Protein AF-0000000073464641 (afdb_homodimer)

Sequence (784 aa):
MRIISDEQVKSQILGRITLSALLHSQAIALQCLLTSQDLSSGQVGAQCPPRLALRTPMHTQLLMPARTTTSDSVIKIVSVPLATSQTRSGVIGTNLVLDDATASVSHVVGSSCLTALRTAAGSLISSILALGDQKHKVHQCLVFGDGAQALFHVWLHLRYFTNLTDVVLVVGNHRHLTLEQLKQKEDTFRNQLRELCQLSPDRIASWQIQCIHAQNQDQLQQALQQSTLVFTCTPSTTPLFAYEYLGDRTRKHICAVGSYTGQMCELPRELVLVASESSCALMVDSIDACCHEAGCLLQAIPDTDQLRQTCVELAKLAPLANSDQNDAQSYLDRLDKLVAQQSHASKHNAHAMLHRSVGVSVFKSVGVALQDVEVTKLVVSLAGDVGTDVSFMRIISDEQVKSQILGRITLSALLHSQAIALQCLLTSQDLSSGQVGAQCPPRLALRTPMHTQLLMPARTTTSDSVIKIVSVPLATSQTRSGVIGTNLVLDDATASVSHVVGSSCLTALRTAAGSLISSILALGDQKHKVHQCLVFGDGAQALFHVWLHLRYFTNLTDVVLVVGNHRHLTLEQLKQKEDTFRNQLRELCQLSPDRIASWQIQCIHAQNQDQLQQALQQSTLVFTCTPSTTPLFAYEYLGDRTRKHICAVGSYTGQMCELPRELVLVASESSCALMVDSIDACCHEAGCLLQAIPDTDQLRQTCVELAKLAPLANSDQNDAQSYLDRLDKLVAQQSHASKHNAHAMLHRSVGVSVFKSVGVALQDVEVTKLVVSLAGDVGTDVSF

Solvent-accessible surface area (backbone atoms only — not comparable to full-atom values): 39806 Å² total; per-residue (Å²): 61,37,40,32,21,36,65,50,39,64,73,67,33,54,37,70,58,48,69,25,45,50,43,30,32,41,36,41,25,39,42,39,71,71,54,72,57,76,48,81,73,91,48,59,42,39,43,68,62,83,67,47,77,46,70,50,94,40,30,40,35,38,40,34,53,21,25,44,73,57,88,40,36,25,37,38,35,37,24,38,56,38,89,84,40,84,64,75,87,62,57,42,29,41,31,36,33,30,34,61,90,76,50,41,64,47,34,41,33,36,33,49,59,48,60,25,45,44,52,24,39,53,45,45,55,52,44,39,67,62,41,48,75,48,35,81,72,33,37,26,37,33,30,34,35,81,50,62,46,31,50,34,36,53,53,56,45,33,58,68,30,60,50,35,30,40,38,38,34,32,38,46,82,88,47,90,68,52,73,65,53,45,51,50,52,40,51,51,48,49,52,54,49,50,55,52,55,69,40,39,77,57,83,59,58,78,66,50,78,44,64,44,53,53,78,42,54,68,61,47,32,52,49,40,46,64,24,31,35,36,36,38,43,37,78,29,66,49,50,75,55,62,60,79,33,46,60,84,84,57,54,29,40,34,35,37,56,24,25,58,35,60,73,20,13,44,50,33,49,65,50,55,53,57,14,41,70,38,60,60,16,21,25,21,59,43,61,73,57,39,71,66,21,25,10,40,54,40,71,57,39,68,53,57,68,57,42,56,69,32,42,32,42,47,45,78,77,46,71,87,58,65,96,47,69,68,47,24,72,41,32,47,59,52,45,52,50,50,30,53,48,31,74,70,47,61,92,82,39,60,61,19,47,45,59,68,51,85,38,59,30,35,37,43,34,64,76,59,56,35,36,54,34,31,47,50,51,49,51,60,70,64,34,80,79,64,55,47,80,40,88,96,60,36,39,32,22,37,64,50,39,63,74,66,33,53,36,70,58,47,68,24,44,51,43,29,31,40,36,42,26,37,42,40,71,71,54,71,58,75,48,81,73,92,49,57,41,39,44,67,61,82,68,46,77,46,73,50,95,39,27,39,34,36,39,34,52,19,25,46,72,56,88,40,37,26,37,38,35,36,24,38,56,38,89,83,39,86,64,74,87,63,57,43,28,39,31,35,34,31,33,61,89,76,49,41,64,47,33,42,32,36,33,48,61,49,61,25,46,45,53,26,38,54,43,43,55,51,44,39,69,59,40,48,75,48,36,82,73,33,38,26,34,33,28,35,33,80,50,61,47,32,50,34,35,51,54,56,44,33,58,69,30,61,49,36,29,40,38,37,34,31,40,47,82,90,47,91,66,52,73,66,53,45,50,48,52,39,51,52,47,50,54,53,48,49,54,52,54,69,41,40,75,56,82,60,58,78,64,48,78,46,65,44,54,52,77,41,55,68,61,49,31,54,49,40,46,63,27,30,37,36,36,38,42,36,78,30,65,48,50,75,55,62,63,79,35,47,60,86,85,59,56,30,40,35,35,39,54,24,25,57,34,59,74,20,14,42,50,32,49,66,50,54,53,57,13,41,71,38,61,60,16,22,25,23,61,42,61,72,58,38,71,66,21,25,12,40,53,40,73,57,40,68,50,57,68,58,42,58,68,33,42,33,42,47,45,79,76,48,71,87,57,64,93,45,69,69,47,23,72,41,32,49,59,53,45,52,50,52,29,54,48,30,73,71,46,62,89,82,38,59,59,19,44,46,58,65,48,85,36,60,31,35,35,44,32,64,75,58,56,35,36,55,33,32,48,48,50,49,51,60,70,63,33,79,79,63,56,46,80,43,87,96

Structure (mmCIF, N/CA/C/O backbone):
data_AF-0000000073464641-model_v1
#
loop_
_entity.id
_entity.type
_entity.pdbx_description
1 polymer 'Ornithine cyclodeaminase'
#
loop_
_atom_site.group_PDB
_atom_site.id
_atom_site.type_symbol
_atom_site.label_atom_id
_atom_site.label_alt_id
_atom_site.label_comp_id
_atom_site.label_asym_id
_atom_site.label_entity_id
_atom_site.label_seq_id
_atom_site.pdbx_PDB_ins_code
_atom_site.Cartn_x
_atom_site.Cartn_y
_atom_site.Cartn_z
_atom_site.occupancy
_atom_site.B_iso_or_equiv
_atom_site.auth_seq_id
_atom_site.auth_comp_id
_atom_site.auth_asym_id
_atom_site.auth_atom_id
_atom_site.pdbx_PDB_model_num
ATOM 1 N N . MET A 1 1 ? 11.312 -6.488 13.234 1 95.69 1 MET A N 1
ATOM 2 C CA . MET A 1 1 ? 10.242 -5.535 12.977 1 95.69 1 MET A CA 1
ATOM 3 C C . MET A 1 1 ? 9.625 -5.035 14.281 1 95.69 1 MET A C 1
ATOM 5 O O . MET A 1 1 ? 9.359 -5.828 15.188 1 95.69 1 MET A O 1
ATOM 9 N N . ARG A 1 2 ? 9.523 -3.764 14.391 1 97.38 2 ARG A N 1
ATOM 10 C CA . ARG A 1 2 ? 8.922 -3.176 15.586 1 97.38 2 ARG A CA 1
ATOM 11 C C . ARG A 1 2 ? 7.504 -2.691 15.312 1 97.38 2 ARG A C 1
ATOM 13 O O . ARG A 1 2 ? 7.254 -2.037 14.297 1 97.38 2 ARG A O 1
ATOM 20 N N . ILE A 1 3 ? 6.566 -3.041 16.25 1 98.06 3 ILE A N 1
ATOM 21 C CA . ILE A 1 3 ? 5.172 -2.641 16.125 1 98.06 3 ILE A CA 1
ATOM 22 C C . ILE A 1 3 ? 4.855 -1.576 17.188 1 98.06 3 ILE A C 1
ATOM 24 O O . ILE A 1 3 ? 5.039 -1.803 18.375 1 98.06 3 ILE A O 1
ATOM 28 N N . ILE A 1 4 ? 4.43 -0.449 16.75 1 98.31 4 ILE A N 1
ATOM 29 C CA . ILE A 1 4 ? 4.047 0.644 17.625 1 98.31 4 ILE A CA 1
ATOM 30 C C . ILE A 1 4 ? 2.564 0.962 17.438 1 98.31 4 ILE A C 1
ATOM 32 O O . ILE A 1 4 ? 2.152 1.438 16.391 1 98.31 4 ILE A O 1
ATOM 36 N N . SER A 1 5 ? 1.74 0.779 18.453 1 97.19 5 SER A N 1
ATOM 37 C CA . SER A 1 5 ? 0.292 0.923 18.344 1 97.19 5 SER A CA 1
ATOM 38 C C . SER A 1 5 ? -0.118 2.393 18.328 1 97.19 5 SER A C 1
ATOM 40 O O . SER A 1 5 ? 0.674 3.264 18.703 1 97.19 5 SER A O 1
ATOM 42 N N . ASP A 1 6 ? -1.385 2.604 17.969 1 95.75 6 ASP A N 1
ATOM 43 C CA . ASP A 1 6 ? -1.958 3.943 18.016 1 95.75 6 ASP A CA 1
ATOM 44 C C . ASP A 1 6 ? -1.901 4.52 19.422 1 95.75 6 ASP A C 1
ATOM 46 O O . ASP A 1 6 ? -1.571 5.691 19.609 1 95.75 6 ASP A O 1
ATOM 50 N N . GLU A 1 7 ? -2.23 3.729 20.328 1 95.88 7 GLU A N 1
ATOM 51 C CA . GLU A 1 7 ? -2.236 4.16 21.734 1 95.88 7 GLU A CA 1
ATOM 52 C C . GLU A 1 7 ? -0.834 4.551 22.188 1 95.88 7 GLU A C 1
ATOM 54 O O . GLU A 1 7 ? -0.664 5.539 22.906 1 95.88 7 GLU A O 1
ATOM 59 N N . GLN A 1 8 ? 0.157 3.738 21.828 1 97.56 8 GLN A N 1
ATOM 60 C CA . GLN A 1 8 ? 1.536 4.023 22.203 1 97.56 8 GLN A CA 1
ATOM 61 C C . GLN A 1 8 ? 2.031 5.312 21.562 1 97.56 8 GLN A C 1
ATOM 63 O O . GLN A 1 8 ? 2.752 6.09 22.188 1 97.56 8 GLN A O 1
ATOM 68 N N . VAL A 1 9 ? 1.638 5.547 20.297 1 97.69 9 VAL A N 1
ATOM 69 C CA . VAL A 1 9 ? 1.994 6.801 19.641 1 97.69 9 VAL A CA 1
ATOM 70 C C . VAL A 1 9 ? 1.404 7.977 20.422 1 97.69 9 VAL A C 1
ATOM 72 O O . VAL A 1 9 ? 2.115 8.93 20.75 1 97.69 9 VAL A O 1
ATOM 75 N N . LYS A 1 10 ? 0.16 7.914 20.766 1 95.38 10 LYS A N 1
ATOM 76 C CA . LYS A 1 10 ? -0.578 9.008 21.391 1 95.38 10 LYS A CA 1
ATOM 77 C C . LYS A 1 10 ? -0.089 9.258 22.828 1 95.38 10 LYS A C 1
ATOM 79 O O . LYS A 1 10 ? 0.117 10.398 23.219 1 95.38 10 LYS A O 1
ATOM 84 N N . SER A 1 11 ? 0.167 8.18 23.562 1 95.06 11 SER A N 1
ATOM 85 C CA . SER A 1 11 ? 0.391 8.32 25 1 95.06 11 SER A CA 1
ATOM 86 C C . SER A 1 11 ? 1.88 8.383 25.312 1 95.06 11 SER A C 1
ATOM 88 O O . SER A 1 11 ? 2.273 8.938 26.344 1 95.06 11 SER A O 1
ATOM 90 N N . GLN A 1 12 ? 2.734 7.84 24.438 1 95.94 12 GLN A N 1
ATOM 91 C CA . GLN A 1 12 ? 4.121 7.684 24.859 1 95.94 12 GLN A CA 1
ATOM 92 C C . GLN A 1 12 ? 5.066 8.461 23.938 1 95.94 12 GLN A C 1
ATOM 94 O O . GLN A 1 12 ? 6.195 8.766 24.328 1 95.94 12 GLN A O 1
ATOM 99 N N . ILE A 1 13 ? 4.594 8.789 22.75 1 97.06 13 ILE A N 1
ATOM 100 C CA . ILE A 1 13 ? 5.57 9.336 21.812 1 97.06 13 ILE A CA 1
ATOM 101 C C . ILE A 1 13 ? 5.234 10.789 21.5 1 97.06 13 ILE A C 1
ATOM 103 O O . ILE A 1 13 ? 6.129 11.625 21.375 1 97.06 13 ILE A O 1
ATOM 107 N N . LEU A 1 14 ? 3.965 11.141 21.344 1 96.19 14 LEU A N 1
ATOM 108 C CA . LEU A 1 14 ? 3.559 12.492 20.984 1 96.19 14 LEU A CA 1
ATOM 109 C C . LEU A 1 14 ? 4.199 13.516 21.906 1 96.19 14 LEU A C 1
ATOM 111 O O . LEU A 1 14 ? 4.656 14.57 21.453 1 96.19 14 LEU A O 1
ATOM 115 N N . GLY A 1 15 ? 4.273 13.227 23.203 1 94.56 15 GLY A N 1
ATOM 116 C CA . GLY A 1 15 ? 4.812 14.148 24.188 1 94.56 15 GLY A CA 1
ATOM 117 C C . GLY A 1 15 ? 6.305 14.375 24.031 1 94.56 15 GLY A C 1
ATOM 118 O O . GLY A 1 15 ? 6.852 15.328 24.609 1 94.56 15 GLY A O 1
ATOM 119 N N . ARG A 1 16 ? 6.973 13.555 23.219 1 96 16 ARG A N 1
ATOM 120 C CA . ARG A 1 16 ? 8.414 13.664 23.016 1 96 16 ARG A CA 1
ATOM 121 C C . ARG A 1 16 ? 8.727 14.586 21.844 1 96 16 ARG A C 1
ATOM 123 O O . ARG A 1 16 ? 9.883 14.969 21.641 1 96 16 ARG A O 1
ATOM 130 N N . ILE A 1 17 ? 7.73 14.984 21.109 1 96.88 17 ILE A N 1
ATOM 131 C CA . ILE A 1 17 ? 7.949 15.734 19.875 1 96.88 17 ILE A CA 1
ATOM 132 C C . ILE A 1 17 ? 8.023 17.219 20.172 1 96.88 17 ILE A C 1
ATOM 134 O O . ILE A 1 17 ? 7.008 17.859 20.484 1 96.88 17 ILE A O 1
ATOM 138 N N . THR A 1 18 ? 9.227 17.812 20.031 1 97.06 18 THR A N 1
ATOM 139 C CA . THR A 1 18 ? 9.359 19.266 20.156 1 97.06 18 THR A CA 1
ATOM 140 C C . THR A 1 18 ? 8.812 19.953 18.906 1 97.06 18 THR A C 1
ATOM 142 O O . THR A 1 18 ? 8.734 19.359 17.844 1 97.06 18 THR A O 1
ATOM 145 N N . LEU A 1 19 ? 8.43 21.219 19.047 1 97.25 19 LEU A N 1
ATOM 146 C CA . LEU A 1 19 ? 7.977 21.969 17.891 1 97.25 19 LEU A CA 1
ATOM 147 C C . LEU A 1 19 ? 9.062 22.031 16.828 1 97.25 19 LEU A C 1
ATOM 149 O O . LEU A 1 19 ? 8.781 21.859 15.633 1 97.25 19 LEU A O 1
ATOM 153 N N . SER A 1 20 ? 10.281 22.234 17.266 1 97.94 20 SER A N 1
ATOM 154 C CA . SER A 1 20 ? 11.391 22.375 16.328 1 97.94 20 SER A CA 1
ATOM 155 C C . SER A 1 20 ? 11.547 21.109 15.484 1 97.94 20 SER A C 1
ATOM 157 O O . SER A 1 20 ? 11.648 21.188 14.258 1 97.94 20 SER A O 1
ATOM 159 N N . ALA A 1 21 ? 11.531 19.953 16.141 1 97.56 21 ALA A N 1
ATOM 160 C CA . ALA A 1 21 ? 11.703 18.688 15.43 1 97.56 21 ALA A CA 1
ATOM 161 C C . ALA A 1 21 ? 10.539 18.438 14.477 1 97.56 21 ALA A C 1
ATOM 163 O O . ALA A 1 21 ? 10.734 17.938 13.367 1 97.56 21 ALA A O 1
ATOM 164 N N . LEU A 1 22 ? 9.344 18.719 14.953 1 98.12 22 LEU A N 1
ATOM 165 C CA . LEU A 1 22 ? 8.156 18.484 14.148 1 98.12 22 LEU A CA 1
ATOM 166 C C . LEU A 1 22 ? 8.148 19.391 12.914 1 98.12 22 LEU A C 1
ATOM 168 O O . LEU A 1 22 ? 7.895 18.938 11.805 1 98.12 22 LEU A O 1
ATOM 172 N N . LEU A 1 23 ? 8.438 20.703 13.094 1 98.56 23 LEU A N 1
ATOM 173 C CA . LEU A 1 23 ? 8.445 21.641 11.977 1 98.56 23 LEU A CA 1
ATOM 174 C C . LEU A 1 23 ? 9.578 21.328 11.008 1 98.56 23 LEU A C 1
ATOM 176 O O . LEU A 1 23 ? 9.414 21.453 9.789 1 98.56 23 LEU A O 1
ATOM 180 N N . HIS A 1 24 ? 10.711 20.906 11.547 1 98.44 24 HIS A N 1
ATOM 181 C CA . HIS A 1 24 ? 11.828 20.469 10.727 1 98.44 24 HIS A CA 1
ATOM 182 C C . HIS A 1 24 ? 11.43 19.281 9.844 1 98.44 24 HIS A C 1
ATOM 184 O O . HIS A 1 24 ? 11.711 19.281 8.641 1 98.44 24 HIS A O 1
ATOM 190 N N . SER A 1 25 ? 10.797 18.312 10.445 1 97.94 25 SER A N 1
ATOM 191 C CA . SER A 1 25 ? 10.312 17.125 9.734 1 97.94 25 SER A CA 1
ATOM 192 C C . SER A 1 25 ? 9.414 17.531 8.57 1 97.94 25 SER A C 1
ATOM 194 O O . SER A 1 25 ? 9.586 17.031 7.449 1 97.94 25 SER A O 1
ATOM 196 N N . GLN A 1 26 ? 8.492 18.422 8.781 1 98 26 GLN A N 1
ATOM 197 C CA . GLN A 1 26 ? 7.551 18.828 7.746 1 98 26 GLN A CA 1
ATOM 198 C C . GLN A 1 26 ? 8.219 19.719 6.711 1 98 26 GLN A C 1
ATOM 200 O O . GLN A 1 26 ? 7.879 19.672 5.527 1 98 26 GLN A O 1
ATOM 205 N N . ALA A 1 27 ? 9.203 20.5 7.133 1 97.5 27 ALA A N 1
ATOM 206 C CA . ALA A 1 27 ? 9.969 21.297 6.18 1 97.5 27 ALA A CA 1
ATOM 207 C C . ALA A 1 27 ? 10.688 20.406 5.168 1 97.5 27 ALA A C 1
ATOM 209 O O . ALA A 1 27 ? 10.703 20.719 3.973 1 97.5 27 ALA A O 1
ATOM 210 N N . ILE A 1 28 ? 11.25 19.312 5.645 1 96.44 28 ILE A N 1
ATOM 211 C CA . ILE A 1 28 ? 11.914 18.375 4.754 1 96.44 28 ILE A CA 1
ATOM 212 C C . ILE A 1 28 ? 10.906 17.828 3.746 1 96.44 28 ILE A C 1
ATOM 214 O O . ILE A 1 28 ? 11.188 17.781 2.543 1 96.44 28 ILE A O 1
ATOM 218 N N . ALA A 1 29 ? 9.773 17.438 4.227 1 96.88 29 ALA A N 1
ATOM 219 C CA . ALA A 1 29 ? 8.742 16.859 3.365 1 96.88 29 ALA A CA 1
ATOM 220 C C . ALA A 1 29 ? 8.32 17.859 2.285 1 96.88 29 ALA A C 1
ATOM 222 O O . ALA A 1 29 ? 8.266 17.5 1.103 1 96.88 29 ALA A O 1
ATOM 223 N N . LEU A 1 30 ? 8.055 19.062 2.697 1 96.06 30 LEU A N 1
ATOM 224 C CA . LEU A 1 30 ? 7.527 20.062 1.779 1 96.06 30 LEU A CA 1
ATOM 225 C C . LEU A 1 30 ? 8.594 20.5 0.779 1 96.06 30 LEU A C 1
ATOM 227 O O . LEU A 1 30 ? 8.281 20.797 -0.377 1 96.06 30 LEU A O 1
ATOM 231 N N . GLN A 1 31 ? 9.859 20.531 1.19 1 94.94 31 GLN A N 1
ATOM 232 C CA . GLN A 1 31 ? 10.969 20.891 0.305 1 94.94 31 GLN A CA 1
ATOM 233 C C . GLN A 1 31 ? 11.125 19.859 -0.814 1 94.94 31 GLN A C 1
ATOM 235 O O . GLN A 1 31 ? 11.5 20.219 -1.935 1 94.94 31 GLN A O 1
ATOM 240 N N . CYS A 1 32 ? 10.773 18.672 -0.508 1 93.5 32 CYS A N 1
ATOM 241 C CA . CYS A 1 32 ? 10.898 17.578 -1.479 1 93.5 32 CYS A CA 1
ATOM 242 C C . CYS A 1 32 ? 9.922 17.766 -2.633 1 93.5 32 CYS A C 1
ATOM 244 O O . CYS A 1 32 ? 10.109 17.203 -3.713 1 93.5 32 CYS A O 1
ATOM 246 N N . LEU A 1 33 ? 8.922 18.547 -2.418 1 90.56 33 LEU A N 1
ATOM 247 C CA . LEU A 1 33 ? 7.914 18.781 -3.447 1 90.56 33 LEU A CA 1
ATOM 248 C C . LEU A 1 33 ? 8.438 19.766 -4.5 1 90.56 33 LEU A C 1
ATOM 250 O O . LEU A 1 33 ? 7.879 19.859 -5.598 1 90.56 33 LEU A O 1
ATOM 254 N N . LEU A 1 34 ? 9.438 20.609 -4.082 1 86.5 34 LEU A N 1
ATOM 255 C CA . LEU A 1 34 ? 9.992 21.609 -4.98 1 86.5 34 LEU A CA 1
ATOM 256 C C . LEU A 1 34 ? 10.914 20.969 -6.012 1 86.5 34 LEU A C 1
ATOM 258 O O . LEU A 1 34 ? 11.141 21.547 -7.082 1 86.5 34 LEU A O 1
ATOM 262 N N . THR A 1 35 ? 11.703 19.922 -5.547 1 68.44 35 THR A N 1
ATOM 263 C CA . THR A 1 35 ? 12.75 19.328 -6.375 1 68.44 35 THR A CA 1
ATOM 264 C C . THR A 1 35 ? 12.156 18.297 -7.34 1 68.44 35 THR A C 1
ATOM 266 O O . THR A 1 35 ? 11.297 17.5 -6.961 1 68.44 35 THR A O 1
ATOM 269 N N . SER A 1 36 ? 12.016 18.781 -8.586 1 55.25 36 SER A N 1
ATOM 270 C CA . SER A 1 36 ? 11.602 17.875 -9.664 1 55.25 36 SER A CA 1
ATOM 271 C C . SER A 1 36 ? 12.312 16.531 -9.555 1 55.25 36 SER A C 1
ATOM 273 O O . SER A 1 36 ? 13.375 16.422 -8.938 1 55.25 36 SER A O 1
ATOM 275 N N . GLN A 1 37 ? 11.602 15.359 -9.891 1 50.12 37 GLN A N 1
ATOM 276 C CA . GLN A 1 37 ? 11.852 13.922 -9.898 1 50.12 37 GLN A CA 1
ATOM 277 C C . GLN A 1 37 ? 13.305 13.617 -10.25 1 50.12 37 GLN A C 1
ATOM 279 O O . GLN A 1 37 ? 13.875 12.648 -9.742 1 50.12 37 GLN A O 1
ATOM 284 N N . ASP A 1 38 ? 13.711 14.164 -11.453 1 47.28 38 ASP A N 1
ATOM 285 C CA . ASP A 1 38 ? 14.781 13.43 -12.133 1 47.28 38 ASP A CA 1
ATOM 286 C C . ASP A 1 38 ? 16.141 13.789 -11.555 1 47.28 38 ASP A C 1
ATOM 288 O O . ASP A 1 38 ? 16.625 14.906 -11.734 1 47.28 38 ASP A O 1
ATOM 292 N N . LEU A 1 39 ? 16.281 13.555 -10.297 1 45.78 39 LEU A N 1
ATOM 293 C CA . LEU A 1 39 ? 17.656 13.898 -9.914 1 45.78 39 LEU A CA 1
ATOM 294 C C . LEU A 1 39 ? 18.672 13.211 -10.82 1 45.78 39 LEU A C 1
ATOM 296 O O . LEU A 1 39 ? 18.484 12.055 -11.203 1 45.78 39 LEU A O 1
ATOM 300 N N . SER A 1 40 ? 19.312 14 -11.492 1 40.72 40 SER A N 1
ATOM 301 C CA . SER A 1 40 ? 20.391 13.578 -12.383 1 40.72 40 SER A CA 1
ATOM 302 C C . SER A 1 40 ? 21.125 12.367 -11.828 1 40.72 40 SER A C 1
ATOM 304 O O . SER A 1 40 ? 21.5 11.461 -12.586 1 40.72 40 SER A O 1
ATOM 306 N N . SER A 1 41 ? 21.875 12.602 -10.742 1 41.78 41 SER A N 1
ATOM 307 C CA . SER A 1 41 ? 23.047 11.828 -10.336 1 41.78 41 SER A CA 1
ATOM 308 C C . SER A 1 41 ? 22.641 10.664 -9.43 1 41.78 41 SER A C 1
ATOM 310 O O . SER A 1 41 ? 22.547 10.82 -8.211 1 41.78 41 SER A O 1
ATOM 312 N N . GLY A 1 42 ? 22.25 9.539 -9.945 1 52.88 42 GLY A N 1
ATOM 313 C CA . GLY A 1 42 ? 22.219 8.258 -9.25 1 52.88 42 GLY A CA 1
ATOM 314 C C . GLY A 1 42 ? 21.375 8.281 -7.992 1 52.88 42 GLY A C 1
ATOM 315 O O . GLY A 1 42 ? 21.172 7.25 -7.348 1 52.88 42 GLY A O 1
ATOM 316 N N . GLN A 1 43 ? 21.062 9.5 -7.414 1 63.75 43 GLN A N 1
ATOM 317 C CA . GLN A 1 43 ? 20.297 9.578 -6.18 1 63.75 43 GLN A CA 1
ATOM 318 C C . GLN A 1 43 ? 18.797 9.484 -6.453 1 63.75 43 GLN A C 1
ATOM 320 O O . GLN A 1 43 ? 18.312 10.031 -7.445 1 63.75 43 GLN A O 1
ATOM 325 N N . VAL A 1 44 ? 18.188 8.547 -5.656 1 78.56 44 VAL A N 1
ATOM 326 C CA . VAL A 1 44 ? 16.75 8.359 -5.809 1 78.56 44 VAL A CA 1
ATOM 327 C C . VAL A 1 44 ? 16.016 9.57 -5.238 1 78.56 44 VAL A C 1
ATOM 329 O O . VAL A 1 44 ? 16.234 9.953 -4.086 1 78.56 44 VAL A O 1
ATOM 332 N N . GLY A 1 45 ? 15.391 10.367 -5.992 1 87.06 45 GLY A N 1
ATOM 333 C CA . GLY A 1 45 ? 14.625 11.539 -5.594 1 87.06 45 GLY A CA 1
ATOM 334 C C . GLY A 1 45 ? 13.336 11.195 -4.875 1 87.06 45 GLY A C 1
ATOM 335 O O . GLY A 1 45 ? 13.016 10.016 -4.691 1 87.06 45 GLY A O 1
ATOM 336 N N . ALA A 1 46 ? 12.68 12.242 -4.387 1 93.88 46 ALA A N 1
ATOM 337 C CA . ALA A 1 46 ? 11.391 12.07 -3.73 1 93.88 46 ALA A CA 1
ATOM 338 C C . ALA A 1 46 ? 10.359 11.492 -4.695 1 93.88 46 ALA A C 1
ATOM 340 O O . ALA A 1 46 ? 10.375 11.805 -5.887 1 93.88 46 ALA A O 1
ATOM 341 N N . GLN A 1 47 ? 9.594 10.617 -4.242 1 94.5 47 GLN A N 1
ATOM 342 C CA . GLN A 1 47 ? 8.539 9.961 -5.016 1 94.5 47 GLN A CA 1
ATOM 343 C C . GLN A 1 47 ? 7.211 9.984 -4.27 1 94.5 47 GLN A C 1
ATOM 345 O O . GLN A 1 47 ? 7.145 9.625 -3.09 1 94.5 47 GLN A O 1
ATOM 350 N N . CYS A 1 48 ? 6.195 10.422 -4.918 1 93.25 48 CYS A N 1
ATOM 351 C CA . CYS A 1 48 ? 4.863 10.523 -4.332 1 93.25 48 CYS A CA 1
ATOM 352 C C . CYS A 1 48 ? 3.787 10.18 -5.355 1 93.25 48 CYS A C 1
ATOM 354 O O . CYS A 1 48 ? 3.018 11.039 -5.773 1 93.25 48 CYS A O 1
ATOM 356 N N . PRO A 1 49 ? 3.686 8.914 -5.711 1 92.62 49 PRO A N 1
ATOM 357 C CA . PRO A 1 49 ? 2.664 8.547 -6.691 1 92.62 49 PRO A CA 1
ATOM 358 C C . PRO A 1 49 ? 1.244 8.789 -6.188 1 92.62 49 PRO A C 1
ATOM 360 O O . PRO A 1 49 ? 1.032 8.961 -4.984 1 92.62 49 PRO A O 1
ATOM 363 N N . PRO A 1 50 ? 0.281 8.898 -7.148 1 89.12 50 PRO A N 1
ATOM 364 C CA . PRO A 1 50 ? -1.11 9.078 -6.73 1 89.12 50 PRO A CA 1
ATOM 365 C C . PRO A 1 50 ? -1.6 7.965 -5.809 1 89.12 50 PRO A C 1
ATOM 367 O O . PRO A 1 50 ? -1.16 6.816 -5.938 1 89.12 50 PRO A O 1
ATOM 370 N N . ARG A 1 51 ? -2.5 8.266 -5.027 1 90.94 51 ARG A N 1
ATOM 371 C CA . ARG A 1 51 ? -3.037 7.289 -4.078 1 90.94 51 ARG A CA 1
ATOM 372 C C . ARG A 1 51 ? -3.865 6.227 -4.797 1 90.94 51 ARG A C 1
ATOM 374 O O . ARG A 1 51 ? -4.418 6.484 -5.867 1 90.94 51 ARG A O 1
ATOM 381 N N . LEU A 1 52 ? -3.902 5.039 -4.242 1 94.12 52 LEU A N 1
ATOM 382 C CA . LEU A 1 52 ? -4.84 3.996 -4.648 1 94.12 52 LEU A CA 1
ATOM 383 C C . LEU A 1 52 ? -5.988 3.883 -3.652 1 94.12 52 LEU A C 1
ATOM 385 O O . LEU A 1 52 ? -5.824 4.191 -2.469 1 94.12 52 LEU A O 1
ATOM 389 N N . ALA A 1 53 ? -7.141 3.506 -4.191 1 93.62 53 ALA A N 1
ATOM 390 C CA . ALA A 1 53 ? -8.312 3.379 -3.326 1 93.62 53 ALA A CA 1
ATOM 391 C C . ALA A 1 53 ? -8.992 2.029 -3.523 1 93.62 53 ALA A C 1
ATOM 393 O O . ALA A 1 53 ? -9.102 1.538 -4.652 1 93.62 53 ALA A O 1
ATOM 394 N N . LEU A 1 54 ? -9.312 1.372 -2.449 1 94.81 54 LEU A N 1
ATOM 395 C CA . LEU A 1 54 ? -10.227 0.238 -2.428 1 94.81 54 LEU A CA 1
ATOM 396 C C . LEU A 1 54 ? -11.523 0.597 -1.699 1 94.81 54 LEU A C 1
ATOM 398 O O . LEU A 1 54 ? -11.484 1.256 -0.658 1 94.81 54 LEU A O 1
ATOM 402 N N . ARG A 1 55 ? -12.602 0.236 -2.242 1 92.88 55 ARG A N 1
ATOM 403 C CA . ARG A 1 55 ? -13.891 0.397 -1.582 1 92.88 55 ARG A CA 1
ATOM 404 C C . ARG A 1 55 ? -14.281 -0.872 -0.834 1 92.88 55 ARG A C 1
ATOM 406 O O . ARG A 1 55 ? -14.242 -1.969 -1.396 1 92.88 55 ARG A O 1
ATOM 413 N N . THR A 1 56 ? -14.555 -0.744 0.378 1 92.5 56 THR A N 1
ATOM 414 C CA . THR A 1 56 ? -15.078 -1.83 1.199 1 92.5 56 THR A CA 1
ATOM 415 C C . THR A 1 56 ? -16.5 -1.53 1.644 1 92.5 56 THR A C 1
ATOM 417 O O . THR A 1 56 ? -17.016 -0.438 1.398 1 92.5 56 THR A O 1
ATOM 420 N N . PRO A 1 57 ? -17.203 -2.484 2.246 1 88.5 57 PRO A N 1
ATOM 421 C CA . PRO A 1 57 ? -18.609 -2.252 2.639 1 88.5 57 PRO A CA 1
ATOM 422 C C . PRO A 1 57 ? -18.75 -1.07 3.594 1 88.5 57 PRO A C 1
ATOM 424 O O . PRO A 1 57 ? -19.781 -0.375 3.562 1 88.5 57 PRO A O 1
ATOM 427 N N . MET A 1 58 ? -17.719 -0.785 4.383 1 89.88 58 MET A N 1
ATOM 428 C CA . MET A 1 58 ? -17.906 0.197 5.445 1 89.88 58 MET A CA 1
ATOM 429 C C . MET A 1 58 ? -16.875 1.325 5.332 1 89.88 58 MET A C 1
ATOM 431 O O . MET A 1 58 ? -17.016 2.352 6.004 1 89.88 58 MET A O 1
ATOM 435 N N . HIS A 1 59 ? -15.891 1.163 4.473 1 91.12 59 HIS A N 1
ATOM 436 C CA . HIS A 1 59 ? -14.805 2.127 4.43 1 91.12 59 HIS A CA 1
ATOM 437 C C . HIS A 1 59 ? -14.281 2.303 3.006 1 91.12 59 HIS A C 1
ATOM 439 O O . HIS A 1 59 ? -14.562 1.478 2.131 1 91.12 59 HIS A O 1
ATOM 445 N N . THR A 1 60 ? -13.695 3.406 2.801 1 91.94 60 THR A N 1
ATOM 446 C CA . THR A 1 60 ? -12.742 3.555 1.71 1 91.94 60 THR A CA 1
ATOM 447 C C . THR A 1 60 ? -11.305 3.43 2.223 1 91.94 60 THR A C 1
ATOM 449 O O . THR A 1 60 ? -10.914 4.133 3.156 1 91.94 60 THR A O 1
ATOM 452 N N . GLN A 1 61 ? -10.609 2.514 1.631 1 94.38 61 GLN A N 1
ATOM 453 C CA . GLN A 1 61 ? -9.227 2.295 2.027 1 94.38 61 GLN A CA 1
ATOM 454 C C . GLN A 1 61 ? -8.266 2.969 1.054 1 94.38 61 GLN A C 1
ATOM 456 O O . GLN A 1 61 ? -8.305 2.705 -0.15 1 94.38 61 GLN A O 1
ATOM 461 N N . LEU A 1 62 ? -7.449 3.826 1.603 1 94.5 62 LEU A N 1
ATOM 462 C CA . LEU A 1 62 ? -6.508 4.578 0.775 1 94.5 62 LEU A CA 1
ATOM 463 C C . LEU A 1 62 ? -5.074 4.133 1.044 1 94.5 62 LEU A C 1
ATOM 465 O O . LEU A 1 62 ? -4.695 3.916 2.195 1 94.5 62 LEU A O 1
ATOM 469 N N . LEU A 1 63 ? -4.328 3.939 -0.022 1 96.62 63 LEU A N 1
ATOM 470 C CA . LEU A 1 63 ? -2.922 3.559 0.047 1 96.62 63 LEU A CA 1
ATOM 471 C C . LEU A 1 63 ? -2.037 4.621 -0.597 1 96.62 63 LEU A C 1
ATOM 473 O O . LEU A 1 63 ? -2.229 4.969 -1.765 1 96.62 63 LEU A O 1
ATOM 477 N N . MET A 1 64 ? -1.091 5.062 0.196 1 96.19 64 MET A N 1
ATOM 478 C CA . MET A 1 64 ? -0.238 6.164 -0.24 1 96.19 64 MET A CA 1
ATOM 479 C C . MET A 1 64 ? 1.229 5.859 0.043 1 96.19 64 MET A C 1
ATOM 481 O O . MET A 1 64 ? 1.802 6.383 1 1 96.19 64 MET A O 1
ATOM 485 N N . PRO A 1 65 ? 1.882 5.121 -0.87 1 97.69 65 PRO A N 1
ATOM 486 C CA . PRO A 1 65 ? 3.332 4.961 -0.731 1 97.69 65 PRO A CA 1
ATOM 487 C C . PRO A 1 65 ? 4.105 6.207 -1.155 1 97.69 65 PRO A C 1
ATOM 489 O O . PRO A 1 65 ? 3.717 6.887 -2.109 1 97.69 65 PRO A O 1
ATOM 492 N N . ALA A 1 66 ? 5.141 6.473 -0.432 1 97.56 66 ALA A N 1
ATOM 493 C CA . ALA A 1 66 ? 5.957 7.629 -0.792 1 97.56 66 ALA A CA 1
ATOM 494 C C . ALA A 1 66 ? 7.348 7.531 -0.175 1 97.56 66 ALA A C 1
ATOM 496 O O . ALA A 1 66 ? 7.598 6.68 0.684 1 97.56 66 ALA A O 1
ATOM 497 N N . ARG A 1 67 ? 8.227 8.281 -0.667 1 96.44 67 ARG A N 1
ATOM 498 C CA . ARG A 1 67 ? 9.562 8.43 -0.101 1 96.44 67 ARG A CA 1
ATOM 499 C C . ARG A 1 67 ? 10.109 9.836 -0.35 1 96.44 67 ARG A C 1
ATOM 501 O O . ARG A 1 67 ? 9.867 10.422 -1.407 1 96.44 67 ARG A O 1
ATOM 508 N N . THR A 1 68 ? 10.719 10.375 0.618 1 94.69 68 THR A N 1
ATOM 509 C CA . THR A 1 68 ? 11.43 11.633 0.477 1 94.69 68 THR A CA 1
ATOM 510 C C . THR A 1 68 ? 12.875 11.398 0.057 1 94.69 68 THR A C 1
ATOM 512 O O . THR A 1 68 ? 13.227 10.297 -0.385 1 94.69 68 THR A O 1
ATOM 515 N N . THR A 1 69 ? 13.711 12.422 0.082 1 90.06 69 THR A N 1
ATOM 516 C CA . THR A 1 69 ? 15.109 12.289 -0.297 1 90.06 69 THR A CA 1
ATOM 517 C C . THR A 1 69 ? 15.906 11.602 0.809 1 90.06 69 THR A C 1
ATOM 519 O O . THR A 1 69 ? 17.062 11.227 0.606 1 90.06 69 THR A O 1
ATOM 522 N N . THR A 1 70 ? 15.258 11.477 1.975 1 89.56 70 THR A N 1
ATOM 523 C CA . THR A 1 70 ? 15.898 10.758 3.066 1 89.56 70 THR A CA 1
ATOM 524 C C . THR A 1 70 ? 15.648 9.258 2.953 1 89.56 70 THR A C 1
ATOM 526 O O . THR A 1 70 ? 14.812 8.828 2.154 1 89.56 70 THR A O 1
ATOM 529 N N . SER A 1 71 ? 16.328 8.484 3.746 1 92.56 71 SER A N 1
ATOM 530 C CA . SER A 1 71 ? 16.281 7.031 3.646 1 92.56 71 SER A CA 1
ATOM 531 C C . SER A 1 71 ? 14.906 6.5 4.031 1 92.56 71 SER A C 1
ATOM 533 O O . SER A 1 71 ? 14.188 7.125 4.812 1 92.56 71 SER A O 1
ATOM 535 N N . ASP A 1 72 ? 14.539 5.309 3.389 1 96 72 ASP A N 1
ATOM 536 C CA . ASP A 1 72 ? 13.391 4.469 3.697 1 96 72 ASP A CA 1
ATOM 537 C C . ASP A 1 72 ? 12.117 5.027 3.068 1 96 72 ASP A C 1
ATOM 539 O O . ASP A 1 72 ? 12.016 6.234 2.828 1 96 72 ASP A O 1
ATOM 543 N N . SER A 1 73 ? 11.305 4.199 2.711 1 97.5 73 SER A N 1
ATOM 544 C CA . SER A 1 73 ? 9.977 4.512 2.184 1 97.5 73 SER A CA 1
ATOM 545 C C . SER A 1 73 ? 8.898 4.277 3.232 1 97.5 73 SER A C 1
ATOM 547 O O . SER A 1 73 ? 9.094 3.516 4.18 1 97.5 73 SER A O 1
ATOM 549 N N . VAL A 1 74 ? 7.855 5.02 3.117 1 98.5 74 VAL A N 1
ATOM 550 C CA . VAL A 1 74 ? 6.711 4.824 4.004 1 98.5 74 VAL A CA 1
ATOM 551 C C . VAL A 1 74 ? 5.457 4.555 3.178 1 98.5 74 VAL A C 1
ATOM 553 O O . VAL A 1 74 ? 5.227 5.203 2.156 1 98.5 74 VAL A O 1
ATOM 556 N N . ILE A 1 75 ? 4.715 3.572 3.578 1 98.19 75 ILE A N 1
ATOM 557 C CA . ILE A 1 75 ? 3.4 3.297 3.008 1 98.19 75 ILE A CA 1
ATOM 558 C C . ILE A 1 75 ? 2.312 3.662 4.016 1 98.19 75 ILE A C 1
ATOM 560 O O . ILE A 1 75 ? 2.172 3.01 5.051 1 98.19 75 ILE A O 1
ATOM 564 N N . LYS A 1 76 ? 1.595 4.66 3.682 1 97.94 76 LYS A N 1
ATOM 565 C CA . LYS A 1 76 ? 0.449 5.02 4.516 1 97.94 76 LYS A CA 1
ATOM 566 C C . LYS A 1 76 ? -0.815 4.305 4.047 1 97.94 76 LYS A C 1
ATOM 568 O O . LYS A 1 76 ? -1.16 4.352 2.863 1 97.94 76 LYS A O 1
ATOM 573 N N . ILE A 1 77 ? -1.443 3.66 4.977 1 97.25 77 ILE A N 1
ATOM 574 C CA . ILE A 1 77 ? -2.729 3.012 4.742 1 97.25 77 ILE A CA 1
ATOM 575 C C . ILE A 1 77 ? -3.781 3.605 5.68 1 97.25 77 ILE A C 1
ATOM 577 O O . ILE A 1 77 ? -3.627 3.564 6.902 1 97.25 77 ILE A O 1
ATOM 581 N N . VAL A 1 78 ? -4.848 4.145 5.109 1 95.38 78 VAL A N 1
ATOM 582 C CA . VAL A 1 78 ? -5.895 4.707 5.957 1 95.38 78 VAL A CA 1
ATOM 583 C C . VAL A 1 78 ? -7.258 4.188 5.508 1 95.38 78 VAL A C 1
ATOM 585 O O . VAL A 1 78 ? -7.492 3.984 4.312 1 95.38 78 VAL A O 1
ATOM 588 N N . SER A 1 79 ? -8.062 3.908 6.406 1 93.94 79 SER A N 1
ATOM 589 C CA . SER A 1 79 ? -9.461 3.551 6.168 1 93.94 79 SER A CA 1
ATOM 590 C C . SER A 1 79 ? -10.398 4.66 6.625 1 93.94 79 SER A C 1
ATOM 592 O O . SER A 1 79 ? -10.469 4.973 7.816 1 93.94 79 SER A O 1
ATOM 594 N N . VAL A 1 80 ? -11.102 5.285 5.676 1 88.94 80 VAL A N 1
ATOM 595 C CA . VAL A 1 80 ? -12.039 6.371 5.938 1 88.94 80 VAL A CA 1
ATOM 596 C C . VAL A 1 80 ? -13.461 5.824 5.969 1 88.94 80 VAL A C 1
ATOM 598 O O . VAL A 1 80 ? -13.945 5.258 4.984 1 88.94 80 VAL A O 1
ATOM 601 N N . PRO A 1 81 ? -14.148 5.961 7.07 1 87.94 81 PRO A N 1
ATOM 602 C CA . PRO A 1 81 ? -15.516 5.449 7.133 1 87.94 81 PRO A CA 1
ATOM 603 C C . PRO A 1 81 ? -16.438 6.09 6.098 1 87.94 81 PRO A C 1
ATOM 605 O O . PRO A 1 81 ? -16.312 7.285 5.812 1 87.94 81 PRO A O 1
ATOM 608 N N . LEU A 1 82 ? -17.281 5.238 5.531 1 83.62 82 LEU A N 1
ATOM 609 C CA . LEU A 1 82 ? -18.312 5.773 4.656 1 83.62 82 LEU A CA 1
ATOM 610 C C . LEU A 1 82 ? -19.375 6.52 5.461 1 83.62 82 LEU A C 1
ATOM 612 O O . LEU A 1 82 ? -19.609 6.207 6.629 1 83.62 82 LEU A O 1
ATOM 616 N N . ALA A 1 83 ? -19.953 7.551 4.852 1 72.75 83 ALA A N 1
ATOM 617 C CA . ALA A 1 83 ? -20.969 8.352 5.516 1 72.75 83 ALA A CA 1
ATOM 618 C C . ALA A 1 83 ? -22.125 7.48 6.008 1 72.75 83 ALA A C 1
ATOM 620 O O . ALA A 1 83 ? -22.734 7.777 7.031 1 72.75 83 ALA A O 1
ATOM 621 N N . THR A 1 84 ? -22.391 6.453 5.305 1 66.94 84 THR A N 1
ATOM 622 C CA . THR A 1 84 ? -23.531 5.602 5.586 1 66.94 84 THR A CA 1
ATOM 623 C C . THR A 1 84 ? -23.219 4.621 6.715 1 66.94 84 THR A C 1
ATOM 625 O O . THR A 1 84 ? -24.125 3.979 7.258 1 66.94 84 THR A O 1
ATOM 628 N N . SER A 1 85 ? -21.984 4.535 6.965 1 61.97 85 SER A N 1
ATOM 629 C CA . SER A 1 85 ? -21.609 3.518 7.945 1 61.97 85 SER A CA 1
ATOM 630 C C . SER A 1 85 ? -21.844 4.008 9.367 1 61.97 85 SER A C 1
ATOM 632 O O . SER A 1 85 ? -21.625 5.184 9.672 1 61.97 85 SER A O 1
ATOM 634 N N . GLN A 1 86 ? -22.797 3.449 10.117 1 56.69 86 GLN A N 1
ATOM 635 C CA . GLN A 1 86 ? -23.062 3.764 11.516 1 56.69 86 GLN A CA 1
ATOM 636 C C . GLN A 1 86 ? -21.828 3.477 12.383 1 56.69 86 GLN A C 1
ATOM 638 O O . GLN A 1 86 ? -21.859 3.676 13.594 1 56.69 86 GLN A O 1
ATOM 643 N N . THR A 1 87 ? -20.922 2.869 11.773 1 50.78 87 THR A N 1
ATOM 644 C CA . THR A 1 87 ? -19.828 2.375 12.609 1 50.78 87 THR A CA 1
ATOM 645 C C . THR A 1 87 ? -19 3.531 13.156 1 50.78 87 THR A C 1
ATOM 647 O O . THR A 1 87 ? -19.359 4.699 12.992 1 50.78 87 THR A O 1
ATOM 650 N N . ARG A 1 88 ? -17.625 3.15 13.484 1 55.09 88 ARG A N 1
ATOM 651 C CA . ARG A 1 88 ? -16.609 3.877 14.242 1 55.09 88 ARG A CA 1
ATOM 652 C C . ARG A 1 88 ? -16.281 5.203 13.57 1 55.09 88 ARG A C 1
ATOM 654 O O . ARG A 1 88 ? -16.25 5.297 12.344 1 55.09 88 ARG A O 1
ATOM 661 N N . SER A 1 89 ? -16.312 6.281 14.398 1 62.12 89 SER A N 1
ATOM 662 C CA . SER A 1 89 ? -15.93 7.656 14.086 1 62.12 89 SER A CA 1
ATOM 663 C C . SER A 1 89 ? -14.422 7.793 13.906 1 62.12 89 SER A C 1
ATOM 665 O O . SER A 1 89 ? -13.656 7.051 14.516 1 62.12 89 SER A O 1
ATOM 667 N N . GLY A 1 90 ? -13.953 8.031 12.742 1 75.31 90 GLY A N 1
ATOM 668 C CA . GLY A 1 90 ? -12.617 8.562 12.523 1 75.31 90 GLY A CA 1
ATOM 669 C C . GLY A 1 90 ? -11.781 7.719 11.578 1 75.31 90 GLY A C 1
ATOM 670 O O . GLY A 1 90 ? -12.109 6.555 11.336 1 75.31 90 GLY A O 1
ATOM 671 N N . VAL A 1 91 ? -10.844 8.172 11.148 1 85.5 91 VAL A N 1
ATOM 672 C CA . VAL A 1 91 ? -9.914 7.562 10.203 1 85.5 91 VAL A CA 1
ATOM 673 C C . VAL A 1 91 ? -8.977 6.602 10.945 1 85.5 91 VAL A C 1
ATOM 675 O O . VAL A 1 91 ? -8.469 6.926 12.023 1 85.5 91 VAL A O 1
ATOM 678 N N . ILE A 1 92 ? -8.891 5.363 10.508 1 91.94 92 ILE A N 1
ATOM 679 C CA . ILE A 1 92 ? -7.941 4.391 11.039 1 91.94 92 ILE A CA 1
ATOM 680 C C . ILE A 1 92 ? -6.707 4.332 10.141 1 91.94 92 ILE A C 1
ATOM 682 O O . ILE A 1 92 ? -6.824 4.109 8.93 1 91.94 92 ILE A O 1
ATOM 686 N N . GLY A 1 93 ? -5.602 4.547 10.789 1 95.75 93 GLY A N 1
ATOM 687 C CA . GLY A 1 93 ? -4.402 4.625 9.977 1 95.75 93 GLY A CA 1
ATOM 688 C C . GLY A 1 93 ? -3.305 3.684 10.43 1 95.75 93 GLY A C 1
ATOM 689 O O . GLY A 1 93 ? -3.135 3.455 11.633 1 95.75 93 GLY A O 1
ATOM 690 N N . THR A 1 94 ? -2.574 3.088 9.477 1 97.88 94 THR A N 1
ATOM 691 C CA . THR A 1 94 ? -1.374 2.283 9.68 1 97.88 94 THR A CA 1
ATOM 692 C C . THR A 1 94 ? -0.288 2.676 8.68 1 97.88 94 THR A C 1
ATOM 694 O O . THR A 1 94 ? -0.542 2.754 7.477 1 97.88 94 THR A O 1
ATOM 697 N N . ASN A 1 95 ? 0.867 2.979 9.203 1 98.62 95 ASN A N 1
ATOM 698 C CA . ASN A 1 95 ? 2.01 3.256 8.344 1 98.62 95 ASN A CA 1
ATOM 699 C C . ASN A 1 95 ? 3.064 2.158 8.438 1 98.62 95 ASN A C 1
ATOM 701 O O . ASN A 1 95 ? 3.357 1.668 9.531 1 98.62 95 ASN A O 1
ATOM 705 N N . LEU A 1 96 ? 3.594 1.779 7.305 1 98.56 96 LEU A N 1
ATOM 706 C CA . LEU A 1 96 ? 4.738 0.875 7.258 1 98.56 96 LEU A CA 1
ATOM 707 C C . LEU A 1 96 ? 6.004 1.623 6.859 1 98.56 96 LEU A C 1
ATOM 709 O O . LEU A 1 96 ? 5.973 2.477 5.969 1 98.56 96 LEU A O 1
ATOM 713 N N . VAL A 1 97 ? 7.062 1.279 7.555 1 98.5 97 VAL A N 1
ATOM 714 C CA . VAL A 1 97 ? 8.367 1.785 7.152 1 98.5 97 VAL A CA 1
ATOM 715 C C . VAL A 1 97 ? 9.164 0.673 6.473 1 98.5 97 VAL A C 1
ATOM 717 O O . VAL A 1 97 ? 9.367 -0.396 7.055 1 98.5 97 VAL A O 1
ATOM 720 N N . LEU A 1 98 ? 9.578 0.898 5.266 1 97.62 98 LEU A N 1
ATOM 721 C CA . LEU A 1 98 ? 10.391 -0.054 4.523 1 97.62 98 LEU A CA 1
ATOM 722 C C . LEU A 1 98 ? 11.859 0.366 4.527 1 97.62 98 LEU A C 1
ATOM 724 O O . LEU A 1 98 ? 12.203 1.438 4.023 1 97.62 98 LEU A O 1
ATOM 728 N N . ASP A 1 99 ? 12.641 -0.513 5.027 1 95.88 99 ASP A N 1
ATOM 729 C CA . ASP A 1 99 ? 14.062 -0.249 5.184 1 95.88 99 ASP A CA 1
ATOM 730 C C . ASP A 1 99 ? 14.789 -0.346 3.844 1 95.88 99 ASP A C 1
ATOM 732 O O . ASP A 1 99 ? 14.648 -1.339 3.127 1 95.88 99 ASP A O 1
ATOM 736 N N . ASP A 1 100 ? 15.586 0.665 3.475 1 92.12 100 ASP A N 1
ATOM 737 C CA . ASP A 1 100 ? 16.281 0.697 2.191 1 92.12 100 ASP A CA 1
ATOM 738 C C . ASP A 1 100 ? 17.312 -0.425 2.1 1 92.12 100 ASP A C 1
ATOM 740 O O . ASP A 1 100 ? 17.516 -0.994 1.027 1 92.12 100 ASP A O 1
ATOM 744 N N . ALA A 1 101 ? 17.984 -0.702 3.184 1 89.31 101 ALA A N 1
ATOM 745 C CA . ALA A 1 101 ? 19.094 -1.647 3.168 1 89.31 101 ALA A CA 1
ATOM 746 C C . ALA A 1 101 ? 18.594 -3.084 3.049 1 89.31 101 ALA A C 1
ATOM 748 O O . ALA A 1 101 ? 19.172 -3.889 2.314 1 89.31 101 ALA A O 1
ATOM 749 N N . THR A 1 102 ? 17.516 -3.414 3.725 1 89.44 102 THR A N 1
ATOM 750 C CA . THR A 1 102 ? 17.062 -4.801 3.795 1 89.44 102 THR A CA 1
ATOM 751 C C . THR A 1 102 ? 15.812 -5.004 2.947 1 89.44 102 THR A C 1
ATOM 753 O O . THR A 1 102 ? 15.43 -6.137 2.656 1 89.44 102 THR A O 1
ATOM 756 N N . ALA A 1 103 ? 15.109 -3.898 2.607 1 90.69 103 ALA A N 1
ATOM 757 C CA . ALA A 1 103 ? 13.852 -3.91 1.865 1 90.69 103 ALA A CA 1
ATOM 758 C C . ALA A 1 103 ? 12.711 -4.465 2.721 1 90.69 103 ALA A C 1
ATOM 760 O O . ALA A 1 103 ? 11.57 -4.543 2.268 1 90.69 103 ALA A O 1
ATOM 761 N N . SER A 1 104 ? 13.055 -4.812 3.924 1 92.94 104 SER A N 1
ATOM 762 C CA . SER A 1 104 ? 12.039 -5.363 4.82 1 92.94 104 SER A CA 1
ATOM 763 C C . SER A 1 104 ? 11.266 -4.258 5.527 1 92.94 104 SER A C 1
ATOM 765 O O . SER A 1 104 ? 11.734 -3.117 5.602 1 92.94 104 SER A O 1
ATOM 767 N N . VAL A 1 105 ? 10.094 -4.609 5.996 1 96.69 105 VAL A N 1
ATOM 768 C CA . VAL A 1 105 ? 9.344 -3.711 6.867 1 96.69 105 VAL A CA 1
ATOM 769 C C . VAL A 1 105 ? 10.031 -3.617 8.227 1 96.69 105 VAL A C 1
ATOM 771 O O . VAL A 1 105 ? 10.133 -4.613 8.953 1 96.69 105 VAL A O 1
ATOM 774 N N . SER A 1 106 ? 10.484 -2.453 8.555 1 97.19 106 SER A N 1
ATOM 775 C CA . SER A 1 106 ? 11.18 -2.283 9.828 1 97.19 106 SER A CA 1
ATOM 776 C C . SER A 1 106 ? 10.195 -1.919 10.938 1 97.19 106 SER A C 1
ATOM 778 O O . SER A 1 106 ? 10.398 -2.297 12.094 1 97.19 106 SER A O 1
ATOM 780 N N . HIS A 1 107 ? 9.156 -1.152 10.555 1 98.06 107 HIS A N 1
ATOM 781 C CA . HIS A 1 107 ? 8.188 -0.71 11.555 1 98.06 107 HIS A CA 1
ATOM 782 C C . HIS A 1 107 ? 6.77 -0.763 11.008 1 98.06 107 HIS A C 1
ATOM 784 O O . HIS A 1 107 ? 6.543 -0.496 9.828 1 98.06 107 HIS A O 1
ATOM 790 N N . VAL A 1 108 ? 5.836 -1.146 11.781 1 98.31 108 VAL A N 1
ATOM 791 C CA . VAL A 1 108 ? 4.402 -0.937 11.617 1 98.31 108 VAL A CA 1
ATOM 792 C C . VAL A 1 108 ? 3.895 0.016 12.695 1 98.31 108 VAL A C 1
ATOM 794 O O . VAL A 1 108 ? 3.982 -0.283 13.891 1 98.31 108 VAL A O 1
ATOM 797 N N . VAL A 1 109 ? 3.336 1.146 12.273 1 98.56 109 VAL A N 1
ATOM 798 C CA . VAL A 1 109 ? 3.035 2.227 13.211 1 98.56 109 VAL A CA 1
ATOM 799 C C . VAL A 1 109 ? 1.562 2.613 13.094 1 98.56 109 VAL A C 1
ATOM 801 O O . VAL A 1 109 ? 1.082 2.932 12 1 98.56 109 VAL A O 1
ATOM 804 N N . GLY A 1 110 ? 0.871 2.514 14.297 1 97.56 110 GLY A N 1
ATOM 805 C CA . GLY A 1 110 ? -0.424 3.176 14.297 1 97.56 110 GLY A CA 1
ATOM 806 C C . GLY A 1 110 ? -0.336 4.656 13.969 1 97.56 110 GLY A C 1
ATOM 807 O O . GLY A 1 110 ? 0.429 5.391 14.602 1 97.56 110 GLY A O 1
ATOM 808 N N . SER A 1 111 ? -1.136 5.098 12.969 1 96.81 111 SER A N 1
ATOM 809 C CA . SER A 1 111 ? -0.892 6.438 12.445 1 96.81 111 SER A CA 1
ATOM 810 C C . SER A 1 111 ? -2.182 7.25 12.383 1 96.81 111 SER A C 1
ATOM 812 O O . SER A 1 111 ? -2.273 8.219 11.625 1 96.81 111 SER A O 1
ATOM 814 N N . SER A 1 112 ? -3.158 6.957 13.164 1 93.25 112 SER A N 1
ATOM 815 C CA . SER A 1 112 ? -4.469 7.594 13.078 1 93.25 112 SER A CA 1
ATOM 816 C C . SER A 1 112 ? -4.371 9.086 13.359 1 93.25 112 SER A C 1
ATOM 818 O O . SER A 1 112 ? -5.102 9.883 12.758 1 93.25 112 SER A O 1
ATOM 820 N N . CYS A 1 113 ? -3.457 9.453 14.219 1 95.56 113 CYS A N 1
ATOM 821 C CA . CYS A 1 113 ? -3.396 10.867 14.578 1 95.56 113 CYS A CA 1
ATOM 822 C C . CYS A 1 113 ? -2.301 11.586 13.797 1 95.56 113 CYS A C 1
ATOM 824 O O . CYS A 1 113 ? -2.186 12.805 13.859 1 95.56 113 CYS A O 1
ATOM 826 N N . LEU A 1 114 ? -1.527 10.836 13.023 1 97.5 114 LEU A N 1
ATOM 827 C CA . LEU A 1 114 ? -0.341 11.422 12.414 1 97.5 114 LEU A CA 1
ATOM 828 C C . LEU A 1 114 ? -0.725 12.328 11.25 1 97.5 114 LEU A C 1
ATOM 830 O O . LEU A 1 114 ? -0.026 13.305 10.961 1 97.5 114 LEU A O 1
ATOM 834 N N . THR A 1 115 ? -1.88 12.008 10.617 1 95.38 115 THR A N 1
ATOM 835 C CA . THR A 1 115 ? -2.35 12.891 9.547 1 95.38 115 THR A CA 1
ATOM 836 C C . THR A 1 115 ? -2.684 14.273 10.094 1 95.38 115 THR A C 1
ATOM 838 O O . THR A 1 115 ? -2.281 15.289 9.523 1 95.38 115 THR A O 1
ATOM 841 N N . ALA A 1 116 ? -3.375 14.258 11.211 1 96.75 116 ALA A N 1
ATOM 842 C CA . ALA A 1 116 ? -3.732 15.531 11.844 1 96.75 116 ALA A CA 1
ATOM 843 C C . ALA A 1 116 ? -2.49 16.266 12.32 1 96.75 116 ALA A C 1
ATOM 845 O O . ALA A 1 116 ? -2.375 17.484 12.141 1 96.75 116 ALA A O 1
ATOM 846 N N . LEU A 1 117 ? -1.557 15.531 12.875 1 98.25 117 LEU A N 1
ATOM 847 C CA . LEU A 1 117 ? -0.338 16.109 13.43 1 98.25 117 LEU A CA 1
ATOM 848 C C . LEU A 1 117 ? 0.476 16.797 12.344 1 98.25 117 LEU A C 1
ATOM 850 O O . LEU A 1 117 ? 0.82 17.984 12.469 1 98.25 117 LEU A O 1
ATOM 854 N N . ARG A 1 118 ? 0.731 16.078 11.289 1 98.31 118 ARG A N 1
ATOM 855 C CA . ARG A 1 118 ? 1.588 16.641 10.25 1 98.31 118 ARG A CA 1
ATOM 856 C C . ARG A 1 118 ? 0.881 17.766 9.508 1 98.31 118 ARG A C 1
ATOM 858 O O . ARG A 1 118 ? 1.52 18.719 9.078 1 98.31 118 ARG A O 1
ATOM 865 N N . THR A 1 119 ? -0.463 17.672 9.305 1 98 119 THR A N 1
ATOM 866 C CA . THR A 1 119 ? -1.224 18.75 8.672 1 98 119 THR A CA 1
ATOM 867 C C . THR A 1 119 ? -1.146 20.031 9.508 1 98 119 THR A C 1
ATOM 869 O O . THR A 1 119 ? -0.88 21.109 8.969 1 98 119 THR A O 1
ATOM 872 N N . ALA A 1 120 ? -1.323 19.859 10.781 1 98.75 120 ALA A N 1
ATOM 873 C CA . ALA A 1 120 ? -1.265 21 11.688 1 98.75 120 ALA A CA 1
ATOM 874 C C . ALA A 1 120 ? 0.133 21.609 11.711 1 98.75 120 ALA A C 1
ATOM 876 O O . ALA A 1 120 ? 0.283 22.828 11.859 1 98.75 120 ALA A O 1
ATOM 877 N N . ALA A 1 121 ? 1.112 20.781 11.594 1 98.75 121 ALA A N 1
ATOM 878 C CA . ALA A 1 121 ? 2.488 21.266 11.586 1 98.75 121 ALA A CA 1
ATOM 879 C C . ALA A 1 121 ? 2.746 22.156 10.367 1 98.75 121 ALA A C 1
ATOM 881 O O . ALA A 1 121 ? 3.396 23.188 10.477 1 98.75 121 ALA A O 1
ATOM 882 N N . GLY A 1 122 ? 2.262 21.703 9.227 1 98.56 122 GLY A N 1
ATOM 883 C CA . GLY A 1 122 ? 2.34 22.562 8.055 1 98.56 122 GLY A CA 1
ATOM 884 C C . GLY A 1 122 ? 1.632 23.891 8.242 1 98.56 122 GLY A C 1
ATOM 885 O O . GLY A 1 122 ? 2.166 24.953 7.879 1 98.56 122 GLY A O 1
ATOM 886 N N . SER A 1 123 ? 0.476 23.844 8.781 1 98.75 123 SER A N 1
ATOM 887 C CA . SER A 1 123 ? -0.281 25.062 9.086 1 98.75 123 SER A CA 1
ATOM 888 C C . SER A 1 123 ? 0.488 25.969 10.039 1 98.75 123 SER A C 1
ATOM 890 O O . SER A 1 123 ? 0.472 27.188 9.883 1 98.75 123 SER A O 1
ATOM 892 N N . LEU A 1 124 ? 1.155 25.391 10.992 1 98.81 124 LEU A N 1
ATOM 893 C CA . LEU A 1 124 ? 1.896 26.188 11.961 1 98.81 124 LEU A CA 1
ATOM 894 C C . LEU A 1 124 ? 3.064 26.906 11.297 1 98.81 124 LEU A C 1
ATOM 896 O O . LEU A 1 124 ? 3.332 28.078 11.586 1 98.81 124 LEU A O 1
ATOM 900 N N . ILE A 1 125 ? 3.768 26.203 10.391 1 98.44 125 ILE A N 1
ATOM 901 C CA . ILE A 1 125 ? 4.836 26.859 9.656 1 98.44 125 ILE A CA 1
ATOM 902 C C . ILE A 1 125 ? 4.289 28.094 8.945 1 98.44 125 ILE A C 1
ATOM 904 O O . ILE A 1 125 ? 4.867 29.188 9.047 1 98.44 125 ILE A O 1
ATOM 908 N N . SER A 1 126 ? 3.162 27.969 8.32 1 97.88 126 SER A N 1
ATOM 909 C CA . SER A 1 126 ? 2.559 29.094 7.598 1 97.88 126 SER A CA 1
ATOM 910 C C . SER A 1 126 ? 2.148 30.203 8.555 1 97.88 126 SER A C 1
ATOM 912 O O . SER A 1 126 ? 2.318 31.391 8.242 1 97.88 126 SER A O 1
ATOM 914 N N . SER A 1 127 ? 1.615 29.859 9.688 1 97.88 127 SER A N 1
ATOM 915 C CA . SER A 1 127 ? 1.187 30.828 10.68 1 97.88 127 SER A CA 1
ATOM 916 C C . SER A 1 127 ? 2.373 31.609 11.234 1 97.88 127 SER A C 1
ATOM 918 O O . SER A 1 127 ? 2.266 32.812 11.492 1 97.88 127 SER A O 1
ATOM 920 N N . ILE A 1 128 ? 3.467 30.906 11.453 1 97.12 128 ILE A N 1
ATOM 921 C CA . ILE A 1 128 ? 4.668 31.578 11.953 1 97.12 128 ILE A CA 1
ATOM 922 C C . ILE A 1 128 ? 5.188 32.562 10.914 1 97.12 128 ILE A C 1
ATOM 924 O O . ILE A 1 128 ? 5.516 33.688 11.234 1 97.12 128 ILE A O 1
ATOM 928 N N . LEU A 1 129 ? 5.199 32.156 9.695 1 95.31 129 LEU A N 1
ATOM 929 C CA . LEU A 1 129 ? 5.645 33.031 8.617 1 95.31 129 LEU A CA 1
ATOM 930 C C . LEU A 1 129 ? 4.746 34.25 8.508 1 95.31 129 LEU A C 1
ATOM 932 O O . LEU A 1 129 ? 5.23 35.375 8.25 1 95.31 129 LEU A O 1
ATOM 936 N N . ALA A 1 130 ? 3.467 34.062 8.766 1 94.25 130 ALA A N 1
ATOM 937 C CA . ALA A 1 130 ? 2.482 35.125 8.547 1 94.25 130 ALA A CA 1
ATOM 938 C C . ALA A 1 130 ? 2.387 36.031 9.758 1 94.25 130 ALA A C 1
ATOM 940 O O . ALA A 1 130 ? 2.191 37.25 9.609 1 94.25 130 ALA A O 1
ATOM 941 N N . LEU A 1 131 ? 2.502 35.469 10.977 1 93.81 131 LEU A N 1
ATOM 942 C CA . LEU A 1 131 ? 2.121 36.25 12.156 1 93.81 131 LEU A CA 1
ATOM 943 C C . LEU A 1 131 ? 3.223 36.188 13.211 1 93.81 131 LEU A C 1
ATOM 945 O O . LEU A 1 131 ? 3.084 36.781 14.281 1 93.81 131 LEU A O 1
ATOM 949 N N . GLY A 1 132 ? 4.328 35.562 12.945 1 92.56 132 GLY A N 1
ATOM 950 C CA . GLY A 1 132 ? 5.375 35.375 13.938 1 92.56 132 GLY A CA 1
ATOM 951 C C . GLY A 1 132 ? 5.98 36.688 14.414 1 92.56 132 GLY A C 1
ATOM 952 O O . GLY A 1 132 ? 6.477 36.75 15.539 1 92.56 132 GLY A O 1
ATOM 953 N N . ASP A 1 133 ? 5.98 37.688 13.586 1 89.62 133 ASP A N 1
ATOM 954 C CA . ASP A 1 133 ? 6.531 39 13.93 1 89.62 133 ASP A CA 1
ATOM 955 C C . ASP A 1 133 ? 5.645 39.719 14.953 1 89.62 133 ASP A C 1
ATOM 957 O O . ASP A 1 133 ? 6.09 40.656 15.625 1 89.62 133 ASP A O 1
ATOM 961 N N . GLN A 1 134 ? 4.438 39.344 15.094 1 90.31 134 GLN A N 1
ATOM 962 C CA . GLN A 1 134 ? 3.521 39.906 16.078 1 90.31 134 GLN A CA 1
ATOM 963 C C . GLN A 1 134 ? 2.943 38.812 16.984 1 90.31 134 GLN A C 1
ATOM 965 O O . GLN A 1 134 ? 1.747 38.812 17.281 1 90.31 134 GLN A O 1
ATOM 970 N N . LYS A 1 135 ? 3.764 37.906 17.297 1 92.62 135 LYS A N 1
ATOM 971 C CA . LYS A 1 135 ? 3.398 36.75 18.094 1 92.62 135 LYS A CA 1
ATOM 972 C C . LYS A 1 135 ? 2.611 37.156 19.344 1 92.62 135 LYS A C 1
ATOM 974 O O . LYS A 1 135 ? 1.657 36.5 19.734 1 92.62 135 LYS A O 1
ATOM 979 N N . HIS A 1 136 ? 2.916 38.25 19.953 1 93.31 136 HIS A N 1
ATOM 980 C CA . HIS A 1 136 ? 2.334 38.719 21.203 1 93.31 136 HIS A CA 1
ATOM 981 C C . HIS A 1 136 ? 0.922 39.25 21 1 93.31 136 HIS A C 1
ATOM 983 O O . HIS A 1 136 ? 0.16 39.406 21.953 1 93.31 136 HIS A O 1
ATOM 989 N N . LYS A 1 137 ? 0.536 39.469 19.688 1 93.44 137 LYS A N 1
ATOM 990 C CA . LYS A 1 137 ? -0.779 40.031 19.391 1 93.44 137 LYS A CA 1
ATOM 991 C C . LYS A 1 137 ? -1.782 38.906 19.062 1 93.44 137 LYS A C 1
ATOM 993 O O . LYS A 1 137 ? -2.967 39.188 18.844 1 93.44 137 LYS A O 1
ATOM 998 N N . VAL A 1 138 ? -1.319 37.719 19.016 1 96.62 138 VAL A N 1
ATOM 999 C CA . VAL A 1 138 ? -2.207 36.594 18.719 1 96.62 138 VAL A CA 1
ATOM 1000 C C . VAL A 1 138 ? -2.863 36.094 20 1 96.62 138 VAL A C 1
ATOM 1002 O O . VAL A 1 138 ? -2.236 35.375 20.781 1 96.62 138 VAL A O 1
ATOM 1005 N N . HIS A 1 139 ? -4.188 36.406 20.219 1 97.31 139 HIS A N 1
ATOM 1006 C CA . HIS A 1 139 ? -4.848 36.094 21.484 1 97.31 139 HIS A CA 1
ATOM 1007 C C . HIS A 1 139 ? -5.992 35.094 21.266 1 97.31 139 HIS A C 1
ATOM 1009 O O . HIS A 1 139 ? -6.383 34.375 22.188 1 97.31 139 HIS A O 1
ATOM 1015 N N . GLN A 1 140 ? -6.508 35.125 20.062 1 97.94 140 GLN A N 1
ATOM 1016 C CA . GLN A 1 140 ? -7.688 34.312 19.797 1 97.94 140 GLN A CA 1
ATOM 1017 C C . GLN A 1 140 ? -7.57 33.594 18.453 1 97.94 140 GLN A C 1
ATOM 1019 O O . GLN A 1 140 ? -7.113 34.156 17.469 1 97.94 140 GLN A O 1
ATOM 1024 N N . CYS A 1 141 ? -7.918 32.312 18.5 1 98.5 141 CYS A N 1
ATOM 1025 C CA . CYS A 1 141 ? -8.094 31.578 17.25 1 98.5 141 CYS A CA 1
ATOM 1026 C C . CYS A 1 141 ? -9.523 31.047 17.125 1 98.5 141 CYS A C 1
ATOM 1028 O O . CYS A 1 141 ? -10.195 30.844 18.141 1 98.5 141 CYS A O 1
ATOM 1030 N N . LEU A 1 142 ? -9.953 30.984 15.938 1 98.69 142 LEU A N 1
ATOM 1031 C CA . LEU A 1 142 ? -11.242 30.391 15.594 1 98.69 142 LEU A CA 1
ATOM 1032 C C . LEU A 1 142 ? -11.062 29.141 14.75 1 98.69 142 LEU A C 1
ATOM 1034 O O . LEU A 1 142 ? -10.312 29.156 13.766 1 98.69 142 LEU A O 1
ATOM 1038 N N . VAL A 1 143 ? -11.711 28.016 15.148 1 98.62 143 VAL A N 1
ATOM 1039 C CA . VAL A 1 143 ? -11.539 26.75 14.43 1 98.62 143 VAL A CA 1
ATOM 1040 C C . VAL A 1 143 ? -12.906 26.203 14.031 1 98.62 143 VAL A C 1
ATOM 1042 O O . VAL A 1 143 ? -13.797 26.062 14.875 1 98.62 143 VAL A O 1
ATOM 1045 N N . PHE A 1 144 ? -13.062 26.016 12.703 1 98 144 PHE A N 1
ATOM 1046 C CA . PHE A 1 144 ? -14.242 25.312 12.195 1 98 144 PHE A CA 1
ATOM 1047 C C . PHE A 1 144 ? -14.031 23.797 12.242 1 98 144 PHE A C 1
ATOM 1049 O O . PHE A 1 144 ? -13.164 23.266 11.555 1 98 144 PHE A O 1
ATOM 1056 N N . GLY A 1 145 ? -14.875 23.109 13 1 95.62 145 GLY A N 1
ATOM 1057 C CA . GLY A 1 145 ? -14.75 21.672 13.172 1 95.62 145 GLY A CA 1
ATOM 1058 C C . GLY A 1 145 ? -14.32 21.266 14.57 1 95.62 145 GLY A C 1
ATOM 1059 O O . GLY A 1 145 ? -13.781 22.094 15.32 1 95.62 145 GLY A O 1
ATOM 1060 N N . ASP A 1 146 ? -14.562 20.047 14.922 1 94.75 146 ASP A N 1
ATOM 1061 C CA . ASP A 1 146 ? -14.219 19.547 16.25 1 94.75 146 ASP A CA 1
ATOM 1062 C C . ASP A 1 146 ? -13.5 18.203 16.172 1 94.75 146 ASP A C 1
ATOM 1064 O O . ASP A 1 146 ? -13.453 17.469 17.156 1 94.75 146 ASP A O 1
ATOM 1068 N N . GLY A 1 147 ? -13 17.859 15.008 1 93.62 147 GLY A N 1
ATOM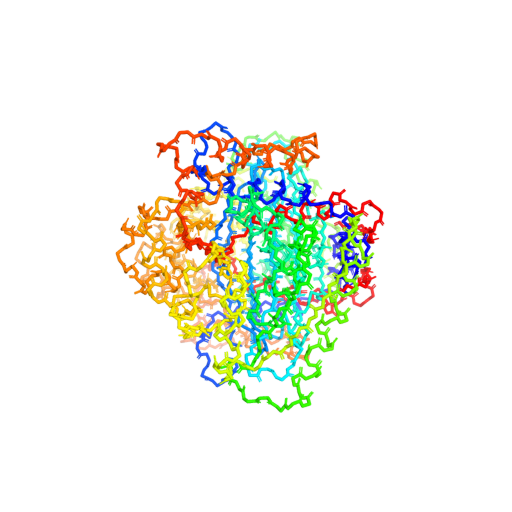 1069 C CA . GLY A 1 147 ? -12.297 16.594 14.836 1 93.62 147 GLY A CA 1
ATOM 1070 C C . GLY A 1 147 ? -10.805 16.703 15.125 1 93.62 147 GLY A C 1
ATOM 1071 O O . GLY A 1 147 ? -10.352 17.703 15.695 1 93.62 147 GLY A O 1
ATOM 1072 N N . ALA A 1 148 ? -10.086 15.703 14.664 1 95 148 ALA A N 1
ATOM 1073 C CA . ALA A 1 148 ? -8.656 15.586 14.945 1 95 148 ALA A CA 1
ATOM 1074 C C . ALA A 1 148 ? -7.879 16.75 14.328 1 95 148 ALA A C 1
ATOM 1076 O O . ALA A 1 148 ? -6.941 17.266 14.938 1 95 148 ALA A O 1
ATOM 1077 N N . GLN A 1 149 ? -8.266 17.141 13.133 1 96.44 149 GLN A N 1
ATOM 1078 C CA . GLN A 1 149 ? -7.586 18.266 12.492 1 96.44 149 GLN A CA 1
ATOM 1079 C C . GLN A 1 149 ? -7.711 19.531 13.336 1 96.44 149 GLN A C 1
ATOM 1081 O O . GLN A 1 149 ? -6.719 20.203 13.594 1 96.44 149 GLN A O 1
ATOM 1086 N N . ALA A 1 150 ? -8.898 19.797 13.781 1 97.81 150 ALA A N 1
ATOM 1087 C CA . ALA A 1 150 ? -9.133 20.953 14.633 1 97.81 150 ALA A CA 1
ATOM 1088 C C . ALA A 1 150 ? -8.305 20.875 15.914 1 97.81 150 ALA A C 1
ATOM 1090 O O . ALA A 1 150 ? -7.625 21.828 16.281 1 97.81 150 ALA A O 1
ATOM 1091 N N . LEU A 1 151 ? -8.305 19.75 16.5 1 98 151 LEU A N 1
ATOM 1092 C CA . LEU A 1 151 ? -7.652 19.516 17.781 1 98 151 LEU A CA 1
ATOM 1093 C C . LEU A 1 151 ? -6.148 19.75 17.672 1 98 151 LEU A C 1
ATOM 1095 O O . LEU A 1 151 ? -5.574 20.5 18.469 1 98 151 LEU A O 1
ATOM 1099 N N . PHE A 1 152 ? -5.535 19.219 16.734 1 98.44 152 PHE A N 1
ATOM 1100 C CA . PHE A 1 152 ? -4.082 19.297 16.594 1 98.44 152 PHE A CA 1
ATOM 1101 C C . PHE A 1 152 ? -3.66 20.688 16.125 1 98.44 152 PHE A C 1
ATOM 1103 O O . PHE A 1 152 ? -2.586 21.172 16.5 1 98.44 152 PHE A O 1
ATOM 1110 N N . HIS A 1 153 ? -4.496 21.312 15.32 1 98.75 153 HIS A N 1
ATOM 1111 C CA . HIS A 1 153 ? -4.203 22.703 14.945 1 98.75 153 HIS A CA 1
ATOM 1112 C C . HIS A 1 153 ? -4.164 23.609 16.172 1 98.75 153 HIS A C 1
ATOM 1114 O O . HIS A 1 153 ? -3.207 24.359 16.359 1 98.75 153 HIS A O 1
ATOM 1120 N N . VAL A 1 154 ? -5.168 23.469 17 1 98.69 154 VAL A N 1
ATOM 1121 C CA . VAL A 1 154 ? -5.219 24.297 18.188 1 98.69 154 VAL A CA 1
ATOM 1122 C C . VAL A 1 154 ? -4.043 23.953 19.109 1 98.69 154 VAL A C 1
ATOM 1124 O O . VAL A 1 154 ? -3.326 24.844 19.562 1 98.69 154 VAL A O 1
ATOM 1127 N N . TRP A 1 155 ? -3.76 22.703 19.281 1 98.44 155 TRP A N 1
ATOM 1128 C CA . TRP A 1 155 ? -2.721 22.234 20.203 1 98.44 155 TRP A CA 1
ATOM 1129 C C . TRP A 1 155 ? -1.354 22.766 19.797 1 98.44 155 TRP A C 1
ATOM 1131 O O . TRP A 1 155 ? -0.65 23.375 20.609 1 98.44 155 TRP A O 1
ATOM 1141 N N . LEU A 1 156 ? -1.035 22.641 18.562 1 98.25 156 LEU A N 1
ATOM 1142 C CA . LEU A 1 156 ? 0.291 23.047 18.109 1 98.25 156 LEU A CA 1
ATOM 1143 C C . LEU A 1 156 ? 0.432 24.562 18.156 1 98.25 156 LEU A C 1
ATOM 1145 O O . LEU A 1 156 ? 1.492 25.078 18.5 1 98.25 156 LEU A O 1
ATOM 1149 N N . HIS A 1 157 ? -0.615 25.281 17.797 1 98.5 157 HIS A N 1
ATOM 1150 C CA . HIS A 1 157 ? -0.528 26.734 17.781 1 98.5 157 HIS A CA 1
ATOM 1151 C C . HIS A 1 157 ? -0.469 27.312 19.188 1 98.5 157 HIS A C 1
ATOM 1153 O O . HIS A 1 157 ? 0.177 28.344 19.422 1 98.5 157 HIS A O 1
ATOM 1159 N N . LEU A 1 158 ? -1.105 26.609 20.172 1 98.06 158 LEU A N 1
ATOM 1160 C CA . LEU A 1 158 ? -0.986 27 21.578 1 98.06 158 LEU A CA 1
ATOM 1161 C C . LEU A 1 158 ? 0.455 26.875 22.062 1 98.06 158 LEU A C 1
ATOM 1163 O O . LEU A 1 158 ? 0.903 27.641 22.906 1 98.06 158 LEU A O 1
ATOM 1167 N N . ARG A 1 159 ? 1.16 25.938 21.5 1 97.31 159 ARG A N 1
ATOM 1168 C CA . ARG A 1 159 ? 2.535 25.672 21.922 1 97.31 159 ARG A CA 1
ATOM 1169 C C . ARG A 1 159 ? 3.475 26.766 21.422 1 97.31 159 ARG A C 1
ATOM 1171 O O . ARG A 1 159 ? 4.484 27.062 22.062 1 97.31 159 ARG A O 1
ATOM 1178 N N . TYR A 1 160 ? 3.137 27.375 20.328 1 97.31 160 TYR A N 1
ATOM 1179 C CA . TYR A 1 160 ? 4.012 28.391 19.75 1 97.31 160 TYR A CA 1
ATOM 1180 C C . TYR A 1 160 ? 3.561 29.797 20.156 1 97.31 160 TYR A C 1
ATOM 1182 O O . TYR A 1 160 ? 4.371 30.609 20.594 1 97.31 160 TYR A O 1
ATOM 1190 N N . PHE A 1 161 ? 2.273 30.109 19.906 1 97.44 161 PHE A N 1
ATOM 1191 C CA . PHE A 1 161 ? 1.719 31.422 20.266 1 97.44 161 PHE A CA 1
ATOM 1192 C C . PHE A 1 161 ? 1.31 31.438 21.734 1 97.44 161 PHE A C 1
ATOM 1194 O O . PHE A 1 161 ? 0.139 31.234 22.062 1 97.44 161 PHE A O 1
ATOM 1201 N N . THR A 1 162 ? 2.133 31.875 22.594 1 95.81 162 THR A N 1
ATOM 1202 C CA . THR A 1 162 ? 1.999 31.703 24.031 1 95.81 162 THR A CA 1
ATOM 1203 C C . THR A 1 162 ? 0.954 32.656 24.609 1 95.81 162 THR A C 1
ATOM 1205 O O . THR A 1 162 ? 0.498 32.5 25.734 1 95.81 162 THR A O 1
ATOM 1208 N N . ASN A 1 163 ? 0.559 33.688 23.844 1 97 163 ASN A N 1
ATOM 1209 C CA . ASN A 1 163 ? -0.49 34.594 24.281 1 97 163 ASN A CA 1
ATOM 1210 C C . ASN A 1 163 ? -1.857 34.188 23.766 1 97 163 ASN A C 1
ATOM 1212 O O . ASN A 1 163 ? -2.867 34.812 24.047 1 97 163 ASN A O 1
ATOM 1216 N N . LEU A 1 164 ? -1.826 33.125 22.953 1 97.81 164 LEU A N 1
ATOM 1217 C CA . LEU A 1 164 ? -3.092 32.562 22.5 1 97.81 164 LEU A CA 1
ATOM 1218 C C . LEU A 1 164 ? -3.838 31.891 23.641 1 97.81 164 LEU A C 1
ATOM 1220 O O . LEU A 1 164 ? -3.43 30.828 24.109 1 97.81 164 LEU A O 1
ATOM 1224 N N . THR A 1 165 ? -4.965 32.5 24.094 1 97.56 165 THR A N 1
ATOM 1225 C CA . THR A 1 165 ? -5.645 32 25.281 1 97.56 165 THR A CA 1
ATOM 1226 C C . THR A 1 165 ? -7.117 31.719 24.984 1 97.56 165 THR A C 1
ATOM 1228 O O . THR A 1 165 ? -7.789 31.031 25.75 1 97.56 165 THR A O 1
ATOM 1231 N N . ASP A 1 166 ? -7.613 32.281 23.906 1 98.44 166 ASP A N 1
ATOM 1232 C CA . ASP A 1 166 ? -9.031 32.125 23.578 1 98.44 166 ASP A CA 1
ATOM 1233 C C . ASP A 1 166 ? -9.219 31.266 22.328 1 98.44 166 ASP A C 1
ATOM 1235 O O . ASP A 1 166 ? -8.758 31.609 21.25 1 98.44 166 ASP A O 1
ATOM 1239 N N . VAL A 1 167 ? -9.867 30.156 22.516 1 98.62 167 VAL A N 1
ATOM 1240 C CA . VAL A 1 167 ? -10.172 29.25 21.422 1 98.62 167 VAL A CA 1
ATOM 1241 C C . VAL A 1 167 ? -11.68 29.219 21.172 1 98.62 167 VAL A C 1
ATOM 1243 O O . VAL A 1 167 ? -12.453 28.891 22.062 1 98.62 167 VAL A O 1
ATOM 1246 N N . VAL A 1 168 ? -12.078 29.625 19.969 1 98.69 168 VAL A N 1
ATOM 1247 C CA . VAL A 1 168 ? -13.492 29.562 19.609 1 98.69 168 VAL A CA 1
ATOM 1248 C C . VAL A 1 168 ? -13.719 28.406 18.625 1 98.69 168 VAL A C 1
ATOM 1250 O O . VAL A 1 168 ? -13.164 28.406 17.516 1 98.69 168 VAL A O 1
ATOM 1253 N N . LEU A 1 169 ? -14.523 27.484 19.031 1 98.31 169 LEU A N 1
ATOM 1254 C CA . LEU A 1 169 ? -14.883 26.328 18.234 1 98.31 169 LEU A CA 1
ATOM 1255 C C . LEU A 1 169 ? -16.219 26.547 17.531 1 98.31 169 LEU A C 1
ATOM 1257 O O . LEU A 1 169 ? -17.203 26.922 18.172 1 98.31 169 LEU A O 1
ATOM 1261 N N . VAL A 1 170 ? -16.219 26.375 16.234 1 98.12 170 VAL A N 1
ATOM 1262 C CA . VAL A 1 170 ? -17.453 26.484 15.461 1 98.12 170 VAL A CA 1
ATOM 1263 C C . VAL A 1 170 ? -17.891 25.109 14.984 1 98.12 170 VAL A C 1
ATOM 1265 O O . VAL A 1 170 ? -17.156 24.438 14.242 1 98.12 170 VAL A O 1
ATOM 1268 N N . VAL A 1 171 ? -19.109 24.656 15.391 1 96.44 171 VAL A N 1
ATOM 1269 C CA . VAL A 1 171 ? -19.609 23.328 15.039 1 96.44 171 VAL A CA 1
ATOM 1270 C C . VAL A 1 171 ? -21.031 23.438 14.508 1 96.44 171 VAL A C 1
ATOM 1272 O O . VAL A 1 171 ? -21.656 24.5 14.586 1 96.44 171 VAL A O 1
ATOM 1275 N N . GLY A 1 172 ? -21.5 22.359 13.859 1 90.75 172 GLY A N 1
ATOM 1276 C CA . GLY A 1 172 ? -22.875 22.312 13.383 1 90.75 172 GLY A CA 1
ATOM 1277 C C . GLY A 1 172 ? -23.062 22.984 12.047 1 90.75 172 GLY A C 1
ATOM 1278 O O . GLY A 1 172 ? -24.062 23.688 11.828 1 90.75 172 GLY A O 1
ATOM 1279 N N . ASN A 1 173 ? -22.094 22.828 11.219 1 83.88 173 ASN A N 1
ATOM 1280 C CA . ASN A 1 173 ? -22.172 23.422 9.891 1 83.88 173 ASN A CA 1
ATOM 1281 C C . ASN A 1 173 ? -23.25 22.766 9.031 1 83.88 173 ASN A C 1
ATOM 1283 O O . ASN A 1 173 ? -23.844 23.406 8.172 1 83.88 173 ASN A O 1
ATOM 1287 N N . HIS A 1 174 ? -23.406 21.5 9.281 1 79.25 174 HIS A N 1
ATOM 1288 C CA . HIS A 1 174 ? -24.297 20.766 8.398 1 79.25 174 HIS A CA 1
ATOM 1289 C C . HIS A 1 174 ? -25.531 20.266 9.148 1 79.25 174 HIS A C 1
ATOM 1291 O O . HIS A 1 174 ? -26.344 19.531 8.594 1 79.25 174 HIS A O 1
ATOM 1297 N N . ARG A 1 175 ? -25.656 20.609 10.383 1 83.31 175 ARG A N 1
ATOM 1298 C CA . ARG A 1 175 ? -26.812 20.172 11.148 1 83.31 175 ARG A CA 1
ATOM 1299 C C . ARG A 1 175 ? -27.078 21.078 12.336 1 83.31 175 ARG A C 1
ATOM 1301 O O . ARG A 1 175 ? -26.188 21.812 12.773 1 83.31 175 ARG A O 1
ATOM 1308 N N . HIS A 1 176 ? -28.312 20.984 12.797 1 90 176 HIS A N 1
ATOM 1309 C CA . HIS A 1 176 ? -28.672 21.719 14 1 90 176 HIS A CA 1
ATOM 1310 C C . HIS A 1 176 ? -28.25 20.969 15.258 1 90 176 HIS A C 1
ATOM 1312 O O . HIS A 1 176 ? -28.406 19.75 15.328 1 90 176 HIS A O 1
ATOM 1318 N N . LEU A 1 177 ? -27.672 21.766 16.156 1 93.44 177 LEU A N 1
ATOM 1319 C CA . LEU A 1 177 ? -27.281 21.203 17.453 1 93.44 177 LEU A CA 1
ATOM 1320 C C . LEU A 1 177 ? -28.031 21.891 18.594 1 93.44 177 LEU A C 1
ATOM 1322 O O . LEU A 1 177 ? -28.188 23.125 18.578 1 93.44 177 LEU A O 1
ATOM 1326 N N . THR A 1 178 ? -28.453 21.109 19.469 1 94.75 178 THR A N 1
ATOM 1327 C CA . THR A 1 178 ? -29.031 21.672 20.688 1 94.75 178 THR A CA 1
ATOM 1328 C C . THR A 1 178 ? -27.938 22.266 21.562 1 94.75 178 THR A C 1
ATOM 1330 O O . THR A 1 178 ? -26.75 22.031 21.328 1 94.75 178 THR A O 1
ATOM 1333 N N . LEU A 1 179 ? -28.391 23.062 22.516 1 94.25 179 LEU A N 1
ATOM 1334 C CA . LEU A 1 179 ? -27.453 23.641 23.469 1 94.25 179 LEU A CA 1
ATOM 1335 C C . LEU A 1 179 ? -26.688 22.547 24.219 1 94.25 179 LEU A C 1
ATOM 1337 O O . LEU A 1 179 ? -25.516 22.703 24.531 1 94.25 179 LEU A O 1
ATOM 1341 N N . GLU A 1 180 ? -27.422 21.484 24.453 1 96.19 180 GLU A N 1
ATOM 1342 C CA . GLU A 1 180 ? -26.812 20.375 25.156 1 96.19 180 GLU A CA 1
ATOM 1343 C C . GLU A 1 180 ? -25.75 19.688 24.297 1 96.19 180 GLU A C 1
ATOM 1345 O O . GLU A 1 180 ? -24.688 19.328 24.781 1 96.19 180 GLU A O 1
ATOM 1350 N N . GLN A 1 181 ? -26.078 19.531 23.062 1 95.56 181 GLN A N 1
ATOM 1351 C CA . GLN A 1 181 ? -25.125 18.938 22.125 1 95.56 181 GLN A CA 1
ATOM 1352 C C . GLN A 1 181 ? -23.891 19.812 21.953 1 95.56 181 GLN A C 1
ATOM 1354 O O . GLN A 1 181 ? -22.781 19.297 21.859 1 95.56 181 GLN A O 1
ATOM 1359 N N . LEU A 1 182 ? -24.141 21.047 21.859 1 95.88 182 LEU A N 1
ATOM 1360 C CA . LEU A 1 182 ? -23.031 22 21.734 1 95.88 182 LEU A CA 1
ATOM 1361 C C . LEU A 1 182 ? -22.109 21.922 22.953 1 95.88 182 LEU A C 1
ATOM 1363 O O . LEU A 1 182 ? -20.891 21.922 22.797 1 95.88 182 LEU A O 1
ATOM 1367 N N . LYS A 1 183 ? -22.688 21.906 24.125 1 96.81 183 LYS A N 1
ATOM 1368 C CA . LYS A 1 183 ? -21.906 21.812 25.344 1 96.81 183 LYS A CA 1
ATOM 1369 C C . LYS A 1 183 ? -21.125 20.5 25.406 1 96.81 183 LYS A C 1
ATOM 1371 O O . LYS A 1 183 ? -19.984 20.484 25.875 1 96.81 183 LYS A O 1
ATOM 1376 N N . GLN A 1 184 ? -21.766 19.484 24.984 1 97.19 184 GLN A N 1
ATOM 1377 C CA . GLN A 1 184 ? -21.109 18.188 24.953 1 97.19 184 GLN A CA 1
ATOM 1378 C C . GLN A 1 184 ? -19.891 18.219 24.047 1 97.19 184 GLN A C 1
ATOM 1380 O O . GLN A 1 184 ? -18.828 17.672 24.391 1 97.19 184 GLN A O 1
ATOM 1385 N N . LYS A 1 185 ? -20.016 18.766 22.875 1 96.56 185 LYS A N 1
ATOM 1386 C CA . LYS A 1 185 ? -18.906 18.859 21.938 1 96.56 185 LYS A CA 1
ATOM 1387 C C . LYS A 1 185 ? -17.797 19.734 22.5 1 96.56 185 LYS A C 1
ATOM 1389 O O . LYS A 1 185 ? -16.609 19.438 22.312 1 96.56 185 LYS A O 1
ATOM 1394 N N . GLU A 1 186 ? -18.172 20.828 23.125 1 97.88 186 GLU A N 1
ATOM 1395 C CA . GLU A 1 186 ? -17.203 21.703 23.766 1 97.88 186 GLU A CA 1
ATOM 1396 C C . GLU A 1 186 ? -16.391 20.953 24.828 1 97.88 186 GLU A C 1
ATOM 1398 O O . GLU A 1 186 ? -15.164 21.031 24.844 1 97.88 186 GLU A O 1
ATOM 1403 N N . ASP A 1 187 ? -17.109 20.188 25.672 1 98.25 187 ASP A N 1
ATOM 1404 C CA . ASP A 1 187 ? -16.484 19.453 26.766 1 98.25 187 ASP A CA 1
ATOM 1405 C C . ASP A 1 187 ? -15.547 18.375 26.219 1 98.25 187 ASP A C 1
ATOM 1407 O O . ASP A 1 187 ? -14.445 18.188 26.734 1 98.25 187 ASP A O 1
ATOM 1411 N N . THR A 1 188 ? -16.016 17.719 25.203 1 97.56 188 THR A N 1
ATOM 1412 C CA . THR A 1 188 ? -15.195 16.672 24.609 1 97.56 188 THR A CA 1
ATOM 1413 C C . THR A 1 188 ? -13.906 17.266 24.031 1 97.56 188 THR A C 1
ATOM 1415 O O . THR A 1 188 ? -12.812 16.734 24.281 1 97.56 188 THR A O 1
ATOM 1418 N N . PHE A 1 189 ? -14.039 18.312 23.281 1 97.75 189 PHE A N 1
ATOM 1419 C CA . PHE A 1 189 ? -12.883 18.969 22.703 1 97.75 189 PHE A CA 1
ATOM 1420 C C . PHE A 1 189 ? -11.945 19.484 23.781 1 97.75 189 PHE A C 1
ATOM 1422 O O . PHE A 1 189 ? -10.727 19.328 23.688 1 97.75 189 PHE A O 1
ATOM 1429 N N . ARG A 1 190 ? -12.508 20.109 24.797 1 98.12 190 ARG A N 1
ATOM 1430 C CA . ARG A 1 190 ? -11.734 20.641 25.906 1 98.12 190 ARG A CA 1
ATOM 1431 C C . ARG A 1 190 ? -10.914 19.547 26.594 1 98.12 190 ARG A C 1
ATOM 1433 O O . ARG A 1 190 ? -9.734 19.75 26.875 1 98.12 190 ARG A O 1
ATOM 1440 N N . ASN A 1 191 ? -11.555 18.453 26.859 1 98.06 191 ASN A N 1
ATOM 1441 C CA . ASN A 1 191 ? -10.875 17.359 27.547 1 98.06 191 ASN A CA 1
ATOM 1442 C C . ASN A 1 191 ? -9.742 16.797 26.688 1 98.06 191 ASN A C 1
ATOM 1444 O O . ASN A 1 191 ? -8.656 16.531 27.203 1 98.06 191 ASN A O 1
ATOM 1448 N N . GLN A 1 192 ? -10.023 16.641 25.438 1 97.06 192 GLN A N 1
ATOM 1449 C CA . GLN A 1 192 ? -9 16.125 24.531 1 97.06 192 GLN A CA 1
ATOM 1450 C C . GLN A 1 192 ? -7.82 17.094 24.422 1 97.06 192 GLN A C 1
ATOM 1452 O O . GLN A 1 192 ? -6.664 16.672 24.438 1 97.06 192 GLN A O 1
ATOM 1457 N N . LEU A 1 193 ? -8.148 18.344 24.328 1 97.81 193 LEU A N 1
ATOM 1458 C CA . LEU A 1 193 ? -7.102 19.359 24.234 1 97.81 193 LEU A CA 1
ATOM 1459 C C . LEU A 1 193 ? -6.281 19.391 25.516 1 97.81 193 LEU A C 1
ATOM 1461 O O . LEU A 1 193 ? -5.055 19.547 25.469 1 97.81 193 LEU A O 1
ATOM 1465 N N . ARG A 1 194 ? -6.934 19.297 26.641 1 97.19 194 ARG A N 1
ATOM 1466 C CA . ARG A 1 194 ? -6.246 19.281 27.922 1 97.19 194 ARG A CA 1
ATOM 1467 C C . ARG A 1 194 ? -5.266 18.125 28 1 97.19 194 ARG A C 1
ATOM 1469 O O . ARG A 1 194 ? -4.137 18.281 28.469 1 97.19 194 ARG A O 1
ATOM 1476 N N . GLU A 1 195 ? -5.676 17 27.562 1 96.06 195 GLU A N 1
ATOM 1477 C CA . GLU A 1 195 ? -4.82 15.82 27.562 1 96.06 195 GLU A CA 1
ATOM 1478 C C . GLU A 1 195 ? -3.572 16.047 26.703 1 96.06 195 GLU A C 1
ATOM 1480 O O . GLU A 1 195 ? -2.463 15.703 27.125 1 96.06 195 GLU A O 1
ATOM 1485 N N . LEU A 1 196 ? -3.777 16.594 25.562 1 96.38 196 LEU A N 1
ATOM 1486 C CA . LEU A 1 196 ? -2.652 16.859 24.688 1 96.38 196 LEU A CA 1
ATOM 1487 C C . LEU A 1 196 ? -1.711 17.891 25.297 1 96.38 196 LEU A C 1
ATOM 1489 O O . LEU A 1 196 ? -0.489 17.75 25.219 1 96.38 196 LEU A O 1
ATOM 1493 N N . CYS A 1 197 ? -2.283 18.922 25.875 1 96.5 197 CYS A N 1
ATOM 1494 C CA . CYS A 1 197 ? -1.479 19.984 26.484 1 96.5 197 CYS A CA 1
ATOM 1495 C C . CYS A 1 197 ? -0.652 19.438 27.641 1 96.5 197 CYS A C 1
ATOM 1497 O O . CYS A 1 197 ? 0.481 19.875 27.859 1 96.5 197 CYS A O 1
ATOM 1499 N N . GLN A 1 198 ? -1.169 18.516 28.344 1 94.62 198 GLN A N 1
ATOM 1500 C CA . GLN A 1 198 ? -0.463 17.922 29.469 1 94.62 198 GLN A CA 1
ATOM 1501 C C . GLN A 1 198 ? 0.733 17.094 28.984 1 94.62 198 GLN A C 1
ATOM 1503 O O . GLN A 1 198 ? 1.744 17 29.688 1 94.62 198 GLN A O 1
ATOM 1508 N N . LEU A 1 199 ? 0.605 16.594 27.828 1 91.56 199 LEU A N 1
ATOM 1509 C CA . LEU A 1 199 ? 1.659 15.758 27.25 1 91.56 199 LEU A CA 1
ATOM 1510 C C . LEU A 1 199 ? 2.775 16.625 26.672 1 91.56 199 LEU A C 1
ATOM 1512 O O . LEU A 1 199 ? 3.896 16.156 26.484 1 91.56 199 LEU A O 1
ATOM 1516 N N . SER A 1 200 ? 2.488 17.844 26.375 1 91.06 200 SER A N 1
ATOM 1517 C CA . SER A 1 200 ? 3.404 18.703 25.641 1 91.06 200 SER A CA 1
ATOM 1518 C C . SER A 1 200 ? 4.66 19 26.453 1 91.06 200 SER A C 1
ATOM 1520 O O . SER A 1 200 ? 4.578 19.219 27.672 1 91.06 200 SER A O 1
ATOM 1522 N N . PRO A 1 201 ? 5.789 18.922 25.797 1 84.56 201 PRO A N 1
ATOM 1523 C CA . PRO A 1 201 ? 7.023 19.266 26.5 1 84.56 201 PRO A CA 1
ATOM 1524 C C . PRO A 1 201 ? 7.117 20.766 26.812 1 84.56 201 PRO A C 1
ATOM 1526 O O . PRO A 1 201 ? 7.848 21.156 27.734 1 84.56 201 PRO A O 1
ATOM 1529 N N . ASP A 1 202 ? 6.406 21.578 26.094 1 84.38 202 ASP A N 1
ATOM 1530 C CA . ASP A 1 202 ? 6.402 23.031 26.266 1 84.38 202 ASP A CA 1
ATOM 1531 C C . ASP A 1 202 ? 5.348 23.469 27.281 1 84.38 202 ASP A C 1
ATOM 1533 O O . ASP A 1 202 ? 4.316 22.812 27.422 1 84.38 202 ASP A O 1
ATOM 1537 N N . ARG A 1 203 ? 5.707 24.5 27.953 1 84.69 203 ARG A N 1
ATOM 1538 C CA . ARG A 1 203 ? 4.68 25.094 28.812 1 84.69 203 ARG A CA 1
ATOM 1539 C C . ARG A 1 203 ? 3.613 25.797 27.969 1 84.69 203 ARG A C 1
ATOM 1541 O O . ARG A 1 203 ? 3.936 26.578 27.078 1 84.69 203 ARG A O 1
ATOM 1548 N N . ILE A 1 204 ? 2.391 25.469 28.219 1 92.44 204 ILE A N 1
ATOM 1549 C CA . ILE A 1 204 ? 1.265 26.062 27.516 1 92.44 204 ILE A CA 1
ATOM 1550 C C . ILE A 1 204 ? 0.435 26.906 28.5 1 92.44 204 ILE A C 1
ATOM 1552 O O . ILE A 1 204 ? 0.101 26.438 29.594 1 92.44 204 ILE A O 1
ATOM 1556 N N . ALA A 1 205 ? 0.195 28.141 28.141 1 91.12 205 ALA A N 1
ATOM 1557 C CA . ALA A 1 205 ? -0.597 29.031 28.984 1 91.12 205 ALA A CA 1
ATOM 1558 C C . ALA A 1 205 ? -2.021 28.5 29.141 1 91.12 205 ALA A C 1
ATOM 1560 O O . ALA A 1 205 ? -2.459 27.625 28.406 1 91.12 205 ALA A O 1
ATOM 1561 N N . SER A 1 206 ? -2.605 29.047 30.141 1 95.69 206 SER A N 1
ATOM 1562 C CA . SER A 1 206 ? -4.012 28.719 30.344 1 95.69 206 SER A CA 1
ATOM 1563 C C . SER A 1 206 ? -4.859 29.203 29.172 1 95.69 206 SER A C 1
ATOM 1565 O O . SER A 1 206 ? -4.625 30.281 28.625 1 95.69 206 SER A O 1
ATOM 1567 N N . TRP A 1 207 ? -5.703 28.375 28.812 1 97.56 207 TRP A N 1
ATOM 1568 C CA . TRP A 1 207 ? -6.574 28.688 27.672 1 97.56 207 TRP A CA 1
ATOM 1569 C C . TRP A 1 207 ? -8.031 28.391 28.016 1 97.56 207 TRP A C 1
ATOM 1571 O O . TRP A 1 207 ? -8.32 27.672 28.969 1 97.56 207 TRP A O 1
ATOM 1581 N N . GLN A 1 208 ? -8.961 29.062 27.312 1 98 208 GLN A N 1
ATOM 1582 C CA . GLN A 1 208 ? -10.391 28.812 27.422 1 98 208 GLN A CA 1
ATOM 1583 C C . GLN A 1 208 ? -10.984 28.5 26.047 1 98 208 GLN A C 1
ATOM 1585 O O . GLN A 1 208 ? -10.43 28.875 25.016 1 98 208 GLN A O 1
ATOM 1590 N N . ILE A 1 209 ? -12.055 27.734 26.094 1 98.06 209 ILE A N 1
ATOM 1591 C CA . ILE A 1 209 ? -12.727 27.328 24.859 1 98.06 209 ILE A CA 1
ATOM 1592 C C . ILE A 1 209 ? -14.188 27.766 24.906 1 98.06 209 ILE A C 1
ATOM 1594 O O . ILE A 1 209 ? -14.836 27.672 25.953 1 98.06 209 ILE A O 1
ATOM 1598 N N . GLN A 1 210 ? -14.625 28.328 23.859 1 97.38 210 GLN A N 1
ATOM 1599 C CA . GLN A 1 210 ? -16.031 28.609 23.625 1 97.38 210 GLN A CA 1
ATOM 1600 C C . GLN A 1 210 ? -16.516 27.938 22.344 1 97.38 210 GLN A C 1
ATOM 1602 O O . GLN A 1 210 ? -15.898 28.109 21.281 1 97.38 210 GLN A O 1
ATOM 1607 N N . CYS A 1 211 ? -17.562 27.188 22.453 1 97.81 211 CYS A N 1
ATOM 1608 C CA . CYS A 1 211 ? -18.141 26.531 21.281 1 97.81 211 CYS A CA 1
ATOM 1609 C C . CYS A 1 211 ? -19.391 27.297 20.812 1 97.81 211 CYS A C 1
ATOM 1611 O O . CYS A 1 211 ? -20.297 27.562 21.594 1 97.81 211 CYS A O 1
ATOM 1613 N N . ILE A 1 212 ? -19.391 27.641 19.594 1 96.62 212 ILE A N 1
ATOM 1614 C CA . ILE A 1 212 ? -20.562 28.344 19.062 1 96.62 212 ILE A CA 1
ATOM 1615 C C . ILE A 1 212 ? -21.156 27.547 17.891 1 96.62 212 ILE A C 1
ATOM 1617 O O . ILE A 1 212 ? -20.453 26.766 17.25 1 96.62 212 ILE A O 1
ATOM 1621 N N . HIS A 1 213 ? -22.406 27.766 17.641 1 96.62 213 HIS A N 1
ATOM 1622 C CA . HIS A 1 213 ? -23.109 27.125 16.531 1 96.62 213 HIS A CA 1
ATOM 1623 C C . HIS A 1 213 ? -22.844 27.875 15.227 1 96.62 213 HIS A C 1
ATOM 1625 O O . HIS A 1 213 ? -22.969 29.109 15.172 1 96.62 213 HIS A O 1
ATOM 1631 N N . ALA A 1 214 ? -22.547 27.109 14.234 1 94.88 214 ALA A N 1
ATOM 1632 C CA . ALA A 1 214 ? -22.219 27.703 12.93 1 94.88 214 ALA A CA 1
ATOM 1633 C C . ALA A 1 214 ? -23.391 28.531 12.391 1 94.88 214 ALA A C 1
ATOM 1635 O O . ALA A 1 214 ? -23.188 29.469 11.633 1 94.88 214 ALA A O 1
ATOM 1636 N N . GLN A 1 215 ? -24.578 28.266 12.82 1 93.19 215 GLN A N 1
ATOM 1637 C CA . GLN A 1 215 ? -25.781 28.953 12.328 1 93.19 215 GLN A CA 1
ATOM 1638 C C . GLN A 1 215 ? -26 30.266 13.055 1 93.19 215 GLN A C 1
ATOM 1640 O O . GLN A 1 215 ? -26.797 31.094 12.609 1 93.19 215 GLN A O 1
ATOM 1645 N N . ASN A 1 216 ? -25.359 30.453 14.156 1 94.94 216 ASN A N 1
ATOM 1646 C CA . ASN A 1 216 ? -25.406 31.734 14.828 1 94.94 216 ASN A CA 1
ATOM 1647 C C . ASN A 1 216 ? -24.484 32.75 14.172 1 94.94 216 ASN A C 1
ATOM 1649 O O . ASN A 1 216 ? -23.375 33 14.648 1 94.94 216 ASN A O 1
ATOM 1653 N N . GLN A 1 217 ? -24.984 33.469 13.266 1 94.81 217 GLN A N 1
ATOM 1654 C CA . GLN A 1 217 ? -24.188 34.312 12.375 1 94.81 217 GLN A CA 1
ATOM 1655 C C . GLN A 1 217 ? -23.609 35.5 13.117 1 94.81 217 GLN A C 1
ATOM 1657 O O . GLN A 1 217 ? -22.5 35.938 12.828 1 94.81 217 GLN A O 1
ATOM 1662 N N . ASP A 1 218 ? -24.312 36 14.062 1 96.31 218 ASP A N 1
ATOM 1663 C CA . ASP A 1 218 ? -23.828 37.156 14.836 1 96.31 218 ASP A CA 1
ATOM 1664 C C . ASP A 1 218 ? -22.594 36.781 15.648 1 96.31 218 ASP A C 1
ATOM 1666 O O . ASP A 1 218 ? -21.594 37.5 15.633 1 96.31 218 ASP A O 1
ATOM 1670 N N . GLN A 1 219 ? -22.734 35.688 16.281 1 96.75 219 GLN A N 1
ATOM 1671 C CA . GLN A 1 219 ? -21.594 35.219 17.078 1 96.75 219 GLN A CA 1
ATOM 1672 C C . GLN A 1 219 ? -20.422 34.844 16.188 1 96.75 219 GLN A C 1
ATOM 1674 O O . GLN A 1 219 ? -19.266 35.094 16.547 1 96.75 219 GLN A O 1
ATOM 1679 N N . LEU A 1 220 ? -20.766 34.25 15.086 1 97.62 220 LEU A N 1
ATOM 1680 C CA . LEU A 1 220 ? -19.719 33.875 14.148 1 97.62 220 LEU A CA 1
ATOM 1681 C C . LEU A 1 220 ? -18.969 35.094 13.633 1 97.62 220 LEU A C 1
ATOM 1683 O O . LEU A 1 220 ? -17.734 35.094 13.602 1 97.62 220 LEU A O 1
ATOM 1687 N N . GLN A 1 221 ? -19.703 36.094 13.258 1 97.31 221 GLN A N 1
ATOM 1688 C CA . GLN A 1 221 ? -19.094 37.344 12.766 1 97.31 221 GLN A CA 1
ATOM 1689 C C . GLN A 1 221 ? -18.219 37.969 13.828 1 97.31 221 GLN A C 1
ATOM 1691 O O . GLN A 1 221 ? -17.094 38.406 13.547 1 97.31 221 GLN A O 1
ATOM 1696 N N . GLN A 1 222 ? -18.703 38.062 15.016 1 97.06 222 GLN A N 1
ATOM 1697 C CA . GLN A 1 222 ? -17.938 38.656 16.109 1 97.06 222 GLN A CA 1
ATOM 1698 C C . GLN A 1 222 ? -16.656 37.875 16.375 1 97.06 222 GLN A C 1
ATOM 1700 O O . GLN A 1 222 ? -15.586 38.469 16.531 1 97.06 222 GLN A O 1
ATOM 1705 N N . ALA A 1 223 ? -16.781 36.562 16.422 1 97.44 223 ALA A N 1
ATOM 1706 C CA . ALA A 1 223 ? -15.617 35.719 16.688 1 97.44 223 ALA A CA 1
ATOM 1707 C C . ALA A 1 223 ? -14.578 35.844 15.578 1 97.44 223 ALA A C 1
ATOM 1709 O O . ALA A 1 223 ? -13.375 35.875 15.852 1 97.44 223 ALA A O 1
ATOM 1710 N N . LEU A 1 224 ? -15.031 35.875 14.344 1 97.38 224 LEU A N 1
ATOM 1711 C CA . LEU A 1 224 ? -14.117 36 13.211 1 97.38 224 LEU A CA 1
ATOM 1712 C C . LEU A 1 224 ? -13.391 37.344 13.258 1 97.38 224 LEU A C 1
ATOM 1714 O O . LEU A 1 224 ? -12.188 37.406 13 1 97.38 224 LEU A O 1
ATOM 1718 N N . GLN A 1 225 ? -14.062 38.375 13.641 1 95.75 225 GLN A N 1
ATOM 1719 C CA . GLN A 1 225 ? -13.469 39.719 13.703 1 95.75 225 GLN A CA 1
ATOM 1720 C C . GLN A 1 225 ? -12.406 39.781 14.797 1 95.75 225 GLN A C 1
ATOM 1722 O O . GLN A 1 225 ? -11.414 40.5 14.656 1 95.75 225 GLN A O 1
ATOM 1727 N N . GLN A 1 226 ? -12.578 39.031 15.789 1 95.5 226 GLN A N 1
ATOM 1728 C CA . GLN A 1 226 ? -11.695 39.094 16.953 1 95.5 226 GLN A CA 1
ATOM 1729 C C . GLN A 1 226 ? -10.523 38.125 16.812 1 95.5 226 GLN A C 1
ATOM 1731 O O . GLN A 1 226 ? -9.547 38.219 17.547 1 95.5 226 GLN A O 1
ATOM 1736 N N . SER A 1 227 ? -10.602 37.25 15.875 1 96.81 227 SER A N 1
ATOM 1737 C CA . SER A 1 227 ? -9.594 36.188 15.766 1 96.81 227 SER A CA 1
ATOM 1738 C C . SER A 1 227 ? -8.492 36.594 14.781 1 96.81 227 SER A C 1
ATOM 1740 O O . SER A 1 227 ? -8.781 37.125 13.703 1 96.81 227 SER A O 1
ATOM 1742 N N . THR A 1 228 ? -7.215 36.344 15.188 1 95.88 228 THR A N 1
ATOM 1743 C CA . THR A 1 228 ? -6.066 36.562 14.312 1 95.88 228 THR A CA 1
ATOM 1744 C C . THR A 1 228 ? -5.762 35.312 13.508 1 95.88 228 THR A C 1
ATOM 1746 O O . THR A 1 228 ? -5.254 35.375 12.391 1 95.88 228 THR A O 1
ATOM 1749 N N . LEU A 1 229 ? -6.086 34.156 14.109 1 97.81 229 LEU A N 1
ATOM 1750 C CA . LEU A 1 229 ? -5.906 32.844 13.477 1 97.81 229 LEU A CA 1
ATOM 1751 C C . LEU A 1 229 ? -7.254 32.188 13.211 1 97.81 229 LEU A C 1
ATOM 1753 O O . LEU A 1 229 ? -8.117 32.156 14.086 1 97.81 229 LEU A O 1
ATOM 1757 N N . VAL A 1 230 ? -7.406 31.672 11.977 1 98.38 230 VAL A N 1
ATOM 1758 C CA . VAL A 1 230 ? -8.617 30.953 11.617 1 98.38 230 VAL A CA 1
ATOM 1759 C C . VAL A 1 230 ? -8.25 29.609 10.984 1 98.38 230 VAL A C 1
ATOM 1761 O O . VAL A 1 230 ? -7.449 29.562 10.047 1 98.38 230 VAL A O 1
ATOM 1764 N N . PHE A 1 231 ? -8.82 28.5 11.539 1 98.75 231 PHE A N 1
ATOM 1765 C CA . PHE A 1 231 ? -8.609 27.156 11 1 98.75 231 PHE A CA 1
ATOM 1766 C C . PHE A 1 231 ? -9.906 26.594 10.438 1 98.75 231 PHE A C 1
ATOM 1768 O O . PHE A 1 231 ? -10.914 26.5 11.141 1 98.75 231 PHE A O 1
ATOM 1775 N N . THR A 1 232 ? -9.867 26.281 9.18 1 98.25 232 THR A N 1
ATOM 1776 C CA . THR A 1 232 ? -11 25.562 8.594 1 98.25 232 THR A CA 1
ATOM 1777 C C . THR A 1 232 ? -10.672 24.094 8.383 1 98.25 232 THR A C 1
ATOM 1779 O O . THR A 1 232 ? -9.875 23.75 7.508 1 98.25 232 THR A O 1
ATOM 1782 N N . CYS A 1 233 ? -11.297 23.25 9.18 1 96.06 233 CYS A N 1
ATOM 1783 C CA . CYS A 1 233 ? -10.992 21.828 9.25 1 96.06 233 CYS A CA 1
ATOM 1784 C C . CYS A 1 233 ? -12.227 20.984 8.953 1 96.06 233 CYS A C 1
ATOM 1786 O O . CYS A 1 233 ? -12.445 19.953 9.586 1 96.06 233 CYS A O 1
ATOM 1788 N N . THR A 1 234 ? -13.047 21.438 8.023 1 91.31 234 THR A N 1
ATOM 1789 C CA . THR A 1 234 ? -14.305 20.781 7.688 1 91.31 234 THR A CA 1
ATOM 1790 C C . THR A 1 234 ? -14.352 20.438 6.203 1 91.31 234 THR A C 1
ATOM 1792 O O . THR A 1 234 ? -13.961 21.234 5.355 1 91.31 234 THR A O 1
ATOM 1795 N N . PRO A 1 235 ? -14.852 19.188 5.934 1 89.06 235 PRO A N 1
ATOM 1796 C CA . PRO A 1 235 ? -15.016 18.844 4.52 1 89.06 235 PRO A CA 1
ATOM 1797 C C . PRO A 1 235 ? -16.281 19.453 3.91 1 89.06 235 PRO A C 1
ATOM 1799 O O . PRO A 1 235 ? -17.109 18.734 3.342 1 89.06 235 PRO A O 1
ATOM 1802 N N . SER A 1 236 ? -16.344 20.734 3.922 1 92.94 236 SER A N 1
ATOM 1803 C CA . SER A 1 236 ? -17.531 21.453 3.467 1 92.94 236 SER A CA 1
ATOM 1804 C C . SER A 1 236 ? -17.547 21.594 1.948 1 92.94 236 SER A C 1
ATOM 1806 O O . SER A 1 236 ? -16.5 21.609 1.312 1 92.94 236 SER A O 1
ATOM 1808 N N . THR A 1 237 ? -18.75 21.625 1.407 1 93.75 237 THR A N 1
ATOM 1809 C CA . THR A 1 237 ? -18.891 21.875 -0.021 1 93.75 237 THR A CA 1
ATOM 1810 C C . THR A 1 237 ? -19.359 23.312 -0.27 1 93.75 237 THR A C 1
ATOM 1812 O O . THR A 1 237 ? -19.578 23.703 -1.416 1 93.75 237 THR A O 1
ATOM 1815 N N . THR A 1 238 ? -19.531 24.031 0.771 1 94.5 238 THR A N 1
ATOM 1816 C CA . THR A 1 238 ? -19.875 25.453 0.711 1 94.5 238 THR A CA 1
ATOM 1817 C C . THR A 1 238 ? -19 26.266 1.663 1 94.5 238 THR A C 1
ATOM 1819 O O . THR A 1 238 ? -18.547 25.75 2.684 1 94.5 238 THR A O 1
ATOM 1822 N N . PRO A 1 239 ? -18.766 27.562 1.321 1 96.31 239 PRO A N 1
ATOM 1823 C CA . PRO A 1 239 ? -17.938 28.375 2.219 1 96.31 239 PRO A CA 1
ATOM 1824 C C . PRO A 1 239 ? -18.469 28.391 3.652 1 96.31 239 PRO A C 1
ATOM 1826 O O . PRO A 1 239 ? -19.688 28.438 3.867 1 96.31 239 PRO A O 1
ATOM 1829 N N . LEU A 1 240 ? -17.594 28.406 4.598 1 97.12 240 LEU A N 1
ATOM 1830 C CA . LEU A 1 240 ? -17.969 28.266 6 1 97.12 240 LEU A CA 1
ATOM 1831 C C . LEU A 1 240 ? -18.359 29.609 6.605 1 97.12 240 LEU A C 1
ATOM 1833 O O . LEU A 1 240 ? -18.969 29.656 7.68 1 97.12 240 LEU A O 1
ATOM 1837 N N . PHE A 1 241 ? -17.969 30.719 6 1 97.06 241 PHE A N 1
ATOM 1838 C CA . PHE A 1 241 ? -18.281 32.062 6.457 1 97.06 241 PHE A CA 1
ATOM 1839 C C . PHE A 1 241 ? -18.281 33.062 5.293 1 97.06 241 PHE A C 1
ATOM 1841 O O . PHE A 1 241 ? -17.781 32.75 4.211 1 97.06 241 PHE A O 1
ATOM 1848 N N . ALA A 1 242 ? -18.922 34.188 5.535 1 95.94 242 ALA A N 1
ATOM 1849 C CA . ALA A 1 242 ? -18.891 35.25 4.559 1 95.94 242 ALA A CA 1
ATOM 1850 C C . ALA A 1 242 ? -17.594 36.062 4.691 1 95.94 242 ALA A C 1
ATOM 1852 O O . ALA A 1 242 ? -17.125 36.312 5.805 1 95.94 242 ALA A O 1
ATOM 1853 N N . TYR A 1 243 ? -17.047 36.438 3.547 1 95.56 243 TYR A N 1
ATOM 1854 C CA . TYR A 1 243 ? -15.797 37.188 3.543 1 95.56 243 TYR A CA 1
ATOM 1855 C C . TYR A 1 243 ? -15.906 38.438 4.41 1 95.56 243 TYR A C 1
ATOM 1857 O O . TYR A 1 243 ? -14.961 38.812 5.113 1 95.56 243 TYR A O 1
ATOM 1865 N N . GLU A 1 244 ? -17.062 39.062 4.43 1 93.69 244 GLU A N 1
ATOM 1866 C CA . GLU A 1 244 ? -17.297 40.312 5.137 1 93.69 244 GLU A CA 1
ATOM 1867 C C . GLU A 1 244 ? -17.156 40.125 6.645 1 93.69 244 GLU A C 1
ATOM 1869 O O . GLU A 1 244 ? -16.938 41.094 7.375 1 93.69 244 GLU A O 1
ATOM 1874 N N . TYR A 1 245 ? -17.25 38.875 7.055 1 96 245 TYR A N 1
ATOM 1875 C CA . TYR A 1 245 ? -17.203 38.594 8.484 1 96 245 TYR A CA 1
ATOM 1876 C C . TYR A 1 245 ? -15.781 38.781 9.023 1 96 245 TYR A C 1
ATOM 1878 O O . TYR A 1 245 ? -15.586 38.906 10.234 1 96 245 TYR A O 1
ATOM 1886 N N . LEU A 1 246 ? -14.727 38.719 8.258 1 93.94 246 LEU A N 1
ATOM 1887 C CA . LEU A 1 246 ? -13.336 38.781 8.703 1 93.94 246 LEU A CA 1
ATOM 1888 C C . LEU A 1 246 ? -12.984 40.156 9.266 1 93.94 246 LEU A C 1
ATOM 1890 O O . LEU A 1 246 ? -12.18 40.25 10.188 1 93.94 246 LEU A O 1
ATOM 1894 N N . GLY A 1 247 ? -13.57 41.156 8.742 1 87.06 247 GLY A N 1
ATOM 1895 C CA . GLY A 1 247 ? -13.227 42.5 9.148 1 87.06 247 GLY A CA 1
ATOM 1896 C C . GLY A 1 247 ? -11.844 42.938 8.688 1 87.06 247 GLY A C 1
ATOM 1897 O O . GLY A 1 247 ? -11.125 42.156 8.055 1 87.06 247 GLY A O 1
ATOM 1898 N N . ASP A 1 248 ? -11.414 44.188 8.945 1 79.69 248 ASP A N 1
ATOM 1899 C CA . ASP A 1 248 ? -10.172 44.719 8.414 1 79.69 248 ASP A CA 1
ATOM 1900 C C . ASP A 1 248 ? -9.32 45.344 9.523 1 79.69 248 ASP A C 1
ATOM 1902 O O . ASP A 1 248 ? -8.359 46.062 9.258 1 79.69 248 ASP A O 1
ATOM 1906 N N . ARG A 1 249 ? -9.523 44.969 10.742 1 77.38 249 ARG A N 1
ATOM 1907 C CA . ARG A 1 249 ? -8.852 45.625 11.844 1 77.38 249 ARG A CA 1
ATOM 1908 C C . ARG A 1 249 ? -7.559 44.938 12.219 1 77.38 249 ARG A C 1
ATOM 1910 O O . ARG A 1 249 ? -6.633 45.531 12.75 1 77.38 249 ARG A O 1
ATOM 1917 N N . THR A 1 250 ? -7.562 43.75 12.039 1 84 250 THR A N 1
ATOM 1918 C CA . THR A 1 250 ? -6.418 42.969 12.477 1 84 250 THR A CA 1
ATOM 1919 C C . THR A 1 250 ? -5.91 42.062 11.344 1 84 250 THR A C 1
ATOM 1921 O O . THR A 1 250 ? -6.688 41.625 10.5 1 84 250 THR A O 1
ATOM 1924 N N . ARG A 1 251 ? -4.559 41.906 11.344 1 89.94 251 ARG A N 1
ATOM 1925 C CA . ARG A 1 251 ? -3.977 40.969 10.422 1 89.94 251 ARG A CA 1
ATOM 1926 C C . ARG A 1 251 ? -4.449 39.531 10.742 1 89.94 251 ARG A C 1
ATOM 1928 O O . ARG A 1 251 ? -4.523 39.156 11.906 1 89.94 251 ARG A O 1
ATOM 1935 N N . LYS A 1 252 ? -4.859 38.844 9.648 1 94.19 252 LYS A N 1
ATOM 1936 C CA . LYS A 1 252 ? -5.391 37.5 9.875 1 94.19 252 LYS A CA 1
ATOM 1937 C C . LYS A 1 252 ? -4.676 36.469 9 1 94.19 252 LYS A C 1
ATOM 1939 O O . LYS A 1 252 ? -4.254 36.781 7.887 1 94.19 252 LYS A O 1
ATOM 1944 N N . HIS A 1 253 ? -4.488 35.344 9.555 1 96.81 253 HIS A N 1
ATOM 1945 C CA . HIS A 1 253 ? -3.996 34.188 8.797 1 96.81 253 HIS A CA 1
ATOM 1946 C C . HIS A 1 253 ? -4.969 33.031 8.867 1 96.81 253 HIS A C 1
ATOM 1948 O O . HIS A 1 253 ? -5.379 32.625 9.961 1 96.81 253 HIS A O 1
ATOM 1954 N N . ILE A 1 254 ? -5.324 32.5 7.684 1 97.88 254 ILE A N 1
ATOM 1955 C CA . ILE A 1 254 ? -6.293 31.406 7.582 1 97.88 254 ILE A CA 1
ATOM 1956 C C . ILE A 1 254 ? -5.59 30.125 7.117 1 97.88 254 ILE A C 1
ATOM 1958 O O . ILE A 1 254 ? -4.922 30.125 6.078 1 97.88 254 ILE A O 1
ATOM 1962 N N . CYS A 1 255 ? -5.676 29.109 7.91 1 98.62 255 CYS A N 1
ATOM 1963 C CA . CYS A 1 255 ? -5.242 27.781 7.504 1 98.62 255 CYS A CA 1
ATOM 1964 C C . CYS A 1 255 ? -6.43 26.922 7.074 1 98.62 255 CYS A C 1
ATOM 1966 O O . CYS A 1 255 ? -7.273 26.578 7.898 1 98.62 255 CYS A O 1
ATOM 1968 N N . ALA A 1 256 ? -6.441 26.609 5.812 1 98.44 256 ALA A N 1
ATOM 1969 C CA . ALA A 1 256 ? -7.555 25.844 5.25 1 98.44 256 ALA A CA 1
ATOM 1970 C C . ALA A 1 256 ? -7.121 24.422 4.895 1 98.44 256 ALA A C 1
ATOM 1972 O O . ALA A 1 256 ? -6.379 24.219 3.93 1 98.44 256 ALA A O 1
ATOM 1973 N N . VAL A 1 257 ? -7.707 23.422 5.637 1 97.31 257 VAL A N 1
ATOM 1974 C CA . VAL A 1 257 ? -7.215 22.062 5.438 1 97.31 257 VAL A CA 1
ATOM 1975 C C . VAL A 1 257 ? -8.391 21.109 5.258 1 97.31 257 VAL A C 1
ATOM 1977 O O . VAL A 1 257 ? -8.195 19.891 5.129 1 97.31 257 VAL A O 1
ATOM 1980 N N . GLY A 1 258 ? -9.57 21.578 5.168 1 93.56 258 GLY A N 1
ATOM 1981 C CA . GLY A 1 258 ? -10.742 20.719 5.137 1 93.56 258 GLY A CA 1
ATOM 1982 C C . GLY A 1 258 ? -11.109 20.25 3.74 1 93.56 258 GLY A C 1
ATOM 1983 O O . GLY A 1 258 ? -11.695 19.188 3.568 1 93.56 258 GLY A O 1
ATOM 1984 N N . SER A 1 259 ? -10.914 21.094 2.809 1 88.5 259 SER A N 1
ATOM 1985 C CA . SER A 1 259 ? -11.258 20.781 1.424 1 88.5 259 SER A CA 1
ATOM 1986 C C . SER A 1 259 ? -10.094 20.125 0.692 1 88.5 259 SER A C 1
ATOM 1988 O O . SER A 1 259 ? -9.031 20.75 0.528 1 88.5 259 SER A O 1
ATOM 1990 N N . TYR A 1 260 ? -10.367 18.859 0.181 1 85.06 260 TYR A N 1
ATOM 1991 C CA . TYR A 1 260 ? -9.258 18.172 -0.469 1 85.06 260 TYR A CA 1
ATOM 1992 C C . TYR A 1 260 ? -9.703 17.531 -1.776 1 85.06 260 TYR A C 1
ATOM 1994 O O . TYR A 1 260 ? -9.031 16.641 -2.309 1 85.06 260 TYR A O 1
ATOM 2002 N N . THR A 1 261 ? -10.891 17.859 -2.219 1 86.75 261 THR A N 1
ATOM 2003 C CA . THR A 1 261 ? -11.367 17.469 -3.541 1 86.75 261 THR A CA 1
ATOM 2004 C C . THR A 1 261 ? -11.867 18.688 -4.312 1 86.75 261 THR A C 1
ATOM 2006 O O . THR A 1 261 ? -12.125 19.734 -3.725 1 86.75 261 THR A O 1
ATOM 2009 N N . GLY A 1 262 ? -12 18.484 -5.574 1 89.25 262 GLY A N 1
ATOM 2010 C CA . GLY A 1 262 ? -12.438 19.578 -6.43 1 89.25 262 GLY A CA 1
ATOM 2011 C C . GLY A 1 262 ? -13.828 20.078 -6.094 1 89.25 262 GLY A C 1
ATOM 2012 O O . GLY A 1 262 ? -14.164 21.234 -6.359 1 89.25 262 GLY A O 1
ATOM 2013 N N . GLN A 1 263 ? -14.625 19.281 -5.453 1 90.88 263 GLN A N 1
ATOM 2014 C CA . GLN A 1 263 ? -16.016 19.625 -5.172 1 90.88 263 GLN A CA 1
ATOM 2015 C C . GLN A 1 263 ? -16.156 20.312 -3.818 1 90.88 263 GLN A C 1
ATOM 2017 O O . GLN A 1 263 ? -17.188 20.922 -3.533 1 90.88 263 GLN A O 1
ATOM 2022 N N . MET A 1 264 ? -15.188 20.203 -3.076 1 91.81 264 MET A N 1
ATOM 2023 C CA . MET A 1 264 ? -15.227 20.781 -1.739 1 91.81 264 MET A CA 1
ATOM 2024 C C . MET A 1 264 ? -14.82 22.25 -1.775 1 91.81 264 MET A C 1
ATOM 2026 O O . MET A 1 264 ? -14.07 22.672 -2.66 1 91.81 264 MET A O 1
ATOM 2030 N N . CYS A 1 265 ? -15.367 23.047 -0.785 1 95.12 265 CYS A N 1
ATOM 2031 C CA . CYS A 1 265 ? -15.078 24.469 -0.709 1 95.12 265 CYS A CA 1
ATOM 2032 C C . CYS A 1 265 ? -15.344 25 0.692 1 95.12 265 CYS A C 1
ATOM 2034 O O . CYS A 1 265 ? -16.5 25.234 1.064 1 95.12 265 CYS A O 1
ATOM 2036 N N . GLU A 1 266 ? -14.336 25.281 1.376 1 96.06 266 GLU A N 1
ATOM 2037 C CA . GLU A 1 266 ? -14.516 25.75 2.746 1 96.06 266 GLU A CA 1
ATOM 2038 C C . GLU A 1 266 ? -14.289 27.266 2.85 1 96.06 266 GLU A C 1
ATOM 2040 O O . GLU A 1 266 ? -14.602 27.875 3.873 1 96.06 266 GLU A O 1
ATOM 2045 N N . LEU A 1 267 ? -13.773 27.906 1.79 1 97.44 267 LEU A N 1
ATOM 2046 C CA . LEU A 1 267 ? -13.414 29.328 1.831 1 97.44 267 LEU A CA 1
ATOM 2047 C C . LEU A 1 267 ? -14.297 30.125 0.883 1 97.44 267 LEU A C 1
ATOM 2049 O O . LEU A 1 267 ? -14.617 29.672 -0.214 1 97.44 267 LEU A O 1
ATOM 2053 N N . PRO A 1 268 ? -14.641 31.391 1.279 1 96.81 268 PRO A N 1
ATOM 2054 C CA . PRO A 1 268 ? -15.305 32.25 0.309 1 96.81 268 PRO A CA 1
ATOM 2055 C C . PRO A 1 268 ? -14.406 32.625 -0.868 1 96.81 268 PRO A C 1
ATOM 2057 O O . PRO A 1 268 ? -13.211 32.844 -0.687 1 96.81 268 PRO A O 1
ATOM 2060 N N . ARG A 1 269 ? -15.039 32.719 -1.976 1 96.56 269 ARG A N 1
ATOM 2061 C CA . ARG A 1 269 ? -14.336 33.062 -3.211 1 96.56 269 ARG A CA 1
ATOM 2062 C C . ARG A 1 269 ? -13.562 34.375 -3.061 1 96.56 269 ARG A C 1
ATOM 2064 O O . ARG A 1 269 ? -12.406 34.469 -3.475 1 96.56 269 ARG A O 1
ATOM 2071 N N . GLU A 1 270 ? -14.141 35.344 -2.459 1 95.38 270 GLU A N 1
ATOM 2072 C CA . GLU A 1 270 ? -13.555 36.656 -2.312 1 95.38 270 GLU A CA 1
ATOM 2073 C C . GLU A 1 270 ? -12.266 36.625 -1.495 1 95.38 270 GLU A C 1
ATOM 2075 O O . GLU A 1 270 ? -11.312 37.344 -1.78 1 95.38 270 GLU A O 1
ATOM 2080 N N . LEU A 1 271 ? -12.25 35.781 -0.507 1 95.75 271 LEU A N 1
ATOM 2081 C CA . LEU A 1 271 ? -11.055 35.625 0.316 1 95.75 271 LEU A CA 1
ATOM 2082 C C . LEU A 1 271 ? -9.875 35.156 -0.52 1 95.75 271 LEU A C 1
ATOM 2084 O O . LEU A 1 271 ? -8.766 35.656 -0.407 1 95.75 271 LEU A O 1
ATOM 2088 N N . VAL A 1 272 ? -10.125 34.156 -1.343 1 96.19 272 VAL A N 1
ATOM 2089 C CA . VAL A 1 272 ? -9.094 33.562 -2.199 1 96.19 272 VAL A CA 1
ATOM 2090 C C . VAL A 1 272 ? -8.586 34.625 -3.172 1 96.19 272 VAL A C 1
ATOM 2092 O O . VAL A 1 272 ? -7.375 34.781 -3.367 1 96.19 272 VAL A O 1
ATOM 2095 N N . LEU A 1 273 ? -9.469 35.406 -3.703 1 94.56 273 LEU A N 1
ATOM 2096 C CA . LEU A 1 273 ? -9.102 36.438 -4.672 1 94.56 273 LEU A CA 1
ATOM 2097 C C . LEU A 1 273 ? -8.273 37.531 -4.012 1 94.56 273 LEU A C 1
ATOM 2099 O O . LEU A 1 273 ? -7.254 37.938 -4.559 1 94.56 273 LEU A O 1
ATOM 2103 N N . VAL A 1 274 ? -8.641 37.969 -2.861 1 91.88 274 VAL A N 1
ATOM 2104 C CA . VAL A 1 274 ? -7.926 39 -2.146 1 91.88 274 VAL A CA 1
ATOM 2105 C C . VAL A 1 274 ? -6.527 38.531 -1.771 1 91.88 274 VAL A C 1
ATOM 2107 O O . VAL A 1 274 ? -5.547 39.25 -1.95 1 91.88 274 VAL A O 1
ATOM 2110 N N . ALA A 1 275 ? -6.469 37.344 -1.288 1 93.12 275 ALA A N 1
ATOM 2111 C CA . ALA A 1 275 ? -5.172 36.781 -0.928 1 93.12 275 ALA A CA 1
ATOM 2112 C C . ALA A 1 275 ? -4.27 36.625 -2.154 1 93.12 275 ALA A C 1
ATOM 2114 O O . ALA A 1 275 ? -3.049 36.781 -2.053 1 93.12 275 ALA A O 1
ATOM 2115 N N . SER A 1 276 ? -4.852 36.375 -3.279 1 91.31 276 SER A N 1
ATOM 2116 C CA . SER A 1 276 ? -4.105 36.156 -4.512 1 91.31 276 SER A CA 1
ATOM 2117 C C . SER A 1 276 ? -3.523 37.438 -5.051 1 91.31 276 SER A C 1
ATOM 2119 O O . SER A 1 276 ? -2.643 37.438 -5.914 1 91.31 276 SER A O 1
ATOM 2121 N N . GLU A 1 277 ? -4.008 38.562 -4.578 1 87.75 277 GLU A N 1
ATOM 2122 C CA . GLU A 1 277 ? -3.551 39.844 -5.062 1 87.75 277 GLU A CA 1
ATOM 2123 C C . GLU A 1 277 ? -2.188 40.219 -4.48 1 87.75 277 GLU A C 1
ATOM 2125 O O . GLU A 1 277 ? -1.45 41 -5.059 1 87.75 277 GLU A O 1
ATOM 2130 N N . SER A 1 278 ? -1.916 39.75 -3.346 1 82.25 278 SER A N 1
ATOM 2131 C CA . SER A 1 278 ? -0.645 40.031 -2.688 1 82.25 278 SER A CA 1
ATOM 2132 C C . SER A 1 278 ? 0.339 38.875 -2.875 1 82.25 278 SER A C 1
ATOM 2134 O O . SER A 1 278 ? -0.046 37.719 -2.809 1 82.25 278 SER A O 1
ATOM 2136 N N . SER A 1 279 ? 1.562 39.344 -3.027 1 79.19 279 SER A N 1
ATOM 2137 C CA . SER A 1 279 ? 2.6 38.344 -3.23 1 79.19 279 SER A CA 1
ATOM 2138 C C . SER A 1 279 ? 2.768 37.469 -1.996 1 79.19 279 SER A C 1
ATOM 2140 O O . SER A 1 279 ? 2.832 37.969 -0.873 1 79.19 279 SER A O 1
ATOM 2142 N N . CYS A 1 280 ? 2.629 36.281 -2.039 1 85.75 280 CYS A N 1
ATOM 2143 C CA . CYS A 1 280 ? 2.955 35.25 -1.058 1 85.75 280 CYS A CA 1
ATOM 2144 C C . CYS A 1 280 ? 1.835 35.094 -0.036 1 85.75 280 CYS A C 1
ATOM 2146 O O . CYS A 1 280 ? 2.008 34.438 0.987 1 85.75 280 CYS A O 1
ATOM 2148 N N . ALA A 1 281 ? 0.703 35.844 -0.24 1 92.56 281 ALA A N 1
ATOM 2149 C CA . ALA A 1 281 ? -0.377 35.781 0.74 1 92.56 281 ALA A CA 1
ATOM 2150 C C . ALA A 1 281 ? -1.215 34.5 0.541 1 92.56 281 ALA A C 1
ATOM 2152 O O . ALA A 1 281 ? -1.972 34.125 1.43 1 92.56 281 ALA A O 1
ATOM 2153 N N . LEU A 1 282 ? -1.104 33.938 -0.613 1 95.69 282 LEU A N 1
ATOM 2154 C CA . LEU A 1 282 ? -1.765 32.656 -0.883 1 95.69 282 LEU A CA 1
ATOM 2155 C C . LEU A 1 282 ? -0.751 31.516 -0.927 1 95.69 282 LEU A C 1
ATOM 2157 O O . LEU A 1 282 ? -0.2 31.219 -1.987 1 95.69 282 LEU A O 1
ATOM 2161 N N . MET A 1 283 ? -0.573 30.953 0.242 1 96.75 283 MET A N 1
ATOM 2162 C CA . MET A 1 283 ? 0.378 29.844 0.404 1 96.75 283 MET A CA 1
ATOM 2163 C C . MET A 1 283 ? -0.302 28.5 0.19 1 96.75 283 MET A C 1
ATOM 2165 O O . MET A 1 283 ? -1.473 28.328 0.535 1 96.75 283 MET A O 1
ATOM 2169 N N . VAL A 1 284 ? 0.463 27.578 -0.377 1 97.19 284 VAL A N 1
ATOM 2170 C CA . VAL A 1 284 ? -0.038 26.219 -0.567 1 97.19 284 VAL A CA 1
ATOM 2171 C C . VAL A 1 284 ? 1.048 25.203 -0.199 1 97.19 284 VAL A C 1
ATOM 2173 O O . VAL A 1 284 ? 2.229 25.562 -0.125 1 97.19 284 VAL A O 1
ATOM 2176 N N . ASP A 1 285 ? 0.626 24.016 0.132 1 96.56 285 ASP A N 1
ATOM 2177 C CA . ASP A 1 285 ? 1.611 22.953 0.361 1 96.56 285 ASP A CA 1
ATOM 2178 C C . ASP A 1 285 ? 2.25 22.516 -0.952 1 96.56 285 ASP A C 1
ATOM 2180 O O . ASP A 1 285 ? 3.473 22.391 -1.045 1 96.56 285 ASP A O 1
ATOM 2184 N N . SER A 1 286 ? 1.461 22.312 -1.934 1 94.94 286 SER A N 1
ATOM 2185 C CA . SER A 1 286 ? 1.896 21.922 -3.27 1 94.94 286 SER A CA 1
ATOM 2186 C C . SER A 1 286 ? 1.031 22.578 -4.348 1 94.94 286 SER A C 1
ATOM 2188 O O . SER A 1 286 ? -0.184 22.375 -4.379 1 94.94 286 SER A O 1
ATOM 2190 N N . ILE A 1 287 ? 1.67 23.312 -5.242 1 95.31 287 ILE A N 1
ATOM 2191 C CA . ILE A 1 287 ? 0.941 23.953 -6.32 1 95.31 287 ILE A CA 1
ATOM 2192 C C . ILE A 1 287 ? 0.321 22.906 -7.238 1 95.31 287 ILE A C 1
ATOM 2194 O O . ILE A 1 287 ? -0.858 23 -7.586 1 95.31 287 ILE A O 1
ATOM 2198 N N . ASP A 1 288 ? 1.093 21.891 -7.531 1 92.31 288 ASP A N 1
ATOM 2199 C CA . ASP A 1 288 ? 0.61 20.828 -8.414 1 92.31 288 ASP A CA 1
ATOM 2200 C C . ASP A 1 288 ? -0.605 20.125 -7.816 1 92.31 288 ASP A C 1
ATOM 2202 O O . ASP A 1 288 ? -1.606 19.906 -8.5 1 92.31 288 ASP A O 1
ATOM 2206 N N . ALA A 1 289 ? -0.517 19.781 -6.602 1 91.44 289 ALA A N 1
ATOM 2207 C CA . ALA A 1 289 ? -1.621 19.078 -5.938 1 91.44 289 ALA A CA 1
ATOM 2208 C C . ALA A 1 289 ? -2.859 19.969 -5.863 1 91.44 289 ALA A C 1
ATOM 2210 O O . ALA A 1 289 ? -3.979 19.516 -6.102 1 91.44 289 ALA A O 1
ATOM 2211 N N . CYS A 1 290 ? -2.652 21.219 -5.551 1 94.31 290 CYS A N 1
ATOM 2212 C CA . CYS A 1 290 ? -3.766 22.156 -5.402 1 94.31 290 CYS A CA 1
ATOM 2213 C C . CYS A 1 290 ? -4.453 22.406 -6.738 1 94.31 290 CYS A C 1
ATOM 2215 O O . CYS A 1 290 ? -5.668 22.578 -6.793 1 94.31 290 CYS A O 1
ATOM 2217 N N . CYS A 1 291 ? -3.709 22.375 -7.789 1 94.25 291 CYS A N 1
ATOM 2218 C CA . CYS A 1 291 ? -4.266 22.578 -9.125 1 94.25 291 CYS A CA 1
ATOM 2219 C C . CYS A 1 291 ? -5.18 21.438 -9.516 1 94.25 291 CYS A C 1
ATOM 2221 O O . CYS A 1 291 ? -5.98 21.562 -10.445 1 94.25 291 CYS A O 1
ATOM 2223 N N . HIS A 1 292 ? -5.145 20.391 -8.75 1 90.25 292 HIS A N 1
ATOM 2224 C CA . HIS A 1 292 ? -5.969 19.219 -9.078 1 90.25 292 HIS A CA 1
ATOM 2225 C C . HIS A 1 292 ? -7.062 19.016 -8.039 1 90.25 292 HIS A C 1
ATOM 2227 O O . HIS A 1 292 ? -8.141 18.516 -8.359 1 90.25 292 HIS A O 1
ATOM 2233 N N . GLU A 1 293 ? -6.762 19.438 -6.793 1 91.12 293 GLU A N 1
ATOM 2234 C CA . GLU A 1 293 ? -7.59 18.891 -5.719 1 91.12 293 GLU A CA 1
ATOM 2235 C C . GLU A 1 293 ? -8.211 20 -4.879 1 91.12 293 GLU A C 1
ATOM 2237 O O . GLU A 1 293 ? -9.148 19.766 -4.121 1 91.12 293 GLU A O 1
ATOM 2242 N N . ALA A 1 294 ? -7.75 21.219 -4.965 1 94.5 294 ALA A N 1
ATOM 2243 C CA . ALA A 1 294 ? -8.188 22.281 -4.055 1 94.5 294 ALA A CA 1
ATOM 2244 C C . ALA A 1 294 ? -9.422 23 -4.605 1 94.5 294 ALA A C 1
ATOM 2246 O O . ALA A 1 294 ? -9.297 24.031 -5.27 1 94.5 294 ALA A O 1
ATOM 2247 N N . GLY A 1 295 ? -10.523 22.516 -4.23 1 94.19 295 GLY A N 1
ATOM 2248 C CA . GLY A 1 295 ? -11.766 23.078 -4.734 1 94.19 295 GLY A CA 1
ATOM 2249 C C . GLY A 1 295 ? -11.906 24.562 -4.445 1 94.19 295 GLY A C 1
ATOM 2250 O O . GLY A 1 295 ? -12.367 25.312 -5.301 1 94.19 295 GLY A O 1
ATOM 2251 N N . CYS A 1 296 ? -11.492 25.062 -3.289 1 94.62 296 CYS A N 1
ATOM 2252 C CA . CYS A 1 296 ? -11.594 26.469 -2.908 1 94.62 296 CYS A CA 1
ATOM 2253 C C . CYS A 1 296 ? -10.836 27.344 -3.895 1 94.62 296 CYS A C 1
ATOM 2255 O O . CYS A 1 296 ? -11.328 28.406 -4.293 1 94.62 296 CYS A O 1
ATOM 2257 N N . LEU A 1 297 ? -9.688 26.859 -4.262 1 97 297 LEU A N 1
ATOM 2258 C CA . LE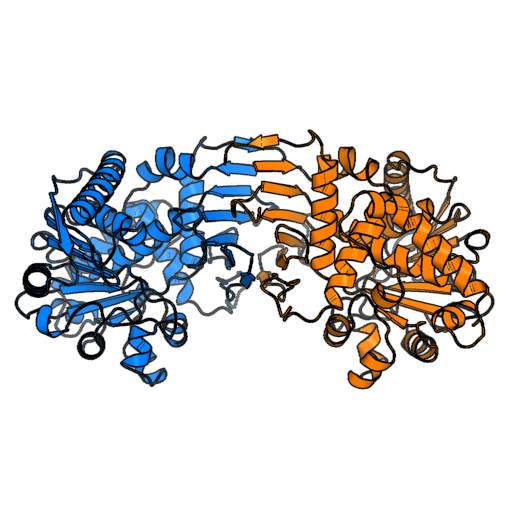U A 1 297 ? -8.828 27.641 -5.137 1 97 297 LEU A CA 1
ATOM 2259 C C . LEU A 1 297 ? -9.297 27.562 -6.586 1 97 297 LEU A C 1
ATOM 2261 O O . LEU A 1 297 ? -9.383 28.578 -7.273 1 97 297 LEU A O 1
ATOM 2265 N N . LEU A 1 298 ? -9.68 26.391 -6.996 1 95.94 298 LEU A N 1
ATOM 2266 C CA . LEU A 1 298 ? -10.047 26.141 -8.383 1 95.94 298 LEU A CA 1
ATOM 2267 C C . LEU A 1 298 ? -11.359 26.844 -8.727 1 95.94 298 LEU A C 1
ATOM 2269 O O . LEU A 1 298 ? -11.555 27.281 -9.867 1 95.94 298 LEU A O 1
ATOM 2273 N N . GLN A 1 299 ? -12.203 26.906 -7.824 1 95.62 299 GLN A N 1
ATOM 2274 C CA . GLN A 1 299 ? -13.469 27.594 -8.047 1 95.62 299 GLN A CA 1
ATOM 2275 C C . GLN A 1 299 ? -13.273 29.109 -8.109 1 95.62 299 GLN A C 1
ATOM 2277 O O . GLN A 1 299 ? -13.969 29.797 -8.867 1 95.62 299 GLN A O 1
ATOM 2282 N N . ALA A 1 300 ? -12.375 29.641 -7.348 1 96.25 300 ALA A N 1
ATOM 2283 C CA . ALA A 1 300 ? -12.094 31.078 -7.316 1 96.25 300 ALA A CA 1
ATOM 2284 C C . ALA A 1 300 ? -11.227 31.484 -8.5 1 96.25 300 ALA A C 1
ATOM 2286 O O . ALA A 1 300 ? -11.43 32.562 -9.086 1 96.25 300 ALA A O 1
ATOM 2287 N N . ILE A 1 301 ? -10.273 30.656 -8.828 1 96.56 301 ILE A N 1
ATOM 2288 C CA . ILE A 1 301 ? -9.344 30.891 -9.922 1 96.56 301 ILE A CA 1
ATOM 2289 C C . ILE A 1 301 ? -9.281 29.656 -10.812 1 96.56 301 ILE A C 1
ATOM 2291 O O . ILE A 1 301 ? -8.367 28.828 -10.695 1 96.56 301 ILE A O 1
ATOM 2295 N N . PRO A 1 302 ? -10.188 29.594 -11.781 1 95.19 302 PRO A N 1
ATOM 2296 C CA . PRO A 1 302 ? -10.32 28.375 -12.594 1 95.19 302 PRO A CA 1
ATOM 2297 C C . PRO A 1 302 ? -9.141 28.172 -13.547 1 95.19 302 PRO A C 1
ATOM 2299 O O . PRO A 1 302 ? -8.852 27.047 -13.938 1 95.19 302 PRO A O 1
ATOM 2302 N N . ASP A 1 303 ? -8.477 29.281 -13.938 1 96.31 303 ASP A N 1
ATOM 2303 C CA . ASP A 1 303 ? -7.301 29.156 -14.789 1 96.31 303 ASP A CA 1
ATOM 2304 C C . ASP A 1 303 ? -6.102 28.641 -14 1 96.31 303 ASP A C 1
ATOM 2306 O O . ASP A 1 303 ? -5.488 29.391 -13.234 1 96.31 303 ASP A O 1
ATOM 2310 N N . THR A 1 304 ? -5.711 27.359 -14.242 1 95.44 304 THR A N 1
ATOM 2311 C CA . THR A 1 304 ? -4.672 26.703 -13.453 1 95.44 304 THR A CA 1
ATOM 2312 C C . THR A 1 304 ? -3.332 27.422 -13.633 1 95.44 304 THR A C 1
ATOM 2314 O O . THR A 1 304 ? -2.51 27.453 -12.719 1 95.44 304 THR A O 1
ATOM 2317 N N . ASP A 1 305 ? -3.092 28 -14.734 1 95.81 305 ASP A N 1
ATOM 2318 C CA . ASP A 1 305 ? -1.868 28.781 -14.938 1 95.81 305 ASP A CA 1
ATOM 2319 C C . ASP A 1 305 ? -1.842 30.016 -14.039 1 95.81 305 ASP A C 1
ATOM 2321 O O . ASP A 1 305 ? -0.802 30.344 -13.469 1 95.81 305 ASP A O 1
ATOM 2325 N N . GLN A 1 306 ? -2.936 30.656 -14.016 1 95.44 306 GLN A N 1
ATOM 2326 C CA . GLN A 1 306 ? -3.043 31.797 -13.117 1 95.44 306 GLN A CA 1
ATOM 2327 C C . GLN A 1 306 ? -2.873 31.375 -11.664 1 95.44 306 GLN A C 1
ATOM 2329 O O . GLN A 1 306 ? -2.209 32.062 -10.883 1 95.44 306 GLN A O 1
ATOM 2334 N N . LEU A 1 307 ? -3.48 30.266 -11.375 1 95.38 307 LEU A N 1
ATOM 2335 C CA . LEU A 1 307 ? -3.363 29.734 -10.016 1 95.38 307 LEU A CA 1
ATOM 2336 C C . LEU A 1 307 ? -1.907 29.453 -9.664 1 95.38 307 LEU A C 1
ATOM 2338 O O . LEU A 1 307 ? -1.451 29.781 -8.57 1 95.38 307 LEU A O 1
ATOM 2342 N N . ARG A 1 308 ? -1.185 28.922 -10.562 1 95.5 308 ARG A N 1
ATOM 2343 C CA . ARG A 1 308 ? 0.221 28.578 -10.359 1 95.5 308 ARG A CA 1
ATOM 2344 C C . ARG A 1 308 ? 1.053 29.844 -10.117 1 95.5 308 ARG A C 1
ATOM 2346 O O . ARG A 1 308 ? 2.025 29.812 -9.359 1 95.5 308 ARG A O 1
ATOM 2353 N N . GLN A 1 309 ? 0.6 30.906 -10.711 1 93.81 309 GLN A N 1
ATOM 2354 C CA . GLN A 1 309 ? 1.35 32.156 -10.617 1 93.81 309 GLN A CA 1
ATOM 2355 C C . GLN A 1 309 ? 1.017 32.906 -9.328 1 93.81 309 GLN A C 1
ATOM 2357 O O . GLN A 1 309 ? 1.844 33.656 -8.805 1 93.81 309 GLN A O 1
ATOM 2362 N N . THR A 1 310 ? -0.15 32.656 -8.859 1 93.06 310 THR A N 1
ATOM 2363 C CA . THR A 1 310 ? -0.62 33.438 -7.727 1 93.06 310 THR A CA 1
ATOM 2364 C C . THR A 1 310 ? -0.302 32.75 -6.406 1 93.06 310 THR A C 1
ATOM 2366 O O . THR A 1 310 ? -0.188 33.406 -5.367 1 93.06 310 THR A O 1
ATOM 2369 N N . CYS A 1 311 ? -0.149 31.469 -6.445 1 94.81 311 CYS A N 1
ATOM 2370 C CA . CYS A 1 311 ? 0.147 30.703 -5.238 1 94.81 311 CYS A CA 1
ATOM 2371 C C . CYS A 1 311 ? 1.65 30.609 -5.004 1 94.81 311 CYS A C 1
ATOM 2373 O O . CYS A 1 311 ? 2.438 30.734 -5.945 1 94.81 311 CYS A O 1
ATOM 2375 N N . VAL A 1 312 ? 2.018 30.5 -3.783 1 95.06 312 VAL A N 1
ATOM 2376 C CA . VAL A 1 312 ? 3.404 30.219 -3.426 1 95.06 312 VAL A CA 1
ATOM 2377 C C . VAL A 1 312 ? 3.469 28.984 -2.537 1 95.06 312 VAL A C 1
ATOM 2379 O O . VAL A 1 312 ? 2.635 28.797 -1.646 1 95.06 312 VAL A O 1
ATOM 2382 N N . GLU A 1 313 ? 4.336 28.094 -2.861 1 96.44 313 GLU A N 1
ATOM 2383 C CA . GLU A 1 313 ? 4.52 26.922 -2.016 1 96.44 313 GLU A CA 1
ATOM 2384 C C . GLU A 1 313 ? 5.188 27.281 -0.694 1 96.44 313 GLU A C 1
ATOM 2386 O O . GLU A 1 313 ? 6.176 28.031 -0.676 1 96.44 313 GLU A O 1
ATOM 2391 N N . LEU A 1 314 ? 4.68 26.719 0.343 1 96.69 314 LEU A N 1
ATOM 2392 C CA . LEU A 1 314 ? 5.137 27 1.699 1 96.69 314 LEU A CA 1
ATOM 2393 C C . LEU A 1 314 ? 6.637 26.766 1.829 1 96.69 314 LEU A C 1
ATOM 2395 O O . LEU A 1 314 ? 7.344 27.531 2.482 1 96.69 314 LEU A O 1
ATOM 2399 N N . ALA A 1 315 ? 7.164 25.781 1.191 1 96.12 315 ALA A N 1
ATOM 2400 C CA . ALA A 1 315 ? 8.562 25.375 1.291 1 96.12 315 ALA A CA 1
ATOM 2401 C C . ALA A 1 315 ? 9.492 26.469 0.746 1 96.12 315 ALA A C 1
ATOM 2403 O O . ALA A 1 315 ? 10.641 26.562 1.167 1 96.12 315 ALA A O 1
ATOM 2404 N N . LYS A 1 316 ? 8.992 27.266 -0.146 1 94.62 316 LYS A N 1
ATOM 2405 C CA . LYS A 1 316 ? 9.805 28.328 -0.734 1 94.62 316 LYS A CA 1
ATOM 2406 C C . LYS A 1 316 ? 9.977 29.484 0.24 1 94.62 316 LYS A C 1
ATOM 2408 O O . LYS A 1 316 ? 10.906 30.281 0.1 1 94.62 316 LYS A O 1
ATOM 2413 N N . LEU A 1 317 ? 9.102 29.578 1.176 1 94.31 317 LEU A N 1
ATOM 2414 C CA . LEU A 1 317 ? 9.109 30.703 2.102 1 94.31 317 LEU A CA 1
ATOM 2415 C C . LEU A 1 317 ? 9.828 30.344 3.396 1 94.31 317 LEU A C 1
ATOM 2417 O O . LEU A 1 317 ? 10.242 31.219 4.152 1 94.31 317 LEU A O 1
ATOM 2421 N N . ALA A 1 318 ? 9.914 29.031 3.713 1 95.12 318 ALA A N 1
ATOM 2422 C CA . ALA A 1 318 ? 10.5 28.547 4.965 1 95.12 318 ALA A CA 1
ATOM 2423 C C . ALA A 1 318 ? 11.992 28.297 4.805 1 95.12 318 ALA A C 1
ATOM 2425 O O . ALA A 1 318 ? 12.484 28.125 3.684 1 95.12 318 ALA A O 1
ATOM 2426 N N . PRO A 1 319 ? 12.758 28.297 5.941 1 95.31 319 PRO A N 1
ATOM 2427 C CA . PRO A 1 319 ? 14.172 27.938 5.844 1 95.31 319 PRO A CA 1
ATOM 2428 C C . PRO A 1 319 ? 14.383 26.516 5.297 1 95.31 319 PRO A C 1
ATOM 2430 O O . PRO A 1 319 ? 13.617 25.609 5.613 1 95.31 319 PRO A O 1
ATOM 2433 N N . LEU A 1 320 ? 15.43 26.391 4.609 1 94.38 320 LEU A N 1
ATOM 2434 C CA . LEU A 1 320 ? 15.789 25.062 4.121 1 94.38 320 LEU A CA 1
ATOM 2435 C C . LEU A 1 320 ? 16.156 24.141 5.277 1 94.38 320 LEU A C 1
ATOM 2437 O O . LEU A 1 320 ? 16.812 24.562 6.23 1 94.38 320 LEU A O 1
ATOM 2441 N N . ALA A 1 321 ? 15.672 22.984 5.098 1 94.44 321 ALA A N 1
ATOM 2442 C CA . ALA A 1 321 ? 15.977 21.969 6.113 1 94.44 321 ALA A CA 1
ATOM 2443 C C . ALA A 1 321 ? 16.906 20.906 5.559 1 94.44 321 ALA A C 1
ATOM 2445 O O . ALA A 1 321 ? 16.797 20.516 4.387 1 94.44 321 ALA A O 1
ATOM 2446 N N . ASN A 1 322 ? 17.797 20.438 6.355 1 90.25 322 ASN A N 1
ATOM 2447 C CA . ASN A 1 322 ? 18.641 19.297 6.02 1 90.25 322 ASN A CA 1
ATOM 2448 C C . ASN A 1 322 ? 18.438 18.141 7.008 1 90.25 322 ASN A C 1
ATOM 2450 O O . ASN A 1 322 ? 17.75 18.297 8.016 1 90.25 322 ASN A O 1
ATOM 2454 N N . SER A 1 323 ? 18.953 16.969 6.723 1 85.88 323 SER A N 1
ATOM 2455 C CA . SER A 1 323 ? 18.625 15.758 7.48 1 85.88 323 SER A CA 1
ATOM 2456 C C . SER A 1 323 ? 19.469 15.648 8.75 1 85.88 323 SER A C 1
ATOM 2458 O O . SER A 1 323 ? 19.375 14.664 9.477 1 85.88 323 SER A O 1
ATOM 2460 N N . ASP A 1 324 ? 20.125 16.641 9.148 1 89 324 ASP A N 1
ATOM 2461 C CA . ASP A 1 324 ? 21.016 16.594 10.312 1 89 324 ASP A CA 1
ATOM 2462 C C . ASP A 1 324 ? 20.234 16.875 11.594 1 89 324 ASP A C 1
ATOM 2464 O O . ASP A 1 324 ? 19.328 17.719 11.609 1 89 324 ASP A O 1
ATOM 2468 N N . GLN A 1 325 ? 20.688 16.25 12.648 1 88.31 325 GLN A N 1
ATOM 2469 C CA . GLN A 1 325 ? 20.016 16.391 13.938 1 88.31 325 GLN A CA 1
ATOM 2470 C C . GLN A 1 325 ? 20.141 17.812 14.477 1 88.31 325 GLN A C 1
ATOM 2472 O O . GLN A 1 325 ? 19.234 18.312 15.125 1 88.31 325 GLN A O 1
ATOM 2477 N N . ASN A 1 326 ? 21.234 18.359 14.266 1 91.12 326 ASN A N 1
ATOM 2478 C CA . ASN A 1 326 ? 21.438 19.734 14.711 1 91.12 326 ASN A CA 1
ATOM 2479 C C . ASN A 1 326 ? 20.484 20.703 14.016 1 91.12 326 ASN A C 1
ATOM 2481 O O . ASN A 1 326 ? 20.031 21.672 14.609 1 91.12 326 ASN A O 1
ATOM 2485 N N . ASP A 1 327 ? 20.203 20.406 12.836 1 94.31 327 ASP A N 1
ATOM 2486 C CA . ASP A 1 327 ? 19.25 21.234 12.094 1 94.31 327 ASP A CA 1
ATOM 2487 C C . ASP A 1 327 ? 17.844 21.109 12.68 1 94.31 327 ASP A C 1
ATOM 2489 O O . ASP A 1 327 ? 17.125 22.094 12.773 1 94.31 327 ASP A O 1
ATOM 2493 N N . ALA A 1 328 ? 17.516 19.953 13.086 1 95.19 328 ALA A N 1
ATOM 2494 C CA . ALA A 1 328 ? 16.188 19.703 13.656 1 95.19 328 ALA A CA 1
ATOM 2495 C C . ALA A 1 328 ? 16 20.5 14.953 1 95.19 328 ALA A C 1
ATOM 2497 O O . ALA A 1 328 ? 14.938 21.047 15.203 1 95.19 328 ALA A O 1
ATOM 2498 N N . GLN A 1 329 ? 17.047 20.609 15.75 1 94.69 329 GLN A N 1
ATOM 2499 C CA . GLN A 1 329 ? 16.969 21.25 17.062 1 94.69 329 GLN A CA 1
ATOM 2500 C C . GLN A 1 329 ? 16.922 22.766 16.922 1 94.69 329 GLN A C 1
ATOM 2502 O O . GLN A 1 329 ? 16.359 23.453 17.781 1 94.69 329 GLN A O 1
ATOM 2507 N N . SER A 1 330 ? 17.438 23.203 15.805 1 97.12 330 SER A N 1
ATOM 2508 C CA . SER A 1 330 ? 17.547 24.656 15.68 1 97.12 330 SER A CA 1
ATOM 2509 C C . SER A 1 330 ? 16.531 25.203 14.664 1 97.12 330 SER A C 1
ATOM 2511 O O . SER A 1 330 ? 16.516 26.406 14.383 1 97.12 330 SER A O 1
ATOM 2513 N N . TYR A 1 331 ? 15.711 24.406 14.148 1 97.88 331 TYR A N 1
ATOM 2514 C CA . TYR A 1 331 ? 14.883 24.812 13.023 1 97.88 331 TYR A CA 1
ATOM 2515 C C . TYR A 1 331 ? 13.914 25.922 13.43 1 97.88 331 TYR A C 1
ATOM 2517 O O . TYR A 1 331 ? 13.727 26.891 12.695 1 97.88 331 TYR A O 1
ATOM 2525 N N . LEU A 1 332 ? 13.258 25.75 14.562 1 97.56 332 LEU A N 1
ATOM 2526 C CA . LEU A 1 332 ? 12.312 26.766 15.016 1 97.56 332 LEU A CA 1
ATOM 2527 C C . LEU A 1 332 ? 13.008 28.109 15.203 1 97.56 332 LEU A C 1
ATOM 2529 O O . LEU A 1 332 ? 12.461 29.156 14.844 1 97.56 332 LEU A O 1
ATOM 2533 N N . ASP A 1 333 ? 14.219 28.062 15.75 1 97.19 333 ASP A N 1
ATOM 2534 C CA . ASP A 1 333 ? 14.992 29.297 15.922 1 97.19 333 ASP A CA 1
ATOM 2535 C C . ASP A 1 333 ? 15.297 29.938 14.578 1 97.19 333 ASP A C 1
ATOM 2537 O O . ASP A 1 333 ? 15.227 31.172 14.445 1 97.19 333 ASP A O 1
ATOM 2541 N N . ARG A 1 334 ? 15.609 29.125 13.648 1 96.94 334 ARG A N 1
ATOM 2542 C CA . ARG A 1 334 ? 15.898 29.641 12.312 1 96.94 334 ARG A CA 1
ATOM 2543 C C . ARG A 1 334 ? 14.648 30.234 11.672 1 96.94 334 ARG A C 1
ATOM 2545 O O . ARG A 1 334 ? 14.727 31.266 10.992 1 96.94 334 ARG A O 1
ATOM 2552 N N . LEU A 1 335 ? 13.57 29.625 11.906 1 96.62 335 LEU A N 1
ATOM 2553 C CA . LEU A 1 335 ? 12.305 30.141 11.398 1 96.62 335 LEU A CA 1
ATOM 2554 C C . LEU A 1 335 ? 11.945 31.453 12.055 1 96.62 335 LEU A C 1
ATOM 2556 O O . LEU A 1 335 ? 11.539 32.406 11.383 1 96.62 335 LEU A O 1
ATOM 2560 N N . ASP A 1 336 ? 12.156 31.594 13.336 1 95.81 336 ASP A N 1
ATOM 2561 C CA . ASP A 1 336 ? 11.906 32.844 14.078 1 95.81 336 ASP A CA 1
ATOM 2562 C C . ASP A 1 336 ? 12.805 33.969 13.586 1 95.81 336 ASP A C 1
ATOM 2564 O O . ASP A 1 336 ? 12.359 35.094 13.453 1 95.81 336 ASP A O 1
ATOM 2568 N N . LYS A 1 337 ? 14.039 33.594 13.336 1 95 337 LYS A N 1
ATOM 2569 C CA . LYS A 1 337 ? 14.992 34.562 12.844 1 95 337 LYS A CA 1
ATOM 2570 C C . LYS A 1 337 ? 14.594 35.094 11.461 1 95 337 LYS A C 1
ATOM 2572 O O . LYS A 1 337 ? 14.727 36.281 11.18 1 95 337 LYS A O 1
ATOM 2577 N N . LEU A 1 338 ? 14.141 34.219 10.68 1 93.69 338 LEU A N 1
ATOM 2578 C CA . LEU A 1 338 ? 13.695 34.594 9.344 1 93.69 338 LEU A CA 1
ATOM 2579 C C . LEU A 1 338 ? 12.539 35.594 9.422 1 93.69 338 LEU A C 1
ATOM 2581 O O . LEU A 1 338 ? 12.539 36.594 8.719 1 93.69 338 LEU A O 1
ATOM 2585 N N . VAL A 1 339 ? 11.57 35.344 10.203 1 91.69 339 VAL A N 1
ATOM 2586 C CA . VAL A 1 339 ? 10.391 36.188 10.359 1 91.69 339 VAL A CA 1
ATOM 2587 C C . VAL A 1 339 ? 10.797 37.562 10.914 1 91.69 339 VAL A C 1
ATOM 2589 O O . VAL A 1 339 ? 10.305 38.594 10.469 1 91.69 339 VAL A O 1
ATOM 2592 N N . ALA A 1 340 ? 11.766 37.562 11.875 1 88.38 340 ALA A N 1
ATOM 2593 C CA . ALA A 1 340 ? 12.25 38.781 12.477 1 88.38 340 ALA A CA 1
ATOM 2594 C C . ALA A 1 340 ? 12.961 39.656 11.445 1 88.38 340 ALA A C 1
ATOM 2596 O O . ALA A 1 340 ? 12.836 40.875 11.461 1 88.38 340 ALA A O 1
ATOM 2597 N N . GLN A 1 341 ? 13.68 39.031 10.578 1 85 341 GLN A N 1
ATOM 2598 C CA . GLN A 1 341 ? 14.43 39.75 9.555 1 85 341 GLN A CA 1
ATOM 2599 C C . GLN A 1 341 ? 13.5 40.344 8.508 1 85 341 GLN A C 1
ATOM 2601 O O . GLN A 1 341 ? 13.758 41.438 7.984 1 85 341 GLN A O 1
ATOM 2606 N N . GLN A 1 342 ? 12.547 39.688 8.164 1 76.81 342 GLN A N 1
ATOM 2607 C CA . GLN A 1 342 ? 11.609 40.125 7.145 1 76.81 342 GLN A CA 1
ATOM 2608 C C . GLN A 1 342 ? 10.766 41.281 7.641 1 76.81 342 GLN A C 1
ATOM 2610 O O . GLN A 1 342 ? 10.305 42.125 6.844 1 76.81 342 GLN A O 1
ATOM 2615 N N . SER A 1 343 ? 10.555 41.344 8.875 1 67.31 343 SER A N 1
ATOM 2616 C CA . SER A 1 343 ? 9.805 42.438 9.461 1 67.31 343 SER A CA 1
ATOM 2617 C C . SER A 1 343 ? 10.586 43.75 9.375 1 67.31 343 SER A C 1
ATOM 2619 O O . SER A 1 343 ? 9.992 44.812 9.352 1 67.31 343 SER A O 1
ATOM 2621 N N . HIS A 1 344 ? 11.93 43.562 9.203 1 61.84 344 HIS A N 1
ATOM 2622 C CA . HIS A 1 344 ? 12.789 44.75 9.164 1 61.84 344 HIS A CA 1
ATOM 2623 C C . HIS A 1 344 ? 13.203 45.062 7.73 1 61.84 344 HIS A C 1
ATOM 2625 O O . HIS A 1 344 ? 13.812 46.125 7.48 1 61.84 344 HIS A O 1
ATOM 2631 N N . ALA A 1 345 ? 13.023 44.062 6.832 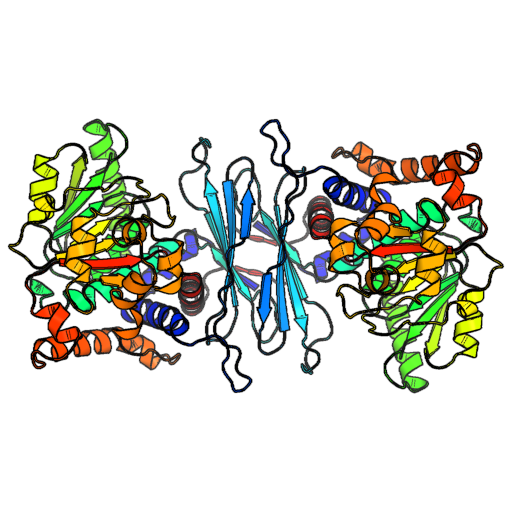1 58.44 345 ALA A N 1
ATOM 2632 C CA . ALA A 1 345 ? 13.539 44.219 5.477 1 58.44 345 ALA A CA 1
ATOM 2633 C C . ALA A 1 345 ? 12.695 45.219 4.688 1 58.44 345 ALA A C 1
ATOM 2635 O O . ALA A 1 345 ? 11.516 45.438 4.992 1 58.44 345 ALA A O 1
ATOM 2636 N N . SER A 1 346 ? 13.281 45.812 3.682 1 52.41 346 SER A N 1
ATOM 2637 C CA . SER A 1 346 ? 12.773 46.844 2.779 1 52.41 346 SER A CA 1
ATOM 2638 C C . SER A 1 346 ? 11.594 46.312 1.959 1 52.41 346 SER A C 1
ATOM 2640 O O . SER A 1 346 ? 11.422 45.094 1.813 1 52.41 346 SER A O 1
ATOM 2642 N N . LYS A 1 347 ? 10.609 47.219 1.5 1 53.97 347 LYS A N 1
ATOM 2643 C CA . LYS A 1 347 ? 9.352 47.156 0.764 1 53.97 347 LYS A CA 1
ATOM 2644 C C . LYS A 1 347 ? 9.414 46.188 -0.392 1 53.97 347 LYS A C 1
ATOM 2646 O O . LYS A 1 347 ? 8.391 45.812 -0.969 1 53.97 347 LYS A O 1
ATOM 2651 N N . HIS A 1 348 ? 10.641 45.656 -0.763 1 49.12 348 HIS A N 1
ATOM 2652 C CA . HIS A 1 348 ? 10.719 44.969 -2.033 1 49.12 348 HIS A CA 1
ATOM 2653 C C . HIS A 1 348 ? 10.852 43.438 -1.817 1 49.12 348 HIS A C 1
ATOM 2655 O O . HIS A 1 348 ? 10.867 42.688 -2.779 1 49.12 348 HIS A O 1
ATOM 2661 N N . ASN A 1 349 ? 10.914 42.906 -0.521 1 52.09 349 ASN A N 1
ATOM 2662 C CA . ASN A 1 349 ? 11.094 41.469 -0.28 1 52.09 349 ASN A CA 1
ATOM 2663 C C . ASN A 1 349 ? 9.75 40.781 -0.115 1 52.09 349 ASN A C 1
ATOM 2665 O O . ASN A 1 349 ? 8.859 41.25 0.582 1 52.09 349 ASN A O 1
ATOM 2669 N N . ALA A 1 350 ? 9.508 39.719 -0.938 1 54.12 350 ALA A N 1
ATOM 2670 C CA . ALA A 1 350 ? 8.258 38.938 -0.989 1 54.12 350 ALA A CA 1
ATOM 2671 C C . ALA A 1 350 ? 7.711 38.688 0.413 1 54.12 350 ALA A C 1
ATOM 2673 O O . ALA A 1 350 ? 6.512 38.844 0.657 1 54.12 350 ALA A O 1
ATOM 2674 N N . HIS A 1 351 ? 8.578 38.406 1.322 1 55.62 351 HIS A N 1
ATOM 2675 C CA . HIS A 1 351 ? 8.172 38.156 2.697 1 55.62 351 HIS A CA 1
ATOM 2676 C C . HIS A 1 351 ? 7.727 39.438 3.398 1 55.62 351 HIS A C 1
ATOM 2678 O O . HIS A 1 351 ? 6.77 39.406 4.18 1 55.62 351 HIS A O 1
ATOM 2684 N N . ALA A 1 352 ? 8.477 40.406 3.027 1 55.12 352 ALA A N 1
ATOM 2685 C CA . ALA A 1 352 ? 8.125 41.719 3.604 1 55.12 352 ALA A CA 1
ATOM 2686 C C . ALA A 1 352 ? 6.703 42.125 3.219 1 55.12 352 ALA A C 1
ATOM 2688 O O . ALA A 1 352 ? 6 42.75 4.004 1 55.12 352 ALA A O 1
ATOM 2689 N N . MET A 1 353 ? 6.371 41.656 2.039 1 53.47 353 MET A N 1
ATOM 2690 C CA . MET A 1 353 ? 5.039 42 1.548 1 53.47 353 MET A CA 1
ATOM 2691 C C . MET A 1 353 ? 3.967 41.25 2.324 1 53.47 353 MET A C 1
ATOM 2693 O O . MET A 1 353 ? 2.863 41.75 2.523 1 53.47 353 MET A O 1
ATOM 2697 N N . LEU A 1 354 ? 4.312 40.031 2.734 1 56 354 LEU A N 1
ATOM 2698 C CA . LEU A 1 354 ? 3.357 39.281 3.541 1 56 354 LEU A CA 1
ATOM 2699 C C . LEU A 1 354 ? 3.004 40.062 4.816 1 56 354 LEU A C 1
ATOM 2701 O O . LEU A 1 354 ? 1.858 40 5.27 1 56 354 LEU A O 1
ATOM 2705 N N . HIS A 1 355 ? 3.973 40.844 5.305 1 55.19 355 HIS A N 1
ATOM 2706 C CA . HIS A 1 355 ? 3.842 41.406 6.641 1 55.19 355 HIS A CA 1
ATOM 2707 C C . HIS A 1 355 ? 3.266 42.812 6.574 1 55.19 355 HIS A C 1
ATOM 2709 O O . HIS A 1 355 ? 2.643 43.281 7.531 1 55.19 355 HIS A O 1
ATOM 2715 N N . ARG A 1 356 ? 3.666 43.5 5.645 1 51.59 356 ARG A N 1
ATOM 2716 C CA . ARG A 1 356 ? 3.312 44.938 5.688 1 51.59 356 ARG A CA 1
ATOM 2717 C C . ARG A 1 356 ? 1.826 45.125 5.422 1 51.59 356 ARG A C 1
ATOM 2719 O O . ARG A 1 356 ? 1.246 46.125 5.84 1 51.59 356 ARG A O 1
ATOM 2726 N N . SER A 1 357 ? 1.293 44.406 4.566 1 50.72 357 SER A N 1
ATOM 2727 C CA . SER A 1 357 ? -0.086 44.781 4.281 1 50.72 357 SER A CA 1
ATOM 2728 C C . SER A 1 357 ? -1.054 44.156 5.273 1 50.72 357 SER A C 1
ATOM 2730 O O . SER A 1 357 ? -0.835 43.031 5.727 1 50.72 357 SER A O 1
ATOM 2732 N N . VAL A 1 358 ? -1.767 45.062 6.188 1 56.81 358 VAL A N 1
ATOM 2733 C CA . VAL A 1 358 ? -2.977 44.781 6.961 1 56.81 358 VAL A CA 1
ATOM 2734 C C . VAL A 1 358 ? -3.898 43.875 6.176 1 56.81 358 VAL A C 1
ATOM 2736 O O . VAL A 1 358 ? -4.422 44.25 5.125 1 56.81 358 VAL A O 1
ATOM 2739 N N . GLY A 1 359 ? -3.395 42.625 6.055 1 81.69 359 GLY A N 1
ATOM 2740 C CA . GLY A 1 359 ? -4.246 41.844 5.156 1 81.69 359 GLY A CA 1
ATOM 2741 C C . GLY A 1 359 ? -4.348 40.375 5.539 1 81.69 359 GLY A C 1
ATOM 2742 O O . GLY A 1 359 ? -3.977 40 6.648 1 81.69 359 GLY A O 1
ATOM 2743 N N . VAL A 1 360 ? -5.141 39.812 4.91 1 91.75 360 VAL A N 1
ATOM 2744 C CA . VAL A 1 360 ? -5.484 38.406 5.117 1 91.75 360 VAL A CA 1
ATOM 2745 C C . VAL A 1 360 ? -4.566 37.531 4.273 1 91.75 360 VAL A C 1
ATOM 2747 O O . VAL A 1 360 ? -4.277 37.844 3.119 1 91.75 360 VAL A O 1
ATOM 2750 N N . SER A 1 361 ? -3.912 36.594 4.926 1 94.75 361 SER A N 1
ATOM 2751 C CA . SER A 1 361 ? -3.18 35.562 4.219 1 94.75 361 SER A CA 1
ATOM 2752 C C . SER A 1 361 ? -3.834 34.188 4.41 1 94.75 361 SER A C 1
ATOM 2754 O O . SER A 1 361 ? -4.547 33.969 5.391 1 94.75 361 SER A O 1
ATOM 2756 N N . VAL A 1 362 ? -3.602 33.312 3.391 1 96.88 362 VAL A N 1
ATOM 2757 C CA . VAL A 1 362 ? -4.23 31.984 3.385 1 96.88 362 VAL A CA 1
ATOM 2758 C C . VAL A 1 362 ? -3.182 30.922 3.111 1 96.88 362 VAL A C 1
ATOM 2760 O O . VAL A 1 362 ? -2.34 31.078 2.225 1 96.88 362 VAL A O 1
ATOM 2763 N N . PHE A 1 363 ? -3.199 29.906 3.918 1 97.81 363 PHE A N 1
ATOM 2764 C CA . PHE A 1 363 ? -2.508 28.672 3.605 1 97.81 363 PHE A CA 1
ATOM 2765 C C . PHE A 1 363 ? -3.506 27.562 3.283 1 97.81 363 PHE A C 1
ATOM 2767 O O . PHE A 1 363 ? -4.309 27.172 4.133 1 97.81 363 PHE A O 1
ATOM 2774 N N . LYS A 1 364 ? -3.482 27.109 2.064 1 98.06 364 LYS A N 1
ATOM 2775 C CA . LYS A 1 364 ? -4.32 26 1.626 1 98.06 364 LYS A CA 1
ATOM 2776 C C . LYS A 1 364 ? -3.514 24.719 1.531 1 98.06 364 LYS A C 1
ATOM 2778 O O . LYS A 1 364 ? -2.535 24.641 0.785 1 98.06 364 LYS A O 1
ATOM 2783 N N . SER A 1 365 ? -3.98 23.75 2.326 1 97.19 365 SER A N 1
ATOM 2784 C CA . SER A 1 365 ? -3.307 22.453 2.312 1 97.19 365 SER A CA 1
ATOM 2785 C C . SER A 1 365 ? -4.25 21.344 1.871 1 97.19 365 SER A C 1
ATOM 2787 O O . SER A 1 365 ? -5.344 21.188 2.422 1 97.19 365 SER A O 1
ATOM 2789 N N . VAL A 1 366 ? -3.844 20.641 0.875 1 94.12 366 VAL A N 1
ATOM 2790 C CA . VAL A 1 366 ? -4.59 19.453 0.473 1 94.12 366 VAL A CA 1
ATOM 2791 C C . VAL A 1 366 ? -3.939 18.203 1.067 1 94.12 366 VAL A C 1
ATOM 2793 O O . VAL A 1 366 ? -4.547 17.125 1.096 1 94.12 366 VAL A O 1
ATOM 2796 N N . GLY A 1 367 ? -2.812 18.391 1.601 1 92.62 367 GLY A N 1
ATOM 2797 C CA . GLY A 1 367 ? -2.068 17.266 2.148 1 92.62 367 GLY A CA 1
ATOM 2798 C C . GLY A 1 367 ? -1.307 16.484 1.096 1 92.62 367 GLY A C 1
ATOM 2799 O O . GLY A 1 367 ? -1.827 16.219 0.008 1 92.62 367 GLY A O 1
ATOM 2800 N N . VAL A 1 368 ? -0.052 16.172 1.376 1 92.75 368 VAL A N 1
ATOM 2801 C CA . VAL A 1 368 ? 0.778 15.375 0.479 1 92.75 368 VAL A CA 1
ATOM 2802 C C . VAL A 1 368 ? 1.399 14.211 1.246 1 92.75 368 VAL A C 1
ATOM 2804 O O . VAL A 1 368 ? 1.766 14.352 2.416 1 92.75 368 VAL A O 1
ATOM 2807 N N . ALA A 1 369 ? 1.575 13.094 0.583 1 95.44 369 ALA A N 1
ATOM 2808 C CA . ALA A 1 369 ? 2.002 11.859 1.231 1 95.44 369 ALA A CA 1
ATOM 2809 C C . ALA A 1 369 ? 3.4 12 1.824 1 95.44 369 ALA A C 1
ATOM 2811 O O . ALA A 1 369 ? 3.736 11.344 2.809 1 95.44 369 ALA A O 1
ATOM 2812 N N . LEU A 1 370 ? 4.176 12.906 1.3 1 97.12 370 LEU A N 1
ATOM 2813 C CA . LEU A 1 370 ? 5.539 13.102 1.781 1 97.12 370 LEU A CA 1
ATOM 2814 C C . LEU A 1 370 ? 5.539 13.602 3.221 1 97.12 370 LEU A C 1
ATOM 2816 O O . LEU A 1 370 ? 6.461 13.312 3.984 1 97.12 370 LEU A O 1
ATOM 2820 N N . GLN A 1 371 ? 4.5 14.359 3.584 1 97.81 371 GLN A N 1
ATOM 2821 C CA . GLN A 1 371 ? 4.367 14.812 4.965 1 97.81 371 GLN A CA 1
ATOM 2822 C C . GLN A 1 371 ? 4.211 13.633 5.918 1 97.81 371 GLN A C 1
ATOM 2824 O O . GLN A 1 371 ? 4.754 13.641 7.023 1 97.81 371 GLN A O 1
ATOM 2829 N N . ASP A 1 372 ? 3.512 12.602 5.477 1 98.25 372 ASP A N 1
ATOM 2830 C CA . ASP A 1 372 ? 3.309 11.398 6.281 1 98.25 372 ASP A CA 1
ATOM 2831 C C . ASP A 1 372 ? 4.605 10.602 6.418 1 98.25 372 ASP A C 1
ATOM 2833 O O . ASP A 1 372 ? 4.852 9.984 7.453 1 98.25 372 ASP A O 1
ATOM 2837 N N . VAL A 1 373 ? 5.41 10.625 5.352 1 98.31 373 VAL A N 1
ATOM 2838 C CA . VAL A 1 373 ? 6.691 9.938 5.391 1 98.31 373 VAL A CA 1
ATOM 2839 C C . VAL A 1 373 ? 7.555 10.508 6.512 1 98.31 373 VAL A C 1
ATOM 2841 O O . VAL A 1 373 ? 7.988 9.773 7.402 1 98.31 373 VAL A O 1
ATOM 2844 N N . GLU A 1 374 ? 7.664 11.805 6.531 1 98.12 374 GLU A N 1
ATOM 2845 C CA . GLU A 1 374 ? 8.625 12.414 7.449 1 98.12 374 GLU A CA 1
ATOM 2846 C C . GLU A 1 374 ? 8.102 12.398 8.883 1 98.12 374 GLU A C 1
ATOM 2848 O O . GLU A 1 374 ? 8.883 12.242 9.828 1 98.12 374 GLU A O 1
ATOM 2853 N N . VAL A 1 375 ? 6.797 12.562 9.102 1 98.62 375 VAL A N 1
ATOM 2854 C CA . VAL A 1 375 ? 6.293 12.508 10.469 1 98.62 375 VAL A CA 1
ATOM 2855 C C . VAL A 1 375 ? 6.402 11.086 11.008 1 98.62 375 VAL A C 1
ATOM 2857 O O . VAL A 1 375 ? 6.656 10.875 12.195 1 98.62 375 VAL A O 1
ATOM 2860 N N . THR A 1 376 ? 6.199 10.055 10.148 1 98.81 376 THR A N 1
ATOM 2861 C CA . THR A 1 376 ? 6.355 8.664 10.57 1 98.81 376 THR A CA 1
ATOM 2862 C C . THR A 1 376 ? 7.797 8.375 10.977 1 98.81 376 THR A C 1
ATOM 2864 O O . THR A 1 376 ? 8.047 7.773 12.023 1 98.81 376 THR A O 1
ATOM 2867 N N . LYS A 1 377 ? 8.727 8.867 10.188 1 98 377 LYS A N 1
ATOM 2868 C CA . LYS A 1 377 ? 10.141 8.695 10.508 1 98 377 LYS A CA 1
ATOM 2869 C C . LYS A 1 377 ? 10.492 9.383 11.82 1 98 377 LYS A C 1
ATOM 2871 O O . LYS A 1 377 ? 11.281 8.859 12.609 1 98 377 LYS A O 1
ATOM 2876 N N . LEU A 1 378 ? 9.906 10.555 12.016 1 98 378 LEU A N 1
ATOM 2877 C CA . LEU A 1 378 ? 10.141 11.273 13.266 1 98 378 LEU A CA 1
ATOM 2878 C C . LEU A 1 378 ? 9.633 10.461 14.461 1 98 378 LEU A C 1
ATOM 2880 O O . LEU A 1 378 ? 10.344 10.312 15.453 1 98 378 LEU A O 1
ATOM 2884 N N . VAL A 1 379 ? 8.422 9.914 14.367 1 98.44 379 VAL A N 1
ATOM 2885 C CA . VAL A 1 379 ? 7.828 9.102 15.422 1 98.44 379 VAL A CA 1
ATOM 2886 C C . VAL A 1 379 ? 8.719 7.891 15.703 1 98.44 379 VAL A C 1
ATOM 2888 O O . VAL A 1 379 ? 8.992 7.566 16.859 1 98.44 379 VAL A O 1
ATOM 2891 N N . VAL A 1 380 ? 9.211 7.234 14.648 1 98.12 380 VAL A N 1
ATOM 2892 C CA . VAL A 1 380 ? 10.062 6.059 14.789 1 98.12 380 VAL A CA 1
ATOM 2893 C C . VAL A 1 380 ? 11.375 6.445 15.477 1 98.12 380 VAL A C 1
ATOM 2895 O O . VAL A 1 380 ? 11.844 5.734 16.359 1 98.12 380 VAL A O 1
ATOM 2898 N N . SER A 1 381 ? 11.914 7.594 15.094 1 97.19 381 SER A N 1
ATOM 2899 C CA . SER A 1 381 ? 13.18 8.031 15.648 1 97.19 381 SER A CA 1
ATOM 2900 C C . SER A 1 381 ? 13.055 8.352 17.141 1 97.19 381 SER A C 1
ATOM 2902 O O . SER A 1 381 ? 14.016 8.219 17.891 1 97.19 381 SER A O 1
ATOM 2904 N N . LEU A 1 382 ? 11.875 8.75 17.594 1 96.75 382 LEU A N 1
ATOM 2905 C CA . LEU A 1 382 ? 11.656 9.172 18.984 1 96.75 382 LEU A CA 1
ATOM 2906 C C . LEU A 1 382 ? 11.086 8.023 19.812 1 96.75 382 LEU A C 1
ATOM 2908 O O . LEU A 1 382 ? 10.875 8.18 21.016 1 96.75 382 LEU A O 1
ATOM 2912 N N . ALA A 1 383 ? 10.82 6.891 19.203 1 97 383 ALA A N 1
ATOM 2913 C CA . ALA A 1 383 ? 10.117 5.801 19.875 1 97 383 ALA A CA 1
ATOM 2914 C C . ALA A 1 383 ? 10.977 5.191 20.969 1 97 383 ALA A C 1
ATOM 2916 O O . ALA A 1 383 ? 10.461 4.715 21.984 1 97 383 ALA A O 1
ATOM 2917 N N . GLY A 1 384 ? 12.375 5.211 20.859 1 94.12 384 GLY A N 1
ATOM 2918 C CA . GLY A 1 384 ? 13.203 4.508 21.812 1 94.12 384 GLY A CA 1
ATOM 2919 C C . GLY A 1 384 ? 12.836 3.039 21.953 1 94.12 384 GLY A C 1
ATOM 2920 O O . GLY A 1 384 ? 12.859 2.293 20.969 1 94.12 384 GLY A O 1
ATOM 2921 N N . ASP A 1 385 ? 12.266 2.678 23.141 1 95 385 ASP A N 1
ATOM 2922 C CA . ASP A 1 385 ? 11.945 1.272 23.375 1 95 385 ASP A CA 1
ATOM 2923 C C . ASP A 1 385 ? 10.445 1.029 23.297 1 95 385 ASP A C 1
ATOM 2925 O O . ASP A 1 385 ? 9.969 -0.062 23.609 1 95 385 ASP A O 1
ATOM 2929 N N . VAL A 1 386 ? 9.766 2.053 22.906 1 97.25 386 VAL A N 1
ATOM 2930 C CA . VAL A 1 386 ? 8.32 1.911 22.797 1 97.25 386 VAL A CA 1
ATOM 2931 C C . VAL A 1 386 ? 7.98 0.945 21.672 1 97.25 386 VAL A C 1
ATOM 2933 O O . VAL A 1 386 ? 8.602 0.984 20.609 1 97.25 386 VAL A O 1
ATOM 2936 N N . GLY A 1 387 ? 6.961 0.089 21.875 1 96.94 387 GLY A N 1
ATOM 2937 C CA . GLY A 1 387 ? 6.52 -0.871 20.875 1 96.94 387 GLY A CA 1
ATOM 2938 C C . GLY A 1 387 ? 6.965 -2.291 21.172 1 96.94 387 GLY A C 1
ATOM 2939 O O . GLY A 1 387 ? 7.516 -2.562 22.25 1 96.94 387 GLY A O 1
ATOM 2940 N N . THR A 1 388 ? 6.637 -3.229 20.312 1 97.31 388 THR A N 1
ATOM 2941 C CA . THR A 1 388 ? 6.953 -4.645 20.469 1 97.31 388 THR A CA 1
ATOM 2942 C C . THR A 1 388 ? 7.789 -5.141 19.281 1 97.31 388 THR A C 1
ATOM 2944 O O . THR A 1 388 ? 7.379 -5.02 18.125 1 97.31 388 THR A O 1
ATOM 2947 N N . ASP A 1 389 ? 8.969 -5.652 19.594 1 96.38 389 ASP A N 1
ATOM 2948 C CA . ASP A 1 389 ? 9.805 -6.266 18.562 1 96.38 389 ASP A CA 1
ATOM 2949 C C . ASP A 1 389 ? 9.328 -7.68 18.234 1 96.38 389 ASP A C 1
ATOM 2951 O O . ASP A 1 389 ? 9.07 -8.477 19.141 1 96.38 389 ASP A O 1
ATOM 2955 N N . VAL A 1 390 ? 9.148 -7.961 16.969 1 96.06 390 VAL A N 1
ATOM 2956 C CA . VAL A 1 390 ? 8.75 -9.289 16.516 1 96.06 390 VAL A CA 1
ATOM 2957 C C . VAL A 1 390 ? 9.703 -9.773 15.43 1 96.06 390 VAL A C 1
ATOM 2959 O O . VAL A 1 390 ? 10.031 -9.023 14.508 1 96.06 390 VAL A O 1
ATOM 2962 N N . SER A 1 391 ? 10.195 -11.055 15.594 1 91.81 391 SER A N 1
ATOM 2963 C CA . SER A 1 391 ? 10.992 -11.641 14.516 1 91.81 391 SER A CA 1
ATOM 2964 C C . SER A 1 391 ? 10.172 -11.766 13.234 1 91.81 391 SER A C 1
ATOM 2966 O O . SER A 1 391 ? 9.055 -12.273 13.258 1 91.81 391 SER A O 1
ATOM 2968 N N . PHE A 1 392 ? 10.82 -11.219 12.133 1 90.56 392 PHE A N 1
ATOM 2969 C CA . PHE A 1 392 ? 10.039 -11.203 10.906 1 90.56 392 PHE A CA 1
ATOM 2970 C C . PHE A 1 392 ? 10.922 -11.461 9.695 1 90.56 392 PHE A C 1
ATOM 2972 O O . PHE A 1 392 ? 10.422 -11.812 8.625 1 90.56 392 PHE A O 1
ATOM 2979 N N . MET B 1 1 ? -3.635 -7.617 16.344 1 95.69 1 MET B N 1
ATOM 2980 C CA . MET B 1 1 ? -2.93 -7.871 15.086 1 95.69 1 MET B CA 1
ATOM 2981 C C . MET B 1 1 ? -1.963 -9.039 15.234 1 95.69 1 MET B C 1
ATOM 2983 O O . MET B 1 1 ? -1.232 -9.133 16.219 1 95.69 1 MET B O 1
ATOM 2987 N N . ARG B 1 2 ? -2.047 -9.945 14.328 1 97.44 2 ARG B N 1
ATOM 2988 C CA . ARG B 1 2 ? -1.155 -11.102 14.352 1 97.44 2 ARG B CA 1
ATOM 2989 C C . ARG B 1 2 ? -0.062 -10.977 13.297 1 97.44 2 ARG B C 1
ATOM 2991 O O . ARG B 1 2 ? -0.34 -10.625 12.148 1 97.44 2 ARG B O 1
ATOM 2998 N N . ILE B 1 3 ? 1.206 -11.266 13.727 1 98.06 3 ILE B N 1
ATOM 2999 C CA . ILE B 1 3 ? 2.357 -11.211 12.836 1 98.06 3 ILE B CA 1
ATOM 3000 C C . ILE B 1 3 ? 2.852 -12.625 12.539 1 98.06 3 ILE B C 1
ATOM 3002 O O . ILE B 1 3 ? 3.178 -13.383 13.453 1 98.06 3 ILE B O 1
ATOM 3006 N N . ILE B 1 4 ? 2.879 -12.969 11.297 1 98.31 4 ILE B N 1
ATOM 3007 C CA . ILE B 1 4 ? 3.371 -14.266 10.859 1 98.31 4 ILE B CA 1
ATOM 3008 C C . ILE B 1 4 ? 4.586 -14.078 9.953 1 98.31 4 ILE B C 1
ATOM 3010 O O . ILE B 1 4 ? 4.473 -13.555 8.852 1 98.31 4 ILE B O 1
ATOM 3014 N N . SER B 1 5 ? 5.75 -14.547 10.344 1 97.19 5 SER B N 1
ATOM 3015 C CA . SER B 1 5 ? 6.996 -14.305 9.625 1 97.19 5 SER B CA 1
ATOM 3016 C C . SER B 1 5 ? 7.105 -15.203 8.391 1 97.19 5 SER B C 1
ATOM 3018 O O . SER B 1 5 ? 6.375 -16.188 8.273 1 97.19 5 SER B O 1
ATOM 3020 N N . ASP B 1 6 ? 8.07 -14.852 7.547 1 95.81 6 ASP B N 1
ATOM 3021 C CA . ASP B 1 6 ? 8.367 -15.672 6.375 1 95.81 6 ASP B CA 1
ATOM 3022 C C . ASP B 1 6 ? 8.75 -17.094 6.781 1 95.81 6 ASP B C 1
ATOM 3024 O O . ASP B 1 6 ? 8.312 -18.062 6.16 1 95.81 6 ASP B O 1
ATOM 3028 N N . GLU B 1 7 ? 9.539 -17.172 7.746 1 95.88 7 GLU B N 1
ATOM 3029 C CA . GLU B 1 7 ? 10 -18.469 8.219 1 95.88 7 GLU B CA 1
ATOM 3030 C C . GLU B 1 7 ? 8.836 -19.312 8.734 1 95.88 7 GLU B C 1
ATOM 3032 O O . GLU B 1 7 ? 8.781 -20.516 8.484 1 95.88 7 GLU B O 1
ATOM 3037 N N . GLN B 1 8 ? 7.945 -18.688 9.5 1 97.56 8 GLN B N 1
ATOM 3038 C CA . GLN B 1 8 ? 6.785 -19.391 10.039 1 97.56 8 GLN B CA 1
ATOM 3039 C C . GLN B 1 8 ? 5.863 -19.859 8.914 1 97.56 8 GLN B C 1
ATOM 3041 O O . GLN B 1 8 ? 5.312 -20.969 8.984 1 97.56 8 GLN B O 1
ATOM 3046 N N . VAL B 1 9 ? 5.695 -19.031 7.879 1 97.75 9 VAL B N 1
ATOM 3047 C CA . VAL B 1 9 ? 4.898 -19.438 6.73 1 97.75 9 VAL B CA 1
ATOM 3048 C C . VAL B 1 9 ? 5.52 -20.672 6.082 1 97.75 9 VAL B C 1
ATOM 3050 O O . VAL B 1 9 ? 4.832 -21.672 5.855 1 97.75 9 VAL B O 1
ATOM 3053 N N . LYS B 1 10 ? 6.793 -20.672 5.855 1 95.44 10 LYS B N 1
ATOM 3054 C CA . LYS B 1 10 ? 7.504 -21.719 5.133 1 95.44 10 LYS B CA 1
ATOM 3055 C C . LYS B 1 10 ? 7.559 -23.016 5.949 1 95.44 10 LYS B C 1
ATOM 3057 O O . LYS B 1 10 ? 7.316 -24.094 5.418 1 95.44 10 LYS B O 1
ATOM 3062 N N . SER B 1 11 ? 7.805 -22.891 7.25 1 95.06 11 SER B N 1
ATOM 3063 C CA . SER B 1 11 ? 8.125 -24.062 8.047 1 95.06 11 SER B CA 1
ATOM 3064 C C . SER B 1 11 ? 6.887 -24.609 8.75 1 95.06 11 SER B C 1
ATOM 3066 O O . SER B 1 11 ? 6.824 -25.797 9.078 1 95.06 11 SER B O 1
ATOM 3068 N N . GLN B 1 12 ? 5.871 -23.75 8.977 1 96 12 GLN B N 1
ATOM 3069 C CA . GLN B 1 12 ? 4.805 -24.203 9.859 1 96 12 GLN B CA 1
ATOM 3070 C C . GLN B 1 12 ? 3.459 -24.219 9.133 1 96 12 GLN B C 1
ATOM 3072 O O . GLN B 1 12 ? 2.523 -24.891 9.562 1 96 12 GLN B O 1
ATOM 3077 N N . ILE B 1 13 ? 3.369 -23.484 8.039 1 97.19 13 ILE B N 1
ATOM 3078 C CA . ILE B 1 13 ? 2.031 -23.328 7.48 1 97.19 13 ILE B CA 1
ATOM 3079 C C . ILE B 1 13 ? 1.957 -24 6.113 1 97.19 13 ILE B C 1
ATOM 3081 O O . ILE B 1 13 ? 0.952 -24.641 5.781 1 97.19 13 ILE B O 1
ATOM 3085 N N . LEU B 1 14 ? 2.982 -23.906 5.293 1 96.25 14 LEU B N 1
ATOM 3086 C CA . LEU B 1 14 ? 2.971 -24.453 3.943 1 96.25 14 LEU B CA 1
ATOM 3087 C C . LEU B 1 14 ? 2.559 -25.922 3.965 1 96.25 14 LEU B C 1
ATOM 3089 O O . LEU B 1 14 ? 1.784 -26.375 3.115 1 96.25 14 LEU B O 1
ATOM 3093 N N . GLY B 1 15 ? 3.029 -26.688 4.938 1 94.69 15 GLY B N 1
ATOM 3094 C CA . GLY B 1 15 ? 2.752 -28.109 5.031 1 94.69 15 GLY B CA 1
ATOM 3095 C C . GLY B 1 15 ? 1.301 -28.422 5.348 1 94.69 15 GLY B C 1
ATOM 3096 O O . GLY B 1 15 ? 0.852 -29.562 5.191 1 94.69 15 GLY B O 1
ATOM 3097 N N . ARG B 1 16 ? 0.537 -27.406 5.742 1 96.12 16 ARG B N 1
ATOM 3098 C CA . ARG B 1 16 ? -0.868 -27.578 6.098 1 96.12 16 ARG B CA 1
ATOM 3099 C C . ARG B 1 16 ? -1.767 -27.391 4.879 1 96.12 16 ARG B C 1
ATOM 3101 O O . ARG B 1 16 ? -2.961 -27.688 4.93 1 96.12 16 ARG B O 1
ATOM 3108 N N . ILE B 1 17 ? -1.22 -26.938 3.789 1 96.94 17 ILE B N 1
ATOM 3109 C CA . ILE B 1 17 ? -2.018 -26.562 2.627 1 96.94 17 ILE B CA 1
ATOM 3110 C C . ILE B 1 17 ? -2.236 -27.781 1.736 1 96.94 17 ILE B C 1
ATOM 3112 O O . ILE B 1 17 ? -1.31 -28.234 1.068 1 96.94 17 ILE B O 1
ATOM 3116 N N . THR B 1 18 ? -3.477 -28.281 1.689 1 97.12 18 THR B N 1
ATOM 3117 C CA . THR B 1 18 ? -3.814 -29.344 0.75 1 97.12 18 THR B CA 1
ATOM 3118 C C . THR B 1 18 ? -3.916 -28.797 -0.671 1 97.12 18 THR B C 1
ATOM 3120 O O . THR B 1 18 ? -4.148 -27.594 -0.869 1 97.12 18 THR B O 1
ATOM 3123 N N . LEU B 1 19 ? -3.742 -29.656 -1.652 1 97.31 19 LEU B N 1
ATOM 3124 C CA . LEU B 1 19 ? -3.914 -29.234 -3.037 1 97.31 19 LEU B CA 1
ATOM 3125 C C . LEU B 1 19 ? -5.32 -28.688 -3.268 1 97.31 19 LEU B C 1
ATOM 3127 O O . LEU B 1 19 ? -5.488 -27.656 -3.928 1 97.31 19 LEU B O 1
ATOM 3131 N N . SER B 1 20 ? -6.285 -29.375 -2.701 1 97.94 20 SER B N 1
ATOM 3132 C CA . SER B 1 20 ? -7.672 -28.969 -2.902 1 97.94 20 SER B CA 1
ATOM 3133 C C . SER B 1 20 ? -7.914 -27.547 -2.404 1 97.94 20 SER B C 1
ATOM 3135 O O . SER B 1 20 ? -8.484 -26.719 -3.121 1 97.94 20 SER B O 1
ATOM 3137 N N . ALA B 1 21 ? -7.441 -27.266 -1.197 1 97.56 21 ALA B N 1
ATOM 3138 C CA . ALA B 1 21 ? -7.641 -25.938 -0.608 1 97.56 21 ALA B CA 1
ATOM 3139 C C . ALA B 1 21 ? -6.906 -24.859 -1.405 1 97.56 21 ALA B C 1
ATOM 3141 O O . ALA B 1 21 ? -7.426 -23.766 -1.608 1 97.56 21 ALA B O 1
ATOM 3142 N N . LEU B 1 22 ? -5.695 -25.188 -1.8 1 98.12 22 LEU B N 1
ATOM 3143 C CA . LEU B 1 22 ? -4.879 -24.234 -2.553 1 98.12 22 LEU B CA 1
ATOM 3144 C C . LEU B 1 22 ? -5.508 -23.938 -3.91 1 98.12 22 LEU B C 1
ATOM 3146 O O . LEU B 1 22 ? -5.629 -22.781 -4.301 1 98.12 22 LEU B O 1
ATOM 3150 N N . LEU B 1 23 ? -5.941 -24.984 -4.645 1 98.56 23 LEU B N 1
ATOM 3151 C CA . LEU B 1 23 ? -6.539 -24.797 -5.961 1 98.56 23 LEU B CA 1
ATOM 3152 C C . LEU B 1 23 ? -7.883 -24.078 -5.852 1 98.56 23 LEU B C 1
ATOM 3154 O O . LEU B 1 23 ? -8.211 -23.234 -6.695 1 98.56 23 LEU B O 1
ATOM 3158 N N . HIS B 1 24 ? -8.617 -24.391 -4.80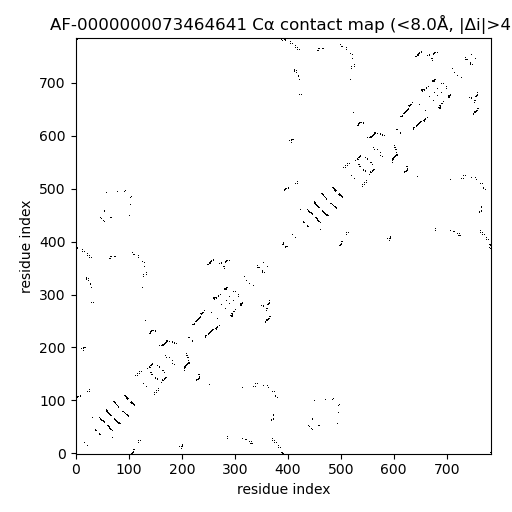9 1 98.44 24 HIS B N 1
ATOM 3159 C CA . HIS B 1 24 ? -9.867 -23.703 -4.523 1 98.44 24 HIS B CA 1
ATOM 3160 C C . HIS B 1 24 ? -9.633 -22.203 -4.324 1 98.44 24 HIS B C 1
ATOM 3162 O O . HIS B 1 24 ? -10.352 -21.375 -4.898 1 98.44 24 HIS B O 1
ATOM 3168 N N . SER B 1 25 ? -8.664 -21.891 -3.51 1 97.94 25 SER B N 1
ATOM 3169 C CA . SER B 1 25 ? -8.281 -20.5 -3.242 1 97.94 25 SER B CA 1
ATOM 3170 C C . SER B 1 25 ? -7.98 -19.75 -4.535 1 97.94 25 SER B C 1
ATOM 3172 O O . SER B 1 25 ? -8.477 -18.641 -4.746 1 97.94 25 SER B O 1
ATOM 3174 N N . GLN B 1 26 ? -7.23 -20.328 -5.414 1 98 26 GLN B N 1
ATOM 3175 C CA . GLN B 1 26 ? -6.844 -19.688 -6.66 1 98 26 GLN B CA 1
ATOM 3176 C C . GLN B 1 26 ? -8.008 -19.641 -7.645 1 98 26 GLN B C 1
ATOM 3178 O O . GLN B 1 26 ? -8.141 -18.688 -8.414 1 98 26 GLN B O 1
ATOM 3183 N N . ALA B 1 27 ? -8.867 -20.625 -7.598 1 97.56 27 ALA B N 1
ATOM 3184 C CA . ALA B 1 27 ? -10.07 -20.594 -8.43 1 97.56 27 ALA B CA 1
ATOM 3185 C C . ALA B 1 27 ? -10.953 -19.406 -8.078 1 97.56 27 ALA B C 1
ATOM 3187 O O . ALA B 1 27 ? -11.469 -18.719 -8.969 1 97.56 27 ALA B O 1
ATOM 3188 N N . ILE B 1 28 ? -11.086 -19.125 -6.801 1 96.44 28 ILE B N 1
ATOM 3189 C CA . ILE B 1 28 ? -11.859 -17.984 -6.363 1 96.44 28 ILE B CA 1
ATOM 3190 C C . ILE B 1 28 ? -11.234 -16.703 -6.918 1 96.44 28 ILE B C 1
ATOM 3192 O O . ILE B 1 28 ? -11.938 -15.844 -7.469 1 96.44 28 ILE B O 1
ATOM 3196 N N . ALA B 1 29 ? -9.953 -16.594 -6.797 1 96.81 29 ALA B N 1
ATOM 3197 C CA . ALA B 1 29 ? -9.242 -15.406 -7.262 1 96.81 29 ALA B CA 1
ATOM 3198 C C . ALA B 1 29 ? -9.445 -15.195 -8.758 1 96.81 29 ALA B C 1
ATOM 3200 O O . ALA B 1 29 ? -9.781 -14.094 -9.195 1 96.81 29 ALA B O 1
ATOM 3201 N N . LEU B 1 30 ? -9.273 -16.25 -9.508 1 96.06 30 LEU B N 1
ATOM 3202 C CA . LEU B 1 30 ? -9.32 -16.141 -10.961 1 96.06 30 LEU B CA 1
ATOM 3203 C C . LEU B 1 30 ? -10.742 -15.898 -11.445 1 96.06 30 LEU B C 1
ATOM 3205 O O . LEU B 1 30 ? -10.953 -15.188 -12.43 1 96.06 30 LEU B O 1
ATOM 3209 N N . GLN B 1 31 ? -11.742 -16.438 -10.75 1 94.94 31 GLN B N 1
ATOM 3210 C CA . GLN B 1 31 ? -13.141 -16.219 -11.094 1 94.94 31 GLN B CA 1
ATOM 3211 C C . GLN B 1 31 ? -13.531 -14.75 -10.922 1 94.94 31 GLN B C 1
ATOM 3213 O O . GLN B 1 31 ? -14.367 -14.234 -11.664 1 94.94 31 GLN B O 1
ATOM 3218 N N . CYS B 1 32 ? -12.891 -14.125 -10 1 93.44 32 CYS B N 1
ATOM 3219 C CA . CYS B 1 32 ? -13.18 -12.727 -9.711 1 93.44 32 CYS B CA 1
ATOM 3220 C C . CYS B 1 32 ? -12.773 -11.836 -10.883 1 93.44 32 CYS B C 1
ATOM 3222 O O . CYS B 1 32 ? -13.258 -10.711 -11.008 1 93.44 32 CYS B O 1
ATOM 3224 N N . LEU B 1 33 ? -11.93 -12.328 -11.719 1 90.44 33 LEU B N 1
ATOM 3225 C CA . LEU B 1 33 ? -11.453 -11.555 -12.859 1 90.44 33 LEU B CA 1
ATOM 3226 C C . LEU B 1 33 ? -12.508 -11.523 -13.969 1 90.44 33 LEU B C 1
ATOM 3228 O O . LEU B 1 33 ? -12.438 -10.688 -14.867 1 90.44 33 LEU B O 1
ATOM 3232 N N . LEU B 1 34 ? -13.398 -12.57 -13.953 1 86.38 34 LEU B N 1
ATOM 3233 C CA . LEU B 1 34 ? -14.422 -12.68 -14.984 1 86.38 34 LEU B CA 1
ATOM 3234 C C . LEU B 1 34 ? -15.539 -11.68 -14.75 1 86.38 34 LEU B C 1
ATOM 3236 O O . LEU B 1 34 ? -16.266 -11.32 -15.68 1 86.38 34 LEU B O 1
ATOM 3240 N N . THR B 1 35 ? -15.891 -11.453 -13.422 1 68.06 35 THR B N 1
ATOM 3241 C CA . THR B 1 35 ? -17.047 -10.648 -13.055 1 68.06 35 THR B CA 1
ATOM 3242 C C . THR B 1 35 ? -16.719 -9.164 -13.086 1 68.06 35 THR B C 1
ATOM 3244 O O . THR B 1 35 ? -15.648 -8.75 -12.625 1 68.06 35 THR B O 1
ATOM 3247 N N . SER B 1 36 ? -17.125 -8.555 -14.211 1 55.09 36 SER B N 1
ATOM 3248 C CA . SER B 1 36 ? -17.031 -7.102 -14.32 1 55.09 36 SER B CA 1
ATOM 3249 C C . SER B 1 36 ? -17.375 -6.418 -13 1 55.09 36 SER B C 1
ATOM 3251 O O . SER B 1 36 ? -18.094 -6.992 -12.172 1 55.09 36 SER B O 1
ATOM 3253 N N . GLN B 1 37 ? -16.641 -5.27 -12.594 1 50.12 37 GLN B N 1
ATOM 3254 C CA . GLN B 1 37 ? -16.625 -4.348 -11.461 1 50.12 37 GLN B CA 1
ATOM 3255 C C . GLN B 1 37 ? -18.031 -4.148 -10.891 1 50.12 37 GLN B C 1
ATOM 3257 O O . GLN B 1 37 ? -18.188 -3.881 -9.695 1 50.12 37 GLN B O 1
ATOM 3262 N N . ASP B 1 38 ? -18.969 -3.785 -11.852 1 47.25 38 ASP B N 1
ATOM 3263 C CA . ASP B 1 38 ? -20.078 -2.99 -11.328 1 47.25 38 ASP B CA 1
ATOM 3264 C C . ASP B 1 38 ? -21.141 -3.883 -10.703 1 47.25 38 ASP B C 1
ATOM 3266 O O . ASP B 1 38 ? -21.891 -4.547 -11.414 1 47.25 38 ASP B O 1
ATOM 3270 N N . LEU B 1 39 ? -20.734 -4.66 -9.773 1 45.84 39 LEU B N 1
ATOM 3271 C CA . LEU B 1 39 ? -21.875 -5.406 -9.258 1 45.84 39 LEU B CA 1
ATOM 3272 C C . LEU B 1 39 ? -23.016 -4.461 -8.875 1 45.84 39 LEU B C 1
ATOM 3274 O O . LEU B 1 39 ? -22.781 -3.393 -8.312 1 45.84 39 LEU B O 1
ATOM 3278 N N . SER B 1 40 ? -24 -4.605 -9.562 1 40.66 40 SER B N 1
ATOM 3279 C CA . SER B 1 40 ? -25.234 -3.863 -9.359 1 40.66 40 SER B CA 1
ATOM 3280 C C . SER B 1 40 ? -25.484 -3.58 -7.879 1 40.66 40 SER B C 1
ATOM 3282 O O . SER B 1 40 ? -25.922 -2.492 -7.516 1 40.66 40 SER B O 1
ATOM 3284 N N . SER B 1 41 ? -25.766 -4.648 -7.125 1 41.78 41 SER B N 1
ATOM 3285 C CA . SER B 1 41 ? -26.531 -4.637 -5.875 1 41.78 41 SER B CA 1
ATOM 3286 C C . SER B 1 41 ? -25.609 -4.449 -4.672 1 41.78 41 SER B C 1
ATOM 3288 O O . SER B 1 41 ? -25.094 -5.422 -4.121 1 41.78 41 SER B O 1
ATOM 3290 N N . GLY B 1 42 ? -25.234 -3.258 -4.316 1 53.12 42 GLY B N 1
ATOM 3291 C CA . GLY B 1 42 ? -24.719 -2.91 -3.002 1 53.12 42 GLY B CA 1
ATOM 3292 C C . GLY B 1 42 ? -23.469 -3.689 -2.627 1 53.12 42 GLY B C 1
ATOM 3293 O O . GLY B 1 42 ? -22.875 -3.447 -1.578 1 53.12 42 GLY B O 1
ATOM 3294 N N . GLN B 1 43 ? -23.172 -4.863 -3.309 1 63.78 43 GLN B N 1
ATOM 3295 C CA . GLN B 1 43 ? -22.016 -5.68 -2.957 1 63.78 43 GLN B CA 1
ATOM 3296 C C . GLN B 1 43 ? -20.75 -5.141 -3.613 1 63.78 43 GLN B C 1
ATOM 3298 O O . GLN B 1 43 ? -20.781 -4.691 -4.758 1 63.78 43 GLN B O 1
ATOM 3303 N N . VAL B 1 44 ? -19.734 -5 -2.711 1 78.69 44 VAL B N 1
ATOM 3304 C CA . VAL B 1 44 ? -18.453 -4.516 -3.207 1 78.69 44 VAL B CA 1
ATOM 3305 C C . VAL B 1 44 ? -17.781 -5.594 -4.055 1 78.69 44 VAL B C 1
ATOM 3307 O O . VAL B 1 44 ? -17.609 -6.73 -3.602 1 78.69 44 VAL B O 1
ATOM 3310 N N . GLY B 1 45 ? -17.656 -5.457 -5.309 1 87 45 GLY B N 1
ATOM 3311 C CA . GLY B 1 45 ? -17.016 -6.383 -6.23 1 87 45 GLY B CA 1
ATOM 3312 C C . GLY B 1 45 ? -15.516 -6.453 -6.062 1 87 45 GLY B C 1
ATOM 3313 O O . GLY B 1 45 ? -14.945 -5.746 -5.227 1 87 45 GLY B O 1
ATOM 3314 N N . ALA B 1 46 ? -14.922 -7.391 -6.793 1 93.88 46 ALA B N 1
ATOM 3315 C CA . ALA B 1 46 ? -13.469 -7.523 -6.789 1 93.88 46 ALA B CA 1
ATOM 3316 C C . ALA B 1 46 ? -12.797 -6.254 -7.309 1 93.88 46 ALA B C 1
ATOM 3318 O O . ALA B 1 46 ? -13.32 -5.59 -8.203 1 93.88 46 ALA B O 1
ATOM 3319 N N . GLN B 1 47 ? -11.773 -5.871 -6.707 1 94.44 47 GLN B N 1
ATOM 3320 C CA . GLN B 1 47 ? -11 -4.688 -7.066 1 94.44 47 GLN B CA 1
ATOM 3321 C C . GLN B 1 47 ? -9.508 -5.012 -7.168 1 94.44 47 GLN B C 1
ATOM 3323 O O . GLN B 1 47 ? -8.938 -5.621 -6.258 1 94.44 47 GLN B O 1
ATOM 3328 N N . CYS B 1 48 ? -8.914 -4.652 -8.242 1 93.31 48 CYS B N 1
ATOM 3329 C CA . CYS B 1 48 ? -7.5 -4.914 -8.492 1 93.31 48 CYS B CA 1
ATOM 3330 C C . CYS B 1 48 ? -6.855 -3.744 -9.227 1 93.31 48 CYS B C 1
ATOM 3332 O O . CYS B 1 48 ? -6.477 -3.873 -10.398 1 93.31 48 CYS B O 1
ATOM 3334 N N . PRO B 1 49 ? -6.672 -2.629 -8.547 1 92.62 49 PRO B N 1
ATOM 3335 C CA . PRO B 1 49 ? -6.055 -1.485 -9.227 1 92.62 49 PRO B CA 1
ATOM 3336 C C . PRO B 1 49 ? -4.617 -1.765 -9.664 1 92.62 49 PRO B C 1
ATOM 3338 O O . PRO B 1 49 ? -3.992 -2.711 -9.172 1 92.62 49 PRO B O 1
ATOM 3341 N N . PRO B 1 50 ? -4.129 -0.969 -10.648 1 89.19 50 PRO B N 1
ATOM 3342 C CA . PRO B 1 50 ? -2.736 -1.146 -11.078 1 89.19 50 PRO B CA 1
ATOM 3343 C C . PRO B 1 50 ? -1.745 -0.985 -9.922 1 89.19 50 PRO B C 1
ATOM 3345 O O . PRO B 1 50 ? -1.988 -0.205 -9 1 89.19 50 PRO B O 1
ATOM 3348 N N . ARG B 1 51 ? -0.682 -1.597 -10.039 1 91 51 ARG B N 1
ATOM 3349 C CA . ARG B 1 51 ? 0.34 -1.546 -9 1 91 51 ARG B CA 1
ATOM 3350 C C . ARG B 1 51 ? 1.004 -0.174 -8.953 1 91 51 ARG B C 1
ATOM 3352 O O . ARG B 1 51 ? 1.05 0.536 -9.961 1 91 51 ARG B O 1
ATOM 3359 N N . LEU B 1 52 ? 1.461 0.22 -7.789 1 94.12 52 LEU B N 1
ATOM 3360 C CA . LEU B 1 52 ? 2.342 1.37 -7.617 1 94.12 52 LEU B CA 1
ATOM 3361 C C . LEU B 1 52 ? 3.783 0.924 -7.402 1 94.12 52 LEU B C 1
ATOM 3363 O O . LEU B 1 52 ? 4.031 -0.167 -6.883 1 94.12 52 LEU B O 1
ATOM 3367 N N . ALA B 1 53 ? 4.695 1.768 -7.867 1 93.62 53 ALA B N 1
ATOM 3368 C CA . ALA B 1 53 ? 6.109 1.428 -7.734 1 93.62 53 ALA B CA 1
ATOM 3369 C C . ALA B 1 53 ? 6.898 2.584 -7.125 1 93.62 53 ALA B C 1
ATOM 3371 O O . ALA B 1 53 ? 6.652 3.748 -7.445 1 93.62 53 ALA B O 1
ATOM 3372 N N . LEU B 1 54 ? 7.711 2.287 -6.168 1 94.75 54 LEU B N 1
ATOM 3373 C CA . LEU B 1 54 ? 8.75 3.184 -5.676 1 94.75 54 LEU B CA 1
ATOM 3374 C C . LEU B 1 54 ? 10.141 2.643 -6.016 1 94.75 54 LEU B C 1
ATOM 3376 O O . LEU B 1 54 ? 10.391 1.441 -5.891 1 94.75 54 LEU B O 1
ATOM 3380 N N . ARG B 1 55 ? 10.969 3.469 -6.469 1 92.88 55 ARG B N 1
ATOM 3381 C CA . ARG B 1 55 ? 12.367 3.109 -6.703 1 92.88 55 ARG B CA 1
ATOM 3382 C C . ARG B 1 55 ? 13.234 3.471 -5.5 1 92.88 55 ARG B C 1
ATOM 3384 O O . ARG B 1 55 ? 13.18 4.598 -5.008 1 92.88 55 ARG B O 1
ATOM 3391 N N . THR B 1 56 ? 13.906 2.547 -5.016 1 92.5 56 THR B N 1
ATOM 3392 C CA . THR B 1 56 ? 14.883 2.758 -3.957 1 92.5 56 THR B CA 1
ATOM 3393 C C . THR B 1 56 ? 16.297 2.486 -4.469 1 92.5 56 THR B C 1
ATOM 3395 O O . THR B 1 56 ? 16.484 2.037 -5.602 1 92.5 56 THR B O 1
ATOM 3398 N N . PRO B 1 57 ? 17.328 2.811 -3.693 1 88.44 57 PRO B N 1
ATOM 3399 C CA . PRO B 1 57 ? 18.703 2.617 -4.172 1 88.44 57 PRO B CA 1
ATOM 3400 C C . PRO B 1 57 ? 19 1.168 -4.551 1 88.44 57 PRO B C 1
ATOM 3402 O O . PRO B 1 57 ? 19.797 0.913 -5.465 1 88.44 57 PRO B O 1
ATOM 3405 N N . MET B 1 58 ? 18.312 0.218 -3.91 1 89.81 58 MET B N 1
ATOM 3406 C CA . MET B 1 58 ? 18.719 -1.173 -4.094 1 89.81 58 MET B CA 1
ATOM 3407 C C . MET B 1 58 ? 17.547 -2.018 -4.594 1 89.81 58 MET B C 1
ATOM 3409 O O . MET B 1 58 ? 17.734 -3.158 -5.016 1 89.81 58 MET B O 1
ATOM 3413 N N . HIS B 1 59 ? 16.344 -1.455 -4.586 1 91.19 59 HIS B N 1
ATOM 3414 C CA . HIS B 1 59 ? 15.164 -2.252 -4.898 1 91.19 59 HIS B CA 1
ATOM 3415 C C . HIS B 1 59 ? 14.125 -1.425 -5.641 1 91.19 59 HIS B C 1
ATOM 3417 O O . HIS B 1 59 ? 14.195 -0.194 -5.652 1 91.19 59 HIS B O 1
ATOM 3423 N N . THR B 1 60 ? 13.312 -2.115 -6.34 1 91.88 60 THR B N 1
ATOM 3424 C CA . THR B 1 60 ? 12.008 -1.589 -6.703 1 91.88 60 THR B CA 1
ATOM 3425 C C . THR B 1 60 ? 10.922 -2.133 -5.773 1 91.88 60 THR B C 1
ATOM 3427 O O . THR B 1 60 ? 10.797 -3.348 -5.609 1 91.88 60 THR B O 1
ATOM 3430 N N . GLN B 1 61 ? 10.234 -1.219 -5.18 1 94.38 61 GLN B N 1
ATOM 3431 C CA . GLN B 1 61 ? 9.172 -1.61 -4.266 1 94.38 61 GLN B CA 1
ATOM 3432 C C . GLN B 1 61 ? 7.805 -1.513 -4.938 1 94.38 61 GLN B C 1
ATOM 3434 O O . GLN B 1 61 ? 7.434 -0.456 -5.457 1 94.38 61 GLN B O 1
ATOM 3439 N N . LEU B 1 62 ? 7.113 -2.615 -4.93 1 94.5 62 LEU B N 1
ATOM 3440 C CA . LEU B 1 62 ? 5.812 -2.67 -5.582 1 94.5 62 LEU B CA 1
ATOM 3441 C C . LEU B 1 62 ? 4.695 -2.824 -4.559 1 94.5 62 LEU B C 1
ATOM 3443 O O . LEU B 1 62 ? 4.828 -3.59 -3.598 1 94.5 62 LEU B O 1
ATOM 3447 N N . LEU B 1 63 ? 3.654 -2.055 -4.734 1 96.56 63 LEU B N 1
ATOM 3448 C CA . LEU B 1 63 ? 2.467 -2.109 -3.887 1 96.56 63 LEU B CA 1
ATOM 3449 C C . LEU B 1 63 ? 1.238 -2.504 -4.699 1 96.56 63 LEU B C 1
ATOM 3451 O O . LEU B 1 63 ? 0.905 -1.848 -5.688 1 96.56 63 LEU B O 1
ATOM 3455 N N . MET B 1 64 ? 0.602 -3.547 -4.223 1 96.25 64 MET B N 1
ATOM 3456 C CA . MET B 1 64 ? -0.529 -4.113 -4.957 1 96.25 64 MET B CA 1
ATOM 3457 C C . MET B 1 64 ? -1.7 -4.387 -4.02 1 96.25 64 MET B C 1
ATOM 3459 O O . MET B 1 64 ? -1.949 -5.535 -3.648 1 96.25 64 MET B O 1
ATOM 3463 N N . PRO B 1 65 ? -2.508 -3.357 -3.744 1 97.69 65 PRO B N 1
ATOM 3464 C CA . PRO B 1 65 ? -3.738 -3.613 -2.992 1 97.69 65 PRO B CA 1
ATOM 3465 C C . PRO B 1 65 ? -4.824 -4.262 -3.844 1 97.69 65 PRO B C 1
ATOM 3467 O O . PRO B 1 65 ? -4.957 -3.943 -5.027 1 97.69 65 PRO B O 1
ATOM 3470 N N . ALA B 1 66 ? -5.539 -5.145 -3.229 1 97.62 66 ALA B N 1
ATOM 3471 C CA . ALA B 1 66 ? -6.625 -5.789 -3.961 1 97.62 66 ALA B CA 1
ATOM 3472 C C . ALA B 1 66 ? -7.633 -6.418 -3.004 1 97.62 66 ALA B C 1
ATOM 3474 O O . ALA B 1 66 ? -7.375 -6.531 -1.804 1 97.62 66 ALA B O 1
ATOM 3475 N N . ARG B 1 67 ? -8.758 -6.703 -3.488 1 96.44 67 ARG B N 1
ATOM 3476 C CA . ARG B 1 67 ? -9.781 -7.453 -2.768 1 96.44 67 ARG B CA 1
ATOM 3477 C C . ARG B 1 67 ? -10.617 -8.289 -3.727 1 96.44 67 ARG B C 1
ATOM 3479 O O . ARG B 1 67 ? -10.906 -7.867 -4.848 1 96.44 67 ARG B O 1
ATOM 3486 N N . THR B 1 68 ? -10.898 -9.461 -3.334 1 94.69 68 THR B N 1
ATOM 3487 C CA . THR B 1 68 ? -11.828 -10.32 -4.062 1 94.69 68 THR B CA 1
ATOM 3488 C C . THR B 1 68 ? -13.258 -10.109 -3.57 1 94.69 68 THR B C 1
ATOM 3490 O O . THR B 1 68 ? -13.547 -9.117 -2.891 1 94.69 68 THR B O 1
ATOM 3493 N N . THR B 1 69 ? -14.195 -10.945 -3.988 1 90 69 THR B N 1
ATOM 3494 C CA . THR B 1 69 ? -15.586 -10.82 -3.57 1 90 69 THR B CA 1
ATOM 3495 C C . THR B 1 69 ? -15.766 -11.312 -2.137 1 90 69 THR B C 1
ATOM 3497 O O . THR B 1 69 ? -16.828 -11.109 -1.533 1 90 69 THR B O 1
ATOM 3500 N N . THR B 1 70 ? -14.711 -11.977 -1.628 1 89.56 70 THR B N 1
ATOM 3501 C CA . THR B 1 70 ? -14.758 -12.414 -0.236 1 89.56 70 THR B CA 1
ATOM 3502 C C . THR B 1 70 ? -14.297 -11.289 0.694 1 89.56 70 THR B C 1
ATOM 3504 O O . THR B 1 70 ? -13.766 -10.273 0.238 1 89.56 70 THR B O 1
ATOM 3507 N N . SER B 1 71 ? -14.477 -11.477 1.965 1 92.56 71 SER B N 1
ATOM 3508 C CA . SER B 1 71 ? -14.203 -10.43 2.949 1 92.56 71 SER B CA 1
ATOM 3509 C C . SER B 1 71 ? -12.719 -10.125 3.033 1 92.56 71 SER B C 1
ATOM 3511 O O . SER B 1 71 ? -11.883 -10.984 2.744 1 92.56 71 SER B O 1
ATOM 3513 N N . ASP B 1 72 ? -12.414 -8.805 3.396 1 95.94 72 ASP B N 1
ATOM 3514 C CA . ASP B 1 72 ? -11.102 -8.273 3.742 1 95.94 72 ASP B CA 1
ATOM 3515 C C . ASP B 1 72 ? -10.289 -7.965 2.49 1 95.94 72 ASP B C 1
ATOM 3517 O O . ASP B 1 72 ? -10.508 -8.562 1.435 1 95.94 72 ASP B O 1
ATOM 3521 N N . SER B 1 73 ? -9.539 -7.02 2.582 1 97.56 73 SER B N 1
ATOM 3522 C CA . SER B 1 73 ? -8.594 -6.605 1.549 1 97.56 73 SER B CA 1
ATOM 3523 C C . SER B 1 73 ? -7.172 -7.027 1.898 1 97.56 73 SER B C 1
ATOM 3525 O O . SER B 1 73 ? -6.855 -7.246 3.068 1 97.56 73 SER B O 1
ATOM 3527 N N . VAL B 1 74 ? -6.398 -7.246 0.899 1 98.56 74 VAL B N 1
ATOM 3528 C CA . VAL B 1 74 ? -4.992 -7.562 1.106 1 98.56 74 VAL B CA 1
ATOM 3529 C C . VAL B 1 74 ? -4.117 -6.562 0.358 1 98.56 74 VAL B C 1
ATOM 3531 O O . VAL B 1 74 ? -4.41 -6.207 -0.787 1 98.56 74 VAL B O 1
ATOM 3534 N N . ILE B 1 75 ? -3.117 -6.078 1.018 1 98.25 75 ILE B N 1
ATOM 3535 C CA . ILE B 1 75 ? -2.098 -5.234 0.4 1 98.25 75 ILE B CA 1
ATOM 3536 C C . ILE B 1 75 ? -0.789 -6.016 0.283 1 98.25 75 ILE B C 1
ATOM 3538 O O . ILE B 1 75 ? -0.137 -6.301 1.29 1 98.25 75 ILE B O 1
ATOM 3542 N N . LYS B 1 76 ? -0.441 -6.305 -0.902 1 97.94 76 LYS B N 1
ATOM 3543 C CA . LYS B 1 76 ? 0.852 -6.945 -1.132 1 97.94 76 LYS B CA 1
ATOM 3544 C C . LYS B 1 76 ? 1.945 -5.906 -1.36 1 97.94 76 LYS B C 1
ATOM 3546 O O . LYS B 1 76 ? 1.794 -5.008 -2.193 1 97.94 76 LYS B O 1
ATOM 3551 N N . ILE B 1 77 ? 2.98 -6.051 -0.618 1 97.25 77 ILE B N 1
ATOM 3552 C CA . ILE B 1 77 ? 4.176 -5.223 -0.771 1 97.25 77 ILE B CA 1
ATOM 3553 C C . ILE B 1 77 ? 5.379 -6.109 -1.074 1 97.25 77 ILE B C 1
ATOM 3555 O O . ILE B 1 77 ? 5.711 -7.008 -0.294 1 97.25 77 ILE B O 1
ATOM 3559 N N . VAL B 1 78 ? 6.047 -5.852 -2.188 1 95.38 78 VAL B N 1
ATOM 3560 C CA . VAL B 1 78 ? 7.215 -6.652 -2.52 1 95.38 78 VAL B CA 1
ATOM 3561 C C . VAL B 1 78 ? 8.375 -5.742 -2.914 1 95.38 78 VAL B C 1
ATOM 3563 O O . VAL B 1 78 ? 8.164 -4.691 -3.525 1 95.38 78 VAL B O 1
ATOM 3566 N N . SER B 1 79 ? 9.492 -6.074 -2.512 1 93.94 79 SER B N 1
ATOM 3567 C CA . SER B 1 79 ? 10.734 -5.418 -2.92 1 93.94 79 SER B CA 1
ATOM 3568 C C . SER B 1 79 ? 11.562 -6.316 -3.826 1 93.94 79 SER B C 1
ATOM 3570 O O . SER B 1 79 ? 12.031 -7.375 -3.398 1 93.94 79 SER B O 1
ATOM 3572 N N . VAL B 1 80 ? 11.727 -5.918 -5.082 1 88.88 80 VAL B N 1
ATOM 3573 C CA . VAL B 1 80 ? 12.484 -6.66 -6.082 1 88.88 80 VAL B CA 1
ATOM 3574 C C . VAL B 1 80 ? 13.891 -6.07 -6.207 1 88.88 80 VAL B C 1
ATOM 3576 O O . VAL B 1 80 ? 14.047 -4.891 -6.535 1 88.88 80 VAL B O 1
ATOM 3579 N N . PRO B 1 81 ? 14.906 -6.836 -5.949 1 87.94 81 PRO B N 1
ATOM 3580 C CA . PRO B 1 81 ? 16.266 -6.297 -6.062 1 87.94 81 PRO B CA 1
ATOM 3581 C C . PRO B 1 81 ? 16.594 -5.805 -7.469 1 87.94 81 PRO B C 1
ATOM 3583 O O . PRO B 1 81 ? 16.156 -6.414 -8.453 1 87.94 81 PRO B O 1
ATOM 3586 N N . LEU B 1 82 ? 17.281 -4.691 -7.48 1 83.44 82 LEU B N 1
ATOM 3587 C CA . LEU B 1 82 ? 17.797 -4.219 -8.766 1 83.44 82 LEU B CA 1
ATOM 3588 C C . LEU B 1 82 ? 18.938 -5.109 -9.258 1 83.44 82 LEU B C 1
ATOM 3590 O O . LEU B 1 82 ? 19.641 -5.715 -8.453 1 83.44 82 LEU B O 1
ATOM 3594 N N . ALA B 1 83 ? 19.047 -5.238 -10.57 1 72.56 83 ALA B N 1
ATOM 3595 C CA . ALA B 1 83 ? 20.078 -6.066 -11.172 1 72.56 83 ALA B CA 1
ATOM 3596 C C . ALA B 1 83 ? 21.469 -5.645 -10.695 1 72.56 83 ALA B C 1
ATOM 3598 O O . ALA B 1 83 ? 22.375 -6.477 -10.57 1 72.56 83 ALA B O 1
ATOM 3599 N N . THR B 1 84 ? 21.625 -4.41 -10.445 1 66.44 84 THR B N 1
ATOM 3600 C CA . THR B 1 84 ? 22.922 -3.848 -10.102 1 66.44 84 THR B CA 1
ATOM 3601 C C . THR B 1 84 ? 23.234 -4.078 -8.625 1 66.44 84 THR B C 1
ATOM 3603 O O . THR B 1 84 ? 24.375 -3.887 -8.188 1 66.44 84 THR B O 1
ATOM 3606 N N . SER B 1 85 ? 22.219 -4.422 -7.949 1 61.88 85 SER B N 1
ATOM 3607 C CA . SER B 1 85 ? 22.438 -4.531 -6.508 1 61.88 85 SER B CA 1
ATOM 3608 C C . SER B 1 85 ? 23.094 -5.859 -6.145 1 61.88 85 SER B C 1
ATOM 3610 O O . SER B 1 85 ? 22.797 -6.891 -6.746 1 61.88 85 SER B O 1
ATOM 3612 N N . GLN B 1 86 ? 24.359 -5.863 -5.684 1 56.5 86 GLN B N 1
ATOM 3613 C CA . GLN B 1 86 ? 25.078 -7.051 -5.219 1 56.5 86 GLN B CA 1
ATOM 3614 C C . GLN B 1 86 ? 24.344 -7.703 -4.051 1 56.5 86 GLN B C 1
ATOM 3616 O O . GLN B 1 86 ? 24.797 -8.727 -3.523 1 56.5 86 GLN B O 1
ATOM 3621 N N . THR B 1 87 ? 23.375 -7.023 -3.6 1 50.78 87 THR B N 1
ATOM 3622 C CA . THR B 1 87 ? 22.797 -7.488 -2.348 1 50.78 87 THR B CA 1
ATOM 3623 C C . THR B 1 87 ? 22.047 -8.805 -2.553 1 50.78 87 THR B C 1
ATOM 3625 O O . THR B 1 87 ? 22.062 -9.367 -3.648 1 50.78 87 THR B O 1
ATOM 3628 N N . ARG B 1 88 ? 21.047 -9.055 -1.53 1 55.22 88 ARG B N 1
ATOM 3629 C CA . ARG B 1 88 ? 20.281 -10.273 -1.253 1 55.22 88 ARG B CA 1
ATOM 3630 C C . ARG B 1 88 ? 19.469 -10.703 -2.469 1 55.22 88 ARG B C 1
ATOM 3632 O O . ARG B 1 88 ? 18.953 -9.859 -3.205 1 55.22 88 ARG B O 1
ATOM 3639 N N . SER B 1 89 ? 19.625 -12 -2.809 1 62.16 89 SER B N 1
ATOM 3640 C CA . SER B 1 89 ? 18.922 -12.734 -3.855 1 62.16 89 SER B CA 1
ATOM 3641 C C . SER B 1 89 ? 17.453 -12.961 -3.486 1 62.16 89 SER B C 1
ATOM 3643 O O . SER B 1 89 ? 17.109 -13.055 -2.305 1 62.16 89 SER B O 1
ATOM 3645 N N . GLY B 1 90 ? 16.531 -12.375 -4.145 1 75.31 90 GLY B N 1
ATOM 3646 C CA . GLY B 1 90 ? 15.148 -12.797 -4.156 1 75.31 90 GLY B CA 1
ATOM 3647 C C . GLY B 1 90 ? 14.18 -11.695 -3.764 1 75.31 90 GLY B C 1
ATOM 3648 O O . GLY B 1 90 ? 14.586 -10.695 -3.174 1 75.31 90 GLY B O 1
ATOM 3649 N N . VAL B 1 91 ? 13.086 -11.852 -3.971 1 85.44 91 VAL B N 1
ATOM 3650 C CA . VAL B 1 91 ? 11.984 -10.93 -3.709 1 85.44 91 VAL B CA 1
ATOM 3651 C C . VAL B 1 91 ? 11.586 -11 -2.238 1 85.44 91 VAL B C 1
ATOM 3653 O O . VAL B 1 91 ? 11.477 -12.094 -1.672 1 85.44 91 VAL B O 1
ATOM 3656 N N . ILE B 1 92 ? 11.555 -9.883 -1.55 1 91.94 92 ILE B N 1
ATOM 3657 C CA . ILE B 1 92 ? 11.062 -9.797 -0.18 1 91.94 92 ILE B CA 1
ATOM 3658 C C . ILE B 1 92 ? 9.609 -9.328 -0.183 1 91.94 92 ILE B C 1
ATOM 3660 O O . ILE B 1 92 ? 9.289 -8.281 -0.759 1 91.94 92 ILE B O 1
ATOM 3664 N N . GLY B 1 93 ? 8.82 -10.141 0.448 1 95.75 93 GLY B N 1
ATOM 3665 C CA . GLY B 1 93 ? 7.402 -9.82 0.382 1 95.75 93 GLY B CA 1
ATOM 3666 C C . GLY B 1 93 ? 6.746 -9.719 1.747 1 95.75 93 GLY B C 1
ATOM 3667 O O . GLY B 1 93 ? 7.09 -10.477 2.66 1 95.75 93 GLY B O 1
ATOM 3668 N N . THR B 1 94 ? 5.832 -8.758 1.921 1 97.88 94 THR B N 1
ATOM 3669 C CA . THR B 1 94 ? 4.965 -8.594 3.08 1 97.88 94 THR B CA 1
ATOM 3670 C C . THR B 1 94 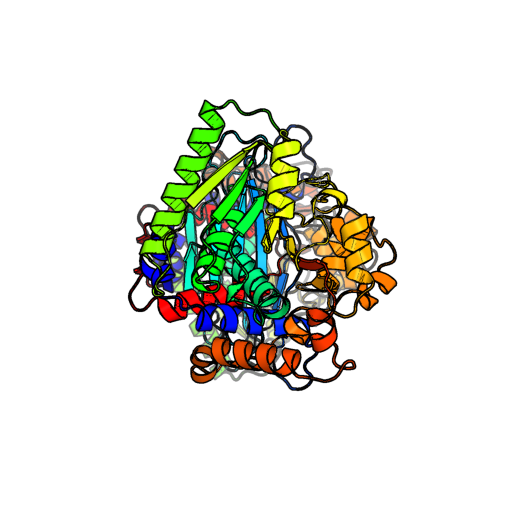? 3.529 -8.312 2.645 1 97.88 94 THR B C 1
ATOM 3672 O O . THR B 1 94 ? 3.287 -7.441 1.807 1 97.88 94 THR B O 1
ATOM 3675 N N . ASN B 1 95 ? 2.615 -9.102 3.162 1 98.62 95 ASN B N 1
ATOM 3676 C CA . ASN B 1 95 ? 1.199 -8.852 2.908 1 98.62 95 ASN B CA 1
ATOM 3677 C C . ASN B 1 95 ? 0.476 -8.391 4.168 1 98.62 95 ASN B C 1
ATOM 3679 O O . ASN B 1 95 ? 0.712 -8.914 5.258 1 98.62 95 ASN B O 1
ATOM 3683 N N . LEU B 1 96 ? -0.354 -7.398 4.004 1 98.56 96 LEU B N 1
ATOM 3684 C CA . LEU B 1 96 ? -1.248 -6.969 5.074 1 98.56 96 LEU B CA 1
ATOM 3685 C C . LEU B 1 96 ? -2.684 -7.395 4.789 1 98.56 96 LEU B C 1
ATOM 3687 O O . LEU B 1 96 ? -3.148 -7.297 3.648 1 98.56 96 LEU B O 1
ATOM 3691 N N . VAL B 1 97 ? -3.32 -7.871 5.836 1 98.56 97 VAL B N 1
ATOM 3692 C CA . VAL B 1 97 ? -4.75 -8.141 5.738 1 98.56 97 VAL B CA 1
ATOM 3693 C C . VAL B 1 97 ? -5.535 -7.055 6.469 1 98.56 97 VAL B C 1
ATOM 3695 O O . VAL B 1 97 ? -5.309 -6.809 7.656 1 98.56 97 VAL B O 1
ATOM 3698 N N . LEU B 1 98 ? -6.398 -6.391 5.781 1 97.69 98 LEU B N 1
ATOM 3699 C CA . LEU B 1 98 ? -7.254 -5.363 6.367 1 97.69 98 LEU B CA 1
ATOM 3700 C C . LEU B 1 98 ? -8.656 -5.906 6.621 1 97.69 98 LEU B C 1
ATOM 3702 O O . LEU B 1 98 ? -9.352 -6.309 5.684 1 97.69 98 LEU B O 1
ATOM 3706 N N . ASP B 1 99 ? -9.023 -5.84 7.844 1 95.94 99 ASP B N 1
ATOM 3707 C CA . ASP B 1 99 ? -10.305 -6.379 8.281 1 95.94 99 ASP B CA 1
ATOM 3708 C C . ASP B 1 99 ? -11.453 -5.461 7.867 1 95.94 99 ASP B C 1
ATOM 3710 O O . ASP B 1 99 ? -11.422 -4.258 8.133 1 95.94 99 ASP B O 1
ATOM 3714 N N . ASP B 1 100 ? -12.5 -6 7.223 1 92.19 100 ASP B N 1
ATOM 3715 C CA . ASP B 1 100 ? -13.625 -5.207 6.734 1 92.19 100 ASP B CA 1
ATOM 3716 C C . ASP B 1 100 ? -14.398 -4.582 7.891 1 92.19 100 ASP B C 1
ATOM 3718 O O . ASP B 1 100 ? -14.898 -3.461 7.777 1 92.19 100 ASP B O 1
ATOM 3722 N N . ALA B 1 101 ? -14.547 -5.305 8.961 1 89.56 101 ALA B N 1
ATOM 3723 C CA . ALA B 1 101 ? -15.391 -4.867 10.07 1 89.56 101 ALA B CA 1
ATOM 3724 C C . ALA B 1 101 ? -14.727 -3.74 10.852 1 89.56 101 ALA B C 1
ATOM 3726 O O . ALA B 1 101 ? -15.383 -2.775 11.25 1 89.56 101 ALA B O 1
ATOM 3727 N N . THR B 1 102 ? -13.438 -3.832 11.07 1 89.69 102 THR B N 1
ATOM 3728 C CA . THR B 1 102 ? -12.75 -2.887 11.945 1 89.69 102 THR B CA 1
ATOM 3729 C C . THR B 1 102 ? -11.906 -1.911 11.133 1 89.69 102 THR B C 1
ATOM 3731 O O . THR B 1 102 ? -11.469 -0.88 11.648 1 89.69 102 THR B O 1
ATOM 3734 N N . ALA B 1 103 ? -11.594 -2.268 9.867 1 90.94 103 ALA B N 1
ATOM 3735 C CA . ALA B 1 103 ? -10.734 -1.496 8.977 1 90.94 103 ALA B CA 1
ATOM 3736 C C . ALA B 1 103 ? -9.281 -1.555 9.43 1 90.94 103 ALA B C 1
ATOM 3738 O O . ALA B 1 103 ? -8.398 -0.975 8.789 1 90.94 103 ALA B O 1
ATOM 3739 N N . SER B 1 104 ? -9.062 -2.256 10.5 1 93.12 104 SER B N 1
ATOM 3740 C CA . SER B 1 104 ? -7.703 -2.363 11.023 1 93.12 104 SER B CA 1
ATOM 3741 C C . SER B 1 104 ? -6.926 -3.479 10.336 1 93.12 104 SER B C 1
ATOM 3743 O O . SER B 1 104 ? -7.523 -4.371 9.727 1 93.12 104 SER B O 1
ATOM 3745 N N . VAL B 1 105 ? -5.617 -3.385 10.414 1 96.81 105 VAL B N 1
ATOM 3746 C CA . VAL B 1 105 ? -4.766 -4.484 9.969 1 96.81 105 VAL B CA 1
ATOM 3747 C C . VAL B 1 105 ? -4.895 -5.66 10.938 1 96.81 105 VAL B C 1
ATOM 3749 O O . VAL B 1 105 ? -4.535 -5.547 12.109 1 96.81 105 VAL B O 1
ATOM 3752 N N . SER B 1 106 ? -5.383 -6.738 10.445 1 97.25 106 SER B N 1
ATOM 3753 C CA . SER B 1 106 ? -5.555 -7.906 11.305 1 97.25 106 SER B CA 1
ATOM 3754 C C . SER B 1 106 ? -4.305 -8.781 11.297 1 97.25 106 SER B C 1
ATOM 3756 O O . SER B 1 106 ? -3.973 -9.406 12.305 1 97.25 106 SER B O 1
ATOM 3758 N N . HIS B 1 107 ? -3.645 -8.836 10.109 1 98.12 107 HIS B N 1
ATOM 3759 C CA . HIS B 1 107 ? -2.465 -9.68 9.984 1 98.12 107 HIS B CA 1
ATOM 3760 C C . HIS B 1 107 ? -1.376 -8.992 9.172 1 98.12 107 HIS B C 1
ATOM 3762 O O . HIS B 1 107 ? -1.674 -8.266 8.219 1 98.12 107 HIS B O 1
ATOM 3768 N N . VAL B 1 108 ? -0.172 -9.141 9.531 1 98.31 108 VAL B N 1
ATOM 3769 C CA . VAL B 1 108 ? 1.028 -8.898 8.734 1 98.31 108 VAL B CA 1
ATOM 3770 C C . VAL B 1 108 ? 1.733 -10.227 8.461 1 98.31 108 VAL B C 1
ATOM 3772 O O . VAL B 1 108 ? 2.164 -10.914 9.383 1 98.31 108 VAL B O 1
ATOM 3775 N N . VAL B 1 109 ? 1.882 -10.562 7.184 1 98.56 109 VAL B N 1
ATOM 3776 C CA . VAL B 1 109 ? 2.32 -11.898 6.809 1 98.56 109 VAL B CA 1
ATOM 3777 C C . VAL B 1 109 ? 3.543 -11.812 5.898 1 98.56 109 VAL B C 1
ATOM 3779 O O . VAL B 1 109 ? 3.504 -11.141 4.863 1 98.56 109 VAL B O 1
ATOM 3782 N N . GLY B 1 110 ? 4.645 -12.508 6.395 1 97.5 110 GLY B N 1
ATOM 3783 C CA . GLY B 1 110 ? 5.699 -12.711 5.414 1 97.5 110 GLY B CA 1
ATOM 3784 C C . GLY B 1 110 ? 5.238 -13.469 4.188 1 97.5 110 GLY B C 1
ATOM 3785 O O . GLY B 1 110 ? 4.656 -14.555 4.301 1 97.5 110 GLY B O 1
ATOM 3786 N N . SER B 1 111 ? 5.492 -12.891 2.992 1 96.75 111 SER B N 1
ATOM 3787 C CA . SER B 1 111 ? 4.832 -13.438 1.813 1 96.75 111 SER B CA 1
ATOM 3788 C C . SER B 1 111 ? 5.828 -13.695 0.69 1 96.75 111 SER B C 1
ATOM 3790 O O . SER B 1 111 ? 5.449 -13.781 -0.479 1 96.75 111 SER B O 1
ATOM 3792 N N . SER B 1 112 ? 7.062 -13.891 0.965 1 93.25 112 SER B N 1
ATOM 3793 C CA . SER B 1 112 ? 8.102 -14.023 -0.049 1 93.25 112 SER B CA 1
ATOM 3794 C C . SER B 1 112 ? 7.852 -15.227 -0.949 1 93.25 112 SER B C 1
ATOM 3796 O O . SER B 1 112 ? 8.125 -15.18 -2.15 1 93.25 112 SER B O 1
ATOM 3798 N N . CYS B 1 113 ? 7.301 -16.266 -0.37 1 95.62 113 CYS B N 1
ATOM 3799 C CA . CYS B 1 113 ? 7.133 -17.469 -1.171 1 95.62 113 CYS B CA 1
ATOM 3800 C C . CYS B 1 113 ? 5.711 -17.562 -1.719 1 95.62 113 CYS B C 1
ATOM 3802 O O . CYS B 1 113 ? 5.414 -18.438 -2.533 1 95.62 113 CYS B O 1
ATOM 3804 N N . LEU B 1 114 ? 4.852 -16.656 -1.312 1 97.56 114 LEU B N 1
ATOM 3805 C CA . LEU B 1 114 ? 3.436 -16.812 -1.632 1 97.56 114 LEU B CA 1
ATOM 3806 C C . LEU B 1 114 ? 3.174 -16.484 -3.1 1 97.56 114 LEU B C 1
ATOM 3808 O O . LEU B 1 114 ? 2.254 -17.047 -3.707 1 97.56 114 LEU B O 1
ATOM 3812 N N . THR B 1 115 ? 4.031 -15.609 -3.674 1 95.38 115 THR B N 1
ATOM 3813 C CA . THR B 1 115 ? 3.889 -15.328 -5.098 1 95.38 115 THR B CA 1
ATOM 3814 C C . THR B 1 115 ? 4.152 -16.578 -5.926 1 95.38 115 THR B C 1
ATOM 3816 O O . THR B 1 115 ? 3.383 -16.906 -6.832 1 95.38 115 THR B O 1
ATOM 3819 N N . ALA B 1 116 ? 5.215 -17.266 -5.551 1 96.81 116 ALA B N 1
ATOM 3820 C CA . ALA B 1 116 ? 5.551 -18.484 -6.258 1 96.81 116 ALA B CA 1
ATOM 3821 C C . ALA B 1 116 ? 4.477 -19.547 -6.047 1 96.81 116 ALA B C 1
ATOM 3823 O O . ALA B 1 116 ? 4.086 -20.25 -6.992 1 96.81 116 ALA B O 1
ATOM 3824 N N . LEU B 1 117 ? 3.971 -19.641 -4.84 1 98.25 117 LEU B N 1
ATOM 3825 C CA . LEU B 1 117 ? 2.973 -20.641 -4.484 1 98.25 117 LEU B CA 1
ATOM 3826 C C . LEU B 1 117 ? 1.696 -20.453 -5.293 1 98.25 117 LEU B C 1
ATOM 3828 O O . LEU B 1 117 ? 1.225 -21.375 -5.949 1 98.25 117 LEU B O 1
ATOM 3832 N N . ARG B 1 118 ? 1.189 -19.25 -5.254 1 98.31 118 ARG B N 1
ATOM 3833 C CA . ARG B 1 118 ? -0.084 -19.016 -5.926 1 98.31 118 ARG B CA 1
ATOM 3834 C C . ARG B 1 118 ? 0.072 -19.094 -7.441 1 98.31 118 ARG B C 1
ATOM 3836 O O . ARG B 1 118 ? -0.843 -19.531 -8.141 1 98.31 118 ARG B O 1
ATOM 3843 N N . THR B 1 119 ? 1.226 -18.641 -8.008 1 98 119 THR B N 1
ATOM 3844 C CA . THR B 1 119 ? 1.481 -18.766 -9.438 1 98 119 THR B CA 1
ATOM 3845 C C . THR B 1 119 ? 1.501 -20.219 -9.867 1 98 119 THR B C 1
ATOM 3847 O O . THR B 1 119 ? 0.859 -20.594 -10.852 1 98 119 THR B O 1
ATOM 3850 N N . ALA B 1 120 ? 2.182 -21.016 -9.094 1 98.75 120 ALA B N 1
ATOM 3851 C CA . ALA B 1 120 ? 2.273 -22.453 -9.391 1 98.75 120 ALA B CA 1
ATOM 3852 C C . ALA B 1 120 ? 0.905 -23.109 -9.281 1 98.75 120 ALA B C 1
ATOM 3854 O O . ALA B 1 120 ? 0.605 -24.047 -10.031 1 98.75 120 ALA B O 1
ATOM 3855 N N . ALA B 1 121 ? 0.122 -22.656 -8.367 1 98.81 121 ALA B N 1
ATOM 3856 C CA . ALA B 1 121 ? -1.219 -23.203 -8.203 1 98.81 121 ALA B CA 1
ATOM 3857 C C . ALA B 1 121 ? -2.074 -22.953 -9.438 1 98.81 121 ALA B C 1
ATOM 3859 O O . ALA B 1 121 ? -2.809 -23.828 -9.891 1 98.81 121 ALA B O 1
ATOM 3860 N N . GLY B 1 122 ? -1.989 -21.734 -9.953 1 98.56 122 GLY B N 1
ATOM 3861 C CA . GLY B 1 122 ? -2.66 -21.469 -11.211 1 98.56 122 GLY B CA 1
ATOM 3862 C C . GLY B 1 122 ? -2.186 -22.359 -12.344 1 98.56 122 GLY B C 1
ATOM 3863 O O . GLY B 1 122 ? -2.996 -22.875 -13.109 1 98.56 122 GLY B O 1
ATOM 3864 N N . SER B 1 123 ? -0.92 -22.516 -12.438 1 98.81 123 SER B N 1
ATOM 3865 C CA . SER B 1 123 ? -0.338 -23.391 -13.438 1 98.81 123 SER B CA 1
ATOM 3866 C C . SER B 1 123 ? -0.837 -24.828 -13.266 1 98.81 123 SER B C 1
ATOM 3868 O O . SER B 1 123 ? -1.105 -25.516 -14.25 1 98.81 123 SER B O 1
ATOM 3870 N N . LEU B 1 124 ? -0.979 -25.25 -12.055 1 98.81 124 LEU B N 1
ATOM 3871 C CA . LEU B 1 124 ? -1.424 -26.625 -11.805 1 98.81 124 LEU B CA 1
ATOM 3872 C C . LEU B 1 124 ? -2.867 -26.812 -12.25 1 98.81 124 LEU B C 1
ATOM 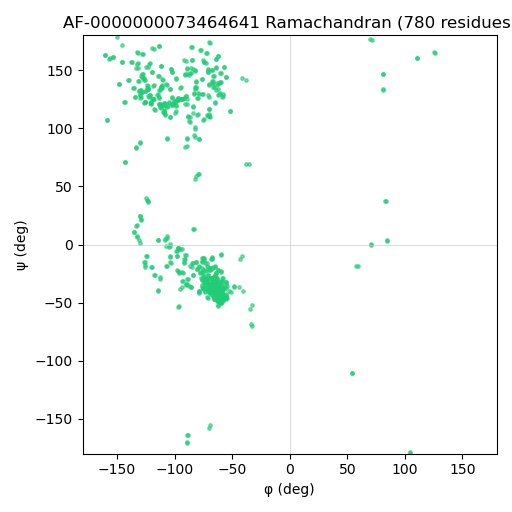3874 O O . LEU B 1 124 ? -3.205 -27.844 -12.844 1 98.81 124 LEU B O 1
ATOM 3878 N N . ILE B 1 125 ? -3.721 -25.812 -11.977 1 98.44 125 ILE B N 1
ATOM 3879 C CA . ILE B 1 125 ? -5.09 -25.906 -12.469 1 98.44 125 ILE B CA 1
ATOM 3880 C C . ILE B 1 125 ? -5.082 -26.109 -13.984 1 98.44 125 ILE B C 1
ATOM 3882 O O . ILE B 1 125 ? -5.766 -27 -14.5 1 98.44 125 ILE B O 1
ATOM 3886 N N . SER B 1 126 ? -4.285 -25.375 -14.688 1 97.94 126 SER B N 1
ATOM 3887 C CA . SER B 1 126 ? -4.211 -25.484 -16.141 1 97.94 126 SER B CA 1
ATOM 3888 C C . SER B 1 126 ? -3.678 -26.844 -16.562 1 97.94 126 SER B C 1
ATOM 3890 O O . SER B 1 126 ? -4.16 -27.438 -17.531 1 97.94 126 SER B O 1
ATOM 3892 N N . SER B 1 127 ? -2.693 -27.344 -15.867 1 97.94 127 SER B N 1
ATOM 3893 C CA . SER B 1 127 ? -2.1 -28.641 -16.188 1 97.94 127 SER B CA 1
ATOM 3894 C C . SER B 1 127 ? -3.104 -29.766 -15.977 1 97.94 127 SER B C 1
ATOM 3896 O O . SER B 1 127 ? -3.123 -30.734 -16.75 1 97.94 127 SER B O 1
ATOM 3898 N N . ILE B 1 128 ? -3.889 -29.656 -14.93 1 97.19 128 ILE B N 1
ATOM 3899 C CA . ILE B 1 128 ? -4.906 -30.672 -14.664 1 97.19 128 ILE B CA 1
ATOM 3900 C C . ILE B 1 128 ? -5.949 -30.656 -15.781 1 97.19 128 ILE B C 1
ATOM 3902 O O . ILE B 1 128 ? -6.328 -31.703 -16.297 1 97.19 128 ILE B O 1
ATOM 3906 N N . LEU B 1 129 ? -6.355 -29.5 -16.172 1 95.38 129 LEU B N 1
ATOM 3907 C CA . LEU B 1 129 ? -7.324 -29.375 -17.25 1 95.38 129 LEU B CA 1
ATOM 3908 C C . LEU B 1 129 ? -6.77 -29.953 -18.547 1 95.38 129 LEU B C 1
ATOM 3910 O O . LEU B 1 129 ? -7.504 -30.594 -19.312 1 95.38 129 LEU B O 1
ATOM 3914 N N . ALA B 1 130 ? -5.48 -29.781 -18.75 1 94.31 130 ALA B N 1
ATOM 3915 C CA . ALA B 1 130 ? -4.863 -30.141 -20.031 1 94.31 130 ALA B CA 1
ATOM 3916 C C . ALA B 1 130 ? -4.477 -31.625 -20.047 1 94.31 130 ALA B C 1
ATOM 3918 O O . ALA B 1 130 ? -4.582 -32.281 -21.078 1 94.31 130 ALA B O 1
ATOM 3919 N N . LEU B 1 131 ? -4.012 -32.156 -18.891 1 93.94 131 LEU B N 1
ATOM 3920 C CA . LEU B 1 131 ? -3.346 -33.438 -18.922 1 93.94 131 LEU B CA 1
ATOM 3921 C C . LEU B 1 131 ? -3.938 -34.375 -17.875 1 93.94 131 LEU B C 1
ATOM 3923 O O . LEU B 1 131 ? -3.502 -35.531 -17.734 1 93.94 131 LEU B O 1
ATOM 3927 N N . GLY B 1 132 ? -4.93 -33.969 -17.141 1 92.62 132 GLY B N 1
ATOM 3928 C CA . GLY B 1 132 ? -5.465 -34.75 -16.031 1 92.62 132 GLY B CA 1
ATOM 3929 C C . GLY B 1 132 ? -6.066 -36.062 -16.484 1 92.62 132 GLY B C 1
ATOM 3930 O O . GLY B 1 132 ? -6.105 -37.031 -15.727 1 92.62 132 GLY B O 1
ATOM 3931 N N . ASP B 1 133 ? -6.559 -36.125 -17.703 1 89.69 133 ASP B N 1
ATOM 3932 C CA . ASP B 1 133 ? -7.156 -37.344 -18.234 1 89.69 133 ASP B CA 1
ATOM 3933 C C . ASP B 1 133 ? -6.09 -38.406 -18.516 1 89.69 133 ASP B C 1
ATOM 3935 O O . ASP B 1 133 ? -6.398 -39.594 -18.656 1 89.69 133 ASP B O 1
ATOM 3939 N N . GLN B 1 134 ? -4.871 -38.062 -18.625 1 90.31 134 GLN B N 1
ATOM 3940 C CA . GLN B 1 134 ? -3.766 -39 -18.828 1 90.31 134 GLN B CA 1
ATOM 3941 C C . GLN B 1 134 ? -2.703 -38.812 -17.75 1 90.31 134 GLN B C 1
ATOM 3943 O O . GLN B 1 134 ? -1.505 -38.812 -18.031 1 90.31 134 GLN B O 1
ATOM 3948 N N . LYS B 1 135 ? -3.176 -38.594 -16.594 1 92.56 135 LYS B N 1
ATOM 3949 C CA . LYS B 1 135 ? -2.328 -38.344 -15.43 1 92.56 135 LYS B CA 1
ATOM 3950 C C . LYS B 1 135 ? -1.219 -39.406 -15.336 1 92.56 135 LYS B C 1
ATOM 3952 O O . LYS B 1 135 ? -0.081 -39.062 -14.992 1 92.56 135 LYS B O 1
ATOM 3957 N N . HIS B 1 136 ? -1.452 -40.625 -15.656 1 93.31 136 HIS B N 1
ATOM 3958 C CA . HIS B 1 136 ? -0.529 -41.719 -15.508 1 93.31 136 HIS B CA 1
ATOM 3959 C C . HIS B 1 136 ? 0.574 -41.688 -16.562 1 93.31 136 HIS B C 1
ATOM 3961 O O . HIS B 1 136 ? 1.602 -42.344 -16.422 1 93.31 136 HIS B O 1
ATOM 3967 N N . LYS B 1 137 ? 0.392 -40.812 -17.594 1 93.5 137 LYS B N 1
ATOM 3968 C CA . LYS B 1 137 ? 1.369 -40.719 -18.672 1 93.5 137 LYS B CA 1
ATOM 3969 C C . LYS B 1 137 ? 2.35 -39.562 -18.453 1 93.5 137 LYS B C 1
ATOM 3971 O O . LYS B 1 137 ? 3.291 -39.406 -19.219 1 93.5 137 LYS B O 1
ATOM 3976 N N . VAL B 1 138 ? 2.121 -38.844 -17.422 1 96.62 138 VAL B N 1
ATOM 3977 C CA . VAL B 1 138 ? 3.012 -37.719 -17.125 1 96.62 138 VAL B CA 1
ATOM 3978 C C . VAL B 1 138 ? 4.188 -38.219 -16.281 1 96.62 138 VAL B C 1
ATOM 3980 O O . VAL B 1 138 ? 4.043 -38.438 -15.078 1 96.62 138 VAL B O 1
ATOM 3983 N N . HIS B 1 139 ? 5.422 -38.344 -16.891 1 97.38 139 HIS B N 1
ATOM 3984 C CA . HIS B 1 139 ? 6.559 -38.938 -16.188 1 97.38 139 HIS B CA 1
ATOM 3985 C C . HIS B 1 139 ? 7.691 -37.906 -16.031 1 97.38 139 HIS B C 1
ATOM 3987 O O . HIS B 1 139 ? 8.523 -38.062 -15.133 1 97.38 139 HIS B O 1
ATOM 3993 N N . GLN B 1 140 ? 7.699 -36.969 -16.938 1 97.94 140 GLN B N 1
ATOM 3994 C CA . GLN B 1 140 ? 8.82 -36.031 -16.938 1 97.94 140 GLN B CA 1
ATOM 3995 C C . GLN B 1 140 ? 8.328 -34.594 -17.125 1 97.94 140 GLN B C 1
ATOM 3997 O O . GLN B 1 140 ? 7.434 -34.344 -17.938 1 97.94 140 GLN B O 1
ATOM 4002 N N . CYS B 1 141 ? 8.875 -33.719 -16.312 1 98.5 141 CYS B N 1
ATOM 4003 C CA . CYS B 1 141 ? 8.695 -32.281 -16.562 1 98.5 141 CYS B CA 1
ATOM 4004 C C . CYS B 1 141 ? 10.039 -31.594 -16.781 1 98.5 141 CYS B C 1
ATOM 4006 O O . CYS B 1 141 ? 11.07 -32.062 -16.328 1 98.5 141 CYS B O 1
ATOM 4008 N N . LEU B 1 142 ? 9.984 -30.609 -17.578 1 98.69 142 LEU B N 1
ATOM 4009 C CA . LEU B 1 142 ? 11.133 -29.734 -17.828 1 98.69 142 LEU B CA 1
ATOM 4010 C C . LEU B 1 142 ? 10.867 -28.312 -17.344 1 98.69 142 LEU B C 1
ATOM 4012 O O . LEU B 1 142 ? 9.812 -27.75 -17.625 1 98.69 142 LEU B O 1
ATOM 4016 N N . VAL B 1 143 ? 11.812 -27.75 -16.531 1 98.62 143 VAL B N 1
ATOM 4017 C CA . VAL B 1 143 ? 11.609 -26.422 -15.969 1 98.62 143 VAL B CA 1
ATOM 4018 C C . VAL B 1 143 ? 12.789 -25.531 -16.312 1 98.62 143 VAL B C 1
ATOM 4020 O O . VAL B 1 143 ? 13.945 -25.891 -16.078 1 98.62 143 VAL B O 1
ATOM 4023 N N . PHE B 1 144 ? 12.461 -24.406 -16.984 1 98 144 PHE B N 1
ATOM 4024 C CA . PHE B 1 144 ? 13.453 -23.359 -17.203 1 98 144 PHE B CA 1
ATOM 4025 C C . PHE B 1 144 ? 13.555 -22.438 -16 1 98 144 PHE B C 1
ATOM 4027 O O . PHE B 1 144 ? 12.594 -21.734 -15.664 1 98 144 PHE B O 1
ATOM 4034 N N . GLY B 1 145 ? 14.742 -22.391 -15.391 1 95.69 145 GLY B N 1
ATOM 4035 C CA . GLY B 1 145 ? 14.953 -21.594 -14.203 1 95.69 145 GLY B CA 1
ATOM 4036 C C . GLY B 1 145 ? 15.172 -22.422 -12.953 1 95.69 145 GLY B C 1
ATOM 4037 O O . GLY B 1 145 ? 14.812 -23.594 -12.914 1 95.69 145 GLY B O 1
ATOM 4038 N N . ASP B 1 146 ? 15.742 -21.812 -11.945 1 94.81 146 ASP B N 1
ATOM 4039 C CA . ASP B 1 146 ? 16.031 -22.516 -10.703 1 94.81 146 ASP B CA 1
ATOM 4040 C C . ASP B 1 146 ? 15.594 -21.703 -9.492 1 94.81 146 ASP B C 1
ATOM 4042 O O . ASP B 1 146 ? 16.062 -21.938 -8.375 1 94.81 146 ASP B O 1
ATOM 4046 N N . GLY B 1 147 ? 14.758 -20.703 -9.703 1 93.62 147 GLY B N 1
ATOM 4047 C CA . GLY B 1 147 ? 14.273 -19.875 -8.617 1 93.62 147 GLY B CA 1
ATOM 4048 C C . GLY B 1 147 ? 13.008 -20.406 -7.965 1 93.62 147 GLY B C 1
ATOM 4049 O O . GLY B 1 147 ? 12.633 -21.562 -8.195 1 93.62 147 GLY B O 1
ATOM 4050 N N . ALA B 1 148 ? 12.359 -19.547 -7.227 1 95 148 ALA B N 1
ATOM 4051 C CA . ALA B 1 148 ? 11.195 -19.922 -6.434 1 95 148 ALA B CA 1
ATOM 4052 C C . ALA B 1 148 ? 10.047 -20.375 -7.328 1 95 148 ALA B C 1
ATOM 4054 O O . ALA B 1 148 ? 9.344 -21.328 -7.004 1 95 148 ALA B O 1
ATOM 4055 N N . GLN B 1 149 ? 9.867 -19.688 -8.445 1 96.44 149 GLN B N 1
ATOM 4056 C CA . GLN B 1 149 ? 8.805 -20.094 -9.359 1 96.44 149 GLN B CA 1
ATOM 4057 C C . GLN B 1 149 ? 9.016 -21.531 -9.852 1 96.44 149 GLN B C 1
ATOM 4059 O O . GLN B 1 149 ? 8.086 -22.344 -9.82 1 96.44 149 GLN B O 1
ATOM 4064 N N . ALA B 1 150 ? 10.211 -21.812 -10.242 1 97.81 150 ALA B N 1
ATOM 4065 C CA . ALA B 1 150 ? 10.531 -23.156 -10.703 1 97.81 150 ALA B CA 1
ATOM 4066 C C . ALA B 1 150 ? 10.289 -24.188 -9.602 1 97.81 150 ALA B C 1
ATOM 4068 O O . ALA B 1 150 ? 9.641 -25.203 -9.828 1 97.81 150 ALA B O 1
ATOM 4069 N N . LEU B 1 151 ? 10.719 -23.859 -8.445 1 98 151 LEU B N 1
ATOM 4070 C CA . LEU B 1 151 ? 10.656 -24.766 -7.301 1 98 151 LEU B CA 1
ATOM 4071 C C . LEU B 1 151 ? 9.211 -25.109 -6.957 1 98 151 LEU B C 1
ATOM 4073 O O . LEU B 1 151 ? 8.859 -26.281 -6.824 1 98 151 LEU B O 1
ATOM 4077 N N . PHE B 1 152 ? 8.391 -24.172 -6.859 1 98.44 152 PHE B N 1
ATOM 4078 C CA . PHE B 1 152 ? 7.016 -24.391 -6.438 1 98.44 152 PHE B CA 1
ATOM 4079 C C . PHE B 1 152 ? 6.203 -25.047 -7.547 1 98.44 152 PHE B C 1
ATOM 4081 O O . PHE B 1 152 ? 5.285 -25.828 -7.277 1 98.44 152 PHE B O 1
ATOM 4088 N N . HIS B 1 153 ? 6.527 -24.734 -8.797 1 98.75 153 HIS B N 1
ATOM 4089 C CA . HIS B 1 153 ? 5.871 -25.422 -9.906 1 98.75 153 HIS B CA 1
ATOM 4090 C C . HIS B 1 153 ? 6.145 -26.922 -9.852 1 98.75 153 HIS B C 1
ATOM 4092 O O . HIS B 1 153 ? 5.211 -27.734 -9.922 1 98.75 153 HIS B O 1
ATOM 4098 N N . VAL B 1 154 ? 7.395 -27.25 -9.672 1 98.69 154 VAL B N 1
ATOM 4099 C CA . VAL B 1 154 ? 7.754 -28.672 -9.609 1 98.69 154 VAL B CA 1
ATOM 4100 C C . VAL B 1 154 ? 7.098 -29.312 -8.391 1 98.69 154 VAL B C 1
ATOM 4102 O O . VAL B 1 154 ? 6.461 -30.359 -8.508 1 98.69 154 VAL B O 1
ATOM 4105 N N . TRP B 1 155 ? 7.133 -28.656 -7.277 1 98.44 155 TRP B N 1
ATOM 4106 C CA . TRP B 1 155 ? 6.621 -29.203 -6.023 1 98.44 155 TRP B CA 1
ATOM 4107 C C . TRP B 1 155 ? 5.133 -29.516 -6.125 1 98.44 155 TRP B C 1
ATOM 4109 O O . TRP B 1 155 ? 4.699 -30.625 -5.84 1 98.44 155 TRP B O 1
ATOM 4119 N N . LEU B 1 156 ? 4.395 -28.578 -6.594 1 98.31 156 LEU B N 1
ATOM 4120 C CA . LEU B 1 156 ? 2.949 -28.75 -6.641 1 98.31 156 LEU B CA 1
ATOM 4121 C C . LEU B 1 156 ? 2.564 -29.812 -7.672 1 98.31 156 LEU B C 1
ATOM 4123 O O . LEU B 1 156 ? 1.646 -30.594 -7.441 1 98.31 156 LEU B O 1
ATOM 4127 N N . HIS B 1 157 ? 3.258 -29.844 -8.789 1 98.56 157 HIS B N 1
ATOM 4128 C CA . HIS B 1 157 ? 2.906 -30.797 -9.836 1 98.56 157 HIS B CA 1
ATOM 4129 C C . HIS B 1 157 ? 3.291 -32.219 -9.438 1 98.56 157 HIS B C 1
ATOM 4131 O O . HIS B 1 157 ? 2.611 -33.188 -9.805 1 98.56 157 HIS B O 1
ATOM 4137 N N . LEU B 1 158 ? 4.375 -32.375 -8.602 1 98.12 158 LEU B N 1
ATOM 4138 C CA . LEU B 1 158 ? 4.73 -33.656 -8.055 1 98.12 158 LEU B CA 1
ATOM 4139 C C . LEU B 1 158 ? 3.631 -34.188 -7.133 1 98.12 158 LEU B C 1
ATOM 4141 O O . LEU B 1 158 ? 3.408 -35.406 -7.043 1 98.12 158 LEU B O 1
ATOM 4145 N N . ARG B 1 159 ? 2.949 -33.281 -6.48 1 97.44 159 ARG B N 1
ATOM 4146 C CA . ARG B 1 159 ? 1.906 -33.656 -5.527 1 97.44 159 ARG B CA 1
ATOM 4147 C C . ARG B 1 159 ? 0.671 -34.188 -6.246 1 97.44 159 ARG B C 1
ATOM 4149 O O . ARG B 1 159 ? -0.049 -35.031 -5.711 1 97.44 159 ARG B O 1
ATOM 4156 N N . TYR B 1 160 ? 0.445 -33.719 -7.441 1 97.44 160 TYR B N 1
ATOM 4157 C CA . TYR B 1 160 ? -0.753 -34.125 -8.172 1 97.44 160 TYR B CA 1
ATOM 4158 C C . TYR B 1 160 ? -0.449 -35.281 -9.141 1 97.44 160 TYR B C 1
ATOM 4160 O O . TYR B 1 160 ? -1.164 -36.281 -9.172 1 97.44 160 TYR B O 1
ATOM 4168 N N . PHE B 1 161 ? 0.573 -35.094 -10.008 1 97.44 161 PHE B N 1
ATOM 4169 C CA . PHE B 1 161 ? 0.973 -36.094 -10.961 1 97.44 161 PHE B CA 1
ATOM 4170 C C . PHE B 1 161 ? 1.896 -37.125 -10.312 1 97.44 161 PHE B C 1
ATOM 4172 O O . PHE B 1 161 ? 3.119 -37.031 -10.422 1 97.44 161 PHE B O 1
ATOM 4179 N N . THR B 1 162 ? 1.399 -38.188 -9.812 1 95.94 162 THR B N 1
ATOM 4180 C CA . THR B 1 162 ? 2.098 -39.094 -8.922 1 95.94 162 THR B CA 1
ATOM 4181 C C . THR B 1 162 ? 3.092 -39.969 -9.703 1 95.94 162 THR B C 1
ATOM 4183 O O . THR B 1 162 ? 3.969 -40.594 -9.117 1 95.94 162 THR B O 1
ATOM 4186 N N . ASN B 1 163 ? 2.984 -40 -11.023 1 97.06 163 ASN B N 1
ATOM 4187 C CA . ASN B 1 163 ? 3.938 -40.75 -11.844 1 97.06 163 ASN B CA 1
ATOM 4188 C C . ASN B 1 163 ? 5.051 -39.844 -12.359 1 97.06 163 ASN B C 1
ATOM 4190 O O . ASN B 1 163 ? 5.969 -40.312 -13.047 1 97.06 163 ASN B O 1
ATOM 4194 N N . LEU B 1 164 ? 4.906 -38.562 -12.039 1 97.88 164 LEU B N 1
ATOM 4195 C CA . LEU B 1 164 ? 5.98 -37.656 -12.375 1 97.88 164 LEU B CA 1
ATOM 4196 C C . LEU B 1 164 ? 7.211 -37.906 -11.516 1 97.88 164 LEU B C 1
ATOM 4198 O O . LEU B 1 164 ? 7.211 -37.625 -10.312 1 97.88 164 LEU B O 1
ATOM 4202 N N . THR B 1 165 ? 8.305 -38.438 -12.133 1 97.62 165 THR B N 1
ATOM 4203 C CA . THR B 1 165 ? 9.461 -38.844 -11.344 1 97.62 165 THR B CA 1
ATOM 4204 C C . THR B 1 165 ? 10.734 -38.156 -11.875 1 97.62 165 THR B C 1
ATOM 4206 O O . THR B 1 165 ? 11.766 -38.156 -11.195 1 97.62 165 THR B O 1
ATOM 4209 N N . ASP B 1 166 ? 10.68 -37.688 -13.094 1 98.5 166 ASP B N 1
ATOM 4210 C CA . ASP B 1 166 ? 11.867 -37.094 -13.711 1 98.5 166 ASP B CA 1
ATOM 4211 C C . ASP B 1 166 ? 11.719 -35.594 -13.859 1 98.5 166 ASP B C 1
ATOM 4213 O O . ASP B 1 166 ? 10.828 -35.094 -14.562 1 98.5 166 ASP B O 1
ATOM 4217 N N . VAL B 1 167 ? 12.57 -34.875 -13.203 1 98.62 167 VAL B N 1
ATOM 4218 C CA . VAL B 1 167 ? 12.586 -33.406 -13.289 1 98.62 167 VAL B CA 1
ATOM 4219 C C . VAL B 1 167 ? 13.867 -32.969 -13.992 1 98.62 167 VAL B C 1
ATOM 4221 O O . VAL B 1 167 ? 14.969 -33.25 -13.531 1 98.62 167 VAL B O 1
ATOM 4224 N N . VAL B 1 168 ? 13.703 -32.281 -15.102 1 98.69 168 VAL B N 1
ATOM 4225 C CA . VAL B 1 168 ? 14.852 -31.703 -15.805 1 98.69 168 VAL B CA 1
ATOM 4226 C C . VAL B 1 168 ? 14.891 -30.203 -15.617 1 98.69 168 VAL B C 1
ATOM 4228 O O . VAL B 1 168 ? 13.969 -29.484 -16.016 1 98.69 168 VAL B O 1
ATOM 4231 N N . LEU B 1 169 ? 15.938 -29.75 -15.023 1 98.31 169 LEU B N 1
ATOM 4232 C CA . LEU B 1 169 ? 16.172 -28.328 -14.773 1 98.31 169 LEU B CA 1
ATOM 4233 C C . LEU B 1 169 ? 17.078 -27.734 -15.852 1 98.31 169 LEU B C 1
ATOM 4235 O O . LEU B 1 169 ? 18.141 -28.281 -16.141 1 98.31 169 LEU B O 1
ATOM 4239 N N . VAL B 1 170 ? 16.609 -26.672 -16.453 1 98.12 170 VAL B N 1
ATOM 4240 C CA . VAL B 1 170 ? 17.422 -25.969 -17.438 1 98.12 170 VAL B CA 1
ATOM 4241 C C . VAL B 1 170 ? 17.875 -24.625 -16.875 1 98.12 170 VAL B C 1
ATOM 4243 O O . VAL B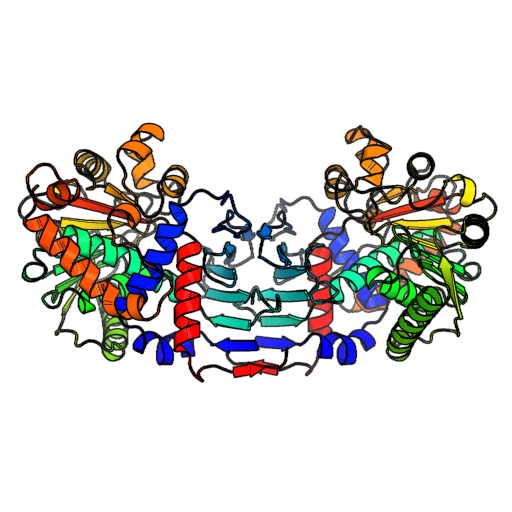 1 170 ? 17.047 -23.781 -16.531 1 98.12 170 VAL B O 1
ATOM 4246 N N . VAL B 1 171 ? 19.219 -24.422 -16.797 1 96.44 171 VAL B N 1
ATOM 4247 C CA . VAL B 1 171 ? 19.766 -23.188 -16.219 1 96.44 171 VAL B CA 1
ATOM 4248 C C . VAL B 1 171 ? 20.844 -22.625 -17.141 1 96.44 171 VAL B C 1
ATOM 4250 O O . VAL B 1 171 ? 21.25 -23.281 -18.109 1 96.44 171 VAL B O 1
ATOM 4253 N N . GLY B 1 172 ? 21.219 -21.359 -16.906 1 90.81 172 GLY B N 1
ATOM 4254 C CA . GLY B 1 172 ? 22.281 -20.734 -17.672 1 90.81 172 GLY B CA 1
ATOM 4255 C C . GLY B 1 172 ? 21.828 -20.172 -19 1 90.81 172 GLY B C 1
ATOM 4256 O O . GLY B 1 172 ? 22.516 -20.312 -20.016 1 90.81 172 GLY B O 1
ATOM 4257 N N . ASN B 1 173 ? 20.656 -19.625 -18.984 1 84 173 ASN B N 1
ATOM 4258 C CA . ASN B 1 173 ? 20.109 -19.047 -20.203 1 84 173 ASN B CA 1
ATOM 4259 C C . ASN B 1 173 ? 20.875 -17.797 -20.625 1 84 173 ASN B C 1
ATOM 4261 O O . ASN B 1 173 ? 20.984 -17.5 -21.812 1 84 173 ASN B O 1
ATOM 4265 N N . HIS B 1 174 ? 21.328 -17.109 -19.609 1 79.25 174 HIS B N 1
ATOM 4266 C CA . HIS B 1 174 ? 21.938 -15.82 -19.938 1 79.25 174 HIS B CA 1
ATOM 4267 C C . HIS B 1 174 ? 23.438 -15.812 -19.625 1 79.25 174 HIS B C 1
ATOM 4269 O O . HIS B 1 174 ? 24.094 -14.773 -19.719 1 79.25 174 HIS B O 1
ATOM 4275 N N . ARG B 1 175 ? 23.953 -16.938 -19.203 1 83.25 175 ARG B N 1
ATOM 4276 C CA . ARG B 1 175 ? 25.375 -16.984 -18.891 1 83.25 175 ARG B CA 1
ATOM 4277 C C . ARG B 1 175 ? 25.906 -18.406 -18.984 1 83.25 175 ARG B C 1
ATOM 4279 O O . ARG B 1 175 ? 25.141 -19.375 -18.922 1 83.25 175 ARG B O 1
ATOM 4286 N N . HIS B 1 176 ? 27.234 -18.469 -19.125 1 90.06 176 HIS B N 1
ATOM 4287 C CA . HIS B 1 176 ? 27.891 -19.766 -19.125 1 90.06 176 HIS B CA 1
ATOM 4288 C C . HIS B 1 176 ? 28.109 -20.266 -17.703 1 90.06 176 HIS B C 1
ATOM 4290 O O . HIS B 1 176 ? 28.5 -19.484 -16.828 1 90.06 176 HIS B O 1
ATOM 4296 N N . LEU B 1 177 ? 27.797 -21.547 -17.547 1 93.44 177 LEU B N 1
ATOM 4297 C CA . LEU B 1 177 ? 28.031 -22.188 -16.266 1 93.44 177 LEU B CA 1
ATOM 4298 C C . LEU B 1 177 ? 29.016 -23.344 -16.406 1 93.44 177 LEU B C 1
ATOM 4300 O O . LEU B 1 177 ? 28.938 -24.109 -17.359 1 93.44 177 LEU B O 1
ATOM 4304 N N . THR B 1 178 ? 29.891 -23.375 -15.492 1 94.75 178 THR B N 1
ATOM 4305 C CA . THR B 1 178 ? 30.766 -24.531 -15.43 1 94.75 178 THR B CA 1
ATOM 4306 C C . THR B 1 178 ? 30.016 -25.766 -14.945 1 94.75 178 THR B C 1
ATOM 4308 O O . THR B 1 178 ? 28.891 -25.656 -14.461 1 94.75 178 THR B O 1
ATOM 4311 N N . LEU B 1 179 ? 30.641 -26.906 -15.156 1 94.25 179 LEU B N 1
ATOM 4312 C CA . LEU B 1 179 ? 30.047 -28.156 -14.672 1 94.25 179 LEU B CA 1
ATOM 4313 C C . LEU B 1 179 ? 29.844 -28.109 -13.164 1 94.25 179 LEU B C 1
ATOM 4315 O O . LEU B 1 179 ? 28.875 -28.656 -12.648 1 94.25 179 LEU B O 1
ATOM 4319 N N . GLU B 1 180 ? 30.797 -27.453 -12.531 1 96.19 180 GLU B N 1
ATOM 4320 C CA . GLU B 1 180 ? 30.703 -27.328 -11.078 1 96.19 180 GLU B CA 1
ATOM 4321 C C . GLU B 1 180 ? 29.547 -26.438 -10.672 1 96.19 180 GLU B C 1
ATOM 4323 O O . GLU B 1 180 ? 28.812 -26.75 -9.719 1 96.19 180 GLU B O 1
ATOM 4328 N N . GLN B 1 181 ? 29.391 -25.375 -11.398 1 95.56 181 GLN B N 1
ATOM 4329 C CA . GLN B 1 181 ? 28.281 -24.469 -11.125 1 95.56 181 GLN B CA 1
ATOM 4330 C C . GLN B 1 181 ? 26.938 -25.125 -11.391 1 95.56 181 GLN B C 1
ATOM 4332 O O . GLN B 1 181 ? 25.984 -24.938 -10.641 1 95.56 181 GLN B O 1
ATOM 4337 N N . LEU B 1 182 ? 26.891 -25.844 -12.43 1 95.94 182 LEU B N 1
ATOM 4338 C CA . LEU B 1 182 ? 25.688 -26.594 -12.766 1 95.94 182 LEU B CA 1
ATOM 4339 C C . LEU B 1 182 ? 25.328 -27.578 -11.664 1 95.94 182 LEU B C 1
ATOM 4341 O O . LEU B 1 182 ? 24.156 -27.672 -11.273 1 95.94 182 LEU B O 1
ATOM 4345 N N . LYS B 1 183 ? 26.297 -28.312 -11.219 1 96.81 183 LYS B N 1
ATOM 4346 C CA . LYS B 1 183 ? 26.078 -29.281 -10.156 1 96.81 183 LYS B CA 1
ATOM 4347 C C . LYS B 1 183 ? 25.625 -28.594 -8.867 1 96.81 183 LYS B C 1
ATOM 4349 O O . LYS B 1 183 ? 24.781 -29.125 -8.148 1 96.81 183 LYS B O 1
ATOM 4354 N N . GLN B 1 184 ? 26.219 -27.5 -8.609 1 97.19 184 GLN B N 1
ATOM 4355 C CA . GLN B 1 184 ? 25.844 -26.734 -7.422 1 97.19 184 GLN B CA 1
ATOM 4356 C C . GLN B 1 184 ? 24.391 -26.297 -7.492 1 97.19 184 GLN B C 1
ATOM 4358 O O . GLN B 1 184 ? 23.656 -26.391 -6.5 1 97.19 184 GLN B O 1
ATOM 4363 N N . LYS B 1 185 ? 23.969 -25.781 -8.609 1 96.56 185 LYS B N 1
ATOM 4364 C CA . LYS B 1 185 ? 22.578 -25.375 -8.789 1 96.56 185 LYS B CA 1
ATOM 4365 C C . LYS B 1 185 ? 21.625 -26.562 -8.672 1 96.56 185 LYS B C 1
ATOM 4367 O O . LYS B 1 185 ? 20.547 -26.438 -8.086 1 96.56 185 LYS B O 1
ATOM 4372 N N . GLU B 1 186 ? 22.016 -27.656 -9.258 1 97.88 186 GLU B N 1
ATOM 4373 C CA . GLU B 1 186 ? 21.219 -28.891 -9.156 1 97.88 186 GLU B CA 1
ATOM 4374 C C . GLU B 1 186 ? 21.031 -29.297 -7.695 1 97.88 186 GLU B C 1
ATOM 4376 O O . GLU B 1 186 ? 19.922 -29.594 -7.27 1 97.88 186 GLU B O 1
ATOM 4381 N N . ASP B 1 187 ? 22.141 -29.281 -6.938 1 98.25 187 ASP B N 1
ATOM 4382 C CA . ASP B 1 187 ? 22.109 -29.703 -5.539 1 98.25 187 ASP B CA 1
ATOM 4383 C C . ASP B 1 187 ? 21.25 -28.766 -4.695 1 98.25 187 ASP B C 1
ATOM 4385 O O . ASP B 1 187 ? 20.484 -29.219 -3.844 1 98.25 187 ASP B O 1
ATOM 4389 N N . THR B 1 188 ? 21.406 -27.5 -4.977 1 97.56 188 THR B N 1
ATOM 4390 C CA . THR B 1 188 ? 20.625 -26.516 -4.246 1 97.56 188 THR B CA 1
ATOM 4391 C C . THR B 1 188 ? 19.125 -26.719 -4.5 1 97.56 188 THR B C 1
ATOM 4393 O O . THR B 1 188 ? 18.328 -26.75 -3.561 1 97.56 188 THR B O 1
ATOM 4396 N N . PHE B 1 189 ? 18.781 -26.844 -5.746 1 97.75 189 PHE B N 1
ATOM 4397 C CA . PHE B 1 189 ? 17.391 -27.062 -6.121 1 97.75 189 PHE B CA 1
ATOM 4398 C C . PHE B 1 189 ? 16.859 -28.359 -5.523 1 97.75 189 PHE B C 1
ATOM 4400 O O . PHE B 1 189 ? 15.75 -28.391 -4.98 1 97.75 189 PHE B O 1
ATOM 4407 N N . ARG B 1 190 ? 17.641 -29.406 -5.613 1 98.19 190 ARG B N 1
ATOM 4408 C CA . ARG B 1 190 ? 17.266 -30.719 -5.078 1 98.19 190 ARG B CA 1
ATOM 4409 C C . ARG B 1 190 ? 16.984 -30.625 -3.582 1 98.19 190 ARG B C 1
ATOM 4411 O O . ARG B 1 190 ? 15.984 -31.172 -3.109 1 98.19 190 ARG B O 1
ATOM 4418 N N . ASN B 1 191 ? 17.875 -30 -2.869 1 98.12 191 ASN B N 1
ATOM 4419 C CA . ASN B 1 191 ? 17.703 -29.875 -1.424 1 98.12 191 ASN B CA 1
ATOM 4420 C C . ASN B 1 191 ? 16.453 -29.094 -1.062 1 98.12 191 ASN B C 1
ATOM 4422 O O . ASN B 1 191 ? 15.703 -29.484 -0.161 1 98.12 191 ASN B O 1
ATOM 4426 N N . GLN B 1 192 ? 16.25 -28.031 -1.778 1 97.06 192 GLN B N 1
ATOM 4427 C CA . GLN B 1 192 ? 15.07 -27.203 -1.524 1 97.06 192 GLN B CA 1
ATOM 4428 C C . GLN B 1 192 ? 13.789 -27.984 -1.832 1 97.06 192 GLN B C 1
ATOM 4430 O O . GLN B 1 192 ? 12.82 -27.906 -1.075 1 97.06 192 GLN B O 1
ATOM 4435 N N . LEU B 1 193 ? 13.82 -28.672 -2.924 1 97.81 193 LEU B N 1
ATOM 4436 C CA . LEU B 1 193 ? 12.656 -29.469 -3.307 1 97.81 193 LEU B CA 1
ATOM 4437 C C . LEU B 1 193 ? 12.398 -30.578 -2.291 1 97.81 193 LEU B C 1
ATOM 4439 O O . LEU B 1 193 ? 11.242 -30.859 -1.953 1 97.81 193 LEU B O 1
ATOM 4443 N N . ARG B 1 194 ? 13.438 -31.203 -1.852 1 97.25 194 ARG B N 1
ATOM 4444 C CA . ARG B 1 194 ? 13.312 -32.25 -0.846 1 97.25 194 ARG B CA 1
ATOM 4445 C C . ARG B 1 194 ? 12.656 -31.719 0.423 1 97.25 194 ARG B C 1
ATOM 4447 O O . ARG B 1 194 ? 11.781 -32.375 1 1 97.25 194 ARG B O 1
ATOM 4454 N N . GLU B 1 195 ? 13.062 -30.594 0.83 1 96.12 195 GLU B N 1
ATOM 4455 C CA . GLU B 1 195 ? 12.492 -29.969 2.021 1 96.12 195 GLU B CA 1
ATOM 4456 C C . GLU B 1 195 ? 11 -29.703 1.854 1 96.12 195 GLU B C 1
ATOM 4458 O O . GLU B 1 195 ? 10.211 -29.984 2.76 1 96.12 195 GLU B O 1
ATOM 4463 N N . LEU B 1 196 ? 10.648 -29.203 0.727 1 96.44 196 LEU B N 1
ATOM 4464 C CA . LEU B 1 196 ? 9.234 -28.938 0.456 1 96.44 196 LEU B CA 1
ATOM 4465 C C . LEU B 1 196 ? 8.43 -30.219 0.41 1 96.44 196 LEU B C 1
ATOM 4467 O O . LEU B 1 196 ? 7.324 -30.297 0.943 1 96.44 196 LEU B O 1
ATOM 4471 N N . CYS B 1 197 ? 8.992 -31.234 -0.219 1 96.56 197 CYS B N 1
ATOM 4472 C CA . CYS B 1 197 ? 8.312 -32.5 -0.339 1 96.56 197 CYS B CA 1
ATOM 4473 C C . CYS B 1 197 ? 8.102 -33.156 1.03 1 96.56 197 CYS B C 1
ATOM 4475 O O . CYS B 1 197 ? 7.07 -33.781 1.271 1 96.56 197 CYS B O 1
ATOM 4477 N N . GLN B 1 198 ? 9 -32.969 1.892 1 94.75 198 GLN B N 1
ATOM 4478 C CA . GLN B 1 198 ? 8.898 -33.5 3.24 1 94.75 198 GLN B CA 1
ATOM 4479 C C . GLN B 1 198 ? 7.777 -32.812 4.027 1 94.75 198 GLN B C 1
ATOM 4481 O O . GLN B 1 198 ? 7.137 -33.438 4.871 1 94.75 198 GLN B O 1
ATOM 4486 N N . LEU B 1 199 ? 7.543 -31.625 3.684 1 91.62 199 LEU B N 1
ATOM 4487 C CA . LEU B 1 199 ? 6.52 -30.828 4.367 1 91.62 199 LEU B CA 1
ATOM 4488 C C . LEU B 1 199 ? 5.133 -31.172 3.832 1 91.62 199 LEU B C 1
ATOM 4490 O O . LEU B 1 199 ? 4.125 -30.906 4.496 1 91.62 199 LEU B O 1
ATOM 4494 N N . SER B 1 200 ? 5.062 -31.719 2.678 1 91.44 200 SER B N 1
ATOM 4495 C CA . SER B 1 200 ? 3.797 -31.906 1.979 1 91.44 200 SER B CA 1
ATOM 4496 C C . SER B 1 200 ? 2.91 -32.906 2.707 1 91.44 200 SER B C 1
ATOM 4498 O O . SER B 1 200 ? 3.395 -33.938 3.199 1 91.44 200 SER B O 1
ATOM 4500 N N . PRO B 1 201 ? 1.646 -32.562 2.82 1 84.94 201 PRO B N 1
ATOM 4501 C CA . PRO B 1 201 ? 0.731 -33.531 3.436 1 84.94 201 PRO B CA 1
ATOM 4502 C C . PRO B 1 201 ? 0.474 -34.75 2.551 1 84.94 201 PRO B C 1
ATOM 4504 O O . PRO B 1 201 ? 0.069 -35.812 3.047 1 84.94 201 PRO B O 1
ATOM 4507 N N . ASP B 1 202 ? 0.695 -34.625 1.259 1 84.88 202 ASP B N 1
ATOM 4508 C CA . ASP B 1 202 ? 0.491 -35.688 0.292 1 84.88 202 ASP B CA 1
ATOM 4509 C C . ASP B 1 202 ? 1.747 -36.562 0.152 1 84.88 202 ASP B C 1
ATOM 4511 O O . ASP B 1 202 ? 2.863 -36.062 0.318 1 84.88 202 ASP B O 1
ATOM 4515 N N . ARG B 1 203 ? 1.485 -37.781 -0.078 1 85.44 203 ARG B N 1
ATOM 4516 C CA . ARG B 1 203 ? 2.623 -38.656 -0.416 1 85.44 203 ARG B CA 1
ATOM 4517 C C . ARG B 1 203 ? 3.164 -38.312 -1.801 1 85.44 203 ARG B C 1
ATOM 4519 O O . ARG B 1 203 ? 2.402 -38.188 -2.764 1 85.44 203 ARG B O 1
ATOM 4526 N N . ILE B 1 204 ? 4.438 -38.062 -1.867 1 92.81 204 ILE B N 1
ATOM 4527 C CA . ILE B 1 204 ? 5.098 -37.75 -3.131 1 92.81 204 ILE B CA 1
ATOM 4528 C C . ILE B 1 204 ? 6.074 -38.875 -3.494 1 92.81 204 ILE B C 1
ATOM 4530 O O . ILE B 1 204 ? 6.879 -39.312 -2.662 1 92.81 204 ILE B O 1
ATOM 4534 N N . ALA B 1 205 ? 5.938 -39.406 -4.676 1 91.38 205 ALA B N 1
ATOM 4535 C CA . ALA B 1 205 ? 6.816 -40.469 -5.145 1 91.38 205 ALA B CA 1
ATOM 4536 C C . ALA B 1 205 ? 8.266 -40 -5.219 1 91.38 205 ALA B C 1
ATOM 4538 O O . ALA B 1 205 ? 8.531 -38.781 -5.188 1 91.38 205 ALA B O 1
ATOM 4539 N N . SER B 1 206 ? 9.086 -41 -5.266 1 95.81 206 SER B N 1
ATOM 4540 C CA . SER B 1 206 ? 10.492 -40.656 -5.453 1 95.81 206 SER B CA 1
ATOM 4541 C C . SER B 1 206 ? 10.727 -39.969 -6.797 1 95.81 206 SER B C 1
ATOM 4543 O O . SER B 1 206 ? 10.117 -40.344 -7.801 1 95.81 206 SER B O 1
ATOM 4545 N N . TRP B 1 207 ? 11.5 -39.031 -6.727 1 97.62 207 TRP B N 1
ATOM 4546 C CA . TRP B 1 207 ? 11.797 -38.25 -7.93 1 97.62 207 TRP B CA 1
ATOM 4547 C C . TRP B 1 207 ? 13.305 -38.031 -8.086 1 97.62 207 TRP B C 1
ATOM 4549 O O . TRP B 1 207 ? 14.062 -38.219 -7.125 1 97.62 207 TRP B O 1
ATOM 4559 N N . GLN B 1 208 ? 13.766 -37.812 -9.328 1 98 208 GLN B N 1
ATOM 4560 C CA . GLN B 1 208 ? 15.148 -37.469 -9.641 1 98 208 GLN B CA 1
ATOM 4561 C C . GLN B 1 208 ? 15.227 -36.156 -10.414 1 98 208 GLN B C 1
ATOM 4563 O O . GLN B 1 208 ? 14.258 -35.75 -11.07 1 98 208 GLN B O 1
ATOM 4568 N N . ILE B 1 209 ? 16.344 -35.5 -10.25 1 98.06 209 ILE B N 1
ATOM 4569 C CA . ILE B 1 209 ? 16.547 -34.219 -10.922 1 98.06 209 ILE B CA 1
ATOM 4570 C C . ILE B 1 209 ? 17.812 -34.281 -11.766 1 98.06 209 ILE B C 1
ATOM 4572 O O . ILE B 1 209 ? 18.812 -34.844 -11.352 1 98.06 209 ILE B O 1
ATOM 4576 N N . GLN B 1 210 ? 17.719 -33.812 -12.93 1 97.38 210 GLN B N 1
ATOM 4577 C CA . GLN B 1 210 ? 18.875 -33.562 -13.805 1 97.38 210 GLN B CA 1
ATOM 4578 C C . GLN B 1 210 ? 18.922 -32.094 -14.242 1 97.38 210 GLN B C 1
ATOM 4580 O O . GLN B 1 210 ? 17.938 -31.547 -14.719 1 97.38 210 GLN B O 1
ATOM 4585 N N . CYS B 1 211 ? 20.047 -31.5 -14.039 1 97.81 211 CYS B N 1
ATOM 4586 C CA . CYS B 1 211 ? 20.25 -30.125 -14.453 1 97.81 211 CYS B CA 1
ATOM 4587 C C . CYS B 1 211 ? 21.062 -30.062 -15.742 1 97.81 211 CYS B C 1
ATOM 4589 O O . CYS B 1 211 ? 22.125 -30.656 -15.844 1 97.81 211 CYS B O 1
ATOM 4591 N N . ILE B 1 212 ? 20.547 -29.391 -16.688 1 96.69 212 ILE B N 1
ATOM 4592 C CA . ILE B 1 212 ? 21.266 -29.266 -17.953 1 96.69 212 ILE B CA 1
ATOM 4593 C C . ILE B 1 212 ? 21.5 -27.781 -18.266 1 96.69 212 ILE B C 1
ATOM 4595 O O . ILE B 1 212 ? 20.766 -26.922 -17.781 1 96.69 212 ILE B O 1
ATOM 4599 N N . HIS B 1 213 ? 22.516 -27.531 -19.047 1 96.75 213 HIS B N 1
ATOM 4600 C CA . HIS B 1 213 ? 22.828 -26.172 -19.484 1 96.75 213 HIS B CA 1
ATOM 4601 C C . HIS B 1 213 ? 21.953 -25.766 -20.672 1 96.75 213 HIS B C 1
ATOM 4603 O O . HIS B 1 213 ? 21.828 -26.516 -21.641 1 96.75 213 HIS B O 1
ATOM 4609 N N . ALA B 1 214 ? 21.438 -24.594 -20.578 1 95 214 ALA B N 1
ATOM 4610 C CA . ALA B 1 214 ? 20.531 -24.078 -21.609 1 95 214 ALA B CA 1
ATOM 4611 C C . ALA B 1 214 ? 21.234 -24.031 -22.969 1 95 214 ALA B C 1
ATOM 4613 O O . ALA B 1 214 ? 20.594 -24.141 -24.016 1 95 214 ALA B O 1
ATOM 4614 N N . GLN B 1 215 ? 22.531 -23.969 -22.984 1 93.31 215 GLN B N 1
ATOM 4615 C CA . GLN B 1 215 ? 23.312 -23.844 -24.219 1 93.31 215 GLN B CA 1
ATOM 4616 C C . GLN B 1 215 ? 23.562 -25.203 -24.859 1 93.31 215 GLN B C 1
ATOM 4618 O O . GLN B 1 215 ? 23.969 -25.297 -26.016 1 93.31 215 GLN B O 1
ATOM 4623 N N . ASN B 1 216 ? 23.359 -26.234 -24.109 1 95 216 ASN B N 1
ATOM 4624 C CA . ASN B 1 216 ? 23.438 -27.578 -24.688 1 95 216 ASN B CA 1
ATOM 4625 C C . ASN B 1 216 ? 22.156 -27.938 -25.453 1 95 216 ASN B C 1
ATOM 4627 O O . ASN B 1 216 ? 21.281 -28.625 -24.922 1 95 216 ASN B O 1
ATOM 4631 N N . GLN B 1 217 ? 22.141 -27.656 -26.672 1 94.88 217 GLN B N 1
ATOM 4632 C CA . GLN B 1 217 ? 20.922 -27.703 -27.484 1 94.88 217 GLN B CA 1
ATOM 4633 C C . GLN B 1 217 ? 20.469 -29.141 -27.719 1 94.88 217 GLN B C 1
ATOM 4635 O O . GLN B 1 217 ? 19.281 -29.422 -27.781 1 94.88 217 GLN B O 1
ATOM 4640 N N . ASP B 1 218 ? 21.391 -30.031 -27.812 1 96.38 218 ASP B N 1
ATOM 4641 C CA . ASP B 1 218 ? 21.031 -31.438 -28.016 1 96.38 218 ASP B CA 1
ATOM 4642 C C . ASP B 1 218 ? 20.297 -32 -26.812 1 96.38 218 ASP B C 1
ATOM 4644 O O . ASP B 1 218 ? 19.25 -32.656 -26.953 1 96.38 218 ASP B O 1
ATOM 4648 N N . GLN B 1 219 ? 20.859 -31.719 -25.703 1 96.75 219 GLN B N 1
ATOM 4649 C CA . GLN B 1 219 ? 20.219 -32.188 -24.484 1 96.75 219 GLN B CA 1
ATOM 4650 C C . GLN B 1 219 ? 18.875 -31.516 -24.266 1 96.75 219 GLN B C 1
ATOM 4652 O O . GLN B 1 219 ? 17.922 -32.125 -23.797 1 96.75 219 GLN B O 1
ATOM 4657 N N . LEU B 1 220 ? 18.875 -30.25 -24.594 1 97.62 220 LEU B N 1
ATOM 4658 C CA . LEU B 1 220 ? 17.625 -29.5 -24.438 1 97.62 220 LEU B CA 1
ATOM 4659 C C . LEU B 1 220 ? 16.531 -30.062 -25.344 1 97.62 220 LEU B C 1
ATOM 4661 O O . LEU B 1 220 ? 15.406 -30.266 -24.891 1 97.62 220 LEU B O 1
ATOM 4665 N N . GLN B 1 221 ? 16.891 -30.328 -26.562 1 97.31 221 GLN B N 1
ATOM 4666 C CA . GLN B 1 221 ? 15.922 -30.891 -27.516 1 97.31 221 GLN B CA 1
ATOM 4667 C C . GLN B 1 221 ? 15.414 -32.25 -27.047 1 97.31 221 GLN B C 1
ATOM 4669 O O . GLN B 1 221 ? 14.211 -32.531 -27.078 1 97.31 221 GLN B O 1
ATOM 4674 N N . GLN B 1 222 ? 16.297 -33.062 -26.609 1 97.12 222 GLN B N 1
ATOM 4675 C CA . GLN B 1 222 ? 15.914 -34.406 -26.125 1 97.12 222 GLN B CA 1
ATOM 4676 C C . GLN B 1 222 ? 14.984 -34.312 -24.922 1 97.12 222 GLN B C 1
ATOM 4678 O O . GLN B 1 222 ? 13.969 -35 -24.859 1 97.12 222 GLN B O 1
ATOM 4683 N N . ALA B 1 223 ? 15.352 -33.469 -24 1 97.5 223 ALA B N 1
ATOM 4684 C CA . ALA B 1 223 ? 14.555 -33.281 -22.781 1 97.5 223 ALA B CA 1
ATOM 4685 C C . ALA B 1 223 ? 13.164 -32.75 -23.109 1 97.5 223 ALA B C 1
ATOM 4687 O O . ALA B 1 223 ? 12.172 -33.188 -22.531 1 97.5 223 ALA B O 1
ATOM 4688 N N . LEU B 1 224 ? 13.102 -31.797 -23.984 1 97.44 224 LEU B N 1
ATOM 4689 C CA . LEU B 1 224 ? 11.82 -31.219 -24.391 1 97.44 224 LEU B CA 1
ATOM 4690 C C . LEU B 1 224 ? 10.938 -32.25 -25.062 1 97.44 224 LEU B C 1
ATOM 4692 O O . LEU B 1 224 ? 9.734 -32.344 -24.797 1 97.44 224 LEU B O 1
ATOM 4696 N N . GLN B 1 225 ? 11.516 -33.094 -25.859 1 95.75 225 GLN B N 1
ATOM 4697 C CA . GLN B 1 225 ? 10.758 -34.125 -26.562 1 95.75 225 GLN B CA 1
ATOM 4698 C C . GLN B 1 225 ? 10.195 -35.156 -25.594 1 95.75 225 GLN B C 1
ATOM 4700 O O . GLN B 1 225 ? 9.117 -35.719 -25.812 1 95.75 225 GLN B O 1
ATOM 4705 N N . GLN B 1 226 ? 10.867 -35.344 -24.531 1 95.5 226 GLN B N 1
ATOM 4706 C CA . GLN B 1 226 ? 10.492 -36.406 -23.578 1 95.5 226 GLN B CA 1
ATOM 4707 C C . GLN B 1 226 ? 9.555 -35.875 -22.516 1 95.5 226 GLN B C 1
ATOM 4709 O O . GLN B 1 226 ? 8.938 -36.656 -21.766 1 95.5 226 GLN B O 1
ATOM 4714 N N . SER B 1 227 ? 9.422 -34.594 -22.422 1 96.81 227 SER B N 1
ATOM 4715 C CA . SER B 1 227 ? 8.656 -34 -21.344 1 96.81 227 SER B CA 1
ATOM 4716 C C . SER B 1 227 ? 7.215 -33.719 -21.766 1 96.81 227 SER B C 1
ATOM 4718 O O . SER B 1 227 ? 6.965 -33.25 -22.859 1 96.81 227 SER B O 1
ATOM 4720 N N . THR B 1 228 ? 6.246 -34.094 -20.875 1 95.88 228 THR B N 1
ATOM 4721 C CA . THR B 1 228 ? 4.832 -33.781 -21.094 1 95.88 228 THR B CA 1
ATOM 4722 C C . THR B 1 228 ? 4.477 -32.438 -20.516 1 95.88 228 THR B C 1
ATOM 4724 O O . THR B 1 228 ? 3.572 -31.75 -21 1 95.88 228 THR B O 1
ATOM 4727 N N . LEU B 1 229 ? 5.211 -32.062 -19.438 1 97.88 229 LEU B N 1
ATOM 4728 C CA . LEU B 1 229 ? 5.043 -30.75 -18.781 1 97.88 229 LEU B CA 1
ATOM 4729 C C . LEU B 1 229 ? 6.281 -29.891 -18.969 1 97.88 229 LEU B C 1
ATOM 4731 O O . LEU B 1 229 ? 7.406 -30.359 -18.781 1 97.88 229 LEU B O 1
ATOM 4735 N N . VAL B 1 230 ? 6.043 -28.625 -19.359 1 98.44 230 VAL B N 1
ATOM 4736 C CA . VAL B 1 230 ? 7.137 -27.672 -19.5 1 98.44 230 VAL B CA 1
ATOM 4737 C C . VAL B 1 230 ? 6.801 -26.391 -18.734 1 98.44 230 VAL B C 1
ATOM 4739 O O . VAL B 1 230 ? 5.723 -25.812 -18.922 1 98.44 230 VAL B O 1
ATOM 4742 N N . PHE B 1 231 ? 7.727 -25.953 -17.828 1 98.75 231 PHE B N 1
ATOM 4743 C CA . PHE B 1 231 ? 7.57 -24.719 -17.078 1 98.75 231 PHE B CA 1
ATOM 4744 C C . PHE B 1 231 ? 8.633 -23.703 -17.484 1 98.75 231 PHE B C 1
ATOM 4746 O O . PHE B 1 231 ? 9.828 -23.984 -17.422 1 98.75 231 PHE B O 1
ATOM 4753 N N . THR B 1 232 ? 8.172 -22.562 -17.953 1 98.31 232 THR B N 1
ATOM 4754 C CA . THR B 1 232 ? 9.102 -21.469 -18.203 1 98.31 232 THR B CA 1
ATOM 4755 C C . THR B 1 232 ? 8.984 -20.406 -17.109 1 98.31 232 THR B C 1
ATOM 4757 O O . THR B 1 232 ? 7.992 -19.672 -17.062 1 98.31 232 THR B O 1
ATOM 4760 N N . CYS B 1 233 ? 10.016 -20.312 -16.281 1 96.12 233 CYS B N 1
ATOM 4761 C CA . CYS B 1 233 ? 10.016 -19.484 -15.094 1 96.12 233 CYS B CA 1
ATOM 4762 C C . CYS B 1 233 ? 11.172 -18.484 -15.125 1 96.12 233 CYS B C 1
ATOM 4764 O O . CYS B 1 233 ? 11.789 -18.219 -14.094 1 96.12 233 CYS B O 1
ATOM 4766 N N . THR B 1 234 ? 11.477 -17.969 -16.297 1 91.19 234 THR B N 1
ATOM 4767 C CA . THR B 1 234 ? 12.609 -17.062 -16.5 1 91.19 234 THR B CA 1
ATOM 4768 C C . THR B 1 234 ? 12.148 -15.742 -17.109 1 91.19 234 THR B C 1
ATOM 4770 O O . THR B 1 234 ? 11.336 -15.734 -18.031 1 91.19 234 THR B O 1
ATOM 4773 N N . PRO B 1 235 ? 12.719 -14.641 -16.547 1 89.12 235 PRO B N 1
ATOM 4774 C CA . PRO B 1 235 ? 12.383 -13.352 -17.156 1 89.12 235 PRO B CA 1
ATOM 4775 C C . PRO B 1 235 ? 13.188 -13.094 -18.438 1 89.12 235 PRO B C 1
ATOM 4777 O O . PRO B 1 235 ? 13.836 -12.055 -18.562 1 89.12 235 PRO B O 1
ATOM 4780 N N . SER B 1 236 ? 13.031 -13.938 -19.391 1 92.94 236 SER B N 1
ATOM 4781 C CA . SER B 1 236 ? 13.805 -13.875 -20.625 1 92.94 236 SER B CA 1
ATOM 4782 C C . SER B 1 236 ? 13.211 -12.859 -21.594 1 92.94 236 SER B C 1
ATOM 4784 O O . SER B 1 236 ? 12 -12.602 -21.578 1 92.94 236 SER B O 1
ATOM 4786 N N . THR B 1 237 ? 14.07 -12.281 -22.391 1 93.75 237 THR B N 1
ATOM 4787 C CA . THR B 1 237 ? 13.617 -11.383 -23.438 1 93.75 237 THR B CA 1
ATOM 4788 C C . THR B 1 237 ? 13.68 -12.07 -24.797 1 93.75 237 THR B C 1
ATOM 4790 O O . THR B 1 237 ? 13.375 -11.453 -25.828 1 93.75 237 THR B O 1
ATOM 4793 N N . THR B 1 238 ? 14.125 -13.266 -24.812 1 94.5 238 THR B N 1
ATOM 4794 C CA . THR B 1 238 ? 14.156 -14.102 -26 1 94.5 238 THR B CA 1
ATOM 4795 C C . THR B 1 238 ? 13.578 -15.484 -25.703 1 94.5 238 THR B C 1
ATOM 4797 O O . THR B 1 238 ? 13.648 -15.969 -24.578 1 94.5 238 THR B O 1
ATOM 4800 N N . PRO B 1 239 ? 13.008 -16.141 -26.766 1 96.25 239 PRO B N 1
ATOM 4801 C CA . PRO B 1 239 ? 12.453 -17.469 -26.531 1 96.25 239 PRO B CA 1
ATOM 4802 C C . PRO B 1 239 ? 13.477 -18.438 -25.922 1 96.25 239 PRO B C 1
ATOM 4804 O O . PRO B 1 239 ? 14.656 -18.406 -26.297 1 96.25 239 PRO B O 1
ATOM 4807 N N . LEU B 1 240 ? 13.039 -19.297 -25.062 1 97.12 240 LEU B N 1
ATOM 4808 C CA . LEU B 1 240 ? 13.938 -20.141 -24.297 1 97.12 240 LEU B CA 1
ATOM 4809 C C . LEU B 1 240 ? 14.281 -21.406 -25.078 1 97.12 240 LEU B C 1
ATOM 4811 O O . LEU B 1 240 ? 15.227 -22.125 -24.734 1 97.12 240 LEU B O 1
ATOM 4815 N N . PHE B 1 241 ? 13.492 -21.781 -26.094 1 97.06 241 PHE B N 1
ATOM 4816 C CA . PHE B 1 241 ? 13.719 -22.938 -26.938 1 97.06 241 PHE B CA 1
ATOM 4817 C C . PHE B 1 241 ? 13.094 -22.75 -28.312 1 97.06 241 PHE B C 1
ATOM 4819 O O . PHE B 1 241 ? 12.281 -21.844 -28.516 1 97.06 241 PHE B O 1
ATOM 4826 N N . ALA B 1 242 ? 13.57 -23.562 -29.25 1 95.94 242 ALA B N 1
ATOM 4827 C CA . ALA B 1 242 ? 12.969 -23.578 -30.578 1 95.94 242 ALA B CA 1
ATOM 4828 C C . ALA B 1 242 ? 11.711 -24.438 -30.594 1 95.94 242 ALA B C 1
ATOM 4830 O O . ALA B 1 242 ? 11.656 -25.5 -29.953 1 95.94 242 ALA B O 1
ATOM 4831 N N . TYR B 1 243 ? 10.703 -23.953 -31.312 1 95.56 243 TYR B N 1
ATOM 4832 C CA . TYR B 1 243 ? 9.438 -24.672 -31.375 1 95.56 243 TYR B CA 1
ATOM 4833 C C . TYR B 1 243 ? 9.641 -26.109 -31.844 1 95.56 243 TYR B C 1
ATOM 4835 O O . TYR B 1 243 ? 8.992 -27.016 -31.344 1 95.56 243 TYR B O 1
ATOM 4843 N N . GLU B 1 244 ? 10.594 -26.312 -32.719 1 93.69 244 GLU B N 1
ATOM 4844 C CA . GLU B 1 244 ? 10.852 -27.609 -33.312 1 93.69 244 GLU B CA 1
ATOM 4845 C C . GLU B 1 244 ? 11.328 -28.625 -32.281 1 93.69 244 GLU B C 1
ATOM 4847 O O . GLU B 1 244 ? 11.242 -29.828 -32.5 1 93.69 244 GLU B O 1
ATOM 4852 N N . TYR B 1 245 ? 11.781 -28.078 -31.172 1 96.06 245 TYR B N 1
ATOM 4853 C CA . TYR B 1 245 ? 12.328 -28.953 -30.141 1 96.06 245 TYR B CA 1
ATOM 4854 C C . TYR B 1 245 ? 11.219 -29.719 -29.422 1 96.06 245 TYR B C 1
ATOM 4856 O O . TYR B 1 245 ? 11.477 -30.719 -28.75 1 96.06 245 TYR B O 1
ATOM 4864 N N . LEU B 1 246 ? 9.977 -29.297 -29.406 1 93.94 246 LEU B N 1
ATOM 4865 C CA . LEU B 1 246 ? 8.883 -29.891 -28.656 1 93.94 246 LEU B CA 1
ATOM 4866 C C . LEU B 1 246 ? 8.531 -31.281 -29.203 1 93.94 246 LEU B C 1
ATOM 4868 O O . LEU B 1 246 ? 8.141 -32.156 -28.453 1 93.94 246 LEU B O 1
ATOM 4872 N N . GLY B 1 247 ? 8.68 -31.453 -30.469 1 87 247 GLY B N 1
ATOM 4873 C CA . GLY B 1 247 ? 8.281 -32.719 -31.078 1 87 247 GLY B CA 1
ATOM 4874 C C . GLY B 1 247 ? 6.773 -32.906 -31.141 1 87 247 GLY B C 1
ATOM 4875 O O . GLY B 1 247 ? 6.023 -32.062 -30.641 1 87 247 GLY B O 1
ATOM 4876 N N . ASP B 1 248 ? 6.258 -33.969 -31.734 1 79.69 248 ASP B N 1
ATOM 4877 C CA . ASP B 1 248 ? 4.828 -34.156 -31.969 1 79.69 248 ASP B CA 1
ATOM 4878 C C . ASP B 1 248 ? 4.367 -35.531 -31.453 1 79.69 248 ASP B C 1
ATOM 4880 O O . ASP B 1 248 ? 3.264 -35.969 -31.766 1 79.69 248 ASP B O 1
ATOM 4884 N N . ARG B 1 249 ? 5.094 -36.125 -30.562 1 77.19 249 ARG B N 1
ATOM 4885 C CA . ARG B 1 249 ? 4.785 -37.5 -30.172 1 77.19 249 ARG B CA 1
ATOM 4886 C C . ARG B 1 249 ? 3.883 -37.531 -28.953 1 77.19 249 ARG B C 1
ATOM 4888 O O . ARG B 1 249 ? 3.133 -38.5 -28.75 1 77.19 249 ARG B O 1
ATOM 4895 N N . THR B 1 250 ? 4.043 -36.625 -28.188 1 83.94 250 THR B N 1
ATOM 4896 C CA . THR B 1 250 ? 3.314 -36.625 -26.922 1 83.94 250 THR B CA 1
ATOM 4897 C C . THR B 1 250 ? 2.582 -35.312 -26.719 1 83.94 250 THR B C 1
ATOM 4899 O O . THR B 1 250 ? 3.045 -34.25 -27.188 1 83.94 250 THR B O 1
ATOM 4902 N N . ARG B 1 251 ? 1.389 -35.438 -26.094 1 89.94 251 ARG B N 1
ATOM 4903 C CA . ARG B 1 251 ? 0.683 -34.219 -25.688 1 89.94 251 ARG B CA 1
ATOM 4904 C C . ARG B 1 251 ? 1.487 -33.438 -24.672 1 89.94 251 ARG B C 1
ATOM 4906 O O . ARG B 1 251 ? 2.078 -34.031 -23.75 1 89.94 251 ARG B O 1
ATOM 4913 N N . LYS B 1 252 ? 1.563 -32.125 -24.922 1 94.25 252 LYS B N 1
ATOM 4914 C CA . LYS B 1 252 ? 2.373 -31.297 -24.016 1 94.25 252 LYS B CA 1
ATOM 4915 C C . LYS B 1 252 ? 1.578 -30.109 -23.5 1 94.25 252 LYS B C 1
ATOM 4917 O O . LYS B 1 252 ? 0.712 -29.578 -24.188 1 94.25 252 LYS B O 1
ATOM 4922 N N . HIS B 1 253 ? 1.818 -29.797 -22.281 1 96.88 253 HIS B N 1
ATOM 4923 C CA . HIS B 1 253 ? 1.285 -28.578 -21.688 1 96.88 253 HIS B CA 1
ATOM 4924 C C . HIS B 1 253 ? 2.404 -27.688 -21.172 1 96.88 253 HIS B C 1
ATOM 4926 O O . HIS B 1 253 ? 3.268 -28.141 -20.422 1 96.88 253 HIS B O 1
ATOM 4932 N N . ILE B 1 254 ? 2.371 -26.406 -21.594 1 97.94 254 ILE B N 1
ATOM 4933 C CA . ILE B 1 254 ? 3.404 -25.438 -21.234 1 97.94 254 ILE B CA 1
ATOM 4934 C C . ILE B 1 254 ? 2.82 -24.375 -20.297 1 97.94 254 ILE B C 1
ATOM 4936 O O . ILE B 1 254 ? 1.818 -23.734 -20.625 1 97.94 254 ILE B O 1
ATOM 4940 N N . CYS B 1 255 ? 3.381 -24.281 -19.125 1 98.62 255 CYS B N 1
ATOM 4941 C CA . CYS B 1 255 ? 3.068 -23.172 -18.234 1 98.62 255 CYS B CA 1
ATOM 4942 C C . CYS B 1 255 ? 4.137 -22.094 -18.312 1 98.62 255 CYS B C 1
ATOM 4944 O O . CYS B 1 255 ? 5.281 -22.312 -17.906 1 98.62 255 CYS B O 1
ATOM 4946 N N . ALA B 1 256 ? 3.723 -20.953 -18.797 1 98.44 256 ALA B N 1
ATOM 4947 C CA . ALA B 1 256 ? 4.652 -19.844 -18.984 1 98.44 256 ALA B CA 1
ATOM 4948 C C . ALA B 1 256 ? 4.375 -18.719 -17.984 1 98.44 256 ALA B C 1
ATOM 4950 O O . ALA B 1 256 ? 3.371 -18.016 -18.094 1 98.44 256 ALA B O 1
ATOM 4951 N N . VAL B 1 257 ? 5.379 -18.484 -17.047 1 97.31 257 VAL B N 1
ATOM 4952 C CA . VAL B 1 257 ? 5.098 -17.531 -15.992 1 97.31 257 VAL B CA 1
ATOM 4953 C C . VAL B 1 257 ? 6.266 -16.562 -15.844 1 97.31 257 VAL B C 1
ATOM 4955 O O . VAL B 1 257 ? 6.262 -15.695 -14.961 1 97.31 257 VAL B O 1
ATOM 4958 N N . GLY B 1 258 ? 7.219 -16.578 -16.688 1 93.56 258 GLY B N 1
ATOM 4959 C CA . GLY B 1 258 ? 8.43 -15.789 -16.531 1 93.56 258 GLY B CA 1
ATOM 4960 C C . GLY B 1 258 ? 8.312 -14.406 -17.141 1 93.56 258 GLY B C 1
ATOM 4961 O O . GLY B 1 258 ? 8.977 -13.469 -16.688 1 93.56 258 GLY B O 1
ATOM 4962 N N . SER B 1 259 ? 7.613 -14.312 -18.188 1 88.69 259 SER B N 1
ATOM 4963 C CA . SER B 1 259 ? 7.449 -13.047 -18.891 1 88.69 259 SER B CA 1
ATOM 4964 C C . SER B 1 259 ? 6.227 -12.289 -18.391 1 88.69 259 SER B C 1
ATOM 4966 O O . SER B 1 259 ? 5.098 -12.766 -18.516 1 88.69 259 SER B O 1
ATOM 4968 N N . TYR B 1 260 ? 6.5 -11.016 -17.859 1 85.19 260 TYR B N 1
ATOM 4969 C CA . TYR B 1 260 ? 5.371 -10.281 -17.297 1 85.19 260 TYR B CA 1
ATOM 4970 C C . TYR B 1 260 ? 5.398 -8.82 -17.75 1 85.19 260 TYR B C 1
ATOM 4972 O O . TYR B 1 260 ? 4.746 -7.969 -17.141 1 85.19 260 TYR B O 1
ATOM 4980 N N . THR B 1 261 ? 6.242 -8.516 -18.703 1 86.81 261 THR B N 1
ATOM 4981 C CA . THR B 1 261 ? 6.242 -7.211 -19.344 1 86.81 261 THR B CA 1
ATOM 4982 C C . THR B 1 261 ? 6.18 -7.363 -20.875 1 86.81 261 THR B C 1
ATOM 4984 O O . THR B 1 261 ? 6.445 -8.445 -21.406 1 86.81 261 THR B O 1
ATOM 4987 N N . GLY B 1 262 ? 5.855 -6.289 -21.484 1 89.38 262 GLY B N 1
ATOM 4988 C CA . GLY B 1 262 ? 5.73 -6.309 -22.922 1 89.38 262 GLY B CA 1
ATOM 4989 C C . GLY B 1 262 ? 7.027 -6.637 -23.641 1 89.38 262 GLY B C 1
ATOM 4990 O O . GLY B 1 262 ? 7.02 -7.156 -24.75 1 89.38 262 GLY B O 1
ATOM 4991 N N . GLN B 1 263 ? 8.133 -6.438 -23 1 90.94 263 GLN B N 1
ATOM 4992 C CA . GLN B 1 263 ? 9.438 -6.621 -23.625 1 90.94 263 GLN B CA 1
ATOM 4993 C C . GLN B 1 263 ? 9.961 -8.039 -23.406 1 90.94 263 GLN B C 1
ATOM 4995 O O . GLN B 1 263 ? 10.883 -8.484 -24.094 1 90.94 263 GLN B O 1
ATOM 5000 N N . MET B 1 264 ? 9.398 -8.68 -22.531 1 91.88 264 MET B N 1
ATOM 5001 C CA . MET B 1 264 ? 9.836 -10.039 -22.203 1 91.88 264 MET B CA 1
ATOM 5002 C C . MET B 1 264 ? 9.195 -11.055 -23.141 1 91.88 264 MET B C 1
ATOM 5004 O O . MET B 1 264 ? 8.102 -10.812 -23.672 1 91.88 264 MET B O 1
ATOM 5008 N N . CYS B 1 265 ? 9.93 -12.203 -23.375 1 95 265 CYS B N 1
ATOM 5009 C CA . CYS B 1 265 ? 9.438 -13.25 -24.25 1 95 265 CYS B CA 1
ATOM 5010 C C . CYS B 1 265 ? 10.117 -14.578 -23.953 1 95 265 CYS B C 1
ATOM 5012 O O . CYS B 1 265 ? 11.25 -14.812 -24.375 1 95 265 CYS B O 1
ATOM 5014 N N . GLU B 1 266 ? 9.422 -15.438 -23.375 1 96 266 GLU B N 1
ATOM 5015 C CA . GLU B 1 266 ? 10.023 -16.719 -23.016 1 96 266 GLU B CA 1
ATOM 5016 C C . GLU B 1 266 ? 9.586 -17.828 -23.969 1 96 266 GLU B C 1
ATOM 5018 O O . GLU B 1 266 ? 10.156 -18.922 -23.953 1 96 266 GLU B O 1
ATOM 5023 N N . LEU B 1 267 ? 8.586 -17.578 -24.828 1 97.5 267 LEU B N 1
ATOM 5024 C CA . LEU B 1 267 ? 8.023 -18.609 -25.703 1 97.5 267 LEU B CA 1
ATOM 5025 C C . LEU B 1 267 ? 8.312 -18.297 -27.156 1 97.5 267 LEU B C 1
ATOM 5027 O O . LEU B 1 267 ? 8.273 -17.141 -27.578 1 97.5 267 LEU B O 1
ATOM 5031 N N . PRO B 1 268 ? 8.555 -19.359 -28 1 96.88 268 PRO B N 1
ATOM 5032 C CA . PRO B 1 268 ? 8.641 -19.109 -29.438 1 96.88 268 PRO B CA 1
ATOM 5033 C C . PRO B 1 268 ? 7.305 -18.656 -30.031 1 96.88 268 PRO B C 1
ATOM 5035 O O . PRO B 1 268 ? 6.246 -19.156 -29.641 1 96.88 268 PRO B O 1
ATOM 5038 N N . ARG B 1 269 ? 7.438 -17.812 -30.969 1 96.56 269 ARG B N 1
ATOM 5039 C CA . ARG B 1 269 ? 6.27 -17.25 -31.656 1 96.56 269 ARG B CA 1
ATOM 5040 C C . ARG B 1 269 ? 5.395 -18.359 -32.219 1 96.56 269 ARG B C 1
ATOM 5042 O O . ARG B 1 269 ? 4.172 -18.344 -32.062 1 96.56 269 ARG B O 1
ATOM 5049 N N . GLU B 1 270 ? 5.969 -19.344 -32.812 1 95.44 270 GLU B N 1
ATOM 5050 C CA . GLU B 1 270 ? 5.258 -20.438 -33.469 1 95.44 270 GLU B CA 1
ATOM 5051 C C . GLU B 1 270 ? 4.41 -21.219 -32.469 1 95.44 270 GLU B C 1
ATOM 5053 O O . GLU B 1 270 ? 3.307 -21.656 -32.812 1 95.44 270 GLU B O 1
ATOM 5058 N N . LEU B 1 271 ? 4.918 -21.391 -31.297 1 95.88 271 LEU B N 1
ATOM 5059 C CA . LEU B 1 271 ? 4.18 -22.109 -30.266 1 95.88 271 LEU B CA 1
ATOM 5060 C C . LEU B 1 271 ? 2.879 -21.375 -29.922 1 95.88 271 LEU B C 1
ATOM 5062 O O . LEU B 1 271 ? 1.822 -22 -29.828 1 95.88 271 LEU B O 1
ATOM 5066 N N . VAL B 1 272 ? 2.971 -20.078 -29.766 1 96.31 272 VAL B N 1
ATOM 5067 C CA . VAL B 1 272 ? 1.807 -19.25 -29.438 1 96.31 272 VAL B CA 1
ATOM 5068 C C . VAL B 1 272 ? 0.783 -19.328 -30.562 1 96.31 272 VAL B C 1
ATOM 5070 O O . VAL B 1 272 ? -0.413 -19.5 -30.312 1 96.31 272 VAL B O 1
ATOM 5073 N N . LEU B 1 273 ? 1.246 -19.297 -31.766 1 94.62 273 LEU B N 1
ATOM 5074 C CA . LEU B 1 273 ? 0.361 -19.344 -32.906 1 94.62 273 LEU B CA 1
ATOM 5075 C C . LEU B 1 273 ? -0.336 -20.688 -33.031 1 94.62 273 LEU B C 1
ATOM 5077 O O . LEU B 1 273 ? -1.546 -20.75 -33.25 1 94.62 273 LEU B O 1
ATOM 5081 N N . VAL B 1 274 ? 0.364 -21.75 -32.844 1 92 274 VAL B N 1
ATOM 5082 C CA . VAL B 1 274 ? -0.198 -23.094 -32.906 1 92 274 VAL B CA 1
ATOM 5083 C C . VAL B 1 274 ? -1.235 -23.297 -31.812 1 92 274 VAL B C 1
ATOM 5085 O O . VAL B 1 274 ? -2.324 -23.828 -32.062 1 92 274 VAL B O 1
ATOM 5088 N N . ALA B 1 275 ? -0.899 -22.875 -30.641 1 93.25 275 ALA B N 1
ATOM 5089 C CA . ALA B 1 275 ? -1.837 -22.984 -29.531 1 93.25 275 ALA B CA 1
ATOM 5090 C C . ALA B 1 275 ? -3.098 -22.172 -29.797 1 93.25 275 ALA B C 1
ATOM 5092 O O . ALA B 1 275 ? -4.191 -22.547 -29.359 1 93.25 275 ALA B O 1
ATOM 5093 N N . SER B 1 276 ? -2.947 -21.062 -30.453 1 91.31 276 SER B N 1
ATOM 5094 C CA . SER B 1 276 ? -4.055 -20.156 -30.703 1 91.31 276 SER B CA 1
ATOM 5095 C C . SER B 1 276 ? -5.027 -20.719 -31.734 1 91.31 276 SER B C 1
ATOM 5097 O O . SER B 1 276 ? -6.148 -20.234 -31.875 1 91.31 276 SER B O 1
ATOM 5099 N N . GLU B 1 277 ? -4.602 -21.703 -32.438 1 87.88 277 GLU B N 1
ATOM 5100 C CA . GLU B 1 277 ? -5.434 -22.297 -33.5 1 87.88 277 GLU B CA 1
ATOM 5101 C C . GLU B 1 277 ? -6.516 -23.188 -32.906 1 87.88 277 GLU B C 1
ATOM 5103 O O . GLU B 1 277 ? -7.551 -23.422 -33.531 1 87.88 277 GLU B O 1
ATOM 5108 N N . SER B 1 278 ? -6.246 -23.766 -31.828 1 82.25 278 SER B N 1
ATOM 5109 C CA . SER B 1 278 ? -7.203 -24.656 -31.172 1 82.25 278 SER B CA 1
ATOM 5110 C C . SER B 1 278 ? -7.953 -23.922 -30.047 1 82.25 278 SER B C 1
ATOM 5112 O O . SER B 1 278 ? -7.363 -23.125 -29.312 1 82.25 278 SER B O 1
ATOM 5114 N N . SER B 1 279 ? -9.219 -24.328 -30.016 1 79.19 279 SER B N 1
ATOM 5115 C CA . SER B 1 279 ? -10.047 -23.688 -29 1 79.19 279 SER B CA 1
ATOM 5116 C C . SER B 1 279 ? -9.57 -24.047 -27.594 1 79.19 279 SER B C 1
ATOM 5118 O O . SER B 1 279 ? -9.305 -25.219 -27.297 1 79.19 279 SER B O 1
ATOM 5120 N N . CYS B 1 280 ? -9.242 -23.203 -26.797 1 85.88 280 CYS B N 1
ATOM 5121 C CA . CYS B 1 280 ? -8.977 -23.312 -25.375 1 85.88 280 CYS B CA 1
ATOM 5122 C C . CYS B 1 280 ? -7.539 -23.75 -25.109 1 85.88 280 CYS B C 1
ATOM 5124 O O . CYS B 1 280 ? -7.188 -24.094 -23.984 1 85.88 280 CYS B O 1
ATOM 5126 N N . ALA B 1 281 ? -6.734 -23.906 -26.219 1 92.69 281 ALA B N 1
ATOM 5127 C CA . ALA B 1 281 ? -5.367 -24.391 -26.016 1 92.69 281 ALA B CA 1
ATOM 5128 C C . ALA B 1 281 ? -4.457 -23.266 -25.531 1 92.69 281 ALA B C 1
ATOM 5130 O O . ALA B 1 281 ? -3.355 -23.516 -25.047 1 92.69 281 ALA B O 1
ATOM 5131 N N . LEU B 1 282 ? -4.887 -22.062 -25.734 1 95.75 282 LEU B N 1
ATOM 5132 C CA . LEU B 1 282 ? -4.164 -20.906 -25.203 1 95.75 282 LEU B CA 1
ATOM 5133 C C . LEU B 1 282 ? -4.895 -20.297 -24.016 1 95.75 282 LEU B C 1
ATOM 5135 O O . LEU B 1 282 ? -5.742 -19.422 -24.188 1 95.75 282 LEU B O 1
ATOM 5139 N N . MET B 1 283 ? -4.508 -20.797 -22.859 1 96.81 283 MET B N 1
ATOM 5140 C CA . MET B 1 283 ? -5.113 -20.359 -21.609 1 96.81 283 MET B CA 1
ATOM 5141 C C . MET B 1 283 ? -4.336 -19.188 -21.016 1 96.81 283 MET B C 1
ATOM 5143 O O . MET B 1 283 ? -3.111 -19.125 -21.141 1 96.81 283 MET B O 1
ATOM 5147 N N . VAL B 1 284 ? -5.078 -18.297 -20.359 1 97.19 284 VAL B N 1
ATOM 5148 C CA . VAL B 1 284 ? -4.453 -17.172 -19.672 1 97.19 284 VAL B CA 1
ATOM 5149 C C . VAL B 1 284 ? -5.117 -16.969 -18.312 1 97.19 284 VAL B C 1
ATOM 5151 O O . VAL B 1 284 ? -6.223 -17.453 -18.078 1 97.19 284 VAL B O 1
ATOM 5154 N N . ASP B 1 285 ? -4.395 -16.344 -17.406 1 96.62 285 ASP B N 1
ATOM 5155 C CA . ASP B 1 285 ? -5.012 -15.992 -16.141 1 96.62 285 ASP B CA 1
ATOM 5156 C C . ASP B 1 285 ? -6.008 -14.852 -16.312 1 96.62 285 ASP B C 1
ATOM 5158 O O . ASP B 1 285 ? -7.133 -14.922 -15.812 1 96.62 285 ASP B O 1
ATOM 5162 N N . SER B 1 286 ? -5.637 -13.859 -17.031 1 94.94 286 SER B N 1
ATOM 5163 C CA . SER B 1 286 ? -6.469 -12.703 -17.344 1 94.94 286 SER B CA 1
ATOM 5164 C C . SER B 1 286 ? -6.215 -12.195 -18.75 1 94.94 286 SER B C 1
ATOM 5166 O O . SER B 1 286 ? -5.09 -11.828 -19.094 1 94.94 286 SER B O 1
ATOM 5168 N N . ILE B 1 287 ? -7.266 -12.141 -19.562 1 95.38 287 ILE B N 1
ATOM 5169 C CA . ILE B 1 287 ? -7.137 -11.664 -20.922 1 95.38 287 ILE B CA 1
ATOM 5170 C C . ILE B 1 287 ? -6.738 -10.188 -20.922 1 95.38 287 ILE B C 1
ATOM 5172 O O . ILE B 1 287 ? -5.816 -9.781 -21.641 1 95.38 287 ILE B O 1
ATOM 5176 N N . ASP B 1 288 ? -7.367 -9.445 -20.047 1 92.38 288 ASP B N 1
ATOM 5177 C CA . ASP B 1 288 ? -7.082 -8.016 -19.969 1 92.38 288 ASP B CA 1
ATOM 5178 C C . ASP B 1 288 ? -5.625 -7.766 -19.578 1 92.38 288 ASP B C 1
ATOM 5180 O O . ASP B 1 288 ? -4.945 -6.945 -20.203 1 92.38 288 ASP B O 1
ATOM 5184 N N . ALA B 1 289 ? -5.176 -8.43 -18.594 1 91.44 289 ALA B N 1
ATOM 5185 C CA . ALA B 1 289 ? -3.799 -8.258 -18.141 1 91.44 289 ALA B CA 1
ATOM 5186 C C . ALA B 1 289 ? -2.807 -8.688 -19.219 1 91.44 289 ALA B C 1
ATOM 5188 O O . ALA B 1 289 ? -1.8 -8.008 -19.453 1 91.44 289 ALA B O 1
ATOM 5189 N N . CYS B 1 290 ? -3.098 -9.773 -19.875 1 94.38 290 CYS B N 1
ATOM 5190 C CA . CYS B 1 290 ? -2.195 -10.297 -20.891 1 94.38 290 CYS B CA 1
ATOM 5191 C C . CYS B 1 290 ? -2.129 -9.367 -22.094 1 94.38 290 CYS B C 1
ATOM 5193 O O . CYS B 1 290 ? -1.076 -9.227 -22.719 1 94.38 290 CYS B O 1
ATOM 5195 N N . CYS B 1 291 ? -3.199 -8.727 -22.391 1 94.31 291 CYS B N 1
ATOM 5196 C CA . CYS B 1 291 ? -3.24 -7.793 -23.516 1 94.31 291 CYS B CA 1
ATOM 5197 C C . CYS B 1 291 ? -2.357 -6.578 -23.234 1 94.31 291 CYS B C 1
ATOM 5199 O O . CYS B 1 291 ? -2.008 -5.844 -24.172 1 94.31 291 CYS B O 1
ATOM 5201 N N . HIS B 1 292 ? -1.913 -6.445 -22.031 1 90.38 292 HIS B N 1
ATOM 5202 C CA . HIS B 1 292 ? -1.088 -5.293 -21.688 1 90.38 292 HIS B CA 1
ATOM 5203 C C . HIS B 1 292 ? 0.34 -5.719 -21.359 1 90.38 292 HIS B C 1
ATOM 5205 O O . HIS B 1 292 ? 1.284 -4.957 -21.578 1 90.38 292 HIS B O 1
ATOM 5211 N N . GLU B 1 293 ? 0.473 -6.965 -20.859 1 91.25 293 GLU B N 1
ATOM 5212 C CA . GLU B 1 293 ? 1.731 -7.238 -20.172 1 91.25 293 GLU B CA 1
ATOM 5213 C C . GLU B 1 293 ? 2.414 -8.477 -20.734 1 91.25 293 GLU B C 1
ATOM 5215 O O . GLU B 1 293 ? 3.602 -8.703 -20.5 1 91.25 293 GLU B O 1
ATOM 5220 N N . ALA B 1 294 ? 1.748 -9.297 -21.484 1 94.56 294 ALA B N 1
ATOM 5221 C CA . ALA B 1 294 ? 2.305 -10.586 -21.906 1 94.56 294 ALA B CA 1
ATOM 5222 C C . ALA B 1 294 ? 3.082 -10.438 -23.219 1 94.56 294 ALA B C 1
ATOM 5224 O O . ALA B 1 294 ? 2.535 -10.664 -24.297 1 94.56 294 ALA B O 1
ATOM 5225 N N . GLY B 1 295 ? 4.312 -10.195 -23.078 1 94.25 295 GLY B N 1
ATOM 5226 C CA . GLY B 1 295 ? 5.148 -9.977 -24.25 1 94.25 295 GLY B CA 1
ATOM 5227 C C . GLY B 1 295 ? 5.125 -11.148 -25.219 1 94.25 295 GLY B C 1
ATOM 5228 O O . GLY B 1 295 ? 5.082 -10.953 -26.422 1 94.25 295 GLY B O 1
ATOM 5229 N N . CYS B 1 296 ? 5.098 -12.398 -24.766 1 94.62 296 CYS B N 1
ATOM 5230 C CA . CYS B 1 296 ? 5.082 -13.594 -25.609 1 94.62 296 CYS B CA 1
ATOM 5231 C C . CYS B 1 296 ? 3.863 -13.594 -26.531 1 94.62 296 CYS B C 1
ATOM 5233 O O . CYS B 1 296 ? 3.973 -13.914 -27.703 1 94.62 296 CYS B O 1
ATOM 5235 N N . LEU B 1 297 ? 2.771 -13.203 -25.938 1 97 297 LEU B N 1
ATOM 5236 C CA . LEU B 1 297 ? 1.517 -13.242 -26.688 1 97 297 LEU B CA 1
ATOM 5237 C C . LEU B 1 297 ? 1.406 -12.047 -27.625 1 97 297 LEU B C 1
ATOM 5239 O O . LEU B 1 297 ? 1.041 -12.203 -28.797 1 97 297 LEU B O 1
ATOM 5243 N N . LEU B 1 298 ? 1.807 -10.906 -27.141 1 96 298 LEU B N 1
ATOM 5244 C CA . LEU B 1 298 ? 1.658 -9.664 -27.891 1 96 298 LEU B CA 1
ATOM 5245 C C . LEU B 1 298 ? 2.588 -9.641 -29.109 1 96 298 LEU B C 1
ATOM 5247 O O . LEU B 1 298 ? 2.25 -9.07 -30.141 1 96 298 LEU B O 1
ATOM 5251 N N . GLN B 1 299 ? 3.688 -10.203 -28.969 1 95.62 299 GLN B N 1
ATOM 5252 C CA . GLN B 1 299 ? 4.629 -10.266 -30.078 1 95.62 299 GLN B CA 1
ATOM 5253 C C . GLN B 1 299 ? 4.156 -11.258 -31.141 1 95.62 299 GLN B C 1
ATOM 5255 O O . GLN B 1 299 ? 4.379 -11.055 -32.344 1 95.62 299 GLN B O 1
ATOM 5260 N N . ALA B 1 300 ? 3.527 -12.328 -30.75 1 96.31 300 ALA B N 1
ATOM 5261 C CA . ALA B 1 300 ? 3.023 -13.352 -31.672 1 96.31 300 ALA B CA 1
ATOM 5262 C C . ALA B 1 300 ? 1.712 -12.906 -32.312 1 96.31 300 ALA B C 1
ATOM 5264 O O . ALA B 1 300 ? 1.482 -13.148 -33.5 1 96.31 300 ALA B O 1
ATOM 5265 N N . ILE B 1 301 ? 0.878 -12.297 -31.531 1 96.56 301 ILE B N 1
ATOM 5266 C CA . ILE B 1 301 ? -0.428 -11.805 -31.969 1 96.56 301 ILE B CA 1
ATOM 5267 C C . ILE B 1 301 ? -0.598 -10.352 -31.547 1 96.56 301 ILE B C 1
ATOM 5269 O O . ILE B 1 301 ? -1.222 -10.055 -30.531 1 96.56 301 ILE B O 1
ATOM 5273 N N . PRO B 1 302 ? -0.14 -9.445 -32.406 1 95.12 302 PRO B N 1
ATOM 5274 C CA . PRO B 1 302 ? -0.111 -8.031 -32.031 1 95.12 302 PRO B CA 1
ATOM 5275 C C . PRO B 1 302 ? -1.504 -7.406 -31.969 1 95.12 302 PRO B C 1
ATOM 5277 O O . PRO B 1 302 ? -1.714 -6.426 -31.25 1 95.12 302 PRO B O 1
ATOM 5280 N N . ASP B 1 303 ? -2.457 -7.957 -32.719 1 96.31 303 ASP B N 1
ATOM 5281 C CA . ASP B 1 303 ? -3.83 -7.469 -32.656 1 96.31 303 ASP B CA 1
ATOM 5282 C C . ASP B 1 303 ? -4.523 -7.922 -31.391 1 96.31 303 ASP B C 1
ATOM 5284 O O . ASP B 1 303 ? -4.926 -9.078 -31.266 1 96.31 303 ASP B O 1
ATOM 5288 N N . THR B 1 304 ? -4.734 -6.973 -30.453 1 95.44 304 THR B N 1
ATOM 5289 C CA . THR B 1 304 ? -5.262 -7.301 -29.125 1 95.44 304 THR B CA 1
ATOM 5290 C C . THR B 1 304 ? -6.672 -7.871 -29.234 1 95.44 304 THR B C 1
ATOM 5292 O O . THR B 1 304 ? -7.074 -8.711 -28.422 1 95.44 304 THR B O 1
ATOM 5295 N N . ASP B 1 305 ? -7.414 -7.488 -30.203 1 95.81 305 ASP B N 1
ATOM 5296 C CA . ASP B 1 305 ? -8.742 -8.062 -30.406 1 95.81 305 ASP B CA 1
ATOM 5297 C C . ASP B 1 305 ? -8.641 -9.539 -30.781 1 95.81 305 ASP B C 1
ATOM 5299 O O . ASP B 1 305 ? -9.43 -10.359 -30.312 1 95.81 305 ASP B O 1
ATOM 5303 N N . GLN B 1 306 ? -7.758 -9.789 -31.656 1 95.44 306 GLN B N 1
ATOM 5304 C CA . GLN B 1 306 ? -7.523 -11.18 -32.031 1 95.44 306 GLN B CA 1
ATOM 5305 C C . GLN B 1 306 ? -7.047 -11.992 -30.812 1 95.44 306 GLN B C 1
ATOM 5307 O O . GLN B 1 306 ? -7.477 -13.133 -30.625 1 95.44 306 GLN B O 1
ATOM 5312 N N . LEU B 1 307 ? -6.18 -11.359 -30.078 1 95.38 307 LEU B N 1
ATOM 5313 C CA . LEU B 1 307 ? -5.676 -12.031 -28.891 1 95.38 307 LEU B CA 1
ATOM 5314 C C . LEU B 1 307 ? -6.812 -12.352 -27.922 1 95.38 307 LEU B C 1
ATOM 5316 O O . LEU B 1 307 ? -6.867 -13.453 -27.359 1 95.38 307 LEU B O 1
ATOM 5320 N N . ARG B 1 308 ? -7.719 -11.469 -27.766 1 95.5 308 ARG B N 1
ATOM 5321 C CA . ARG B 1 308 ? -8.852 -11.641 -26.859 1 95.5 308 ARG B CA 1
ATOM 5322 C C . ARG B 1 308 ? -9.742 -12.797 -27.312 1 95.5 308 ARG B C 1
ATOM 5324 O O . ARG B 1 308 ? -10.32 -13.508 -26.484 1 95.5 308 ARG B O 1
ATOM 5331 N N . GLN B 1 309 ? -9.734 -12.984 -28.609 1 93.75 309 GLN B N 1
ATOM 5332 C CA . GLN B 1 309 ? -10.609 -14.016 -29.172 1 93.75 309 GLN B CA 1
ATOM 5333 C C . GLN B 1 309 ? -9.945 -15.391 -29.109 1 93.75 309 GLN B C 1
ATOM 5335 O O . GLN B 1 309 ? -10.633 -16.406 -29.047 1 93.75 309 GLN B O 1
ATOM 5340 N N . THR B 1 310 ? -8.664 -15.367 -29.109 1 93.06 310 THR B N 1
ATOM 5341 C CA . THR B 1 310 ? -7.953 -16.625 -29.234 1 93.06 310 THR B CA 1
ATOM 5342 C C . THR B 1 310 ? -7.609 -17.188 -27.859 1 93.06 310 THR B C 1
ATOM 5344 O O . THR B 1 310 ? -7.43 -18.406 -27.703 1 93.06 310 THR B O 1
ATOM 5347 N N . CYS B 1 311 ? -7.535 -16.344 -26.875 1 94.81 311 CYS B N 1
ATOM 5348 C CA . CYS B 1 311 ? -7.207 -16.766 -25.516 1 94.81 311 CYS B CA 1
ATOM 5349 C C . CYS B 1 311 ? -8.461 -17.141 -24.75 1 94.81 311 CYS B C 1
ATOM 5351 O O . CYS B 1 311 ? -9.562 -16.672 -25.062 1 94.81 311 CYS B O 1
ATOM 5353 N N . VAL B 1 312 ? -8.305 -18.016 -23.828 1 95.06 312 VAL B N 1
ATOM 5354 C CA . VAL B 1 312 ? -9.375 -18.344 -22.891 1 95.06 312 VAL B CA 1
ATOM 5355 C C . VAL B 1 312 ? -8.875 -18.188 -21.469 1 95.06 312 VAL B C 1
ATOM 5357 O O . VAL B 1 312 ? -7.746 -18.562 -21.156 1 95.06 312 VAL B O 1
ATOM 5360 N N . GLU B 1 313 ? -9.633 -17.516 -20.672 1 96.38 313 GLU B N 1
ATOM 5361 C CA . GLU B 1 313 ? -9.266 -17.391 -19.266 1 96.38 313 GLU B CA 1
ATOM 5362 C C . GLU B 1 313 ? -9.43 -18.719 -18.531 1 96.38 313 GLU B C 1
ATOM 5364 O O . GLU B 1 313 ? -10.445 -19.391 -18.672 1 96.38 313 GLU B O 1
ATOM 5369 N N . LEU B 1 314 ? -8.477 -19 -17.719 1 96.69 314 LEU B N 1
ATOM 5370 C CA . LEU B 1 314 ? -8.422 -20.266 -16.984 1 96.69 314 LEU B CA 1
ATOM 5371 C C . LEU B 1 314 ? -9.688 -20.453 -16.156 1 96.69 314 LEU B C 1
ATOM 5373 O O . LEU B 1 314 ? -10.219 -21.562 -16.078 1 96.69 314 LEU B O 1
ATOM 5377 N N . ALA B 1 315 ? -10.234 -19.438 -15.602 1 96.06 315 ALA B N 1
ATOM 5378 C CA . ALA B 1 315 ? -11.391 -19.484 -14.711 1 96.06 315 ALA B CA 1
ATOM 5379 C C . ALA B 1 315 ? -12.633 -19.969 -15.453 1 96.06 315 ALA B C 1
ATOM 5381 O O . ALA B 1 315 ? -13.539 -20.547 -14.852 1 96.06 315 ALA B O 1
ATOM 5382 N N . LYS B 1 316 ? -12.656 -19.766 -16.734 1 94.62 316 LYS B N 1
ATOM 5383 C CA . LYS B 1 316 ? -13.812 -20.188 -17.531 1 94.62 316 LYS B CA 1
ATOM 5384 C C . LYS B 1 316 ? -13.805 -21.688 -17.766 1 94.62 316 LYS B C 1
ATOM 5386 O O . LYS B 1 316 ? -14.844 -22.281 -18.062 1 94.62 316 LYS B O 1
ATOM 5391 N N . LEU B 1 317 ? -12.672 -22.281 -17.625 1 94.31 317 LEU B N 1
ATOM 5392 C CA . LEU B 1 317 ? -12.523 -23.688 -17.922 1 94.31 317 LEU B CA 1
ATOM 5393 C C . LEU B 1 317 ? -12.609 -24.531 -16.656 1 94.31 317 LEU B C 1
ATOM 5395 O O . LEU B 1 317 ? -12.852 -25.734 -16.703 1 94.31 317 LEU B O 1
ATOM 5399 N N . ALA B 1 318 ? -12.344 -23.906 -15.477 1 95.19 318 ALA B N 1
ATOM 5400 C CA . ALA B 1 318 ? -12.32 -24.609 -14.203 1 95.19 318 ALA B CA 1
ATOM 5401 C C . ALA B 1 318 ? -13.688 -24.578 -13.523 1 95.19 318 ALA B C 1
ATOM 5403 O O . ALA B 1 318 ? -14.531 -23.734 -13.852 1 95.19 318 ALA B O 1
ATOM 5404 N N . PRO B 1 319 ? -13.945 -25.531 -12.586 1 95.25 319 PRO B N 1
ATOM 5405 C CA . PRO B 1 319 ? -15.203 -25.469 -11.836 1 95.25 319 PRO B CA 1
ATOM 5406 C C . PRO B 1 319 ? -15.352 -24.188 -11.039 1 95.25 319 PRO B C 1
ATOM 5408 O O . PRO B 1 319 ? -14.367 -23.672 -10.492 1 95.25 319 PRO B O 1
ATOM 5411 N N . LEU B 1 320 ? -16.531 -23.781 -10.93 1 94.31 320 LEU B N 1
ATOM 5412 C CA . LEU B 1 320 ? -16.797 -22.609 -10.102 1 94.31 320 LEU B CA 1
ATOM 5413 C C . LEU B 1 320 ? -16.531 -22.906 -8.633 1 94.31 320 LEU B C 1
ATOM 5415 O O . LEU B 1 320 ? -16.844 -24 -8.148 1 94.31 320 LEU B O 1
ATOM 5419 N N . ALA B 1 321 ? -15.945 -21.938 -8.062 1 94.44 321 ALA B N 1
ATOM 5420 C CA . ALA B 1 321 ? -15.648 -22.062 -6.641 1 94.44 321 ALA B CA 1
ATOM 5421 C C . ALA B 1 321 ? -16.516 -21.109 -5.816 1 94.44 321 ALA B C 1
ATOM 5423 O O . ALA B 1 321 ? -16.781 -19.984 -6.238 1 94.44 321 ALA B O 1
ATOM 5424 N N . ASN B 1 322 ? -16.953 -21.547 -4.695 1 90.19 322 ASN B N 1
ATOM 5425 C CA . ASN B 1 322 ? -17.641 -20.703 -3.729 1 90.19 322 ASN B CA 1
ATOM 5426 C C . ASN B 1 322 ? -16.875 -20.609 -2.412 1 90.19 322 ASN B C 1
ATOM 5428 O O . ASN B 1 322 ? -15.891 -21.328 -2.219 1 90.19 322 ASN B O 1
ATOM 5432 N N . SER B 1 323 ? -17.234 -19.719 -1.518 1 85.81 323 SER B N 1
ATOM 5433 C CA . SER B 1 323 ? -16.422 -19.422 -0.34 1 85.81 323 SER B CA 1
ATOM 5434 C C . SER B 1 323 ? -16.688 -20.406 0.783 1 85.81 323 SER B C 1
ATOM 5436 O O . SER B 1 323 ? -16.156 -20.266 1.884 1 85.81 323 SER B O 1
ATOM 5438 N N . ASP B 1 324 ? -17.312 -21.453 0.556 1 88.94 324 ASP B N 1
ATOM 5439 C CA . ASP B 1 324 ? -17.656 -22.438 1.585 1 88.94 324 ASP B CA 1
ATOM 5440 C C . ASP B 1 324 ? -16.516 -23.422 1.814 1 88.94 324 ASP B C 1
ATOM 5442 O O . ASP B 1 324 ? -15.836 -23.828 0.866 1 88.94 324 ASP B O 1
ATOM 5446 N N . GLN B 1 325 ? -16.406 -23.859 3.025 1 88.31 325 GLN B N 1
ATOM 5447 C CA . GLN B 1 325 ? -15.328 -24.766 3.406 1 88.31 325 GLN B CA 1
ATOM 5448 C C . GLN B 1 325 ? -15.492 -26.125 2.732 1 88.31 325 GLN B C 1
ATOM 5450 O O . GLN B 1 325 ? -14.508 -26.781 2.381 1 88.31 325 GLN B O 1
ATOM 5455 N N . ASN B 1 326 ? -16.672 -26.531 2.623 1 91 326 ASN B N 1
ATOM 5456 C CA . ASN B 1 326 ? -16.922 -27.812 1.955 1 91 326 ASN B CA 1
ATOM 5457 C C . ASN B 1 326 ? -16.5 -27.766 0.49 1 91 326 ASN B C 1
ATOM 5459 O O . ASN B 1 326 ? -16.031 -28.766 -0.054 1 91 326 ASN B O 1
ATOM 5463 N N . ASP B 1 327 ? -16.656 -26.672 -0.068 1 94.44 327 ASP B N 1
ATOM 5464 C CA . ASP B 1 327 ? -16.219 -26.5 -1.453 1 94.44 327 ASP B CA 1
ATOM 5465 C C . ASP B 1 327 ? -14.703 -26.594 -1.571 1 94.44 327 ASP B C 1
ATOM 5467 O O . ASP B 1 327 ? -14.18 -27.203 -2.514 1 94.44 327 ASP B O 1
ATOM 5471 N N . ALA B 1 328 ? -14.039 -26.078 -0.626 1 95.25 328 ALA B N 1
ATOM 5472 C CA . ALA B 1 328 ? -12.578 -26.109 -0.632 1 95.25 328 ALA B CA 1
ATOM 5473 C C . ALA B 1 328 ? -12.055 -27.531 -0.537 1 95.25 328 ALA B C 1
ATOM 5475 O O . ALA B 1 328 ? -11.086 -27.891 -1.217 1 95.25 328 ALA B O 1
ATOM 5476 N N . GLN B 1 329 ? -12.711 -28.359 0.227 1 94.75 329 GLN B N 1
ATOM 5477 C CA . GLN B 1 329 ? -12.266 -29.734 0.476 1 94.75 329 GLN B CA 1
ATOM 5478 C C . GLN B 1 329 ? -12.531 -30.625 -0.729 1 94.75 329 GLN B C 1
ATOM 5480 O O . GLN B 1 329 ? -11.82 -31.609 -0.951 1 94.75 329 GLN B O 1
ATOM 5485 N N . SER B 1 330 ? -13.508 -30.203 -1.491 1 97.12 330 SER B N 1
ATOM 5486 C CA . SER B 1 330 ? -13.914 -31.078 -2.578 1 97.12 330 SER B CA 1
ATOM 5487 C C . SER B 1 330 ? -13.492 -30.516 -3.934 1 97.12 330 SER B C 1
ATOM 5489 O O . SER B 1 330 ? -13.797 -31.109 -4.973 1 97.12 330 SER B O 1
ATOM 5491 N N . TYR B 1 331 ? -12.797 -29.484 -3.965 1 97.88 331 TYR B N 1
ATOM 5492 C CA . TYR B 1 331 ? -12.547 -28.781 -5.219 1 97.88 331 TYR B CA 1
ATOM 5493 C C . TYR B 1 331 ? -11.711 -29.625 -6.16 1 97.88 331 TYR B C 1
ATOM 5495 O O . TYR B 1 331 ? -11.992 -29.703 -7.359 1 97.88 331 TYR B O 1
ATOM 5503 N N . LEU B 1 332 ? -10.656 -30.234 -5.652 1 97.56 332 LEU B N 1
ATOM 5504 C CA . LEU B 1 332 ? -9.805 -31.078 -6.492 1 97.56 332 LEU B CA 1
ATOM 5505 C C . LEU B 1 332 ? -10.609 -32.219 -7.102 1 97.56 332 LEU B C 1
ATOM 5507 O O . LEU B 1 332 ? -10.438 -32.531 -8.281 1 97.56 332 LEU B O 1
ATOM 5511 N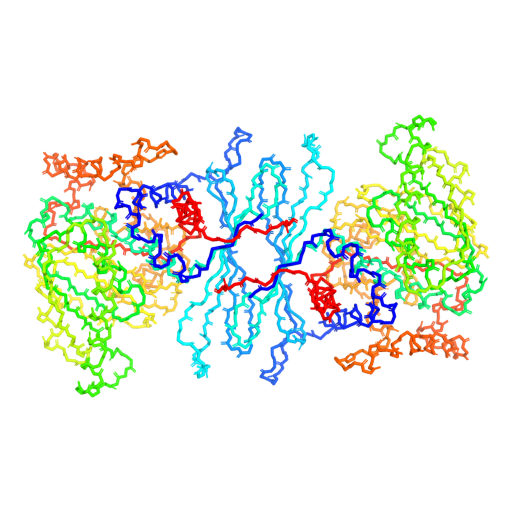 N . ASP B 1 333 ? -11.492 -32.812 -6.297 1 97.25 333 ASP B N 1
ATOM 5512 C CA . ASP B 1 333 ? -12.352 -33.875 -6.801 1 97.25 333 ASP B CA 1
ATOM 5513 C C . ASP B 1 333 ? -13.25 -33.375 -7.926 1 97.25 333 ASP B C 1
ATOM 5515 O O . ASP B 1 333 ? -13.469 -34.062 -8.914 1 97.25 333 ASP B O 1
ATOM 5519 N N . ARG B 1 334 ? -13.75 -32.219 -7.738 1 97 334 ARG B N 1
ATOM 5520 C CA . ARG B 1 334 ? -14.609 -31.625 -8.758 1 97 334 ARG B CA 1
ATOM 5521 C C . ARG B 1 334 ? -13.828 -31.328 -10.039 1 97 334 ARG B C 1
ATOM 5523 O O . ARG B 1 334 ? -14.336 -31.531 -11.141 1 97 334 ARG B O 1
ATOM 5530 N N . LEU B 1 335 ? -12.656 -30.906 -9.867 1 96.62 335 LEU B N 1
ATOM 5531 C CA . LEU B 1 335 ? -11.789 -30.656 -11.016 1 96.62 335 LEU B CA 1
ATOM 5532 C C . LEU B 1 335 ? -11.453 -31.953 -11.742 1 96.62 335 LEU B C 1
ATOM 5534 O O . LEU B 1 335 ? -11.516 -32 -12.977 1 96.62 335 LEU B O 1
ATOM 5538 N N . ASP B 1 336 ? -11.172 -33 -11.031 1 95.88 336 ASP B N 1
ATOM 5539 C CA . ASP B 1 336 ? -10.883 -34.312 -11.602 1 95.88 336 ASP B CA 1
ATOM 5540 C C . ASP B 1 336 ? -12.094 -34.875 -12.359 1 95.88 336 ASP B C 1
ATOM 5542 O O . ASP B 1 336 ? -11.945 -35.438 -13.438 1 95.88 336 ASP B O 1
ATOM 5546 N N . LYS B 1 337 ? -13.234 -34.656 -11.758 1 95.06 337 LYS B N 1
ATOM 5547 C CA . LYS B 1 337 ? -14.469 -35.125 -12.391 1 95.06 337 LYS B CA 1
ATOM 5548 C C . LYS B 1 337 ? -14.727 -34.375 -13.703 1 95.06 337 LYS B C 1
ATOM 5550 O O . LYS B 1 337 ? -15.164 -34.969 -14.688 1 95.06 337 LYS B O 1
ATOM 5555 N N . LEU B 1 338 ? -14.453 -33.156 -13.688 1 93.75 338 LEU B N 1
ATOM 5556 C CA . LEU B 1 338 ? -14.625 -32.344 -14.898 1 93.75 338 LEU B CA 1
ATOM 5557 C C . LEU B 1 338 ? -13.734 -32.875 -16.016 1 93.75 338 LEU B C 1
ATOM 5559 O O . LEU B 1 338 ? -14.18 -33.031 -17.156 1 93.75 338 LEU B O 1
ATOM 5563 N N . VAL B 1 339 ? -12.508 -33.094 -15.773 1 91.75 339 VAL B N 1
ATOM 5564 C CA . VAL B 1 339 ? -11.531 -33.562 -16.75 1 91.75 339 VAL B CA 1
ATOM 5565 C C . VAL B 1 339 ? -11.938 -34.938 -17.266 1 91.75 339 VAL B C 1
ATOM 5567 O O . VAL B 1 339 ? -11.836 -35.219 -18.469 1 91.75 339 VAL B O 1
ATOM 5570 N N . ALA B 1 340 ? -12.438 -35.812 -16.344 1 88.5 340 ALA B N 1
ATOM 5571 C CA . ALA B 1 340 ? -12.867 -37.156 -16.719 1 88.5 340 ALA B CA 1
ATOM 5572 C C . ALA B 1 340 ? -14.07 -37.094 -17.672 1 88.5 340 ALA B C 1
ATOM 5574 O O . ALA B 1 340 ? -14.164 -37.906 -18.594 1 88.5 340 ALA B O 1
ATOM 5575 N N . GLN B 1 341 ? -14.938 -36.188 -17.438 1 85.25 341 GLN B N 1
ATOM 5576 C CA . GLN B 1 341 ? -16.141 -36.062 -18.25 1 85.25 341 GLN B CA 1
ATOM 5577 C C . GLN B 1 341 ? -15.812 -35.5 -19.641 1 85.25 341 GLN B C 1
ATOM 5579 O O . GLN B 1 341 ? -16.438 -35.906 -20.625 1 85.25 341 GLN B O 1
ATOM 5584 N N . GLN B 1 342 ? -14.953 -34.656 -19.703 1 77.19 342 GLN B N 1
ATOM 5585 C CA . GLN B 1 342 ? -14.57 -34.031 -20.969 1 77.19 342 GLN B CA 1
ATOM 5586 C C . GLN B 1 342 ? -13.82 -35 -21.859 1 77.19 342 GLN B C 1
ATOM 5588 O O . GLN B 1 342 ? -13.859 -34.906 -23.094 1 77.19 342 GLN B O 1
ATOM 5593 N N . SER B 1 343 ? -13.164 -35.906 -21.25 1 67.75 343 SER B N 1
ATOM 5594 C CA . SER B 1 343 ? -12.453 -36.938 -22.016 1 67.75 343 SER B CA 1
ATOM 5595 C C . SER B 1 343 ? -13.422 -37.844 -22.734 1 67.75 343 SER B C 1
ATOM 5597 O O . SER B 1 343 ? -13.078 -38.438 -23.766 1 67.75 343 SER B O 1
ATOM 5599 N N . HIS B 1 344 ? -14.68 -37.844 -22.203 1 62.88 344 HIS B N 1
ATOM 5600 C CA . HIS B 1 344 ? -15.68 -38.75 -22.766 1 62.88 344 HIS B CA 1
ATOM 5601 C C . HIS B 1 344 ? -16.656 -37.969 -23.656 1 62.88 344 HIS B C 1
ATOM 5603 O O . HIS B 1 344 ? -17.5 -38.594 -24.328 1 62.88 344 HIS B O 1
ATOM 5609 N N . ALA B 1 345 ? -16.625 -36.594 -23.5 1 59.41 345 ALA B N 1
ATOM 5610 C CA . ALA B 1 345 ? -17.656 -35.812 -24.172 1 59.41 345 ALA B CA 1
ATOM 5611 C C . ALA B 1 345 ? -17.375 -35.719 -25.672 1 59.41 345 ALA B C 1
ATOM 5613 O O . ALA B 1 345 ? -16.234 -35.906 -26.109 1 59.41 345 ALA B O 1
ATOM 5614 N N . SER B 1 346 ? -18.406 -35.438 -26.438 1 53.16 346 SER B N 1
ATOM 5615 C CA . SER B 1 346 ? -18.469 -35.344 -27.891 1 53.16 346 SER B CA 1
ATOM 5616 C C . SER B 1 346 ? -17.609 -34.219 -28.406 1 53.16 346 SER B C 1
ATOM 5618 O O . SER B 1 346 ? -17.281 -33.281 -27.672 1 53.16 346 SER B O 1
ATOM 5620 N N . LYS B 1 347 ? -17.078 -34.281 -29.656 1 54.75 347 LYS B N 1
ATOM 5621 C CA . LYS B 1 347 ? -16.188 -33.5 -30.5 1 54.75 347 LYS B CA 1
ATOM 5622 C C . LYS B 1 347 ? -16.5 -32.031 -30.406 1 54.75 347 LYS B C 1
ATOM 5624 O O . LYS B 1 347 ? -15.695 -31.188 -30.844 1 54.75 347 LYS B O 1
ATOM 5629 N N . HIS B 1 348 ? -17.672 -31.641 -29.797 1 50 348 HIS B N 1
ATOM 5630 C CA . HIS B 1 348 ? -18.078 -30.25 -29.953 1 50 348 HIS B CA 1
ATOM 5631 C C . HIS B 1 348 ? -17.828 -29.438 -28.688 1 50 348 HIS B C 1
ATOM 5633 O O . HIS B 1 348 ? -18.031 -28.219 -28.672 1 50 348 HIS B O 1
ATOM 5639 N N . ASN B 1 349 ? -17.328 -30.047 -27.562 1 52.75 349 ASN B N 1
ATOM 5640 C CA . ASN B 1 349 ? -17.109 -29.328 -26.312 1 52.75 349 ASN B CA 1
ATOM 5641 C C . ASN B 1 349 ? -15.695 -28.766 -26.219 1 52.75 349 ASN B C 1
ATOM 5643 O O . ASN B 1 349 ? -14.727 -29.469 -26.516 1 52.75 349 ASN B O 1
ATOM 5647 N N . ALA B 1 350 ? -15.594 -27.453 -25.969 1 55.38 350 ALA B N 1
ATOM 5648 C CA . ALA B 1 350 ? -14.328 -26.719 -25.922 1 55.38 350 ALA B CA 1
ATOM 5649 C C . ALA B 1 350 ? -13.273 -27.5 -25.141 1 55.38 350 ALA B C 1
ATOM 5651 O O . ALA B 1 350 ? -12.117 -27.578 -25.562 1 55.38 350 ALA B O 1
ATOM 5652 N N . HIS B 1 351 ? -13.695 -28.141 -24.156 1 56.19 351 HIS B N 1
ATOM 5653 C CA . HIS B 1 351 ? -12.773 -28.906 -23.328 1 56.19 351 HIS B CA 1
ATOM 5654 C C . HIS B 1 351 ? -12.352 -30.203 -24.031 1 56.19 351 HIS B C 1
ATOM 5656 O O . HIS B 1 351 ? -11.188 -30.609 -23.953 1 56.19 351 HIS B O 1
ATOM 5662 N N . ALA B 1 352 ? -13.344 -30.688 -24.672 1 55.97 352 ALA B N 1
ATOM 5663 C CA . ALA B 1 352 ? -13.055 -31.906 -25.406 1 55.97 352 ALA B CA 1
ATOM 5664 C C . ALA B 1 352 ? -11.984 -31.672 -26.469 1 55.97 352 ALA B C 1
ATOM 5666 O O . ALA B 1 352 ? -11.156 -32.562 -26.75 1 55.97 352 ALA B O 1
ATOM 5667 N N . MET B 1 353 ? -12.055 -30.453 -26.938 1 53.91 353 MET B N 1
ATOM 5668 C CA . MET B 1 353 ? -11.086 -30.109 -27.984 1 53.91 353 MET B CA 1
ATOM 5669 C C . MET B 1 353 ? -9.68 -30 -27.406 1 53.91 353 MET B C 1
ATOM 5671 O O . MET B 1 353 ? -8.703 -30.344 -28.062 1 53.91 353 MET B O 1
ATOM 5675 N N . LEU B 1 354 ? -9.609 -29.547 -26.188 1 56.75 354 LEU B N 1
ATOM 5676 C CA . LEU B 1 354 ? -8.305 -29.469 -25.531 1 56.75 354 LEU B CA 1
ATOM 5677 C C . LEU B 1 354 ? -7.656 -30.844 -25.453 1 56.75 354 LEU B C 1
ATOM 5679 O O . LEU B 1 354 ? -6.441 -30.984 -25.609 1 56.75 354 LEU B O 1
ATOM 5683 N N . HIS B 1 355 ? -8.492 -31.859 -25.328 1 55.78 355 HIS B N 1
ATOM 5684 C CA . HIS B 1 355 ? -7.988 -33.188 -25.016 1 55.78 355 HIS B CA 1
ATOM 5685 C C . HIS B 1 355 ? -7.746 -34 -26.297 1 55.78 355 HIS B C 1
ATOM 5687 O O . HIS B 1 355 ? -6.902 -34.906 -26.312 1 55.78 355 HIS B O 1
ATOM 5693 N N . ARG B 1 356 ? -8.57 -33.812 -27.203 1 52.78 356 ARG B N 1
ATOM 5694 C CA . ARG B 1 356 ? -8.477 -34.719 -28.359 1 52.78 356 ARG B CA 1
ATOM 5695 C C . ARG B 1 356 ? -7.297 -34.312 -29.25 1 52.78 356 ARG B C 1
ATOM 5697 O O . ARG B 1 356 ? -6.773 -35.156 -29.984 1 52.78 356 ARG B O 1
ATOM 5704 N N . SER B 1 357 ? -6.988 -33.094 -29.266 1 51.59 357 SER B N 1
ATOM 5705 C CA . SER B 1 357 ? -5.934 -32.812 -30.234 1 51.59 357 SER B CA 1
ATOM 5706 C C . SER B 1 357 ? -4.551 -33.031 -29.625 1 51.59 357 SER B C 1
ATOM 5708 O O . SER B 1 357 ? -4.324 -32.781 -28.453 1 51.59 357 SER B O 1
ATOM 5710 N N . VAL B 1 358 ? -3.822 -34.188 -30.141 1 57.44 358 VAL B N 1
ATOM 5711 C CA . VAL B 1 358 ? -2.387 -34.406 -30.016 1 57.44 358 VAL B CA 1
ATOM 5712 C C . VAL B 1 358 ? -1.634 -33.094 -30.172 1 57.44 358 VAL B C 1
ATOM 5714 O O . VAL B 1 358 ? -1.661 -32.5 -31.25 1 57.44 358 VAL B O 1
ATOM 5717 N N . GLY B 1 359 ? -1.824 -32.25 -29.125 1 82.12 359 GLY B N 1
ATOM 5718 C CA . GLY B 1 359 ? -1.198 -30.984 -29.406 1 82.12 359 GLY B CA 1
ATOM 5719 C C . GLY B 1 359 ? -0.71 -30.266 -28.172 1 82.12 359 GLY B C 1
ATOM 5720 O O . GLY B 1 359 ? -0.576 -30.875 -27.109 1 82.12 359 GLY B O 1
ATOM 5721 N N . VAL B 1 360 ? -0.174 -29.25 -28.438 1 91.94 360 VAL B N 1
ATOM 5722 C CA . VAL B 1 360 ? 0.466 -28.422 -27.422 1 91.94 360 VAL B CA 1
ATOM 5723 C C . VAL B 1 360 ? -0.528 -27.375 -26.891 1 91.94 360 VAL B C 1
ATOM 5725 O O . VAL B 1 360 ? -1.292 -26.797 -27.672 1 91.94 360 VAL B O 1
ATOM 5728 N N . SER B 1 361 ? -0.704 -27.359 -25.609 1 94.94 361 SER B N 1
ATOM 5729 C CA . SER B 1 361 ? -1.452 -26.281 -24.969 1 94.94 361 SER B CA 1
ATOM 5730 C C . SER B 1 361 ? -0.54 -25.406 -24.109 1 94.94 361 SER B C 1
ATOM 5732 O O . SER B 1 361 ? 0.522 -25.859 -23.672 1 94.94 361 SER B O 1
ATOM 5734 N N . VAL B 1 362 ? -0.982 -24.125 -23.953 1 97 362 VAL B N 1
ATOM 5735 C CA . VAL B 1 362 ? -0.177 -23.141 -23.25 1 97 362 VAL B CA 1
ATOM 5736 C C . VAL B 1 362 ? -1.04 -22.422 -22.219 1 97 362 VAL B C 1
ATOM 5738 O O . VAL B 1 362 ? -2.17 -22.031 -22.516 1 97 362 VAL B O 1
ATOM 5741 N N . PHE B 1 363 ? -0.535 -22.328 -21.031 1 97.88 363 PHE B N 1
ATOM 5742 C CA . PHE B 1 363 ? -1.057 -21.406 -20.031 1 97.88 363 PHE B CA 1
ATOM 5743 C C . PHE B 1 363 ? -0.078 -20.266 -19.797 1 97.88 363 PHE B C 1
ATOM 5745 O O . PHE B 1 363 ? 1.045 -20.484 -19.344 1 97.88 363 PHE B O 1
ATOM 5752 N N . LYS B 1 364 ? -0.488 -19.078 -20.156 1 98.06 364 LYS B N 1
ATOM 5753 C CA . LYS B 1 364 ? 0.301 -17.875 -19.922 1 98.06 364 LYS B CA 1
ATOM 5754 C C . LYS B 1 364 ? -0.234 -17.094 -18.719 1 98.06 364 LYS B C 1
ATOM 5756 O O . LYS B 1 364 ? -1.394 -16.672 -18.719 1 98.06 364 LYS B O 1
ATOM 5761 N N . SER B 1 365 ? 0.674 -16.953 -17.75 1 97.25 365 SER B N 1
ATOM 5762 C CA . SER B 1 365 ? 0.288 -16.203 -16.547 1 97.25 365 SER B CA 1
ATOM 5763 C C . SER B 1 365 ? 1.172 -14.984 -16.359 1 97.25 365 SER B C 1
ATOM 5765 O O . SER B 1 365 ? 2.4 -15.086 -16.359 1 97.25 365 SER B O 1
ATOM 5767 N N . VAL B 1 366 ? 0.547 -13.867 -16.25 1 94.19 366 VAL B N 1
ATOM 5768 C CA . VAL B 1 366 ? 1.28 -12.656 -15.891 1 94.19 366 VAL B CA 1
ATOM 5769 C C . VAL B 1 366 ? 1.143 -12.383 -14.398 1 94.19 366 VAL B C 1
ATOM 5771 O O . VAL B 1 366 ? 1.895 -11.586 -13.836 1 94.19 366 VAL B O 1
ATOM 5774 N N . GLY B 1 367 ? 0.301 -13.102 -13.797 1 92.62 367 GLY B N 1
ATOM 5775 C CA . GLY B 1 367 ? 0.041 -12.891 -12.383 1 92.62 367 GLY B CA 1
ATOM 5776 C C . GLY B 1 367 ? -0.912 -11.742 -12.109 1 92.62 367 GLY B C 1
ATOM 5777 O O . GLY B 1 367 ? -0.802 -10.68 -12.734 1 92.62 367 GLY B O 1
ATOM 5778 N N . VAL B 1 368 ? -1.892 -11.961 -11.25 1 92.88 368 VAL B N 1
ATOM 5779 C CA . VAL B 1 368 ? -2.848 -10.922 -10.867 1 92.88 368 VAL B CA 1
ATOM 5780 C C . VAL B 1 368 ? -2.91 -10.82 -9.344 1 92.88 368 VAL B C 1
ATOM 5782 O O . VAL B 1 368 ? -2.824 -11.828 -8.641 1 92.88 368 VAL B O 1
ATOM 5785 N N . ALA B 1 369 ? -3.127 -9.633 -8.852 1 95.5 369 ALA B N 1
ATOM 5786 C CA . ALA B 1 369 ? -3.047 -9.359 -7.414 1 95.5 369 ALA B CA 1
ATOM 5787 C C . ALA B 1 369 ? -4.117 -10.133 -6.648 1 95.5 369 ALA B C 1
ATOM 5789 O O . ALA B 1 369 ? -3.926 -10.469 -5.477 1 95.5 369 ALA B O 1
ATOM 5790 N N . LEU B 1 370 ? -5.176 -10.484 -7.301 1 97.12 370 LEU B N 1
ATOM 5791 C CA . LEU B 1 370 ? -6.262 -11.203 -6.645 1 97.12 370 LEU B CA 1
ATOM 5792 C C . LEU B 1 370 ? -5.801 -12.586 -6.191 1 97.12 370 LEU B C 1
ATOM 5794 O O . LEU B 1 370 ? -6.293 -13.109 -5.188 1 97.12 370 LEU B O 1
ATOM 5798 N N . GLN B 1 371 ? -4.863 -13.164 -6.938 1 97.88 371 GLN B N 1
ATOM 5799 C CA . GLN B 1 371 ? -4.293 -14.445 -6.527 1 97.88 371 GLN B CA 1
ATOM 5800 C C . GLN B 1 371 ? -3.576 -14.328 -5.188 1 97.88 371 GLN B C 1
ATOM 5802 O O . GLN B 1 371 ? -3.654 -15.234 -4.352 1 97.88 371 GLN B O 1
ATOM 5807 N N . ASP B 1 372 ? -2.926 -13.203 -4.953 1 98.25 372 ASP B N 1
ATOM 5808 C CA . ASP B 1 372 ? -2.221 -12.961 -3.701 1 98.25 372 ASP B CA 1
ATOM 5809 C C . ASP B 1 372 ? -3.203 -12.766 -2.549 1 98.25 372 ASP B C 1
ATOM 5811 O O . ASP B 1 372 ? -2.92 -13.148 -1.412 1 98.25 372 ASP B O 1
ATOM 5815 N N . VAL B 1 373 ? -4.352 -12.148 -2.865 1 98.31 373 VAL B N 1
ATOM 5816 C CA . VAL B 1 373 ? -5.379 -11.945 -1.849 1 98.31 373 VAL B CA 1
ATOM 5817 C C . VAL B 1 373 ? -5.828 -13.289 -1.295 1 98.31 373 VAL B C 1
ATOM 5819 O O . VAL B 1 373 ? -5.75 -13.531 -0.087 1 98.31 373 VAL B O 1
ATOM 5822 N N . GLU B 1 374 ? -6.145 -14.18 -2.184 1 98.06 374 GLU B N 1
ATOM 5823 C CA . GLU B 1 374 ? -6.773 -15.422 -1.741 1 98.06 374 GLU B CA 1
ATOM 5824 C C . GLU B 1 374 ? -5.754 -16.359 -1.11 1 98.06 374 GLU B C 1
ATOM 5826 O O . GLU B 1 374 ? -6.074 -17.094 -0.167 1 98.06 374 GLU B O 1
ATOM 5831 N N . VAL B 1 375 ? -4.52 -16.406 -1.612 1 98.62 375 VAL B N 1
ATOM 5832 C CA . VAL B 1 375 ? -3.529 -17.281 -0.988 1 98.62 375 VAL B CA 1
ATOM 5833 C C . VAL B 1 375 ? -3.168 -16.75 0.396 1 98.62 375 VAL B C 1
ATOM 5835 O O . VAL B 1 375 ? -2.908 -17.531 1.319 1 98.62 375 VAL B O 1
ATOM 5838 N N . THR B 1 376 ? -3.131 -15.406 0.583 1 98.81 376 THR B N 1
ATOM 5839 C CA . THR B 1 376 ? -2.861 -14.82 1.892 1 98.81 376 THR B CA 1
ATOM 5840 C C . THR B 1 376 ? -3.963 -15.188 2.883 1 98.81 376 THR B C 1
ATOM 5842 O O . THR B 1 376 ? -3.68 -15.594 4.012 1 98.81 376 THR B O 1
ATOM 5845 N N . LYS B 1 377 ? -5.191 -15.094 2.434 1 98 377 LYS B N 1
ATOM 5846 C CA . LYS B 1 377 ? -6.32 -15.461 3.285 1 98 377 LYS B CA 1
ATOM 5847 C C . LYS B 1 377 ? -6.262 -16.938 3.664 1 98 377 LYS B C 1
ATOM 5849 O O . LYS B 1 377 ? -6.582 -17.312 4.797 1 98 377 LYS B O 1
ATOM 5854 N N . LEU B 1 378 ? -5.871 -17.75 2.697 1 98.06 378 LEU B N 1
ATOM 5855 C CA . LEU B 1 378 ? -5.73 -19.188 2.973 1 98.06 378 LEU B CA 1
ATOM 5856 C C . LEU B 1 378 ? -4.672 -19.422 4.047 1 98.06 378 LEU B C 1
ATOM 5858 O O . LEU B 1 378 ? -4.91 -20.172 4.996 1 98.06 378 LEU B O 1
ATOM 5862 N N . VAL B 1 379 ? -3.508 -18.781 3.926 1 98.44 379 VAL B N 1
ATOM 5863 C CA . VAL B 1 379 ? -2.422 -18.906 4.891 1 98.44 379 VAL B CA 1
ATOM 5864 C C . VAL B 1 379 ? -2.904 -18.484 6.273 1 98.44 379 VAL B C 1
ATOM 5866 O O . VAL B 1 379 ? -2.652 -19.156 7.27 1 98.44 379 VAL B O 1
ATOM 5869 N N . VAL B 1 380 ? -3.643 -17.359 6.348 1 98.19 380 VAL B N 1
ATOM 5870 C CA . VAL B 1 380 ? -4.148 -16.828 7.609 1 98.19 380 VAL B CA 1
ATOM 5871 C C . VAL B 1 380 ? -5.145 -17.828 8.219 1 98.19 380 VAL B C 1
ATOM 5873 O O . VAL B 1 380 ? -5.102 -18.094 9.422 1 98.19 380 VAL B O 1
ATOM 5876 N N . SER B 1 381 ? -5.98 -18.391 7.367 1 97.19 381 SER B N 1
ATOM 5877 C CA . SER B 1 381 ? -7 -19.328 7.855 1 97.19 381 SER B CA 1
ATOM 5878 C C . SER B 1 381 ? -6.375 -20.594 8.414 1 97.19 381 SER B C 1
ATOM 5880 O O . SER B 1 381 ? -6.934 -21.219 9.312 1 97.19 381 SER B O 1
ATOM 5882 N N . LEU B 1 382 ? -5.199 -20.984 7.934 1 96.81 382 LEU B N 1
ATOM 5883 C CA . LEU B 1 382 ? -4.551 -22.219 8.328 1 96.81 382 LEU B CA 1
ATOM 5884 C C . LEU B 1 382 ? -3.512 -21.984 9.414 1 96.81 382 LEU B C 1
ATOM 5886 O O . LEU B 1 382 ? -2.891 -22.922 9.914 1 96.81 382 LEU B O 1
ATOM 5890 N N . ALA B 1 383 ? -3.303 -20.734 9.781 1 97 383 ALA B N 1
ATOM 5891 C CA . ALA B 1 383 ? -2.215 -20.375 10.695 1 97 383 ALA B CA 1
ATOM 5892 C C . ALA B 1 383 ? -2.465 -20.938 12.094 1 97 383 ALA B C 1
ATOM 5894 O O . ALA B 1 383 ? -1.521 -21.266 12.812 1 97 383 ALA B O 1
ATOM 5895 N N . GLY B 1 384 ? -3.779 -21.109 12.547 1 94.25 384 GLY B N 1
ATOM 5896 C CA . GLY B 1 384 ? -4.035 -21.484 13.93 1 94.25 384 GLY B CA 1
ATOM 5897 C C . GLY B 1 384 ? -3.387 -20.562 14.938 1 94.25 384 GLY B C 1
ATOM 5898 O O . GLY B 1 384 ? -3.646 -19.359 14.93 1 94.25 384 GLY B O 1
ATOM 5899 N N . ASP B 1 385 ? -2.354 -21.078 15.648 1 95.06 385 ASP B N 1
ATOM 5900 C CA . ASP B 1 385 ? -1.721 -20.266 16.688 1 95.06 385 ASP B CA 1
ATOM 5901 C C . ASP B 1 385 ? -0.344 -19.781 16.234 1 95.06 385 ASP B C 1
ATOM 5903 O O . ASP B 1 385 ? 0.404 -19.203 17.031 1 95.06 385 ASP B O 1
ATOM 5907 N N . VAL B 1 386 ? -0.055 -20.062 15.016 1 97.25 386 VAL B N 1
ATOM 5908 C CA . VAL B 1 386 ? 1.239 -19.625 14.5 1 97.25 386 VAL B CA 1
ATOM 5909 C C . VAL B 1 386 ? 1.284 -18.109 14.43 1 97.25 386 VAL B C 1
ATOM 5911 O O . VAL B 1 386 ? 0.306 -17.469 14.039 1 97.25 386 VAL B O 1
ATOM 5914 N N . GLY B 1 387 ? 2.438 -17.5 14.781 1 97 387 GLY B N 1
ATOM 5915 C CA . GLY B 1 387 ? 2.623 -16.062 14.742 1 97 387 GLY B CA 1
ATOM 5916 C C . GLY B 1 387 ? 2.592 -15.422 16.125 1 97 387 GLY B C 1
ATOM 5917 O O . GLY B 1 387 ? 2.551 -16.125 17.141 1 97 387 GLY B O 1
ATOM 5918 N N . THR B 1 388 ? 2.736 -14.117 16.203 1 97.38 388 THR B N 1
ATOM 5919 C CA . THR B 1 388 ? 2.764 -13.344 17.438 1 97.38 388 THR B CA 1
ATOM 5920 C C . THR B 1 388 ? 1.646 -12.305 17.453 1 97.38 388 THR B C 1
ATOM 5922 O O . THR B 1 388 ? 1.556 -11.469 16.547 1 97.38 388 THR B O 1
ATOM 5925 N N . ASP B 1 389 ? 0.784 -12.398 18.453 1 96.44 389 ASP B N 1
ATOM 5926 C CA . ASP B 1 389 ? -0.255 -11.391 18.625 1 96.44 389 ASP B CA 1
ATOM 5927 C C . ASP B 1 389 ? 0.309 -10.133 19.297 1 96.44 389 ASP B C 1
ATOM 5929 O O . ASP B 1 389 ? 1.033 -10.219 20.281 1 96.44 389 ASP B O 1
ATOM 5933 N N . VAL B 1 390 ? 0.043 -8.992 18.719 1 96.12 390 VAL B N 1
ATOM 5934 C CA . VAL B 1 390 ? 0.47 -7.707 19.266 1 96.12 390 VAL B CA 1
ATOM 5935 C C . VAL B 1 390 ? -0.725 -6.762 19.359 1 96.12 390 VAL B C 1
ATOM 5937 O O . VAL B 1 390 ? -1.514 -6.648 18.422 1 96.12 390 VAL B O 1
ATOM 5940 N N . SER B 1 391 ? -0.878 -6.121 20.578 1 92 391 SER B N 1
ATOM 5941 C CA . SER B 1 391 ? -1.904 -5.09 20.703 1 92 391 SER B CA 1
ATOM 5942 C C . SER B 1 391 ? -1.635 -3.932 19.75 1 92 391 SER B C 1
ATOM 5944 O O . SER B 1 391 ? -0.519 -3.412 19.688 1 92 391 SER B O 1
ATOM 5946 N N . PHE B 1 392 ? -2.746 -3.605 18.984 1 90.75 392 PHE B N 1
ATOM 5947 C CA . PHE B 1 392 ? -2.508 -2.586 17.969 1 90.75 392 PHE B CA 1
ATOM 5948 C C . PHE B 1 392 ? -3.732 -1.694 17.797 1 90.75 392 PHE B C 1
ATOM 5950 O O . PHE B 1 392 ? -3.633 -0.592 17.25 1 90.75 392 PHE B O 1
#

pLDDT: mean 91.49, std 11.59, range [40.66, 98.81]

InterPro domains:
  IPR003462 Ornithine cyclodeaminase/mu-crystallin [PTHR13812] (1-388)
  IPR023401 Ornithine cyclodeaminase, N-terminal [G3DSA:3.30.1780.10] (38-379)
  IPR036291 NAD(P)-binding domain superfamily [SSF51735] (43-387)

Nearest PDB structures (foldseek):
  8h8p-assembly1_D  TM=8.266E-01  e=7.319E-23  Candida parapsilosis
  8h8p-assembly1_C  TM=8.149E-01  e=3.954E-21  Candida parapsilosis
  1omo-assembly1_A  TM=7.967E-01  e=3.128E-17  Archaeoglobus fulgidus
  8j1g-assembly2_D  TM=7.543E-01  e=2.285E-14  Pseudomonas veronii
  8j1c-assembly1_B  TM=7.247E-01  e=4.963E-14  Pseudomonas veronii

Radius of gyration: 30.47 Å; Cα contacts (8 Å, |Δi|>4): 1771; chains: 2; bounding box: 60×89×64 Å

Foldseek 3Di:
DFEFAPVCLQQPQLLVDDLLLLLLLLLQLLLLLVDDQCDPDPQGGKDWDDWDWDDDPFWIWIWTWIDHSDFWIKIKIKTHGDPPHPDDPAIWIWMWTQGPVVRDTPYIYGCRLVQLQLLLSLVVLVCCLQCVQPLLLAAEEEEEDLDSNRLNNVLSNQQRSQNHAEYEYEYAQPHDDDPVRQVVSQVVSVVSSVSSQVSHPGNGDHHDYHYDYLPPQVVQLVRLCSGQEYEYAAQAQDASHDPVSNDLDAHHEYEYAHFFALRGAHHDLVQLVQLLVAQALAEESHLVSCLGGVNNNCVSPVPSVSSSVSYDYSSVLADRHDPDPVRSVCRVVRSSVSSNVLCVDDPPDSSVRSHPDSDYGYYYYNDGVSSVGSSVVVSVVSCVPRGDDDDD/DFEFAPVCLQQPQLLVDDLLLLLLLLLQLLLLLVDDQCPPPPQGGKDWDDWDWDDDPFWIKIWTWIDHSDFWIKIKIKTHGDPPHPDDPAIWIWMWTQGPVVRDTPYIYGCRLVQLQLLLSLVLLVCCLQCVQPLLLAAEEEEEDLDSNRLNNVLSNQQRSQNHAEYEYEYAQPHDDDPVRQVVSQVVSVVSNVSSQVSHPGNGDHHDYHYDYLPPQVVVLVRLCSGQEYEYAAQAQDASHDPVSNDLDAHHEYEYANFFALRGAHHDLVQLVQLLVAQALAEESHLVSCLGGVNNNCVSPVPSVSSSVSYDYSSVLADRHDPDPVRSVCRVVRSSVSSNVLCVDDPPDSSVRSHPDSYYGYYYYNDGVSSVGSSVVVSVVSCVPRGDDDDD

Organism: Mycosarcoma maydis (NCBI:txid5270)

Secondary structure (DSSP, 8-state):
-EEE-HHHIIIIIGGG--HHHHHHHHHHHHHTTTS-S--SSS----B-PPPEEEE-SSEEEEEEEEB-SSSSEEEEEEEEEPTT--S--S-EEEEEEE-TTT-SEEEEEE-TTHHHHHHHHHHHHHHHHHHGGGGGG--EEEEE--SHHHHHHHHHHHHH-TT--EEEEEE-SSS---HHHHHHHHHHHHHHHHHHHHH-SS-----EEEEEETT-HHHHHHHHHH-SEEEE----SS-SS-GGGG-SSS-EEEEE-S--STT---S-HHHHHHHHHSTT-EEES-HHHHHHH-HHHHHH---HHHHHHH-EEHHHHSPP--S-HHHHHHHHHHHHHHHHHHHHS-TTSHHHHHHHSS-EEEEE----HHHHHHHHHHHHHH-TT-SEE---/-EEE-HHHIIIIIGGG--HHHHHHHHHHHHHTTTS-S--SSS----B-PPPEEEE-SSEEEEEEEEB-SSSSEEEEEEEEEPTT--S--S-EEEEEEE-TTT-SEEEEEE-TTHHHHHHHHHHHHHHHHHHGGGGGG--EEEEE--SHHHHHHHHHHHHH-TT--EEEEEE-SSS---HHHHHHHHHHHHHHHHHHHHH-SS-----EEEEEETT-HHHHHHHHHH-SEEEE----SS-SS-GGGG-SSS-EEEEE-S--STT---S-HHHHHHHHHSTT-EEES-HHHHHHH-HHHHHH---HHHHHHH-EEHHHHSPP--S-HHHHHHHHHHHHHHHHHHHHS-TTSHHHHHHHSSSEEEEE----HHHHHHHHHHHHHH-TT-SEE---